Protein AF-0000000069649814 (afdb_homodimer)

Sequence (1446 aa):
MCTGASTADTKTLSSNLLKRVSAEIENGRNFHTSRNNTKMENQVSELMRVVLKYTLPFVIDIVDQSSVSIECTESLARYASDLVDIRSWAMEMFDATSKLPSGILEGTLSELGSYDQCLDIEVPFQNESMEFQGQYCGVEVNRILPKTAETFYFGNEQKTHPLSSIGKFFQDMGSVFYYSKFRFGLCVPSKCSLPDMQRVAVEIAKRIKMEVLILECYTKKPVELETIHIAVFVAAGVLFAVCVAGSCLEYYSMKKHSTEKKNGKTQRALLCFSLIANFRHLIAASERSDKLKVLQGMKALTIAWIMFGHNYAWTNFPLARRPKLLTDAYQKLEFGFILNSWLSVEPFFLMNGLVASYTVLQVLIALKGRINIPLYILRKYFKILMLLLLTIGLAFFMPVVSSGPFWYDVVDQELRNCRENWWFGLLFISNWISMKKICISPMSWFISTDLQLHSFSVIPLYILYKSRKVGVLFVLFTVIASNIAIGWTTFMYDLLPFIQMSCGDKQKIQDTIDNVHLRPYTHAGPYYVGVLLGVVILDYRNIKLSASQNVMGWICSILLALTALYGGHNWNVGNPEGPLVTALFAAMHRTTFALSVAWVAFVCITNNGGPVNMLLSSPMLAPAGKLTYMIFMLHSLIFWVRAASVRERLYVSHYNLHAVSDFDNMKPQAQNCFEAPPPTLMSYCPTATRKTLHRVASSRRIEERRETGIKSTATFGKSSVLRMCTGASTADTKTLSSNLLKRVSAEIENGRNFHTSRNNTKMENQVSELMRVVLKYTLPFVIDIVDQSSVSIECTESLARYASDLVDIRSWAMEMFDATSKLPSGILEGTLSELGSYDQCLDIEVPFQNESMEFQGQYCGVEVNRILPKTAETFYFGNEQKTHPLSSIGKFFQDMGSVFYYSKFRFGLCVPSKCSLPDMQRVAVEIAKRIKMEVLILECYTKKPVELETIHIAVFVAAGVLFAVCVAGSCLEYYSMKKHSTEKKNGKTQRALLCFSLIANFRHLIAASERSDKLKVLQGMKALTIAWIMFGHNYAWTNFPLARRPKLLTDAYQKLEFGFILNSWLSVEPFFLMNGLVASYTVLQVLIALKGRINIPLYILRKYFKILMLLLLTIGLAFFMPVVSSGPFWYDVVDQELRNCRENWWFGLLFISNWISMKKICISPMSWFISTDLQLHSFSVIPLYILYKSRKVGVLFVLFTVIASNIAIGWTTFMYDLLPFIQMSCGDKQKIQDTIDNVHLRPYTHAGPYYVGVLLGVVILDYRNIKLSASQNVMGWICSILLALTALYGGHNWNVGNPEGPLVTALFAAMHRTTFALSVAWVAFVCITNNGGPVNMLLSSPMLAPAGKLTYMIFMLHSLIFWVRAASVRERLYVSHYNLHAVSDFDNMKPQAQNCFEAPPPTLMSYCPTATRKTLHRVASSRRIEERRETGIKSTATFGKSSVLR

Secondary structure (DSSP, 8-state):
------HHHHHHHHHHHHHHHHHHHHHT------TT--HHHHHHHHHHHHHHHHHHHHHHHHHHHHT--HHHHHHHHHHHHHHHTTBHHHHHHHHHS--PPS-GGGT--EE---HHHHHH-EEE-TTSSEEEEEEEEEEEEEE------TT-BTT------TTSBHHHHHHHHGGGGGT--EEEEEEEETTS-HHHHHHHHHHHHHHHTEEEEEEEEEE----PPPHHHHHHHHHHHHHHHHHHHHHHHHHHHHHT--------HHHHHHHTT-HHHHHHHHHHTTT---GGGHHHHHHHHHHHHHHHHHHHHT--GGGEESTHHHHHHTTSGGGHHHHTGGGGGHHHHHHHHHHHHHHHHHHHHHTTT---HHHHHHHHHHHHHHHHHHHHHHHTTHHHH---TTHIIIIIHHHHHHHHHHHHHHTT-GGGS-GGGSTTHHHHHHHHHHHHHHHHTHHHHHHHHH-HHHHHHHHHHHHHHHHHHHHHHHHHTT--SS--TTBS-HHHHHHHIIIIITSHHHHHHHHHHHHHHHHHHHHSTT----HHHHHHHHHHHHHHHHHHHHTTHHHHTT-PPPHHHHHHHHHHHHHHHHHHHHHHHHHHHTT--THHHHHHT-TTTHHHHHTHHHHHHHHHHHHHHHHHT--S-EE--HHHHHHHHHHHHHTHHHHTTT---THHHHHTS--THHHHHHHHHHHHHHHHHHHHHHHHHGGGGGGS---/--S---HHHHHHHHHHHHHHHHHHHHHT------TT--HHHHHHHHHHHHHHHHHHHHHHHHHHHHT--HHHHHHHHHHHHHHHTTBHHHHHHHHHS--PPS-GGGT--EE---HHHHHH-EEE-TTSSEEEEEEEEEEEEEE------TT-BTT------TTSBHHHHHHHHGGGGGT--EEEEEEEETTS-HHHHHHHHHHHHHHHTEEEEEEEEEE----PPPHHHHHHHHHHHHHHHHHHHHHHHHHHHHHT--------HHHHHHHTT-HHHHHHHHHHTTT---GGGHHHHHHHHHHHHHHHHHHHHT--GGGEESTHHHHHHTTSGGGHHHHTGGGGGHHHHHHHHHHHHHHHHHHHHHTTT---HHHHHHHHHHHHHHHHHHHHHHHTTHHHH---TTHIIIIIHHHHHHHHHHHHHHTT-GGGS-GGGSTTHHHHHHHHHHHHHHHHTHHHHHHHHH-HHHHHHHHHHHHHHHHHHHHHHHHHTT--SS--TTBS-HHHHHHHIIIIITSHHHHHHHHHHHHHHHHHHHHSTT----HHHHHHHHHHHHHHHHHHHHTTHHHHTT-PPPHHHHHHHHHHHHHHHHHHHHHHHHHHHTT--THHHHHHT-TTTHHHHHTHHHHHHHHHHHHHHHHHT--S-EE--HHHHHHHHHHHHHTHHHHTTT---THHHHH-S--THHHHHHHHHHHHHHHHHHHHHHHHHTTSGGGS---

Foldseek 3Di:
DVPPPDLVVQLVVLLVLLVVLLVCLVVVPDLCLPPPDDPVQQVQLVVLSVVCNPCSVVVSVLSSVLSFGSLQSVQVSVLSSVSSSVPPLSVLQVQQWFDDDPPVLLPQQETAGHPVSQQPRFDADPVRHTPWGKKKWKKWKAAPDDDPDQQLFLADPPDDDPPDDCVVSCVVCVSSRLQAIHITIHIGTPSGDPSNVQSSQVSVCVVVVIRMDTDDMDHDDDDDDDPLLVVLVVVVVVLVVLQVVLQVLVVVCVVVVDPDDDQPLVNLLSVLQHLVVLVCVLLCLLVDPDLQLLLLLLLLVLLLLLLLLCLVLPDRSNQADSCSVVSNLLLDLVCLSNQQSLLSLLLVLLQLLQCLLQPVLLVCVLVVNDDDLVVQLVVLLVLLLVLLSSLLSVLVCLVVPFFFDCCCVFSVQLNVLCVVPVVCLNVLNQLQDFLSNHRLRQQSLSSSLSSVLSSVVVVLSSVCSVPVVVSVVVLVVLLVVLLVVQLVVCLVVVAFLDQGSSRSDPVSSRCCCNPAVSDNSNSSLLNSNSNVLNVVCVVCVQDDDDPVRLVVLLVQLVVLQCCLSSVCSCVSRSNDDDSNVSSNSSSPSSNSNSSSVSSCSNCLSNVNNPVSVVSSSHSVSNSSSLCSSVLSSNSSSLSSSVSRRDNHRDHDDPVSSSVSSPVSSPPVPVVSSPNPDCPVVVVVPPDDPVVSVVVVVVVVVVVVVVVVVVVVPPPPPDPPDPD/DVPPPDLVVQLVVLLVLLVVLLVCLVVVPDLCLPPPDDPVQQVQLVVLSVVCNPCSVVVSVLSSVLSFGSLQSVQVSVLSSVSSSVPPLSVLQVQQWFDDDPPVLLPQQETAGHPVSQQPRFDADPVRHTPWGKKKWKKWKAAPDDDDDQQLFLADPPDDDPPDDCVVSCVVCVSSRLQAIHITIHIGTPSRDPSNVQSSQVSVCVVVVIRMDTDDMDHDDDDDDDPLLVVLVVVVVVLVVLQVVLQVLVVVCVVVVDPDDDQPLVNLLSVLQHLVVLVCVLLCLLVDPDLQLLLLLLLLVLLLLLLLLCLVLPDRSNQADSCSVVSNLLLDLVCLSNQQSLLSLLLVLLQLLQVLLLPVLVVCVLVVNDDDLVVQLVVLLVLLLQLLSSLLSVLVCLVVPFFFDCCCVFSVQLNVLCVVPVVCLNVLNQLQDFLSNHRLSQVSLSSSLSSVLSSVVVVLSSVCSVPVVVSVVVLVVLLLVLLVVQLVQCLVVVAFLDQGSSGSDPVSSRCCCNPAVSDNSNSSLLNSNSNVLNVVCVVCVQDDDDPVRLVVLLVQLVVLQCCLSRVCSCVSSSNDDDSNVSSNSSSPSSNSNSSSVSSCSNCLSNVNNPVSVVSSSHSVSNSSSLCSSVLSSNSSSLSSSVSRRDNHRDHDDPVSSSVSSPVSSPPVPVVSSPNPPCPVVVVVPPDDPVVSVVVVVVVVVVVVVVVVVVVPPPPPPDPPDPD

Structure (mmCIF, N/CA/C/O backbone):
data_AF-0000000069649814-model_v1
#
loop_
_entity.id
_entity.type
_entity.pdbx_description
1 polymer 'Nose resistant to fluoxetine protein 6'
#
loop_
_atom_site.group_PDB
_atom_site.id
_atom_site.type_symbol
_atom_site.label_atom_id
_atom_site.label_alt_id
_atom_site.label_comp_id
_atom_site.label_asym_id
_atom_site.label_entity_id
_atom_site.label_seq_id
_atom_site.pdbx_PDB_ins_code
_atom_site.Cartn_x
_atom_site.Cartn_y
_atom_site.Cartn_z
_atom_site.occupancy
_atom_site.B_iso_or_equiv
_atom_site.auth_seq_id
_atom_site.auth_comp_id
_atom_site.auth_asym_id
_atom_site.auth_atom_id
_atom_site.pdbx_PDB_model_num
ATOM 1 N N . MET A 1 1 ? 33.812 -52.125 17.641 1 22.69 1 MET A N 1
ATOM 2 C CA . MET A 1 1 ? 33.75 -52.75 16.312 1 22.69 1 MET A CA 1
ATOM 3 C C . MET A 1 1 ? 32.375 -52.469 15.672 1 22.69 1 MET A C 1
ATOM 5 O O . MET A 1 1 ? 32.062 -53.031 14.617 1 22.69 1 MET A O 1
ATOM 9 N N . CYS A 1 2 ? 31.406 -52.156 16.5 1 27.69 2 CYS A N 1
ATOM 10 C CA . CYS A 1 2 ? 30.047 -51.875 16.062 1 27.69 2 CYS A CA 1
ATOM 11 C C . CYS A 1 2 ? 30.016 -50.719 15.078 1 27.69 2 CYS A C 1
ATOM 13 O O . CYS A 1 2 ? 28.953 -50.156 14.805 1 27.69 2 CYS A O 1
ATOM 15 N N . THR A 1 3 ? 31.234 -50.125 14.844 1 31.45 3 THR A N 1
ATOM 16 C CA . THR A 1 3 ? 31.359 -48.75 14.391 1 31.45 3 THR A CA 1
ATOM 17 C C . THR A 1 3 ? 30.906 -48.594 12.945 1 31.45 3 THR A C 1
ATOM 19 O O . THR A 1 3 ? 30.25 -47.625 12.586 1 31.45 3 THR A O 1
ATOM 22 N N . GLY A 1 4 ? 31.672 -49.156 12.008 1 30.47 4 GLY A N 1
ATOM 23 C CA . GLY A 1 4 ? 31.812 -48.719 10.641 1 30.47 4 GLY A CA 1
ATOM 24 C C . GLY A 1 4 ? 30.703 -49.219 9.727 1 30.47 4 GLY A C 1
ATOM 25 O O . GLY A 1 4 ? 30.906 -50.156 8.945 1 30.47 4 GLY A O 1
ATOM 26 N N . ALA A 1 5 ? 29.5 -49.438 10.086 1 37.44 5 ALA A N 1
ATOM 27 C CA . ALA A 1 5 ? 28.562 -49.812 9.031 1 37.44 5 ALA A CA 1
ATOM 28 C C . ALA A 1 5 ? 28.766 -48.969 7.785 1 37.44 5 ALA A C 1
ATOM 30 O O . ALA A 1 5 ? 28.688 -47.75 7.848 1 37.44 5 ALA A O 1
ATOM 31 N N . SER A 1 6 ? 29.391 -49.406 6.758 1 39.41 6 SER A N 1
ATOM 32 C CA . SER A 1 6 ? 29.969 -48.812 5.555 1 39.41 6 SER A CA 1
ATOM 33 C C . SER A 1 6 ? 28.922 -48.062 4.762 1 39.41 6 SER A C 1
ATOM 35 O O . SER A 1 6 ? 27.734 -48.406 4.777 1 39.41 6 SER A O 1
ATOM 37 N N . THR A 1 7 ? 29.219 -46.75 4.312 1 48.56 7 THR A N 1
ATOM 38 C CA . THR A 1 7 ? 28.516 -45.844 3.426 1 48.56 7 THR A CA 1
ATOM 39 C C . THR A 1 7 ? 27.828 -46.594 2.295 1 48.56 7 THR A C 1
ATOM 41 O O . THR A 1 7 ? 26.766 -46.188 1.825 1 48.56 7 THR A O 1
ATOM 44 N N . ALA A 1 8 ? 28.453 -47.844 1.876 1 51.03 8 ALA A N 1
ATOM 45 C CA . ALA A 1 8 ? 27.938 -48.625 0.752 1 51.03 8 ALA A CA 1
ATOM 46 C C . ALA A 1 8 ? 26.672 -49.375 1.146 1 51.03 8 ALA A C 1
ATOM 48 O O . ALA A 1 8 ? 25.734 -49.5 0.353 1 51.03 8 ALA A O 1
ATOM 49 N N . ASP A 1 9 ? 26.656 -49.875 2.271 1 51.34 9 ASP A N 1
ATOM 50 C CA . ASP A 1 9 ? 25.531 -50.688 2.709 1 51.34 9 ASP A CA 1
ATOM 51 C C . ASP A 1 9 ? 24.281 -49.812 2.912 1 51.34 9 ASP A C 1
ATOM 53 O O . ASP A 1 9 ? 23.172 -50.25 2.596 1 51.34 9 ASP A O 1
ATOM 57 N N . THR A 1 10 ? 24.469 -48.625 3.338 1 53.78 10 THR A N 1
ATOM 58 C CA . THR A 1 10 ? 23.344 -47.719 3.561 1 53.78 10 THR A CA 1
ATOM 59 C C . THR A 1 10 ? 22.75 -47.25 2.232 1 53.78 10 THR A C 1
ATOM 61 O O . THR A 1 10 ? 21.531 -47.062 2.127 1 53.78 10 THR A O 1
ATOM 64 N N . LYS A 1 11 ? 23.609 -47.25 1.231 1 59.41 11 LYS A N 1
ATOM 65 C CA . LYS A 1 11 ? 23.172 -46.875 -0.109 1 59.41 11 LYS A CA 1
ATOM 66 C C . LYS A 1 11 ? 22.25 -47.938 -0.696 1 59.41 11 LYS A C 1
ATOM 68 O O . LYS A 1 11 ? 21.219 -47.625 -1.285 1 59.41 11 LYS A O 1
ATOM 73 N N . THR A 1 12 ? 22.672 -49.188 -0.488 1 59.09 12 THR A N 1
ATOM 74 C CA . THR A 1 12 ? 21.938 -50.312 -1.056 1 59.09 12 THR A CA 1
ATOM 75 C C . THR A 1 12 ? 20.578 -50.469 -0.362 1 59.09 12 THR A C 1
ATOM 77 O O . THR A 1 12 ? 19.578 -50.781 -1.01 1 59.09 12 THR A O 1
ATOM 80 N N . LEU A 1 13 ? 20.531 -50.125 0.886 1 59.16 13 LEU A N 1
ATOM 81 C CA . LEU A 1 13 ? 19.297 -50.281 1.63 1 59.16 13 LEU A CA 1
ATOM 82 C C . LEU A 1 13 ? 18.281 -49.219 1.239 1 59.16 13 LEU A C 1
ATOM 84 O O . LEU A 1 13 ? 17.094 -49.5 1.103 1 59.16 13 LEU A O 1
ATOM 88 N N . SER A 1 14 ? 18.797 -48.031 1.04 1 64.81 14 SER A N 1
ATOM 89 C CA . SER A 1 14 ? 17.953 -46.906 0.68 1 64.81 14 SER A CA 1
ATOM 90 C C . SER A 1 14 ? 17.297 -47.094 -0.685 1 64.81 14 SER A C 1
ATOM 92 O O . SER A 1 14 ? 16.094 -46.938 -0.834 1 64.81 14 SER A O 1
ATOM 94 N N . SER A 1 15 ? 18.094 -47.531 -1.569 1 69.88 15 SER A N 1
ATOM 95 C CA . SER A 1 15 ? 17.609 -47.75 -2.924 1 69.88 15 SER A CA 1
ATOM 96 C C . SER A 1 15 ? 16.609 -48.906 -2.969 1 69.88 15 SER A C 1
ATOM 98 O O . SER A 1 15 ? 15.625 -48.875 -3.703 1 69.88 15 SER A O 1
ATOM 100 N N . ASN A 1 16 ? 16.828 -49.844 -2.031 1 75.69 16 ASN A N 1
ATOM 101 C CA . ASN A 1 16 ? 15.961 -51.031 -2.027 1 75.69 16 ASN A CA 1
ATOM 102 C C . ASN A 1 16 ? 14.57 -50.719 -1.488 1 75.69 16 ASN A C 1
ATOM 104 O O . ASN A 1 16 ? 13.57 -51.25 -1.971 1 75.69 16 ASN A O 1
ATOM 108 N N . LEU A 1 17 ? 14.523 -49.781 -0.63 1 77 17 LEU A N 1
ATOM 109 C CA . LEU A 1 17 ? 13.234 -49.438 -0.046 1 77 17 LEU A CA 1
ATOM 110 C C . LEU A 1 17 ? 12.344 -48.719 -1.069 1 77 17 LEU A C 1
ATOM 112 O O . LEU A 1 17 ? 11.164 -49.062 -1.197 1 77 17 LEU A O 1
ATOM 116 N N . LEU A 1 18 ? 12.898 -47.844 -1.762 1 82.62 18 LEU A N 1
ATOM 117 C CA . LEU A 1 18 ? 12.125 -47.125 -2.762 1 82.62 18 LEU A CA 1
ATOM 118 C C . LEU A 1 18 ? 11.75 -48.031 -3.924 1 82.62 18 LEU A C 1
ATOM 120 O O . LEU A 1 18 ? 10.656 -47.906 -4.492 1 82.62 18 LEU A O 1
ATOM 124 N N . LYS A 1 19 ? 12.656 -48.938 -4.184 1 81.56 19 LYS A N 1
ATOM 125 C CA . LYS A 1 19 ? 12.367 -49.906 -5.238 1 81.56 19 LYS A CA 1
ATOM 126 C C . LYS A 1 19 ? 11.219 -50.844 -4.832 1 81.56 19 LYS A C 1
ATOM 128 O O . LYS A 1 19 ? 10.375 -51.188 -5.656 1 81.56 19 LYS A O 1
ATOM 133 N N . ARG A 1 20 ? 11.203 -51.125 -3.572 1 79.88 20 ARG A N 1
ATOM 134 C CA . ARG A 1 20 ? 10.117 -51.969 -3.062 1 79.88 20 ARG A CA 1
ATOM 135 C C . ARG A 1 20 ? 8.773 -51.219 -3.172 1 79.88 20 ARG A C 1
ATOM 137 O O . ARG A 1 20 ? 7.781 -51.812 -3.6 1 79.88 20 ARG A O 1
ATOM 144 N N . VAL A 1 21 ? 8.828 -50.031 -2.814 1 82.25 21 VAL A N 1
ATOM 145 C CA . VAL A 1 21 ? 7.605 -49.25 -2.879 1 82.25 21 VAL A CA 1
ATOM 146 C C . VAL A 1 21 ? 7.168 -49.094 -4.332 1 82.25 21 VAL A C 1
ATOM 148 O O . VAL A 1 21 ? 5.977 -49.156 -4.641 1 82.25 21 VAL A O 1
ATOM 151 N N . SER A 1 22 ? 8.125 -48.844 -5.148 1 81.75 22 SER A N 1
ATOM 152 C CA . SER A 1 22 ? 7.832 -48.75 -6.574 1 81.75 22 SER A CA 1
ATOM 153 C C . SER A 1 22 ? 7.203 -50.031 -7.113 1 81.75 22 SER A C 1
ATOM 155 O O . SER A 1 22 ? 6.246 -49.969 -7.891 1 81.75 22 SER A O 1
ATOM 157 N N . ALA A 1 23 ? 7.715 -51.156 -6.652 1 77.81 23 ALA A N 1
ATOM 158 C CA . ALA A 1 23 ? 7.188 -52.438 -7.066 1 77.81 23 ALA A CA 1
ATOM 159 C C . ALA A 1 23 ? 5.773 -52.656 -6.535 1 77.81 23 ALA A C 1
ATOM 161 O O . ALA A 1 23 ? 4.914 -53.188 -7.238 1 77.81 23 ALA A O 1
ATOM 162 N N . GLU A 1 24 ? 5.59 -52.156 -5.395 1 78.56 24 GLU A N 1
ATOM 163 C CA . GLU A 1 24 ? 4.262 -52.281 -4.797 1 78.56 24 GLU A CA 1
ATOM 164 C C . GLU A 1 24 ? 3.24 -51.438 -5.543 1 78.56 24 GLU A C 1
ATOM 166 O O . GLU A 1 24 ? 2.096 -51.844 -5.73 1 78.56 24 GLU A O 1
ATOM 171 N N . ILE A 1 25 ? 3.615 -50.312 -5.945 1 78.5 25 ILE A N 1
ATOM 172 C CA . ILE A 1 25 ? 2.74 -49.406 -6.672 1 78.5 25 ILE A CA 1
ATOM 173 C C . ILE A 1 25 ? 2.432 -49.969 -8.055 1 78.5 25 ILE A C 1
ATOM 175 O O . ILE A 1 25 ? 1.294 -49.906 -8.523 1 78.5 25 ILE A O 1
ATOM 179 N N . GLU A 1 26 ? 3.438 -50.594 -8.664 1 76.06 26 GLU A N 1
ATOM 180 C CA . GLU A 1 26 ? 3.254 -51.156 -9.992 1 76.06 26 GLU A CA 1
ATOM 181 C C . GLU A 1 26 ? 2.361 -52.406 -9.938 1 76.06 26 GLU A C 1
ATOM 183 O O . GLU A 1 26 ? 1.563 -52.625 -10.844 1 76.06 26 GLU A O 1
ATOM 188 N N . ASN A 1 27 ? 2.545 -53.281 -8.891 1 68.12 27 ASN A N 1
ATOM 189 C CA . ASN A 1 27 ? 1.804 -54.531 -8.797 1 68.12 27 ASN A CA 1
ATOM 190 C C . ASN A 1 27 ? 0.402 -54.312 -8.234 1 68.12 27 ASN A C 1
ATOM 192 O O . ASN A 1 27 ? -0.423 -55.219 -8.242 1 68.12 27 ASN A O 1
ATOM 196 N N . GLY A 1 28 ? -0.14 -53 -8.031 1 60.88 28 GLY A N 1
ATOM 197 C CA . GLY A 1 28 ? -1.479 -52.688 -7.559 1 60.88 28 GLY A CA 1
ATOM 198 C C . GLY A 1 28 ? -1.783 -53.281 -6.195 1 60.88 28 GLY A C 1
ATOM 199 O O . GLY A 1 28 ? -2.941 -53.312 -5.773 1 60.88 28 GLY A O 1
ATOM 200 N N . ARG A 1 29 ? -1.145 -54.125 -5.645 1 54.31 29 ARG A N 1
ATOM 201 C CA . ARG A 1 29 ? -1.546 -55.031 -4.566 1 54.31 29 ARG A CA 1
ATOM 202 C C . ARG A 1 29 ? -2.057 -54.25 -3.361 1 54.31 29 ARG A C 1
ATOM 204 O O . ARG A 1 29 ? -3.18 -54.469 -2.904 1 54.31 29 ARG A O 1
ATOM 211 N N . ASN A 1 30 ? -1.271 -54.062 -2.102 1 46.34 30 ASN A N 1
ATOM 212 C CA . ASN A 1 30 ? -1.674 -53.969 -0.702 1 46.34 30 ASN A CA 1
ATOM 213 C C . ASN A 1 30 ? -2.062 -52.531 -0.317 1 46.34 30 ASN A C 1
ATOM 215 O O . ASN A 1 30 ? -1.92 -52.156 0.841 1 46.34 30 ASN A O 1
ATOM 219 N N . PHE A 1 31 ? -2.107 -51.719 -1.076 1 49.31 31 PHE A N 1
ATOM 220 C CA . PHE A 1 31 ? -2.357 -50.438 -0.47 1 49.31 31 PHE A CA 1
ATOM 221 C C . PHE A 1 31 ? -3.748 -50.375 0.151 1 49.31 31 PHE A C 1
ATOM 223 O O . PHE A 1 31 ? -4.695 -50.969 -0.384 1 49.31 31 PHE A O 1
ATOM 230 N N . HIS A 1 32 ? -3.846 -50.406 1.453 1 44.84 32 HIS A N 1
ATOM 231 C CA . HIS A 1 32 ? -5.027 -50.406 2.307 1 44.84 32 HIS A CA 1
ATOM 232 C C . HIS A 1 32 ? -6.113 -49.5 1.749 1 44.84 32 HIS A C 1
ATOM 234 O O . HIS A 1 32 ? -6.137 -48.312 2.049 1 44.84 32 HIS A O 1
ATOM 240 N N . THR A 1 33 ? -6.402 -49.531 0.482 1 45.03 33 THR A N 1
ATOM 241 C CA . THR A 1 33 ? -7.637 -48.875 0.093 1 45.03 33 THR A CA 1
ATOM 242 C C . THR A 1 33 ? -8.75 -49.188 1.091 1 45.03 33 THR A C 1
ATOM 244 O O . THR A 1 33 ? -9.172 -50.312 1.228 1 45.03 33 THR A O 1
ATOM 247 N N . SER A 1 34 ? -8.781 -48.656 2.094 1 45.66 34 SER A N 1
ATOM 248 C CA . SER A 1 34 ? -9.938 -48.875 2.947 1 45.66 34 SER A CA 1
ATOM 249 C C . SER A 1 34 ? -11.211 -49.031 2.119 1 45.66 34 SER A C 1
ATOM 251 O O . SER A 1 34 ? -11.406 -48.344 1.125 1 45.66 34 SER A O 1
ATOM 253 N N . ARG A 1 35 ? -11.883 -50.125 2.086 1 47.38 35 ARG A N 1
ATOM 254 C CA . ARG A 1 35 ? -13.164 -50.594 1.559 1 47.38 35 ARG A CA 1
ATOM 255 C C . ARG A 1 35 ? -14.125 -49.438 1.354 1 47.38 35 ARG A C 1
ATOM 257 O O . ARG A 1 35 ? -15.039 -49.5 0.533 1 47.38 35 ARG A O 1
ATOM 264 N N . ASN A 1 36 ? -14 -48.312 2.154 1 50 36 ASN A N 1
ATOM 265 C CA . ASN A 1 36 ? -15.07 -47.344 2.166 1 50 36 ASN A CA 1
ATOM 266 C C . ASN A 1 36 ? -14.672 -46.062 1.42 1 50 36 ASN A C 1
ATOM 268 O O . ASN A 1 36 ? -15.203 -45 1.692 1 50 36 ASN A O 1
ATOM 272 N N . ASN A 1 37 ? -13.797 -46.188 0.372 1 61.59 37 ASN A N 1
ATOM 273 C CA . ASN A 1 37 ? -13.422 -44.938 -0.312 1 61.59 37 ASN A CA 1
ATOM 274 C C . ASN A 1 37 ? -14.453 -44.562 -1.357 1 61.59 37 ASN A C 1
ATOM 276 O O . ASN A 1 37 ? -15.031 -45.406 -2.029 1 61.59 37 ASN A O 1
ATOM 280 N N . THR A 1 38 ? -14.773 -43.312 -1.399 1 71.06 38 THR A N 1
ATOM 281 C CA . THR A 1 38 ? -15.68 -42.75 -2.387 1 71.06 38 THR A CA 1
ATOM 282 C C . THR A 1 38 ? -15.094 -42.844 -3.791 1 71.06 38 THR A C 1
ATOM 284 O O . THR A 1 38 ? -13.898 -43.125 -3.949 1 71.06 38 THR A O 1
ATOM 287 N N . LYS A 1 39 ? -15.875 -42.938 -4.777 1 71.94 39 LYS A N 1
ATOM 288 C CA . LYS A 1 39 ? -15.477 -42.969 -6.184 1 71.94 39 LYS A CA 1
ATOM 289 C C . LYS A 1 39 ? -14.414 -41.906 -6.484 1 71.94 39 LYS A C 1
ATOM 291 O O . LYS A 1 39 ? -13.461 -42.188 -7.219 1 71.94 39 LYS A O 1
ATOM 296 N N . MET A 1 40 ? -14.477 -40.844 -5.91 1 74.94 40 MET A N 1
ATOM 297 C CA . MET A 1 40 ? -13.516 -39.75 -6.125 1 74.94 40 MET A CA 1
ATOM 298 C C . MET A 1 40 ? -12.148 -40.125 -5.551 1 74.94 40 MET A C 1
ATOM 300 O O . MET A 1 40 ? -11.117 -39.906 -6.184 1 74.94 40 MET A O 1
ATOM 304 N N . GLU A 1 41 ? -12.156 -40.75 -4.43 1 81.5 41 GLU A N 1
ATOM 305 C CA . GLU A 1 41 ? -10.906 -41.156 -3.797 1 81.5 41 GLU A CA 1
ATOM 306 C C . GLU A 1 41 ? -10.172 -42.188 -4.637 1 81.5 41 GLU A C 1
ATOM 308 O O . GLU A 1 41 ? -8.945 -42.125 -4.766 1 81.5 41 GLU A O 1
ATOM 313 N N . ASN A 1 42 ? -10.953 -43.031 -5.191 1 80.31 42 ASN A N 1
ATOM 314 C CA . ASN A 1 42 ? -10.344 -44.031 -6.035 1 80.31 42 ASN A CA 1
ATOM 315 C C . ASN A 1 42 ? -9.758 -43.438 -7.309 1 80.31 42 ASN A C 1
ATOM 317 O O . ASN A 1 42 ? -8.695 -43.875 -7.762 1 80.31 42 ASN A O 1
ATOM 321 N N . GLN A 1 43 ? -10.438 -42.5 -7.828 1 78.69 43 GLN A N 1
ATOM 322 C CA . GLN A 1 43 ? -9.93 -41.844 -9.031 1 78.69 43 GLN A CA 1
ATOM 323 C C . GLN A 1 43 ? -8.648 -41.062 -8.742 1 78.69 43 GLN A C 1
ATOM 325 O O . GLN A 1 43 ? -7.707 -41.094 -9.539 1 78.69 43 GLN A O 1
ATOM 330 N N . VAL A 1 44 ? -8.648 -40.5 -7.66 1 82.56 44 VAL A N 1
ATOM 331 C CA . VAL A 1 44 ? -7.461 -39.75 -7.285 1 82.56 44 VAL A CA 1
ATOM 332 C C . VAL A 1 44 ? -6.301 -40.688 -7.012 1 82.56 44 VAL A C 1
ATOM 334 O O . VAL A 1 44 ? -5.16 -40.406 -7.395 1 82.56 44 VAL A O 1
ATOM 337 N N . SER A 1 45 ? -6.609 -41.719 -6.301 1 85.5 45 SER A N 1
ATOM 338 C CA . SER A 1 45 ? -5.578 -42.719 -6.027 1 85.5 45 SER A CA 1
ATOM 339 C C . SER A 1 45 ? -4.98 -43.281 -7.32 1 85.5 45 SER A C 1
ATOM 341 O O . SER A 1 45 ? -3.766 -43.438 -7.422 1 85.5 45 SER A O 1
ATOM 343 N N . GLU A 1 46 ? -5.844 -43.5 -8.289 1 83.62 46 GLU A N 1
ATOM 344 C CA . GLU A 1 46 ? -5.371 -44 -9.578 1 83.62 46 GLU A CA 1
ATOM 345 C C . GLU A 1 46 ? -4.504 -42.938 -10.281 1 83.62 46 GLU A C 1
ATOM 347 O O . GLU A 1 46 ? -3.5 -43.281 -10.914 1 83.62 46 GLU A O 1
ATOM 352 N N . LEU A 1 47 ? -4.949 -41.781 -10.188 1 82.06 47 LEU A N 1
ATOM 353 C CA . LEU A 1 47 ? -4.16 -40.719 -10.781 1 82.06 47 LEU A CA 1
ATOM 354 C C . LEU A 1 47 ? -2.783 -40.625 -10.133 1 82.06 47 LEU A C 1
ATOM 356 O O . LEU A 1 47 ? -1.776 -40.469 -10.82 1 82.06 47 LEU A O 1
ATOM 360 N N . MET A 1 48 ? -2.768 -40.75 -8.828 1 85.94 48 MET A N 1
ATOM 361 C CA . MET A 1 48 ? -1.493 -40.656 -8.117 1 85.94 48 MET A CA 1
ATOM 362 C C . MET A 1 48 ? -0.604 -41.844 -8.469 1 85.94 48 MET A C 1
ATOM 364 O O . MET A 1 48 ? 0.616 -41.719 -8.578 1 85.94 48 MET A O 1
ATOM 368 N N . ARG A 1 49 ? -1.177 -42.969 -8.656 1 85.88 49 ARG A N 1
ATOM 369 C CA . ARG A 1 49 ? -0.423 -44.156 -9.062 1 85.88 49 ARG A CA 1
ATOM 370 C C . ARG A 1 49 ? 0.241 -43.938 -10.414 1 85.88 49 ARG A C 1
ATOM 372 O O . ARG A 1 49 ? 1.4 -44.312 -10.609 1 85.88 49 ARG A O 1
ATOM 379 N N . VAL A 1 50 ? -0.486 -43.312 -11.297 1 78.69 50 VAL A N 1
ATOM 380 C CA . VAL A 1 50 ? 0.042 -43.062 -12.633 1 78.69 50 VAL A CA 1
ATOM 381 C C . VAL A 1 50 ? 1.185 -42.062 -12.547 1 78.69 50 VAL A C 1
ATOM 383 O O . VAL A 1 50 ? 2.229 -42.25 -13.18 1 78.69 50 VAL A O 1
ATOM 386 N N . VAL A 1 51 ? 0.961 -41.062 -11.828 1 81.88 51 VAL A N 1
ATOM 387 C CA . VAL A 1 51 ? 1.979 -40.031 -11.68 1 81.88 51 VAL A CA 1
ATOM 388 C C . VAL A 1 51 ? 3.248 -40.625 -11.086 1 81.88 51 VAL A C 1
ATOM 390 O O . VAL A 1 51 ? 4.352 -40.375 -11.578 1 81.88 51 VAL A O 1
ATOM 393 N N . LEU A 1 52 ? 3.107 -41.469 -10.086 1 86.38 52 LEU A N 1
ATOM 394 C CA . LEU A 1 52 ? 4.258 -42.031 -9.398 1 86.38 52 LEU A CA 1
ATOM 395 C C . LEU A 1 52 ? 4.945 -43.062 -10.266 1 86.38 52 LEU A C 1
ATOM 397 O O . LEU A 1 52 ? 6.164 -43.25 -10.188 1 86.38 52 LEU A O 1
ATOM 401 N N . LYS A 1 53 ? 4.164 -43.75 -11.055 1 80.88 53 LYS A N 1
ATOM 402 C CA . LYS A 1 53 ? 4.742 -44.75 -11.953 1 80.88 53 LYS A CA 1
ATOM 403 C C . LYS A 1 53 ? 5.746 -44.094 -12.906 1 80.88 53 LYS A C 1
ATOM 405 O O . LYS A 1 53 ? 6.777 -44.688 -13.227 1 80.88 53 LYS A O 1
ATOM 410 N N . TYR A 1 54 ? 5.508 -42.875 -13.203 1 75.69 54 TYR A N 1
ATOM 411 C CA . TYR A 1 54 ? 6.371 -42.188 -14.164 1 75.69 54 TYR A CA 1
ATOM 412 C C . TYR A 1 54 ? 7.445 -41.375 -13.461 1 75.69 54 TYR A C 1
ATOM 414 O O . TYR A 1 54 ? 8.508 -41.125 -14.031 1 75.69 54 TYR A O 1
ATOM 422 N N . THR A 1 55 ? 7.25 -41 -12.281 1 81.62 55 THR A N 1
ATOM 423 C CA . THR A 1 55 ? 8.18 -40.094 -11.617 1 81.62 55 THR A CA 1
ATOM 424 C C . THR A 1 55 ? 9.102 -40.844 -10.672 1 81.62 55 THR A C 1
ATOM 426 O O . THR A 1 55 ? 10.25 -40.469 -10.461 1 81.62 55 THR A O 1
ATOM 429 N N . LEU A 1 56 ? 8.703 -41.906 -10.062 1 84.56 56 LEU A N 1
ATOM 430 C CA . LEU A 1 56 ? 9.422 -42.594 -9 1 84.56 56 LEU A CA 1
ATOM 431 C C . LEU A 1 56 ? 10.734 -43.188 -9.516 1 84.56 56 LEU A C 1
ATOM 433 O O . LEU A 1 56 ? 11.758 -43.125 -8.836 1 84.56 56 LEU A O 1
ATOM 437 N N . PRO A 1 57 ? 10.727 -43.812 -10.734 1 82.44 57 PRO A N 1
ATOM 438 C CA . PRO A 1 57 ? 12.008 -44.312 -11.219 1 82.44 57 PRO A CA 1
ATOM 439 C C . PRO A 1 57 ? 13.078 -43.219 -11.312 1 82.44 57 PRO A C 1
ATOM 441 O O . PRO A 1 57 ? 14.25 -43.5 -11.016 1 82.44 57 PRO A O 1
ATOM 444 N N . PHE A 1 58 ? 12.656 -42.156 -11.711 1 82.06 58 PHE A N 1
ATOM 445 C CA . PHE A 1 58 ? 13.578 -41.031 -11.773 1 82.06 58 PHE A CA 1
ATOM 446 C C . PHE A 1 58 ? 14.062 -40.656 -10.383 1 82.06 58 PHE A C 1
ATOM 448 O O . PHE A 1 58 ? 15.25 -40.375 -10.188 1 82.06 58 PHE A O 1
ATOM 455 N N . VAL A 1 59 ? 13.203 -40.594 -9.469 1 83.75 59 VAL A N 1
ATOM 456 C CA . VAL A 1 59 ? 13.531 -40.25 -8.094 1 83.75 59 VAL A CA 1
ATOM 457 C C . VAL A 1 59 ? 14.469 -41.312 -7.504 1 83.75 59 VAL A C 1
ATOM 459 O O . VAL A 1 59 ? 15.438 -40.969 -6.816 1 83.75 59 VAL A O 1
ATOM 462 N N . ILE A 1 60 ? 14.188 -42.562 -7.77 1 84.56 60 ILE A N 1
ATOM 463 C CA . ILE A 1 60 ? 15.008 -43.656 -7.266 1 84.56 60 ILE A CA 1
ATOM 464 C C . ILE A 1 60 ? 16.422 -43.531 -7.824 1 84.56 60 ILE A C 1
ATOM 466 O O . ILE A 1 60 ? 17.406 -43.688 -7.09 1 84.56 60 ILE A O 1
ATOM 470 N N . ASP A 1 61 ? 16.516 -43.219 -9.07 1 84.38 61 ASP A N 1
ATOM 471 C CA . ASP A 1 61 ? 17.812 -43.062 -9.703 1 84.38 61 ASP A CA 1
ATOM 472 C C . ASP A 1 61 ? 18.609 -41.906 -9.07 1 84.38 61 ASP A C 1
ATOM 474 O O . ASP A 1 61 ? 19.812 -42.062 -8.82 1 84.38 61 ASP A O 1
ATOM 478 N N . ILE A 1 62 ? 17.969 -40.875 -8.82 1 86.12 62 ILE A N 1
ATOM 479 C CA . ILE A 1 62 ? 18.609 -39.719 -8.242 1 86.12 62 ILE A CA 1
ATOM 480 C C . ILE A 1 62 ? 19.047 -40.031 -6.809 1 86.12 62 ILE A C 1
ATOM 482 O O . ILE A 1 62 ? 20.141 -39.656 -6.391 1 86.12 62 ILE A O 1
ATOM 486 N N . VAL A 1 63 ? 18.203 -40.625 -6.066 1 83.19 63 VAL A N 1
ATOM 487 C CA . VAL A 1 63 ? 18.484 -40.938 -4.668 1 83.19 63 VAL A CA 1
ATOM 488 C C . VAL A 1 63 ? 19.641 -41.938 -4.586 1 83.19 63 VAL A C 1
ATOM 490 O O . VAL A 1 63 ? 20.484 -41.844 -3.697 1 83.19 63 VAL A O 1
ATOM 493 N N 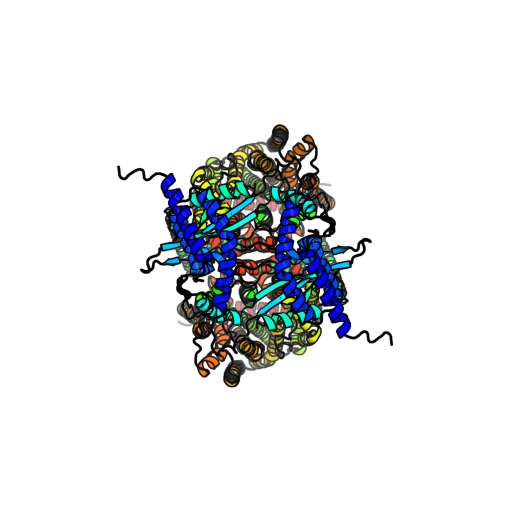. ASP A 1 64 ? 19.656 -42.844 -5.539 1 81.5 64 ASP A N 1
ATOM 494 C CA . ASP A 1 64 ? 20.719 -43.844 -5.578 1 81.5 64 ASP A CA 1
ATOM 495 C C . ASP A 1 64 ? 22.078 -43.188 -5.852 1 81.5 64 ASP A C 1
ATOM 497 O O . ASP A 1 64 ? 23.094 -43.594 -5.281 1 81.5 64 ASP A O 1
ATOM 501 N N . GLN A 1 65 ? 22.016 -42.219 -6.633 1 85.12 65 GLN A N 1
ATOM 502 C CA . GLN A 1 65 ? 23.266 -41.562 -7.027 1 85.12 65 GLN A CA 1
ATOM 503 C C . GLN A 1 65 ? 23.703 -40.531 -5.992 1 85.12 65 GLN A C 1
ATOM 505 O O . GLN A 1 65 ? 24.891 -40.219 -5.887 1 85.12 65 GLN A O 1
ATOM 510 N N . SER A 1 66 ? 22.859 -39.812 -5.203 1 85.81 66 SER A N 1
ATOM 511 C CA . SER A 1 66 ? 23.156 -38.688 -4.316 1 85.81 66 SER A CA 1
ATOM 512 C C . SER A 1 66 ? 23.516 -39.156 -2.916 1 85.81 66 SER A C 1
ATOM 514 O O . SER A 1 66 ? 24.016 -38.406 -2.098 1 85.81 66 SER A O 1
ATOM 516 N N . SER A 1 67 ? 23.828 -40.281 -2.549 1 83.75 67 SER A N 1
ATOM 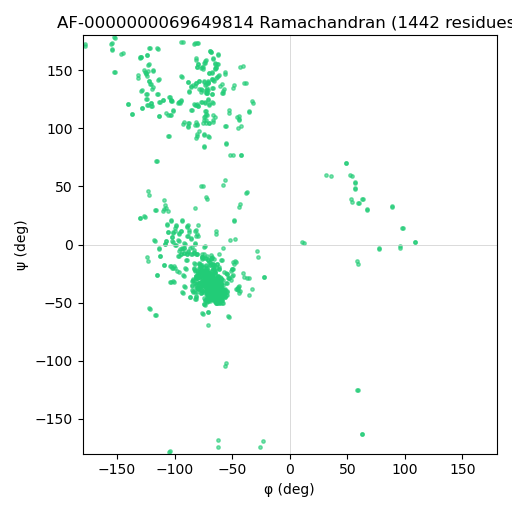517 C CA . SER A 1 67 ? 24.109 -40.812 -1.218 1 83.75 67 SER A CA 1
ATOM 518 C C . SER A 1 67 ? 23.281 -40.094 -0.155 1 83.75 67 SER A C 1
ATOM 520 O O . SER A 1 67 ? 23.828 -39.469 0.753 1 83.75 67 SER A O 1
ATOM 522 N N . VAL A 1 68 ? 22.016 -40.125 -0.224 1 89.94 68 VAL A N 1
ATOM 523 C CA . VAL A 1 68 ? 21.094 -39.531 0.728 1 89.94 68 VAL A CA 1
ATOM 524 C C . VAL A 1 68 ? 21.016 -40.375 1.986 1 89.94 68 VAL A C 1
ATOM 526 O O . VAL A 1 68 ? 21.281 -41.594 1.94 1 89.94 68 VAL A O 1
ATOM 529 N N . SER A 1 69 ? 20.703 -39.812 3.178 1 91 69 SER A N 1
ATOM 530 C CA . SER A 1 69 ? 20.594 -40.5 4.453 1 91 69 SER A CA 1
ATOM 531 C C . SER A 1 69 ? 19.469 -41.531 4.441 1 91 69 SER A C 1
ATOM 533 O O . SER A 1 69 ? 18.516 -41.406 3.658 1 91 69 SER A O 1
ATOM 535 N N . ILE A 1 70 ? 19.531 -42.531 5.25 1 89.12 70 ILE A N 1
ATOM 536 C CA . ILE A 1 70 ? 18.531 -43.562 5.336 1 89.12 70 ILE A CA 1
ATOM 537 C C . ILE A 1 70 ? 17.219 -43 5.855 1 89.12 70 ILE A C 1
ATOM 539 O O . ILE A 1 70 ? 16.141 -43.406 5.438 1 89.12 70 ILE A O 1
ATOM 543 N N . GLU A 1 71 ? 17.344 -42.062 6.785 1 91.19 71 GLU A N 1
ATOM 544 C CA . GLU A 1 71 ? 16.141 -41.438 7.336 1 91.19 71 GLU A CA 1
ATOM 545 C C . GLU A 1 71 ? 15.367 -40.688 6.258 1 91.19 71 GLU A C 1
ATOM 547 O O . GLU A 1 71 ? 14.133 -40.719 6.227 1 91.19 71 GLU A O 1
ATOM 552 N N . CYS A 1 72 ? 16.062 -40.031 5.426 1 92.5 72 CYS A N 1
ATOM 553 C CA . CYS A 1 72 ? 15.445 -39.281 4.34 1 92.5 72 CYS A CA 1
ATOM 554 C C . CYS A 1 72 ? 14.773 -40.25 3.348 1 92.5 72 CYS A C 1
ATOM 556 O O . CYS A 1 72 ? 13.625 -40.031 2.949 1 92.5 72 CYS A O 1
ATOM 558 N N . THR A 1 73 ? 15.43 -41.312 3.045 1 90.75 73 THR A N 1
ATOM 559 C CA . THR A 1 73 ? 14.906 -42.281 2.08 1 90.75 73 THR A CA 1
ATOM 560 C C . THR A 1 73 ? 13.656 -42.969 2.623 1 90.75 73 THR A C 1
ATOM 562 O O . THR A 1 73 ? 12.695 -43.188 1.886 1 90.75 73 THR A O 1
ATOM 565 N N . GLU A 1 74 ? 13.68 -43.281 3.887 1 89.75 74 GLU A N 1
ATOM 566 C CA . GLU A 1 74 ? 12.523 -43.906 4.516 1 89.75 74 GLU A CA 1
ATOM 567 C C . GLU A 1 74 ? 11.312 -42.969 4.508 1 89.75 74 GLU A C 1
ATOM 569 O O . GLU A 1 74 ? 10.188 -43.406 4.273 1 89.75 74 GLU A O 1
ATOM 574 N N . SER A 1 75 ? 11.57 -41.781 4.836 1 92 75 SER A N 1
ATOM 575 C CA . SER A 1 75 ? 10.484 -40.812 4.871 1 92 75 SER A CA 1
ATOM 576 C C . SER A 1 75 ? 9.93 -40.562 3.475 1 92 75 SER A C 1
ATOM 578 O O . SER A 1 75 ? 8.727 -40.344 3.307 1 92 75 SER A O 1
ATOM 580 N N . LEU A 1 76 ? 10.828 -40.562 2.492 1 91.12 76 LEU A N 1
ATOM 581 C CA . LEU A 1 76 ? 10.375 -40.375 1.114 1 91.12 76 LEU A CA 1
ATOM 582 C C . LEU A 1 76 ? 9.57 -41.594 0.646 1 91.12 76 LEU A C 1
ATOM 584 O O . LEU A 1 76 ? 8.602 -41.438 -0.102 1 91.12 76 LEU A O 1
ATOM 588 N N . ALA A 1 77 ? 10 -42.719 1.058 1 89.25 77 ALA A N 1
ATOM 589 C CA . ALA A 1 77 ? 9.258 -43.938 0.725 1 89.25 77 ALA A CA 1
ATOM 590 C C . ALA A 1 77 ? 7.867 -43.938 1.347 1 89.25 77 ALA A C 1
ATOM 592 O O . ALA A 1 77 ? 6.891 -44.312 0.702 1 89.25 77 ALA A O 1
ATOM 593 N N . ARG A 1 78 ? 7.863 -43.469 2.521 1 89.31 78 ARG A N 1
ATOM 594 C CA . ARG A 1 78 ? 6.566 -43.344 3.178 1 89.31 78 ARG A CA 1
ATOM 595 C C . ARG A 1 78 ? 5.695 -42.312 2.471 1 89.31 78 ARG A C 1
ATOM 597 O O . ARG A 1 78 ? 4.484 -42.5 2.34 1 89.31 78 ARG A O 1
ATOM 604 N N . TYR A 1 79 ? 6.301 -41.25 2.139 1 91.25 79 TYR A N 1
ATOM 605 C CA . TYR A 1 79 ? 5.602 -40.219 1.401 1 91.25 79 TYR A CA 1
ATOM 606 C C . TYR A 1 79 ? 4.984 -40.75 0.124 1 91.25 79 TYR A C 1
ATOM 608 O O . TYR A 1 79 ? 3.803 -40.531 -0.152 1 91.25 79 TYR A O 1
ATOM 616 N N . ALA A 1 80 ? 5.715 -41.562 -0.615 1 89.62 80 ALA A N 1
ATOM 617 C CA . ALA A 1 80 ? 5.242 -42.125 -1.873 1 89.62 80 ALA A CA 1
ATOM 618 C C . ALA A 1 80 ? 4.105 -43.125 -1.631 1 89.62 80 ALA A C 1
ATOM 620 O O . ALA A 1 80 ? 3.098 -43.094 -2.344 1 89.62 80 ALA A O 1
ATOM 621 N N . SER A 1 81 ? 4.246 -43.906 -0.625 1 88.12 81 SER A N 1
ATOM 622 C CA . SER A 1 81 ? 3.223 -44.906 -0.312 1 88.12 81 SER A CA 1
ATOM 623 C C . SER A 1 81 ? 1.93 -44.25 0.142 1 88.12 81 SER A C 1
ATOM 625 O O . SER A 1 81 ? 0.842 -44.625 -0.297 1 88.12 81 SER A O 1
ATOM 627 N N . ASP A 1 82 ? 2.084 -43.25 0.961 1 89.19 82 ASP A N 1
ATOM 628 C CA . ASP A 1 82 ? 0.907 -42.594 1.518 1 89.19 82 ASP A CA 1
ATOM 629 C C . ASP A 1 82 ? 0.232 -41.719 0.477 1 89.19 82 ASP A C 1
ATOM 631 O O . ASP A 1 82 ? -0.941 -41.375 0.62 1 89.19 82 ASP A O 1
ATOM 635 N N . LEU A 1 83 ? 0.954 -41.281 -0.51 1 90 83 LEU A N 1
ATOM 636 C CA . LEU A 1 83 ? 0.352 -40.531 -1.608 1 90 83 LEU A CA 1
ATOM 637 C C . LEU A 1 83 ? -0.623 -41.406 -2.391 1 90 83 LEU A C 1
ATOM 639 O O . LEU A 1 83 ? -1.705 -40.938 -2.77 1 90 83 LEU A O 1
ATOM 643 N N . VAL A 1 84 ? -0.208 -42.625 -2.586 1 86.75 84 VAL A N 1
ATOM 644 C CA . VAL A 1 84 ? -1.06 -43.562 -3.301 1 86.75 84 VAL A CA 1
ATOM 645 C C . VAL A 1 84 ? -2.273 -43.906 -2.445 1 86.75 84 VAL A C 1
ATOM 647 O O . VAL A 1 84 ? -3.375 -44.094 -2.967 1 86.75 84 VAL A O 1
ATOM 650 N N . ASP A 1 85 ? -2.004 -43.875 -1.141 1 85.56 85 ASP A N 1
ATOM 651 C CA . ASP A 1 85 ? -3.094 -44.188 -0.215 1 85.56 85 ASP A CA 1
ATOM 652 C C . ASP A 1 85 ? -3.959 -42.938 0.027 1 85.56 85 ASP A C 1
ATOM 654 O O . ASP A 1 85 ? -4.926 -43 0.791 1 85.56 85 ASP A O 1
ATOM 658 N N . ILE A 1 86 ? -3.574 -41.875 -0.492 1 88.69 86 ILE A N 1
ATOM 659 C CA . ILE A 1 86 ? -4.324 -40.625 -0.461 1 88.69 86 ILE A CA 1
ATOM 660 C C . ILE A 1 86 ? -4.484 -40.156 0.983 1 88.69 86 ILE A C 1
ATOM 662 O O . ILE A 1 86 ? -5.574 -39.75 1.391 1 88.69 86 ILE A O 1
ATOM 666 N N . ARG A 1 87 ? -3.445 -40.344 1.687 1 87.38 87 ARG A N 1
ATOM 667 C CA . ARG A 1 87 ? -3.457 -39.812 3.043 1 87.38 87 ARG A CA 1
ATOM 668 C C . ARG A 1 87 ? -3.402 -38.281 3.025 1 87.38 87 ARG A C 1
ATOM 670 O O . ARG A 1 87 ? -2.703 -37.719 2.201 1 87.38 87 ARG A O 1
ATOM 677 N N . SER A 1 88 ? -4.016 -37.688 3.963 1 87.38 88 SER A N 1
ATOM 678 C CA . SER A 1 88 ? -4.184 -36.219 3.975 1 87.38 88 SER A CA 1
ATOM 679 C C . SER A 1 88 ? -2.832 -35.5 4.023 1 87.38 88 SER A C 1
ATOM 681 O O . SER A 1 88 ? -2.6 -34.562 3.281 1 87.38 88 SER A O 1
ATOM 683 N N . TRP A 1 89 ? -1.911 -35.969 4.902 1 90.12 89 TRP A N 1
ATOM 684 C CA . TRP A 1 89 ? -0.631 -35.281 5.039 1 90.12 89 TRP A CA 1
ATOM 685 C C . TRP A 1 89 ? 0.175 -35.344 3.748 1 90.12 89 TRP A C 1
ATOM 687 O O . TRP A 1 89 ? 0.832 -34.375 3.352 1 90.12 89 TRP A O 1
ATOM 697 N N . ALA A 1 90 ? 0.143 -36.531 3.109 1 92.5 90 ALA A N 1
ATOM 698 C CA . ALA A 1 90 ? 0.901 -36.75 1.878 1 92.5 90 ALA A CA 1
ATOM 699 C C . ALA A 1 90 ? 0.335 -35.906 0.737 1 92.5 90 ALA A C 1
ATOM 701 O O . ALA A 1 90 ? 1.088 -35.344 -0.05 1 92.5 90 ALA A O 1
ATOM 702 N N . MET A 1 91 ? -0.957 -35.844 0.703 1 91.69 91 MET A N 1
ATOM 703 C CA . MET A 1 91 ? -1.6 -35.031 -0.33 1 91.69 91 MET A CA 1
ATOM 704 C C . MET A 1 91 ? -1.326 -33.562 -0.108 1 91.69 91 MET A C 1
ATOM 706 O O . MET A 1 91 ? -1.166 -32.812 -1.067 1 91.69 91 MET A O 1
ATOM 710 N N . GLU A 1 92 ? -1.325 -33.125 1.123 1 92.38 92 GLU A N 1
ATOM 711 C CA . GLU A 1 92 ? -1.008 -31.75 1.448 1 92.38 92 GLU A CA 1
ATOM 712 C C . GLU A 1 92 ? 0.427 -31.406 1.059 1 92.38 92 GLU A C 1
ATOM 714 O O . GLU A 1 92 ? 0.698 -30.297 0.575 1 92.38 92 GLU A O 1
ATOM 719 N N . MET A 1 93 ? 1.295 -32.312 1.353 1 94.5 93 MET A N 1
ATOM 720 C CA . MET A 1 93 ? 2.695 -32.094 0.997 1 94.5 93 MET A CA 1
ATOM 721 C C . MET A 1 93 ? 2.857 -31.953 -0.513 1 94.5 93 MET A C 1
ATOM 723 O O . MET A 1 93 ? 3.598 -31.094 -0.986 1 94.5 93 MET A O 1
ATOM 727 N N . PHE A 1 94 ? 2.117 -32.844 -1.234 1 93.19 94 PHE A N 1
ATOM 728 C CA . PHE A 1 94 ? 2.117 -32.75 -2.689 1 93.19 94 PHE A CA 1
ATOM 729 C C . PHE A 1 94 ? 1.491 -31.453 -3.164 1 93.19 94 PHE A C 1
ATOM 731 O O . PHE A 1 94 ? 2.002 -30.812 -4.086 1 93.19 94 PHE A O 1
ATOM 738 N N . ASP A 1 95 ? 0.442 -31.094 -2.568 1 93 95 ASP A N 1
ATOM 739 C CA . ASP A 1 95 ? -0.28 -29.875 -2.918 1 93 95 ASP A CA 1
ATOM 740 C C . ASP A 1 95 ? 0.559 -28.625 -2.617 1 93 95 ASP A C 1
ATOM 742 O O . ASP A 1 95 ? 0.475 -27.625 -3.332 1 93 95 ASP A O 1
ATOM 746 N N . ALA A 1 96 ? 1.345 -28.656 -1.62 1 95.81 96 ALA A N 1
ATOM 747 C CA . ALA A 1 96 ? 2.148 -27.516 -1.196 1 95.81 96 ALA A CA 1
ATOM 748 C C . ALA A 1 96 ? 3.332 -27.312 -2.135 1 95.81 96 ALA A C 1
ATOM 750 O O . ALA A 1 96 ? 3.891 -26.203 -2.199 1 95.81 96 ALA A O 1
ATOM 751 N N . THR A 1 97 ? 3.732 -28.344 -2.789 1 95.62 97 THR A N 1
ATOM 752 C CA . THR A 1 97 ? 4.863 -28.25 -3.707 1 95.62 97 THR A CA 1
ATOM 753 C C . THR A 1 97 ? 4.496 -27.453 -4.949 1 95.62 97 THR A C 1
ATOM 755 O O . THR A 1 97 ? 3.369 -27.531 -5.441 1 95.62 97 THR A O 1
ATOM 758 N N . SER A 1 98 ? 5.469 -26.625 -5.379 1 93.88 98 SER A N 1
ATOM 759 C CA . SER A 1 98 ? 5.238 -25.719 -6.504 1 93.88 98 SER A CA 1
ATOM 760 C C . SER A 1 98 ? 4.949 -26.5 -7.785 1 93.88 98 SER A C 1
ATOM 762 O O . SER A 1 98 ? 5.461 -27.594 -7.977 1 93.88 98 SER A O 1
ATOM 764 N N . LYS A 1 99 ? 4.086 -25.953 -8.57 1 91.44 99 LYS A N 1
ATOM 765 C CA . LYS A 1 99 ? 3.811 -26.406 -9.922 1 91.44 99 LYS A CA 1
ATOM 766 C C . LYS A 1 99 ? 4.43 -25.469 -10.961 1 91.44 99 LYS A C 1
ATOM 768 O O . LYS A 1 99 ? 5.148 -24.531 -10.602 1 91.44 99 LYS A O 1
ATOM 773 N N . LEU A 1 100 ? 4.203 -25.781 -12.227 1 88.5 100 LEU A N 1
ATOM 774 C CA . LEU A 1 100 ? 4.738 -24.891 -13.258 1 88.5 100 LEU A CA 1
ATOM 775 C C . LEU A 1 100 ? 3.955 -23.594 -13.312 1 88.5 100 LEU A C 1
ATOM 777 O O . LEU A 1 100 ? 2.723 -23.594 -13.281 1 88.5 100 LEU A O 1
ATOM 781 N N . PRO A 1 101 ? 4.691 -22.562 -13.289 1 89.25 101 PRO A N 1
ATOM 782 C CA . PRO A 1 101 ? 3.99 -21.281 -13.359 1 89.25 101 PRO A CA 1
ATOM 783 C C . PRO A 1 101 ? 3.445 -20.969 -14.75 1 89.25 101 PRO A C 1
ATOM 785 O O . PRO A 1 101 ? 3.895 -21.562 -15.734 1 89.25 101 PRO A O 1
ATOM 788 N N . SER A 1 102 ? 2.459 -20.156 -14.789 1 91.19 102 SER A N 1
ATOM 789 C CA . SER A 1 102 ? 1.964 -19.641 -16.062 1 91.19 102 SER A CA 1
ATOM 790 C C . SER A 1 102 ? 2.709 -18.359 -16.469 1 91.19 102 SER A C 1
ATOM 792 O O . SER A 1 102 ? 3.07 -17.547 -15.609 1 91.19 102 SER A O 1
ATOM 794 N N . GLY A 1 103 ? 2.996 -18.25 -17.719 1 89.06 103 GLY A N 1
ATOM 795 C CA . GLY A 1 103 ? 3.664 -17.062 -18.219 1 89.06 103 GLY A CA 1
ATOM 796 C C . GLY A 1 103 ? 5.176 -17.156 -18.172 1 89.06 103 GLY A C 1
ATOM 797 O O . GLY A 1 103 ? 5.863 -16.188 -17.875 1 89.06 103 GLY A O 1
ATOM 798 N N . ILE A 1 104 ? 5.676 -18.328 -18.344 1 86.31 104 ILE A N 1
ATOM 799 C CA . ILE A 1 104 ? 7.113 -18.562 -18.344 1 86.31 104 ILE A CA 1
ATOM 800 C C . ILE A 1 104 ? 7.758 -17.797 -19.5 1 86.31 104 ILE A C 1
ATOM 802 O O . ILE A 1 104 ? 8.82 -17.188 -19.344 1 86.31 104 ILE A O 1
ATOM 806 N N . LEU A 1 105 ? 7.055 -17.766 -20.625 1 84.25 105 LEU A N 1
ATOM 807 C CA . LEU A 1 105 ? 7.605 -17.156 -21.828 1 84.25 105 LEU A CA 1
ATOM 808 C C . LEU A 1 105 ? 7.578 -15.633 -21.734 1 84.25 105 LEU A C 1
ATOM 810 O O . LEU A 1 105 ? 8.188 -14.945 -22.562 1 84.25 105 LEU A O 1
ATOM 814 N N . GLU A 1 106 ? 6.91 -15.172 -20.781 1 81.69 106 GLU A N 1
ATOM 815 C CA . GLU A 1 106 ? 6.945 -13.734 -20.547 1 81.69 106 GLU A CA 1
ATOM 816 C C . GLU A 1 106 ? 7.926 -13.375 -19.422 1 81.69 106 GLU A C 1
ATOM 818 O O . GLU A 1 106 ? 8.016 -12.219 -19.016 1 81.69 106 GLU A O 1
ATOM 823 N N . GLY A 1 107 ? 8.523 -14.336 -18.875 1 80.25 107 GLY A N 1
ATOM 824 C CA . GLY A 1 107 ? 9.57 -14.094 -17.906 1 80.25 107 GLY A CA 1
ATOM 825 C C . GLY A 1 107 ? 9.164 -14.445 -16.484 1 80.25 107 GLY A C 1
ATOM 826 O O . GLY A 1 107 ? 9.883 -14.148 -15.531 1 80.25 107 GLY A O 1
ATOM 827 N N . THR A 1 108 ? 7.988 -14.953 -16.297 1 86.12 108 THR A N 1
ATOM 828 C CA . THR A 1 108 ? 7.582 -15.43 -14.977 1 86.12 108 THR A CA 1
ATOM 829 C C . THR A 1 108 ? 8.258 -16.75 -14.648 1 86.12 108 THR A C 1
ATOM 831 O O . THR A 1 108 ? 7.895 -17.797 -15.195 1 86.12 108 THR A O 1
ATOM 834 N N . LEU A 1 109 ? 9.188 -16.656 -13.766 1 86.44 109 LEU A N 1
ATOM 835 C CA . LEU A 1 109 ? 10.023 -17.844 -13.594 1 86.44 109 LEU A CA 1
ATOM 836 C C . LEU A 1 109 ? 9.883 -18.406 -12.18 1 86.44 109 LEU A C 1
ATOM 838 O O . LEU A 1 109 ? 10.5 -19.406 -11.844 1 86.44 109 LEU A O 1
ATOM 842 N N . SER A 1 110 ? 9.039 -17.828 -11.398 1 89.25 110 SER A N 1
ATOM 843 C CA . SER A 1 110 ? 8.984 -18.281 -10.016 1 89.25 110 SER A CA 1
ATOM 844 C C . SER A 1 110 ? 7.59 -18.797 -9.656 1 89.25 110 SER A C 1
ATOM 846 O O . SER A 1 110 ? 6.586 -18.297 -10.164 1 89.25 110 SER A O 1
ATOM 848 N N . GLU A 1 111 ? 7.531 -19.844 -8.969 1 92.19 111 GLU A N 1
ATOM 849 C CA . GLU A 1 111 ? 6.367 -20.406 -8.289 1 92.19 111 GLU A CA 1
ATOM 850 C C . GLU A 1 111 ? 6.727 -20.891 -6.891 1 92.19 111 GLU A C 1
ATOM 852 O O . GLU A 1 111 ? 7.426 -21.891 -6.734 1 92.19 111 GLU A O 1
ATOM 857 N N . LEU A 1 112 ? 6.227 -20.266 -5.918 1 92.69 112 LEU A N 1
ATOM 858 C CA . LEU A 1 112 ? 6.703 -20.453 -4.555 1 92.69 112 LEU A CA 1
ATOM 859 C C . LEU A 1 112 ? 5.961 -21.594 -3.873 1 92.69 112 LEU A C 1
ATOM 861 O O . LEU A 1 112 ? 6.34 -22.031 -2.783 1 92.69 112 LEU A O 1
ATOM 865 N N . GLY A 1 113 ? 4.965 -22.172 -4.48 1 93.56 113 GLY A N 1
ATOM 866 C CA . GLY A 1 113 ? 4.176 -23.172 -3.77 1 93.56 113 GLY A CA 1
ATOM 867 C C . GLY A 1 113 ? 3.465 -22.609 -2.553 1 93.56 113 GLY A C 1
ATOM 868 O O . GLY A 1 113 ? 3.195 -21.406 -2.484 1 93.56 113 GLY A O 1
ATOM 869 N N . SER A 1 114 ? 3.025 -23.516 -1.683 1 93.69 114 SER A N 1
ATOM 870 C CA . SER A 1 114 ? 2.35 -23.078 -0.465 1 93.69 114 SER A CA 1
ATOM 871 C C . SER A 1 114 ? 3.252 -23.234 0.754 1 93.69 114 SER A C 1
ATOM 873 O O . SER A 1 114 ? 3.256 -24.281 1.403 1 93.69 114 SER A O 1
ATOM 875 N N . TYR A 1 115 ? 3.959 -22.203 1.098 1 94.75 115 TYR A N 1
ATOM 876 C CA . TYR A 1 115 ? 4.934 -22.172 2.182 1 94.75 115 TYR A CA 1
ATOM 877 C C . TYR A 1 115 ? 4.285 -22.547 3.51 1 94.75 115 TYR A C 1
ATOM 879 O O . TYR A 1 115 ? 4.789 -23.406 4.238 1 94.75 115 TYR A O 1
ATOM 887 N N . ASP A 1 116 ? 3.197 -21.938 3.846 1 91.56 116 ASP A N 1
ATOM 888 C CA . ASP A 1 116 ? 2.547 -22.125 5.141 1 91.56 116 ASP A CA 1
ATOM 889 C C . ASP A 1 116 ? 1.913 -23.516 5.25 1 91.56 116 ASP A C 1
ATOM 891 O O . ASP A 1 116 ? 1.953 -24.141 6.312 1 91.56 116 ASP A O 1
ATOM 895 N N . GLN A 1 117 ? 1.304 -23.984 4.164 1 92.12 117 GLN A N 1
ATOM 896 C CA . GLN A 1 117 ? 0.739 -25.328 4.156 1 92.12 117 GLN A CA 1
ATOM 897 C C . GLN A 1 117 ? 1.809 -26.375 4.449 1 92.12 117 GLN A C 1
ATOM 899 O O . GLN A 1 117 ? 1.569 -27.328 5.203 1 92.12 117 GLN A O 1
ATOM 904 N N . CYS A 1 118 ? 2.926 -26.172 3.84 1 96 118 CYS A N 1
ATOM 905 C CA . CYS A 1 118 ? 4.027 -27.109 4.027 1 96 118 CYS A CA 1
ATOM 906 C C . CYS A 1 118 ? 4.496 -27.109 5.477 1 96 118 CYS A C 1
ATOM 908 O O . CYS A 1 118 ? 4.684 -28.188 6.066 1 96 118 CYS A O 1
ATOM 910 N N . LEU A 1 119 ? 4.641 -26 6.07 1 95.06 119 LEU A N 1
ATOM 911 C CA . LEU A 1 119 ? 5.176 -25.906 7.426 1 95.06 119 LEU A CA 1
ATOM 912 C C . LEU A 1 119 ? 4.168 -26.422 8.445 1 95.06 119 LEU A C 1
ATOM 914 O O . LEU A 1 119 ? 4.551 -26.875 9.531 1 95.06 119 LEU A O 1
ATOM 918 N N . ASP A 1 120 ? 2.932 -26.422 8.148 1 90.88 120 ASP A N 1
ATOM 919 C CA . ASP A 1 120 ? 1.893 -26.812 9.102 1 90.88 120 ASP A CA 1
ATOM 920 C C . ASP A 1 120 ? 1.69 -28.328 9.117 1 90.88 120 ASP A C 1
ATOM 922 O O . ASP A 1 120 ? 0.985 -28.844 9.977 1 90.88 120 ASP A O 1
ATOM 926 N N . ILE A 1 121 ? 2.293 -29.062 8.227 1 92.88 121 ILE A N 1
ATOM 927 C CA . ILE A 1 121 ? 2.125 -30.5 8.133 1 92.88 121 ILE A CA 1
ATOM 928 C C . ILE A 1 121 ? 2.867 -31.188 9.273 1 92.88 121 ILE A C 1
ATOM 930 O O . ILE A 1 121 ? 4.051 -30.922 9.508 1 92.88 121 ILE A O 1
ATOM 934 N N . GLU A 1 122 ? 2.16 -31.922 10.047 1 91.44 122 GLU A N 1
ATOM 935 C CA . GLU A 1 122 ? 2.707 -32.781 11.102 1 91.44 122 GLU A CA 1
ATOM 936 C C . GLU A 1 122 ? 2.291 -34.219 10.922 1 91.44 122 GLU A C 1
ATOM 938 O O . GLU A 1 122 ? 1.101 -34.531 10.82 1 91.44 122 GLU A O 1
ATOM 943 N N . VAL A 1 123 ? 3.25 -35.062 10.781 1 89.19 123 VAL A N 1
ATOM 944 C CA . VAL A 1 123 ? 2.975 -36.469 10.57 1 89.19 123 VAL A CA 1
ATOM 945 C C . VAL A 1 123 ? 3.227 -37.25 11.867 1 89.19 123 VAL A C 1
ATOM 947 O O . VAL A 1 123 ? 4.355 -37.281 12.367 1 89.19 123 VAL A O 1
ATOM 950 N N . PRO A 1 124 ? 2.139 -37.719 12.414 1 83.12 124 PRO A N 1
ATOM 951 C CA . PRO A 1 124 ? 2.293 -38.469 13.656 1 83.12 124 PRO A CA 1
ATOM 952 C C . PRO A 1 124 ? 2.717 -39.906 13.414 1 83.12 124 PRO A C 1
ATOM 954 O O . PRO A 1 124 ? 2.553 -40.438 12.305 1 83.12 124 PRO A O 1
ATOM 957 N N . PHE A 1 125 ? 3.449 -40.469 14.5 1 75.31 125 PHE A N 1
ATOM 958 C CA . PHE A 1 125 ? 3.578 -41.906 14.539 1 75.31 125 PHE A CA 1
ATOM 959 C C . PHE A 1 125 ? 2.23 -42.562 14.82 1 75.31 125 PHE A C 1
ATOM 961 O O . PHE A 1 125 ? 1.256 -41.906 15.133 1 75.31 125 PHE A O 1
ATOM 968 N N . GLN A 1 126 ? 2.291 -43.844 14.555 1 61.69 126 GLN A N 1
ATOM 969 C CA . GLN A 1 126 ? 1.085 -44.594 14.922 1 61.69 126 GLN A CA 1
ATOM 970 C C . GLN A 1 126 ? 0.711 -44.344 16.375 1 61.69 126 GLN A C 1
ATOM 972 O O . GLN A 1 126 ? -0.472 -44.281 16.719 1 61.69 126 GLN A O 1
ATOM 977 N N . ASN A 1 127 ? 1.75 -44.031 17.266 1 59.28 127 ASN A N 1
ATOM 978 C CA . ASN A 1 127 ? 1.515 -43.812 18.688 1 59.28 127 ASN A CA 1
ATOM 979 C C . ASN A 1 127 ? 1.319 -42.312 18.969 1 59.28 127 ASN A C 1
ATOM 981 O O . ASN A 1 127 ? 1.514 -41.875 20.109 1 59.28 127 ASN A O 1
ATOM 985 N N . GLU A 1 128 ? 0.998 -41.5 18.078 1 66.25 128 GLU A N 1
ATOM 986 C CA . GLU A 1 128 ? 0.591 -40.094 18.188 1 66.25 128 GLU A CA 1
ATOM 987 C C . GLU A 1 128 ? 1.795 -39.188 18.406 1 66.25 128 GLU A C 1
ATOM 989 O O . GLU A 1 128 ? 1.645 -37.969 18.531 1 66.25 128 GLU A O 1
ATOM 994 N N . SER A 1 129 ? 3 -39.812 18.531 1 74.81 129 SER A N 1
ATOM 995 C CA . SER A 1 129 ? 4.176 -38.969 18.594 1 74.81 129 SER A CA 1
ATOM 996 C C . SER A 1 129 ? 4.547 -38.438 17.203 1 74.81 129 SER A C 1
ATOM 998 O O . SER A 1 129 ? 4.137 -39 16.203 1 74.81 129 SER A O 1
ATOM 1000 N N . MET A 1 130 ? 5.156 -37.312 17.141 1 80.94 130 MET A N 1
ATOM 1001 C CA . MET A 1 130 ? 5.492 -36.688 15.859 1 80.94 130 MET A CA 1
ATOM 1002 C C . MET A 1 130 ? 6.645 -37.438 15.188 1 80.94 130 MET A C 1
ATOM 1004 O O . MET A 1 130 ? 7.719 -37.594 15.773 1 80.94 130 MET A O 1
ATOM 1008 N N . GLU A 1 131 ? 6.402 -38.062 14.062 1 86.06 131 GLU A N 1
ATOM 1009 C CA . GLU A 1 131 ? 7.438 -38.719 13.281 1 86.06 131 GLU A CA 1
ATOM 1010 C C . GLU A 1 131 ? 8.289 -37.719 12.516 1 86.06 131 GLU A C 1
ATOM 1012 O O . GLU A 1 131 ? 9.508 -37.656 12.672 1 86.06 131 GLU A O 1
ATOM 1017 N N . PHE A 1 132 ? 7.664 -36.969 11.688 1 91.44 132 PHE A N 1
ATOM 1018 C CA . PHE A 1 132 ? 8.352 -35.875 11.023 1 91.44 132 PHE A CA 1
ATOM 1019 C C . PHE A 1 132 ? 7.355 -34.781 10.617 1 91.44 132 PHE A C 1
ATOM 1021 O O . PHE A 1 132 ? 6.148 -34.938 10.82 1 91.44 132 PHE A O 1
ATOM 1028 N N . GLN A 1 133 ? 7.871 -33.625 10.234 1 94.25 133 GLN A N 1
ATOM 1029 C CA . GLN A 1 133 ? 7.051 -32.469 9.805 1 94.25 133 GLN A CA 1
ATOM 1030 C C . GLN A 1 133 ? 7.41 -32.062 8.383 1 94.25 133 GLN A C 1
ATOM 1032 O O . GLN A 1 133 ? 8.328 -32.594 7.773 1 94.25 133 GLN A O 1
ATOM 1037 N N . GLY A 1 134 ? 6.562 -31.188 7.852 1 95.81 134 GLY A N 1
ATOM 1038 C CA . GLY A 1 134 ? 6.852 -30.625 6.539 1 95.81 134 GLY A CA 1
ATOM 1039 C C . GLY A 1 134 ? 8.008 -29.656 6.543 1 95.81 134 GLY A C 1
ATOM 1040 O O . GLY A 1 134 ? 8.164 -28.875 7.488 1 95.81 134 GLY A O 1
ATOM 1041 N N . GLN A 1 135 ? 8.836 -29.75 5.5 1 97.19 135 GLN A N 1
ATOM 1042 C CA . GLN A 1 135 ? 9.969 -28.859 5.297 1 97.19 135 GLN A CA 1
ATOM 1043 C C . GLN A 1 135 ? 9.906 -28.172 3.932 1 97.19 135 GLN A C 1
ATOM 1045 O O . GLN A 1 135 ? 9.758 -28.844 2.908 1 97.19 135 GLN A O 1
ATOM 1050 N N . TYR A 1 136 ? 9.961 -26.859 4.027 1 97.25 136 TYR A N 1
ATOM 1051 C CA . TYR A 1 136 ? 9.898 -26.094 2.795 1 97.25 136 TYR A CA 1
ATOM 1052 C C . TYR A 1 136 ? 11.297 -25.734 2.309 1 97.25 136 TYR A C 1
ATOM 1054 O O . TYR A 1 136 ? 12.062 -25.062 3.023 1 97.25 136 TYR A O 1
ATOM 1062 N N . CYS A 1 137 ? 11.688 -26.094 1.107 1 97 137 CYS A N 1
ATOM 1063 C CA . CYS A 1 137 ? 12.984 -25.781 0.517 1 97 137 CYS A CA 1
ATOM 1064 C C . CYS A 1 137 ? 12.82 -24.969 -0.763 1 97 137 CYS A C 1
ATOM 1066 O O . CYS A 1 137 ? 12.094 -25.375 -1.669 1 97 137 CYS A O 1
ATOM 1068 N N . GLY A 1 138 ? 13.406 -23.812 -0.798 1 94.19 138 GLY A N 1
ATOM 1069 C CA . GLY A 1 138 ? 13.445 -23.047 -2.031 1 94.19 138 GLY A CA 1
ATOM 1070 C C . GLY A 1 138 ? 14.516 -23.516 -2.996 1 94.19 138 GLY A C 1
ATOM 1071 O O . GLY A 1 138 ? 15.703 -23.531 -2.654 1 94.19 138 GLY A O 1
ATOM 1072 N N . VAL A 1 139 ? 14.117 -23.953 -4.211 1 94.06 139 VAL A N 1
ATOM 1073 C CA . VAL A 1 139 ? 15.039 -24.469 -5.219 1 94.06 139 VAL A CA 1
ATOM 1074 C C . VAL A 1 139 ? 15.258 -23.406 -6.297 1 94.06 139 VAL A C 1
ATOM 1076 O O . VAL A 1 139 ? 14.305 -22.906 -6.887 1 94.06 139 VAL A O 1
ATOM 1079 N N . GLU A 1 140 ? 16.453 -23.094 -6.488 1 91.69 140 GLU A N 1
ATOM 1080 C CA . GLU A 1 140 ? 16.828 -22.156 -7.551 1 91.69 140 GLU A CA 1
ATOM 1081 C C . GLU A 1 140 ? 17.453 -22.891 -8.734 1 91.69 140 GLU A C 1
ATOM 1083 O O . GLU A 1 140 ? 18.328 -23.75 -8.555 1 91.69 140 GLU A O 1
ATOM 1088 N N . VAL A 1 141 ? 16.922 -22.656 -9.867 1 88.5 141 VAL A N 1
ATOM 1089 C CA . VAL A 1 141 ? 17.438 -23.281 -11.078 1 88.5 141 VAL A CA 1
ATOM 1090 C C . VAL A 1 141 ? 17.891 -22.188 -12.055 1 88.5 141 VAL A C 1
ATOM 1092 O O . VAL A 1 141 ? 17.125 -21.297 -12.406 1 88.5 141 VAL A O 1
ATOM 1095 N N . ASN A 1 142 ? 19.109 -22.203 -12.375 1 84.06 142 ASN A N 1
ATOM 1096 C CA . ASN A 1 142 ? 19.656 -21.219 -13.297 1 84.06 142 ASN A CA 1
ATOM 1097 C C . ASN A 1 142 ? 20.344 -21.875 -14.492 1 84.06 142 ASN A C 1
ATOM 1099 O O . ASN A 1 142 ? 20.906 -22.969 -14.367 1 84.06 142 ASN A O 1
ATOM 1103 N N . ARG A 1 143 ? 20.203 -21.188 -15.633 1 74.88 143 ARG A N 1
ATOM 1104 C CA . ARG A 1 143 ? 20.906 -21.672 -16.812 1 74.88 143 ARG A CA 1
ATOM 1105 C C . ARG A 1 143 ? 22.406 -21.375 -16.719 1 74.88 143 ARG A C 1
ATOM 1107 O O . ARG A 1 143 ? 22.797 -20.344 -16.172 1 74.88 143 ARG A O 1
ATOM 1114 N N . ILE A 1 144 ? 23.172 -22.359 -17.172 1 65.62 144 ILE A N 1
ATOM 1115 C CA . ILE A 1 144 ? 24.609 -22.125 -17.234 1 65.62 144 ILE A CA 1
ATOM 1116 C C . ILE A 1 144 ? 24.938 -21.188 -18.406 1 65.62 144 ILE A C 1
ATOM 1118 O O . ILE A 1 144 ? 24.781 -21.578 -19.562 1 65.62 144 ILE A O 1
ATOM 1122 N N . LEU A 1 145 ? 24.797 -19.875 -18.125 1 63.47 145 LEU A N 1
ATOM 1123 C CA . LEU A 1 145 ? 25 -18.875 -19.172 1 63.47 145 LEU A CA 1
ATOM 1124 C C . LEU A 1 145 ? 26.484 -18.5 -19.281 1 63.47 145 LEU A C 1
ATOM 1126 O O . LEU A 1 145 ? 27.203 -18.531 -18.281 1 63.47 145 LEU A O 1
ATOM 1130 N N . PRO A 1 146 ? 26.938 -18.422 -20.641 1 59.75 146 PRO A N 1
ATOM 1131 C CA . PRO A 1 146 ? 28.297 -17.875 -20.781 1 59.75 146 PRO A CA 1
ATOM 1132 C C . PRO A 1 146 ? 28.453 -16.5 -20.141 1 59.75 146 PRO A C 1
ATOM 1134 O O . PRO A 1 146 ? 27.453 -15.82 -19.891 1 59.75 146 PRO A O 1
ATOM 1137 N N . LYS A 1 147 ? 29.625 -16.203 -19.609 1 55.28 147 LYS A N 1
ATOM 1138 C CA . LYS A 1 147 ? 29.906 -14.914 -18.984 1 55.28 147 LYS A CA 1
ATOM 1139 C C . LYS A 1 147 ? 29.375 -13.766 -19.828 1 55.28 147 LYS A C 1
ATOM 1141 O O . LYS A 1 147 ? 29.531 -13.766 -21.062 1 55.28 147 LYS A O 1
ATOM 1146 N N . THR A 1 148 ? 28.281 -13.125 -19.375 1 53.34 148 THR A N 1
ATOM 1147 C CA . THR A 1 148 ? 27.594 -12 -20 1 53.34 148 THR A CA 1
ATOM 1148 C C . THR A 1 148 ? 28.594 -11.117 -20.766 1 53.34 148 THR A C 1
ATOM 1150 O O . THR A 1 148 ? 29.688 -10.852 -20.281 1 53.34 148 THR A O 1
ATOM 1153 N N . ALA A 1 149 ? 28.344 -10.977 -22.016 1 49.69 149 ALA A N 1
ATOM 1154 C CA . ALA A 1 149 ? 29.141 -9.922 -22.641 1 49.69 149 ALA A CA 1
ATOM 1155 C C . ALA A 1 149 ? 29.078 -8.641 -21.828 1 49.69 149 ALA A C 1
ATOM 1157 O O . ALA A 1 149 ? 28.125 -8.406 -21.078 1 49.69 149 ALA A O 1
ATOM 1158 N N . GLU A 1 150 ? 30.156 -8 -21.594 1 49.44 150 GLU A N 1
ATOM 1159 C CA . GLU A 1 150 ? 30.422 -6.777 -20.844 1 49.44 150 GLU A CA 1
ATOM 1160 C C . GLU A 1 150 ? 29.25 -5.805 -20.938 1 49.44 150 GLU A C 1
ATOM 1162 O O . GLU A 1 150 ? 28.969 -5.066 -20 1 49.44 150 GLU A O 1
ATOM 1167 N N . THR A 1 151 ? 28.578 -5.719 -22.219 1 48.88 151 THR A N 1
ATOM 1168 C CA . THR A 1 151 ? 27.625 -4.633 -22.422 1 48.88 151 THR A CA 1
ATOM 1169 C C . THR A 1 151 ? 26.188 -5.16 -22.438 1 48.88 151 THR A C 1
ATOM 1171 O O . THR A 1 151 ? 25.531 -5.172 -23.469 1 48.88 151 THR A O 1
ATOM 1174 N N . PHE A 1 152 ? 25.844 -6.168 -21.688 1 51.22 152 PHE A N 1
ATOM 1175 C CA . PHE A 1 152 ? 24.469 -6.645 -21.781 1 51.22 152 PHE A CA 1
ATOM 1176 C C . PHE A 1 152 ? 23.516 -5.668 -21.109 1 51.22 152 PHE A C 1
ATOM 1178 O O . PHE A 1 152 ? 23.719 -5.285 -19.953 1 51.22 152 PHE A O 1
ATOM 1185 N N . TYR A 1 153 ? 22.75 -4.871 -22.062 1 55.53 153 TYR A N 1
ATOM 1186 C CA . TYR A 1 153 ? 21.75 -3.957 -21.531 1 55.53 153 TYR A CA 1
ATOM 1187 C C . TYR A 1 153 ? 20.344 -4.531 -21.703 1 55.53 153 TYR A C 1
ATOM 1189 O O . TYR A 1 153 ? 20.062 -5.219 -22.688 1 55.53 153 TYR A O 1
ATOM 1197 N N . PHE A 1 154 ? 19.516 -4.719 -20.719 1 57.81 154 PHE A N 1
ATOM 1198 C CA . PHE A 1 154 ? 18.156 -5.238 -20.625 1 57.81 154 PHE A CA 1
ATOM 1199 C C . PHE A 1 154 ? 17.297 -4.734 -21.766 1 57.81 154 PHE A C 1
ATOM 1201 O O . PHE A 1 154 ? 16.375 -5.418 -22.219 1 57.81 154 PHE A O 1
ATOM 1208 N N . GLY A 1 155 ? 17.469 -3.645 -22.469 1 51.56 155 GLY A N 1
ATOM 1209 C CA . GLY A 1 155 ? 16.469 -2.949 -23.266 1 51.56 155 GLY A CA 1
ATOM 1210 C C . GLY A 1 155 ? 16.359 -3.482 -24.688 1 51.56 155 GLY A C 1
ATOM 1211 O O . GLY A 1 155 ? 15.742 -2.854 -25.547 1 51.56 155 GLY A O 1
ATOM 1212 N N . ASN A 1 156 ? 16.938 -4.637 -25.047 1 49.81 156 ASN A N 1
ATOM 1213 C CA . ASN A 1 156 ? 16.797 -4.859 -26.469 1 49.81 156 ASN A CA 1
ATOM 1214 C C . ASN A 1 156 ? 15.438 -5.457 -26.812 1 49.81 156 ASN A C 1
ATOM 1216 O O . ASN A 1 156 ? 15.055 -6.488 -26.266 1 49.81 156 ASN A O 1
ATOM 1220 N N . GLU A 1 157 ? 14.531 -4.664 -27.312 1 52.41 157 GLU A N 1
ATOM 1221 C CA . GLU A 1 157 ? 13.188 -4.98 -27.766 1 52.41 157 GLU A CA 1
ATOM 1222 C C . GLU A 1 157 ? 13.203 -6.07 -28.844 1 52.41 157 GLU A C 1
ATOM 1224 O O . GLU A 1 157 ? 13.344 -5.781 -30.031 1 52.41 157 GLU A O 1
ATOM 1229 N N . GLN A 1 158 ? 13.734 -7.223 -28.703 1 52.81 158 GLN A N 1
ATOM 1230 C CA . GLN A 1 158 ? 13.602 -8.125 -29.844 1 52.81 158 GLN A CA 1
ATOM 1231 C C . GLN A 1 158 ? 12.227 -8.789 -29.875 1 52.81 158 GLN A C 1
ATOM 1233 O O . GLN A 1 158 ? 11.859 -9.5 -28.938 1 52.81 158 GLN A O 1
ATOM 1238 N N . LYS A 1 159 ? 11.25 -8.188 -30.672 1 56.72 159 LYS A N 1
ATOM 1239 C CA . LYS A 1 159 ? 9.961 -8.82 -30.938 1 56.72 159 LYS A CA 1
ATOM 1240 C C . LYS A 1 159 ? 10.141 -10.102 -31.75 1 56.72 159 LYS A C 1
ATOM 1242 O O . LYS A 1 159 ? 10.734 -10.078 -32.844 1 56.72 159 LYS A O 1
ATOM 1247 N N . THR A 1 160 ? 9.914 -11.352 -31.172 1 61.72 160 THR A N 1
ATOM 1248 C CA . THR A 1 160 ? 9.938 -12.617 -31.906 1 61.72 160 THR A CA 1
ATOM 1249 C C . THR A 1 160 ? 8.711 -12.75 -32.812 1 61.72 160 THR A C 1
ATOM 1251 O O . THR A 1 160 ? 7.609 -12.352 -32.438 1 61.72 160 THR A O 1
ATOM 1254 N N . HIS A 1 161 ? 8.914 -13.086 -34.094 1 69.81 161 HIS A N 1
ATOM 1255 C CA . HIS A 1 161 ? 7.824 -13.344 -35.031 1 69.81 161 HIS A CA 1
ATOM 1256 C C . HIS A 1 161 ? 6.93 -14.469 -34.531 1 69.81 161 HIS A C 1
ATOM 1258 O O . HIS A 1 161 ? 7.422 -15.516 -34.094 1 69.81 161 HIS A O 1
ATOM 1264 N N . PRO A 1 162 ? 5.688 -14.375 -34.469 1 75.5 162 PRO A N 1
ATOM 1265 C CA . PRO A 1 162 ? 4.746 -15.352 -33.906 1 75.5 162 PRO A CA 1
ATOM 1266 C C . PRO A 1 162 ? 4.875 -16.719 -34.562 1 75.5 162 PRO A C 1
ATOM 1268 O O . PRO A 1 162 ? 4.562 -17.75 -33.938 1 75.5 162 PRO A O 1
ATOM 1271 N N . LEU A 1 163 ? 5.398 -16.797 -35.812 1 75.12 163 LEU A N 1
ATOM 1272 C CA . LEU A 1 163 ? 5.477 -18.062 -36.531 1 75.12 163 LEU A CA 1
ATOM 1273 C C . LEU A 1 163 ? 6.855 -18.703 -36.375 1 75.12 163 LEU A C 1
ATOM 1275 O O . LEU A 1 163 ? 7.094 -19.812 -36.812 1 75.12 163 LEU A O 1
ATOM 1279 N N . SER A 1 164 ? 7.641 -18 -35.562 1 76.38 164 SER A N 1
ATOM 1280 C CA . SER A 1 164 ? 8.977 -18.531 -35.312 1 76.38 164 SER A CA 1
ATOM 1281 C C . SER A 1 164 ? 8.945 -19.625 -34.25 1 76.38 164 SER A C 1
ATOM 1283 O O . SER A 1 164 ? 7.969 -19.734 -33.5 1 76.38 164 SER A O 1
ATOM 1285 N N . SER A 1 165 ? 10 -20.438 -34.281 1 76.25 165 SER A N 1
ATOM 1286 C CA . SER A 1 165 ? 10.109 -21.5 -33.281 1 76.25 165 SER A CA 1
ATOM 1287 C C . SER A 1 165 ? 10.453 -20.953 -31.906 1 76.25 165 SER A C 1
ATOM 1289 O O . SER A 1 165 ? 11 -19.859 -31.797 1 76.25 165 SER A O 1
ATOM 1291 N N . ILE A 1 166 ? 10.148 -21.734 -30.906 1 76.44 166 ILE A N 1
ATOM 1292 C CA . ILE A 1 166 ? 10.359 -21.344 -29.516 1 76.44 166 ILE A CA 1
ATOM 1293 C C . ILE A 1 166 ? 11.859 -21.234 -29.234 1 76.44 166 ILE A C 1
ATOM 1295 O O . ILE A 1 166 ? 12.273 -20.5 -28.344 1 76.44 166 ILE A O 1
ATOM 1299 N N . GLY A 1 167 ? 12.641 -22.062 -30 1 69.69 167 GLY A N 1
ATOM 1300 C CA . GLY A 1 167 ? 14.086 -21.953 -29.828 1 69.69 167 GLY A CA 1
ATOM 1301 C C . GLY A 1 167 ? 14.609 -20.547 -30.016 1 69.69 167 GLY A C 1
ATOM 1302 O O . GLY A 1 167 ? 15.461 -20.094 -29.25 1 69.69 167 GLY A O 1
ATOM 1303 N N . LYS A 1 168 ? 14.102 -19.906 -30.953 1 67.38 168 LYS A N 1
ATOM 1304 C CA . LYS A 1 168 ? 14.5 -18.516 -31.203 1 67.38 168 LYS A CA 1
ATOM 1305 C C . LYS A 1 168 ? 14.039 -17.609 -30.062 1 67.38 168 LYS A C 1
ATOM 1307 O O . LYS A 1 168 ? 14.75 -16.672 -29.688 1 67.38 168 LYS A O 1
ATOM 1312 N N . PHE A 1 169 ? 12.992 -18.047 -29.578 1 65.81 169 PHE A N 1
ATOM 1313 C CA . PHE A 1 169 ? 12.469 -17.297 -28.453 1 65.81 169 PHE A CA 1
ATOM 1314 C C . PHE A 1 169 ? 13.414 -17.375 -27.25 1 65.81 169 PHE A C 1
ATOM 1316 O O . PHE A 1 169 ? 13.742 -16.359 -26.641 1 65.81 169 PHE A O 1
ATOM 1323 N N . PHE A 1 170 ? 13.828 -18.578 -26.969 1 66.25 170 PHE A N 1
ATOM 1324 C CA . PHE A 1 170 ? 14.727 -18.781 -25.844 1 66.25 170 PHE A CA 1
ATOM 1325 C C . PHE A 1 170 ? 16.062 -18.078 -26.062 1 66.25 170 PHE A C 1
ATOM 1327 O O . PHE A 1 170 ? 16.672 -17.562 -25.125 1 66.25 170 PHE A O 1
ATOM 1334 N N . GLN A 1 171 ? 16.453 -18.016 -27.25 1 63 171 GLN A N 1
ATOM 1335 C CA . GLN A 1 171 ? 17.688 -17.312 -27.578 1 63 171 GLN A CA 1
ATOM 1336 C C . GLN A 1 171 ? 17.531 -15.812 -27.312 1 63 171 GLN A C 1
ATOM 1338 O O . GLN A 1 171 ? 18.438 -15.172 -26.797 1 63 171 GLN A O 1
ATOM 1343 N N . ASP A 1 172 ? 16.359 -15.383 -27.594 1 62.25 172 ASP A N 1
ATOM 1344 C CA . ASP A 1 172 ? 16.094 -13.961 -27.453 1 62.25 172 ASP A CA 1
ATOM 1345 C C . ASP A 1 172 ? 15.844 -13.602 -25.984 1 62.25 172 ASP A C 1
ATOM 1347 O O . ASP A 1 172 ? 16.25 -12.531 -25.531 1 62.25 172 ASP A O 1
ATOM 1351 N N . MET A 1 173 ? 15.234 -14.547 -25.281 1 61.12 173 MET A N 1
ATOM 1352 C CA . MET A 1 173 ? 14.945 -14.336 -23.875 1 61.12 173 MET A CA 1
ATOM 1353 C C . MET A 1 173 ? 16.172 -14.594 -23.016 1 61.12 173 MET A C 1
ATOM 1355 O O . MET A 1 173 ? 16.172 -14.344 -21.812 1 61.12 173 MET A O 1
ATOM 1359 N N . GLY A 1 174 ? 17.219 -15.109 -23.625 1 60.47 174 GLY A N 1
ATOM 1360 C CA . GLY A 1 174 ? 18.422 -15.484 -22.906 1 60.47 174 GLY A CA 1
ATOM 1361 C C . GLY A 1 174 ? 18.938 -14.383 -22 1 60.47 174 GLY A C 1
ATOM 1362 O O . GLY A 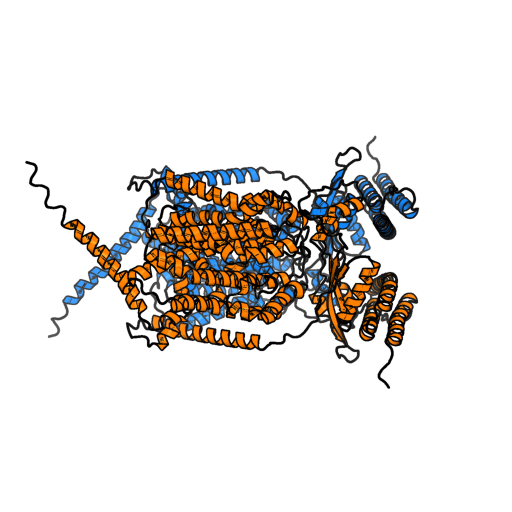1 174 ? 19.516 -14.664 -20.938 1 60.47 174 GLY A O 1
ATOM 1363 N N . SER A 1 175 ? 18.562 -13.195 -22.266 1 62.69 175 SER A N 1
ATOM 1364 C CA . SER A 1 175 ? 19.078 -12.086 -21.469 1 62.69 175 SER A CA 1
ATOM 1365 C C . SER A 1 175 ? 18.391 -12.016 -20.109 1 62.69 175 SER A C 1
ATOM 1367 O O . SER A 1 175 ? 18.969 -11.531 -19.141 1 62.69 175 SER A O 1
ATOM 1369 N N . VAL A 1 176 ? 17.203 -12.609 -20.062 1 64.81 176 VAL A N 1
ATOM 1370 C CA . VAL A 1 176 ? 16.453 -12.555 -18.797 1 64.81 176 VAL A CA 1
ATOM 1371 C C . VAL A 1 176 ? 17.156 -13.414 -17.75 1 64.81 176 VAL A C 1
ATOM 1373 O O . VAL A 1 176 ? 17.156 -13.086 -16.562 1 64.81 176 VAL A O 1
ATOM 1376 N N . PHE A 1 177 ? 17.922 -14.398 -18.172 1 66.94 177 PHE A N 1
ATOM 1377 C CA . PHE A 1 177 ? 18.484 -15.375 -17.25 1 66.94 177 PHE A CA 1
ATOM 1378 C C . PHE A 1 177 ? 19.766 -14.836 -16.609 1 66.94 177 PHE A C 1
ATOM 1380 O O . PHE A 1 177 ? 20.281 -15.43 -15.672 1 66.94 177 PHE A O 1
ATOM 1387 N N . TYR A 1 178 ? 20.141 -13.711 -17.125 1 64.69 178 TYR A N 1
ATOM 1388 C CA . TYR A 1 178 ? 21.25 -13.055 -16.453 1 64.69 178 TYR A CA 1
ATOM 1389 C C . TYR A 1 178 ? 20.781 -12.367 -15.172 1 64.69 178 TYR A C 1
ATOM 1391 O O . TYR A 1 178 ? 21.578 -12.148 -14.258 1 64.69 178 TYR A O 1
ATOM 1399 N N . TYR A 1 179 ? 19.484 -12.141 -15.172 1 65.81 179 TYR A N 1
ATOM 1400 C CA . TYR A 1 179 ? 19.031 -11.359 -14.031 1 65.81 179 TYR A CA 1
ATOM 1401 C C . TYR A 1 179 ? 17.938 -12.094 -13.266 1 65.81 179 TYR A C 1
ATOM 1403 O O . TYR A 1 179 ? 17.516 -11.656 -12.195 1 65.81 179 TYR A O 1
ATOM 1411 N N . SER A 1 180 ? 17.5 -13.086 -13.844 1 74 180 SER A N 1
ATOM 1412 C CA . SER A 1 180 ? 16.438 -13.828 -13.18 1 74 180 SER A CA 1
ATOM 1413 C C . SER A 1 180 ? 16.719 -15.32 -13.156 1 74 180 SER A C 1
ATOM 1415 O O . SER A 1 180 ? 17.562 -15.805 -13.914 1 74 180 SER A O 1
ATOM 1417 N N . LYS A 1 181 ? 16.328 -15.961 -12.164 1 80.56 181 LYS A N 1
ATOM 1418 C CA . LYS A 1 181 ? 16.438 -17.406 -11.977 1 80.56 181 LYS A CA 1
ATOM 1419 C C . LYS A 1 181 ? 15.094 -18.031 -11.641 1 80.56 181 LYS A C 1
ATOM 1421 O O . LYS A 1 181 ? 14.195 -17.344 -11.141 1 80.56 181 LYS A O 1
ATOM 1426 N N . PHE A 1 182 ? 15.016 -19.234 -12.062 1 86.69 182 PHE A N 1
ATOM 1427 C CA . PHE A 1 182 ? 13.82 -19.969 -11.648 1 86.69 182 PHE A CA 1
ATOM 1428 C C . PHE A 1 182 ? 13.828 -20.203 -10.141 1 86.69 182 PHE A C 1
ATOM 1430 O O . PHE A 1 182 ? 14.875 -20.5 -9.562 1 86.69 182 PHE A O 1
ATOM 1437 N N . ARG A 1 183 ? 12.797 -19.984 -9.516 1 90.94 183 ARG A N 1
ATOM 1438 C CA . ARG A 1 183 ? 12.633 -20.266 -8.094 1 90.94 183 ARG A CA 1
ATOM 1439 C C . ARG A 1 183 ? 11.383 -21.094 -7.832 1 90.94 183 ARG A C 1
ATOM 1441 O O . ARG A 1 183 ? 10.273 -20.672 -8.141 1 90.94 183 ARG A O 1
ATOM 1448 N N . PHE A 1 184 ? 11.586 -22.297 -7.297 1 93.25 184 PHE A N 1
ATOM 1449 C CA . PHE A 1 184 ? 10.484 -23.203 -7.008 1 93.25 184 PHE A CA 1
ATOM 1450 C C . PHE A 1 184 ? 10.461 -23.578 -5.527 1 93.25 184 PHE A C 1
ATOM 1452 O O . PHE A 1 184 ? 11.516 -23.672 -4.891 1 93.25 184 PHE A O 1
ATOM 1459 N N . GLY A 1 185 ? 9.266 -23.656 -4.996 1 94.88 185 GLY A N 1
ATOM 1460 C CA . GLY A 1 185 ? 9.117 -24.141 -3.633 1 94.88 185 GLY A CA 1
ATOM 1461 C C . GLY A 1 185 ? 8.828 -25.625 -3.557 1 94.88 185 GLY A C 1
ATOM 1462 O O . GLY A 1 185 ? 7.918 -26.125 -4.219 1 94.88 185 GLY A O 1
ATOM 1463 N N . LEU A 1 186 ? 9.664 -26.391 -2.805 1 95.81 186 LEU A N 1
ATOM 1464 C CA . LEU A 1 186 ? 9.508 -27.844 -2.631 1 95.81 186 LEU A CA 1
ATOM 1465 C C . LEU A 1 186 ? 9.203 -28.172 -1.176 1 95.81 186 LEU A C 1
ATOM 1467 O O . LEU A 1 186 ? 9.844 -27.656 -0.263 1 95.81 186 LEU A O 1
ATOM 1471 N N . CYS A 1 187 ? 8.148 -28.953 -1.002 1 97.25 187 CYS A N 1
ATOM 1472 C CA . CYS A 1 187 ? 7.809 -29.438 0.333 1 97.25 187 CYS A CA 1
ATOM 1473 C C . CYS A 1 187 ? 8.258 -30.875 0.521 1 97.25 187 CYS A C 1
ATOM 1475 O O . CYS A 1 187 ? 7.781 -31.781 -0.178 1 97.25 187 CYS A O 1
ATOM 1477 N N . VAL A 1 188 ? 9.195 -31.156 1.427 1 95.94 188 VAL A N 1
ATOM 1478 C CA . VAL A 1 188 ? 9.75 -32.5 1.691 1 95.94 188 VAL A CA 1
ATOM 1479 C C . VAL A 1 188 ? 9.703 -32.781 3.189 1 95.94 188 VAL A C 1
ATOM 1481 O O . VAL A 1 188 ? 9.523 -31.859 4 1 95.94 188 VAL A O 1
ATOM 1484 N N . PRO A 1 189 ? 9.797 -34.062 3.541 1 95.75 189 PRO A N 1
ATOM 1485 C CA . PRO A 1 189 ? 9.82 -34.375 4.969 1 95.75 189 PRO A CA 1
ATOM 1486 C C . PRO A 1 189 ? 11.023 -33.781 5.691 1 95.75 189 PRO A C 1
ATOM 1488 O O . PRO A 1 189 ? 12.117 -33.688 5.125 1 95.75 189 PRO A O 1
ATOM 1491 N N . SER A 1 190 ? 10.797 -33.406 6.883 1 95.88 190 SER A N 1
ATOM 1492 C CA . SER A 1 190 ? 11.812 -32.719 7.668 1 95.88 190 SER A CA 1
ATOM 1493 C C . SER A 1 190 ? 12.992 -33.625 7.977 1 95.88 190 SER A C 1
ATOM 1495 O O . SER A 1 190 ? 14.07 -33.156 8.344 1 95.88 190 SER A O 1
ATOM 1497 N N . LYS A 1 191 ? 12.836 -34.906 7.832 1 94.75 191 LYS A N 1
ATOM 1498 C CA . LYS A 1 191 ? 13.914 -35.875 8.078 1 94.75 191 LYS A CA 1
ATOM 1499 C C . LYS A 1 191 ? 14.961 -35.812 6.965 1 94.75 191 LYS A C 1
ATOM 1501 O O . LYS A 1 191 ? 16.062 -36.344 7.113 1 94.75 191 LYS A O 1
ATOM 1506 N N . CYS A 1 192 ? 14.578 -35.25 5.867 1 94.81 192 CYS A N 1
ATOM 1507 C CA . CYS A 1 192 ? 15.562 -34.938 4.832 1 94.81 192 CYS A CA 1
ATOM 1508 C C . CYS A 1 192 ? 16.312 -33.656 5.141 1 94.81 192 CYS A C 1
ATOM 1510 O O . CYS A 1 192 ? 15.836 -32.562 4.816 1 94.81 192 CYS A O 1
ATOM 1512 N N . SER A 1 193 ? 17.453 -33.812 5.578 1 94.44 193 SER A N 1
ATOM 1513 C CA . SER A 1 193 ? 18.25 -32.656 6.012 1 94.44 193 SER A CA 1
ATOM 1514 C C . SER A 1 193 ? 18.656 -31.797 4.828 1 94.44 193 SER A C 1
ATOM 1516 O O . SER A 1 193 ? 18.531 -32.219 3.674 1 94.44 193 SER A O 1
ATOM 1518 N N . LEU A 1 194 ? 19.141 -30.578 5.129 1 94.94 194 LEU A N 1
ATOM 1519 C CA . LEU A 1 194 ? 19.578 -29.641 4.098 1 94.94 194 LEU A CA 1
ATOM 1520 C C . LEU A 1 194 ? 20.703 -30.234 3.268 1 94.94 194 LEU A C 1
ATOM 1522 O O . LEU A 1 194 ? 20.688 -30.172 2.035 1 94.94 194 LEU A O 1
ATOM 1526 N N . PRO A 1 195 ? 21.703 -30.891 3.9 1 94.88 195 PRO A N 1
ATOM 1527 C CA . PRO A 1 195 ? 22.75 -31.5 3.078 1 94.88 195 PRO A CA 1
ATOM 1528 C C . PRO A 1 195 ? 22.203 -32.594 2.166 1 94.88 195 PRO A C 1
ATOM 1530 O O . PRO A 1 195 ? 22.656 -32.75 1.034 1 94.88 195 PRO A O 1
ATOM 1533 N N . ASP A 1 196 ? 21.234 -33.312 2.623 1 94.25 196 ASP A N 1
ATOM 1534 C CA . ASP A 1 196 ? 20.594 -34.312 1.78 1 94.25 196 ASP A CA 1
ATOM 1535 C C . ASP A 1 196 ? 19.984 -33.688 0.537 1 94.25 196 ASP A C 1
ATOM 1537 O O . ASP A 1 196 ? 20.203 -34.156 -0.582 1 94.25 196 ASP A O 1
ATOM 1541 N N . MET A 1 197 ? 19.297 -32.656 0.803 1 94.25 197 MET A N 1
ATOM 1542 C CA . MET A 1 197 ? 18.594 -31.984 -0.291 1 94.25 197 MET A CA 1
ATOM 1543 C C . MET A 1 197 ? 19.578 -31.328 -1.253 1 94.25 197 MET A C 1
ATOM 1545 O O . MET A 1 197 ? 19.328 -31.266 -2.459 1 94.25 197 MET A O 1
ATOM 1549 N N . GLN A 1 198 ? 20.703 -30.828 -0.729 1 95.19 198 GLN A N 1
ATOM 1550 C CA . GLN A 1 198 ? 21.719 -30.234 -1.58 1 95.19 198 GLN A CA 1
ATOM 1551 C C . GLN A 1 198 ? 22.391 -31.281 -2.457 1 95.19 198 GLN A C 1
ATOM 1553 O O . GLN A 1 198 ? 22.719 -31.016 -3.615 1 95.19 198 GLN A O 1
ATOM 1558 N N . ARG A 1 199 ? 22.562 -32.5 -1.972 1 93.31 199 ARG A N 1
ATOM 1559 C CA . ARG A 1 199 ? 23.109 -33.594 -2.764 1 93.31 199 ARG A CA 1
ATOM 1560 C C . ARG A 1 199 ? 22.172 -34 -3.891 1 93.31 199 ARG A C 1
ATOM 1562 O O . ARG A 1 199 ? 22.609 -34.281 -5.008 1 93.31 199 ARG A O 1
ATOM 1569 N N . VAL A 1 200 ? 20.953 -34 -3.512 1 91.56 200 VAL A N 1
ATOM 1570 C CA . VAL A 1 200 ? 19.938 -34.312 -4.52 1 91.56 200 VAL A CA 1
ATOM 1571 C C . VAL A 1 200 ? 19.953 -33.25 -5.609 1 91.56 200 VAL A C 1
ATOM 1573 O O . VAL A 1 200 ? 19.859 -33.562 -6.801 1 91.56 200 VAL A O 1
ATOM 1576 N N . ALA A 1 201 ? 20.094 -32.031 -5.215 1 92.25 201 ALA A N 1
ATOM 1577 C CA . ALA A 1 201 ? 20.109 -30.906 -6.156 1 92.25 201 ALA A CA 1
ATOM 1578 C C . ALA A 1 201 ? 21.297 -31 -7.102 1 92.25 201 ALA A C 1
ATOM 1580 O O . ALA A 1 201 ? 21.172 -30.719 -8.297 1 92.25 201 ALA A O 1
ATOM 1581 N N . VAL A 1 202 ? 22.422 -31.406 -6.613 1 91.12 202 VAL A N 1
ATOM 1582 C CA . VAL A 1 202 ? 23.625 -31.531 -7.422 1 91.12 202 VAL A CA 1
ATOM 1583 C C . VAL A 1 202 ? 23.422 -32.594 -8.484 1 91.12 202 VAL A C 1
ATOM 1585 O O . VAL A 1 202 ? 23.812 -32.438 -9.641 1 91.12 202 VAL A O 1
ATOM 1588 N N . GLU A 1 203 ? 22.797 -33.688 -8.117 1 90.31 203 GLU A N 1
ATOM 1589 C CA . GLU A 1 203 ? 22.547 -34.75 -9.062 1 90.31 203 GLU A CA 1
ATOM 1590 C C . GLU A 1 203 ? 21.547 -34.344 -10.141 1 90.31 203 GLU A C 1
ATOM 1592 O O . GLU A 1 203 ? 21.703 -34.719 -11.305 1 90.31 203 GLU A O 1
ATOM 1597 N N . ILE A 1 204 ? 20.578 -33.625 -9.688 1 88.38 204 ILE A N 1
ATOM 1598 C CA . ILE A 1 204 ? 19.594 -33.125 -10.648 1 88.38 204 ILE A CA 1
ATOM 1599 C C . ILE A 1 204 ? 20.266 -32.156 -11.602 1 88.38 204 ILE A C 1
ATOM 1601 O O . ILE A 1 204 ? 20 -32.156 -12.805 1 88.38 204 ILE A O 1
ATOM 1605 N N . ALA A 1 205 ? 21.094 -31.344 -11.047 1 89.12 205 ALA A N 1
ATOM 1606 C CA . ALA A 1 205 ? 21.812 -30.344 -11.844 1 89.12 205 ALA A CA 1
ATOM 1607 C C . ALA A 1 205 ? 22.625 -31.016 -12.945 1 89.12 205 ALA A C 1
ATOM 1609 O O . ALA A 1 205 ? 22.656 -30.547 -14.086 1 89.12 205 ALA A O 1
ATOM 1610 N N . LYS A 1 206 ? 23.25 -32.094 -12.664 1 85.69 206 LYS A N 1
ATOM 1611 C CA . LYS A 1 206 ? 24.062 -32.844 -13.625 1 85.69 206 LYS A CA 1
ATOM 1612 C C . LYS A 1 206 ? 23.203 -33.406 -14.75 1 85.69 206 LYS A C 1
ATOM 1614 O O . LYS A 1 206 ? 23.609 -33.406 -15.914 1 85.69 206 LYS A O 1
ATOM 1619 N N . ARG A 1 207 ? 22.062 -33.781 -14.414 1 81.38 207 ARG A N 1
ATOM 1620 C CA . ARG A 1 207 ? 21.188 -34.438 -15.375 1 81.38 207 ARG A CA 1
ATOM 1621 C C . ARG A 1 207 ? 20.531 -33.438 -16.312 1 81.38 207 ARG A C 1
ATOM 1623 O O . ARG A 1 207 ? 20.406 -33.688 -17.516 1 81.38 207 ARG A O 1
ATOM 1630 N N . ILE A 1 208 ? 20.156 -32.281 -15.773 1 80.5 208 ILE A N 1
ATOM 1631 C CA . ILE A 1 208 ? 19.453 -31.312 -16.594 1 80.5 208 ILE A CA 1
ATOM 1632 C C . ILE A 1 208 ? 20.438 -30.297 -17.141 1 80.5 208 ILE A C 1
ATOM 1634 O O . ILE A 1 208 ? 20.078 -29.438 -17.953 1 80.5 208 ILE A O 1
ATOM 1638 N N . LYS A 1 209 ? 21.703 -30.281 -16.781 1 79.62 209 LYS A N 1
ATOM 1639 C CA . LYS A 1 209 ? 22.766 -29.391 -17.234 1 79.62 209 LYS A CA 1
ATOM 1640 C C . LYS A 1 209 ? 22.438 -27.938 -16.906 1 79.62 209 LYS A C 1
ATOM 1642 O O . LYS A 1 209 ? 22.562 -27.062 -17.766 1 79.62 209 LYS A O 1
ATOM 1647 N N . MET A 1 210 ? 21.828 -27.797 -15.812 1 86.12 210 MET A N 1
ATOM 1648 C CA . MET A 1 210 ? 21.562 -26.484 -15.25 1 86.12 210 MET A CA 1
ATOM 1649 C C . MET A 1 210 ? 22.125 -26.375 -13.836 1 86.12 210 MET A C 1
ATOM 1651 O O . MET A 1 210 ? 22.531 -27.375 -13.25 1 86.12 210 MET A O 1
ATOM 1655 N N . GLU A 1 211 ? 22.25 -25.188 -13.391 1 87.44 211 GLU A N 1
ATOM 1656 C CA . GLU A 1 211 ? 22.656 -24.984 -12 1 87.44 211 GLU A CA 1
ATOM 1657 C C . GLU A 1 211 ? 21.453 -25.016 -11.062 1 87.44 211 GLU A C 1
ATOM 1659 O O . GLU A 1 211 ? 20.5 -24.266 -11.242 1 87.44 211 GLU A O 1
ATOM 1664 N N . VAL A 1 212 ? 21.484 -26 -10.219 1 91.62 212 VAL A N 1
ATOM 1665 C CA . VAL A 1 212 ? 20.422 -26.125 -9.234 1 91.62 212 VAL A CA 1
ATOM 1666 C C . VAL A 1 212 ? 20.984 -25.891 -7.832 1 91.62 212 VAL A C 1
ATOM 1668 O O . VAL A 1 212 ? 21.938 -26.547 -7.426 1 91.62 212 VAL A O 1
ATOM 1671 N N . LEU A 1 213 ? 20.406 -24.906 -7.125 1 92 213 LEU A N 1
ATOM 1672 C CA . LEU A 1 213 ? 20.922 -24.547 -5.805 1 92 213 LEU A CA 1
ATOM 1673 C C . LEU A 1 213 ? 19.781 -24.516 -4.785 1 92 213 LEU A C 1
ATOM 1675 O O . LEU A 1 213 ? 18.688 -24.031 -5.082 1 92 213 LEU A O 1
ATOM 1679 N N . ILE A 1 214 ? 19.969 -25.125 -3.674 1 94.62 214 ILE A N 1
ATOM 1680 C CA . ILE A 1 214 ? 19.109 -25 -2.506 1 94.62 214 ILE A CA 1
ATOM 1681 C C . ILE A 1 214 ? 19.859 -24.312 -1.371 1 94.62 214 ILE A C 1
ATOM 1683 O O . ILE A 1 214 ? 20.781 -24.891 -0.792 1 94.62 214 ILE A O 1
ATOM 1687 N N . LEU A 1 215 ? 19.5 -23.141 -1.035 1 89.56 215 LEU A N 1
ATOM 1688 C CA . LEU A 1 215 ? 20.234 -22.344 -0.066 1 89.56 215 LEU A CA 1
ATOM 1689 C C . LEU A 1 215 ? 19.781 -22.656 1.356 1 89.56 215 LEU A C 1
ATOM 1691 O O . LEU A 1 215 ? 20.609 -22.75 2.27 1 89.56 215 LEU A O 1
ATOM 1695 N N . GLU A 1 216 ? 18.469 -22.719 1.497 1 92 216 GLU A N 1
ATOM 1696 C CA . GLU A 1 216 ? 17.938 -22.938 2.836 1 92 216 GLU A CA 1
ATOM 1697 C C . GLU A 1 216 ? 16.578 -23.641 2.779 1 92 216 GLU A C 1
ATOM 1699 O O . GLU A 1 216 ? 15.875 -23.562 1.773 1 92 216 GLU A O 1
ATOM 1704 N N . CYS A 1 217 ? 16.312 -24.422 3.771 1 95.88 217 CYS A N 1
ATOM 1705 C CA . CYS A 1 217 ? 15.008 -25.031 3.982 1 95.88 217 CYS A CA 1
ATOM 1706 C C . CYS A 1 217 ? 14.406 -24.578 5.309 1 95.88 217 CYS A C 1
ATOM 1708 O O . CYS A 1 217 ? 15.133 -24.281 6.254 1 95.88 217 CYS A O 1
ATOM 1710 N N . TYR A 1 218 ? 13.148 -24.516 5.402 1 95.06 218 TYR A N 1
ATOM 1711 C CA . TYR A 1 218 ? 12.453 -23.969 6.57 1 95.06 218 TYR A CA 1
ATOM 1712 C C . TYR A 1 218 ? 11.562 -25.031 7.207 1 95.06 218 TYR A C 1
ATOM 1714 O O . TYR A 1 218 ? 10.922 -25.828 6.508 1 95.06 218 TYR A O 1
ATOM 1722 N N . THR A 1 219 ? 11.578 -25.188 8.453 1 94.44 219 THR A N 1
ATOM 1723 C CA . THR A 1 219 ? 10.656 -25.984 9.258 1 94.44 219 THR A CA 1
ATOM 1724 C C . THR A 1 219 ? 9.969 -25.125 10.312 1 94.44 219 THR A C 1
ATOM 1726 O O . THR A 1 219 ? 10.445 -24.031 10.633 1 94.44 219 THR A O 1
ATOM 1729 N N . LYS A 1 220 ? 8.828 -25.547 10.727 1 91.88 220 LYS A N 1
ATOM 1730 C CA . LYS A 1 220 ? 8.109 -24.812 11.766 1 91.88 220 LYS A CA 1
ATOM 1731 C C . LYS A 1 220 ? 8.812 -24.938 13.109 1 91.88 220 LYS A C 1
ATOM 1733 O O . LYS A 1 220 ? 8.938 -26.047 13.656 1 91.88 220 LYS A O 1
ATOM 1738 N N . LYS A 1 221 ? 9.484 -23.938 13.531 1 86.38 221 LYS A N 1
ATOM 1739 C CA . LYS A 1 221 ? 10.148 -23.906 14.828 1 86.38 221 LYS A CA 1
ATOM 1740 C C . LYS A 1 221 ? 9.516 -22.859 15.742 1 86.38 221 LYS A C 1
ATOM 1742 O O . LYS A 1 221 ? 9 -21.844 15.273 1 86.38 221 LYS A O 1
ATOM 1747 N N . PRO A 1 222 ? 9.445 -23.234 16.938 1 86 222 PRO A N 1
ATOM 1748 C CA . PRO A 1 222 ? 8.93 -22.219 17.859 1 86 222 PRO A CA 1
ATOM 1749 C C . PRO A 1 222 ? 9.844 -21 17.953 1 86 222 PRO A C 1
ATOM 1751 O O . PRO A 1 222 ? 11.055 -21.109 17.734 1 86 222 PRO A O 1
ATOM 1754 N N . VAL A 1 223 ? 9.289 -19.922 18.234 1 83.38 223 VAL A N 1
ATOM 1755 C CA . VAL A 1 223 ? 10.031 -18.656 18.344 1 83.38 223 VAL A CA 1
ATOM 1756 C C . VAL A 1 223 ? 10.875 -18.656 19.609 1 83.38 223 VAL A C 1
ATOM 1758 O O . VAL A 1 223 ? 10.336 -18.812 20.719 1 83.38 223 VAL A O 1
ATOM 1761 N N . GLU A 1 224 ? 12.172 -18.703 19.453 1 85.75 224 GLU A N 1
ATOM 1762 C CA . GLU A 1 224 ? 13.078 -18.594 20.594 1 85.75 224 GLU A CA 1
ATOM 1763 C C . GLU A 1 224 ? 13.562 -17.156 20.781 1 85.75 224 GLU A C 1
ATOM 1765 O O . GLU A 1 224 ? 14.086 -16.547 19.844 1 85.75 224 GLU A O 1
ATOM 1770 N N . LEU A 1 225 ? 13.305 -16.641 21.906 1 89.75 225 LEU A N 1
ATOM 1771 C CA . LEU A 1 225 ? 13.758 -15.281 22.203 1 89.75 225 LEU A CA 1
ATOM 1772 C C . LEU A 1 225 ? 15.211 -15.273 22.656 1 89.75 225 LEU A C 1
ATOM 1774 O O . LEU A 1 225 ? 15.578 -16 23.578 1 89.75 225 LEU A O 1
ATOM 1778 N N . GLU A 1 226 ? 16.047 -14.609 21.984 1 90.69 226 GLU A N 1
ATOM 1779 C CA . GLU A 1 226 ? 17.469 -14.438 22.312 1 90.69 226 GLU A CA 1
ATOM 1780 C C . GLU A 1 226 ? 17.656 -13.328 23.344 1 90.69 226 GLU A C 1
ATOM 1782 O O . GLU A 1 226 ? 16.719 -12.617 23.688 1 90.69 226 GLU A O 1
ATOM 1787 N N . THR A 1 227 ? 18.859 -13.156 23.828 1 91.69 227 THR A N 1
ATOM 1788 C CA . THR A 1 227 ? 19.219 -12.156 24.828 1 91.69 227 THR A CA 1
ATOM 1789 C C . THR A 1 227 ? 18.969 -10.742 24.297 1 91.69 227 THR A C 1
ATOM 1791 O O . THR A 1 227 ? 18.547 -9.859 25.031 1 91.69 227 THR A O 1
ATOM 1794 N N . ILE A 1 228 ? 19.203 -10.578 23.062 1 90.62 228 ILE A N 1
ATOM 1795 C CA . ILE A 1 228 ? 19.031 -9.258 22.469 1 90.62 228 ILE A CA 1
ATOM 1796 C C . ILE A 1 228 ? 17.562 -8.875 22.484 1 90.62 228 ILE A C 1
ATOM 1798 O O . ILE A 1 228 ? 17.219 -7.707 22.672 1 90.62 228 ILE A O 1
ATOM 1802 N N . HIS A 1 229 ? 16.703 -9.82 22.328 1 93.06 229 HIS A N 1
ATOM 1803 C CA . HIS A 1 229 ? 15.273 -9.555 22.359 1 93.06 229 HIS A CA 1
ATOM 1804 C C . HIS A 1 229 ? 14.836 -9.062 23.734 1 93.06 229 HIS A C 1
ATOM 1806 O O . HIS A 1 229 ? 14.086 -8.094 23.859 1 93.06 229 HIS A O 1
ATOM 1812 N N . ILE A 1 230 ? 15.352 -9.664 24.734 1 93.06 230 ILE A N 1
ATOM 1813 C CA . ILE A 1 230 ? 15.016 -9.305 26.094 1 93.06 230 ILE A CA 1
ATOM 1814 C C . ILE A 1 230 ? 15.562 -7.918 26.422 1 93.06 230 ILE A C 1
ATOM 1816 O O . ILE A 1 230 ? 14.875 -7.094 27.031 1 93.06 230 ILE A O 1
ATOM 1820 N N . ALA A 1 231 ? 16.781 -7.723 25.969 1 92 231 ALA A N 1
ATOM 1821 C CA . ALA A 1 231 ? 17.406 -6.422 26.203 1 92 231 ALA A CA 1
ATOM 1822 C C . ALA A 1 231 ? 16.594 -5.301 25.578 1 92 231 ALA A C 1
ATOM 1824 O O . ALA A 1 231 ? 16.375 -4.258 26.203 1 92 231 ALA A O 1
ATOM 1825 N N . VAL A 1 232 ? 16.203 -5.504 24.391 1 91 232 VAL A N 1
ATOM 1826 C CA . VAL A 1 232 ? 15.438 -4.484 23.688 1 91 232 VAL A CA 1
ATOM 1827 C C . VAL A 1 232 ? 14.07 -4.312 24.344 1 91 232 VAL A C 1
ATOM 1829 O O . VAL A 1 232 ? 13.586 -3.189 24.5 1 91 232 VAL A O 1
ATOM 1832 N N . PHE A 1 233 ? 13.43 -5.379 24.781 1 91.25 233 PHE A N 1
ATOM 1833 C CA . PHE A 1 233 ? 12.141 -5.309 25.469 1 91.25 233 PHE A CA 1
ATOM 1834 C C . PHE A 1 233 ? 12.25 -4.527 26.766 1 91.25 233 PHE A C 1
ATOM 1836 O O . PHE A 1 233 ? 11.375 -3.719 27.094 1 91.25 233 PHE A O 1
ATOM 1843 N N . VAL A 1 234 ? 13.297 -4.734 27.469 1 92.19 234 VAL A N 1
ATOM 1844 C CA . VAL A 1 234 ? 13.508 -4.047 28.734 1 92.19 234 VAL A CA 1
ATOM 1845 C C . VAL A 1 234 ? 13.781 -2.566 28.484 1 92.19 234 VAL A C 1
ATOM 1847 O O . VAL A 1 234 ? 13.195 -1.7 29.141 1 92.19 234 VAL A O 1
ATOM 1850 N N . ALA A 1 235 ? 14.641 -2.336 27.5 1 90.31 235 ALA A N 1
ATOM 1851 C CA . ALA A 1 235 ? 14.953 -0.945 27.172 1 90.31 235 ALA A CA 1
ATOM 1852 C C . ALA A 1 235 ? 13.703 -0.198 26.703 1 90.31 235 ALA A C 1
ATOM 1854 O O . ALA A 1 235 ? 13.453 0.929 27.141 1 90.31 235 ALA A O 1
ATOM 1855 N N . ALA A 1 236 ? 12.953 -0.815 25.844 1 88.12 236 ALA A N 1
ATOM 1856 C CA . ALA A 1 236 ? 11.719 -0.211 25.359 1 88.12 236 ALA A CA 1
ATOM 1857 C C . ALA A 1 236 ? 10.688 -0.075 26.469 1 88.12 236 ALA A C 1
ATOM 1859 O O . ALA A 1 236 ? 9.961 0.917 26.531 1 88.12 236 ALA A O 1
ATOM 1860 N N . GLY A 1 237 ? 10.656 -1.032 27.359 1 90.56 237 GLY A N 1
ATOM 1861 C CA . GLY A 1 237 ? 9.758 -0.979 28.5 1 90.56 237 GLY A CA 1
ATOM 1862 C C . GLY A 1 237 ? 10.086 0.143 29.469 1 90.56 237 GLY A C 1
ATOM 1863 O O . GLY A 1 237 ? 9.188 0.858 29.922 1 90.56 237 GLY A O 1
ATOM 1864 N N . VAL A 1 238 ? 11.336 0.333 29.703 1 91.31 238 VAL A N 1
ATOM 1865 C CA . VAL A 1 238 ? 11.773 1.406 30.594 1 91.31 238 VAL A CA 1
ATOM 1866 C C . VAL A 1 238 ? 11.469 2.76 29.953 1 91.31 238 VAL A C 1
ATOM 1868 O O . VAL A 1 238 ? 10.953 3.664 30.625 1 91.31 238 VAL A O 1
ATOM 1871 N N . LEU A 1 239 ? 11.805 2.873 28.688 1 88.25 239 LEU A N 1
ATOM 1872 C CA . LEU A 1 239 ? 11.523 4.121 27.984 1 88.25 239 LEU A CA 1
ATOM 1873 C C . LEU A 1 239 ? 10.023 4.422 28 1 88.25 239 LEU A C 1
ATOM 1875 O O . LEU A 1 239 ? 9.617 5.566 28.203 1 88.25 239 LEU A O 1
ATOM 1879 N N . PHE A 1 240 ? 9.258 3.375 27.859 1 90.25 240 PHE A N 1
ATOM 1880 C CA . PHE A 1 240 ? 7.809 3.547 27.859 1 90.25 240 PHE A CA 1
ATOM 1881 C C . PHE A 1 240 ? 7.324 3.969 29.25 1 90.25 240 PHE A C 1
ATOM 1883 O O . PHE A 1 240 ? 6.473 4.852 29.359 1 90.25 240 PHE A O 1
ATOM 1890 N N . ALA A 1 241 ? 7.852 3.414 30.25 1 92.75 241 ALA A N 1
ATOM 1891 C CA . ALA A 1 241 ? 7.48 3.748 31.625 1 92.75 241 ALA A CA 1
ATOM 1892 C C . ALA A 1 241 ? 7.84 5.195 31.953 1 92.75 241 ALA A C 1
ATOM 1894 O O . ALA A 1 241 ? 7.051 5.914 32.562 1 92.75 241 ALA A O 1
ATOM 1895 N N . VAL A 1 242 ? 8.984 5.633 31.484 1 91.5 242 VAL A N 1
ATOM 1896 C CA . VAL A 1 242 ? 9.422 7 31.734 1 91.5 242 VAL A CA 1
ATOM 1897 C C . VAL A 1 242 ? 8.555 7.977 30.953 1 91.5 242 VAL A C 1
ATOM 1899 O O . VAL A 1 242 ? 8.227 9.062 31.438 1 91.5 242 VAL A O 1
ATOM 1902 N N . CYS A 1 243 ? 8.18 7.598 29.734 1 90.25 243 CYS A N 1
ATOM 1903 C CA . CYS A 1 243 ? 7.312 8.445 28.922 1 90.25 243 CYS A CA 1
ATOM 1904 C C . CYS A 1 243 ? 5.941 8.594 29.562 1 90.25 243 CYS A C 1
ATOM 1906 O O . CYS A 1 243 ? 5.371 9.688 29.578 1 90.25 243 CYS A O 1
ATOM 1908 N N . VAL A 1 244 ? 5.449 7.523 30.188 1 91.62 244 VAL A N 1
ATOM 1909 C CA . VAL A 1 244 ? 4.145 7.555 30.844 1 91.62 244 VAL A CA 1
ATOM 1910 C C . VAL A 1 244 ? 4.219 8.406 32.125 1 91.62 244 VAL A C 1
ATOM 1912 O O . VAL A 1 244 ? 3.338 9.227 32.375 1 91.62 244 VAL A O 1
ATOM 1915 N N . ALA A 1 245 ? 5.281 8.266 32.875 1 92.06 245 ALA A N 1
ATOM 1916 C CA . ALA A 1 245 ? 5.477 9.055 34.094 1 92.06 245 ALA A CA 1
ATOM 1917 C C . ALA A 1 245 ? 5.59 10.539 33.75 1 92.06 245 ALA A C 1
ATOM 1919 O O . ALA A 1 245 ? 4.969 11.375 34.406 1 92.06 245 ALA A O 1
ATOM 1920 N N . GLY A 1 246 ? 6.383 10.797 32.688 1 90.62 246 GLY A N 1
ATOM 1921 C CA . GLY A 1 246 ? 6.504 12.18 32.25 1 90.62 246 GLY A CA 1
ATOM 1922 C C . GLY A 1 246 ? 5.195 12.773 31.766 1 90.62 246 GLY A C 1
ATOM 1923 O O . GLY A 1 246 ? 4.895 13.938 32.031 1 90.62 246 GLY A O 1
ATOM 1924 N N . SER A 1 247 ? 4.402 12.008 31.125 1 89.12 247 SER A N 1
ATOM 1925 C CA . SER A 1 247 ? 3.117 12.469 30.594 1 89.12 247 SER A CA 1
ATOM 1926 C C . SER A 1 247 ? 2.123 12.719 31.734 1 89.12 247 SER A C 1
ATOM 1928 O O . SER A 1 247 ? 1.363 13.688 31.688 1 89.12 247 SER A O 1
ATOM 1930 N N . CYS A 1 248 ? 2.141 11.891 32.75 1 88.56 248 CYS A N 1
ATOM 1931 C CA . CYS A 1 248 ? 1.268 12.07 33.906 1 88.56 248 CYS A CA 1
ATOM 1932 C C . CYS A 1 248 ? 1.634 13.336 34.656 1 88.56 248 CYS A C 1
ATOM 1934 O O . CYS A 1 248 ? 0.754 14.094 35.094 1 88.56 248 CYS A O 1
ATOM 1936 N N . LEU A 1 249 ? 2.908 13.562 34.844 1 87.38 249 LEU A N 1
ATOM 1937 C CA . LEU A 1 249 ? 3.373 14.766 35.5 1 87.38 249 LEU A CA 1
ATOM 1938 C C . LEU A 1 249 ? 2.945 16.016 34.75 1 87.38 249 LEU A C 1
ATOM 1940 O O . LEU A 1 249 ? 2.52 17 35.375 1 87.38 249 LEU A O 1
ATOM 1944 N N . GLU A 1 250 ? 3.148 15.945 33.375 1 86.56 250 GLU A N 1
ATOM 1945 C CA . GLU A 1 250 ? 2.744 17.078 32.562 1 86.56 250 GLU A CA 1
ATOM 1946 C C . GLU A 1 250 ? 1.24 17.328 32.656 1 86.56 250 GLU A C 1
ATOM 1948 O O . GLU A 1 250 ? 0.797 18.469 32.75 1 86.56 250 GLU A O 1
ATOM 1953 N N . TYR A 1 251 ? 0.438 16.312 32.625 1 83 251 TYR A N 1
ATOM 1954 C CA . TYR A 1 251 ? -1.016 16.422 32.688 1 83 251 TYR A CA 1
ATOM 1955 C C . TYR A 1 251 ? -1.451 17.016 34.031 1 83 251 TYR A C 1
ATOM 1957 O O . TYR A 1 251 ? -2.332 17.875 34.062 1 83 251 TYR A O 1
ATOM 1965 N N . TYR A 1 252 ? -0.84 16.594 35.094 1 81 252 TYR A N 1
ATOM 1966 C CA . TYR A 1 252 ? -1.152 17.094 36.406 1 81 252 TYR A CA 1
ATOM 1967 C C . TYR A 1 252 ? -0.729 18.562 36.562 1 81 252 TYR A C 1
ATOM 1969 O O . TYR A 1 252 ? -1.43 19.359 37.188 1 81 252 TYR A O 1
ATOM 1977 N N . SER A 1 253 ? 0.379 18.859 35.969 1 79.56 253 SER A N 1
ATOM 1978 C CA . SER A 1 253 ? 0.865 20.234 36.031 1 79.56 253 SER A CA 1
ATOM 1979 C C . SER A 1 253 ? -0.037 21.188 35.219 1 79.56 253 SER A C 1
ATOM 1981 O O . SER A 1 253 ? -0.204 22.344 35.594 1 79.56 253 SER A O 1
ATOM 1983 N N . MET A 1 254 ? -0.545 20.719 34.125 1 76.38 254 MET A N 1
ATOM 1984 C CA . MET A 1 254 ? -1.443 21.531 33.312 1 76.38 254 MET A CA 1
ATOM 1985 C C . MET A 1 254 ? -2.746 21.812 34.031 1 76.38 254 MET A C 1
ATOM 1987 O O . MET A 1 254 ? -3.324 22.891 33.906 1 76.38 254 MET A O 1
ATOM 1991 N N . LYS A 1 255 ? -3.334 20.922 34.781 1 71.88 255 LYS A N 1
ATOM 1992 C CA . LYS A 1 255 ? -4.598 21.062 35.5 1 71.88 255 LYS A CA 1
ATOM 1993 C C . LYS A 1 255 ? -4.441 21.984 36.719 1 71.88 255 LYS A C 1
ATOM 1995 O O . LYS A 1 255 ? -5.348 22.766 37.031 1 71.88 255 LYS A O 1
ATOM 2000 N N . LYS A 1 256 ? -3.361 21.688 37.469 1 67.56 256 LYS A N 1
ATOM 2001 C CA . LYS A 1 256 ? -3.189 22.484 38.688 1 67.56 256 LYS A CA 1
ATOM 2002 C C . LYS A 1 256 ? -2.738 23.906 38.312 1 67.56 256 LYS A C 1
ATOM 2004 O O . LYS A 1 256 ? -2.713 24.781 39.188 1 67.56 256 LYS A O 1
ATOM 2009 N N . HIS A 1 257 ? -3.371 24.469 37.188 1 57.88 257 HIS A N 1
ATOM 2010 C CA . HIS A 1 257 ? -3.02 25.844 36.844 1 57.88 257 HIS A CA 1
ATOM 2011 C C . HIS A 1 257 ? -1.813 26.328 37.656 1 57.88 257 HIS A C 1
ATOM 2013 O O . HIS A 1 257 ? -1.666 27.516 37.906 1 57.88 257 HIS A O 1
ATOM 2019 N N . SER A 1 258 ? -1.264 25.453 38.469 1 51 258 SER A N 1
ATOM 2020 C CA . SER A 1 258 ? -0.269 25.906 39.438 1 51 258 SER A CA 1
ATOM 2021 C C . SER A 1 258 ? 0.847 26.688 38.75 1 51 258 SER A C 1
ATOM 2023 O O . SER A 1 258 ? 1.315 26.312 37.688 1 51 258 SER A O 1
ATOM 2025 N N . THR A 1 259 ? 0.964 28 39.094 1 47.16 259 THR A N 1
ATOM 2026 C CA . THR A 1 259 ? 2.012 28.984 38.875 1 47.16 259 THR A CA 1
ATOM 2027 C C . THR A 1 259 ? 3.369 28.312 38.719 1 47.16 259 THR A C 1
ATOM 2029 O O . THR A 1 259 ? 3.547 27.156 39.094 1 47.16 259 THR A O 1
ATOM 2032 N N . GLU A 1 260 ? 4.434 29.188 38.625 1 50.22 260 GLU A N 1
ATOM 2033 C CA . GLU A 1 260 ? 5.879 29.266 38.438 1 50.22 260 GLU A CA 1
ATOM 2034 C C . GLU A 1 260 ? 6.609 28.297 39.344 1 50.22 260 GLU A C 1
ATOM 2036 O O . GLU A 1 260 ? 7.648 28.625 39.938 1 50.22 260 GLU A O 1
ATOM 2041 N N . LYS A 1 261 ? 5.961 27.469 40.094 1 52.25 261 LYS A N 1
ATOM 2042 C CA . LYS A 1 261 ? 6.941 26.875 41 1 52.25 261 LYS A CA 1
ATOM 2043 C C . LYS A 1 261 ? 8.047 26.172 40.219 1 52.25 261 LYS A C 1
ATOM 2045 O O . LYS A 1 261 ? 7.785 25.547 39.188 1 52.25 261 LYS A O 1
ATOM 2050 N N . LYS A 1 262 ? 9.188 26.297 40.594 1 57.34 262 LYS A N 1
ATOM 2051 C CA . LYS A 1 262 ? 10.516 25.812 40.219 1 57.34 262 LYS A CA 1
ATOM 2052 C C . LYS A 1 262 ? 10.523 24.281 40.094 1 57.34 262 LYS A C 1
ATOM 2054 O O . LYS A 1 262 ? 10.547 23.562 41.094 1 57.34 262 LYS A O 1
ATOM 2059 N N . ASN A 1 263 ? 9.961 23.609 38.938 1 65.56 263 ASN A N 1
ATOM 2060 C CA . ASN A 1 263 ? 10.094 22.156 38.75 1 65.56 263 ASN A CA 1
ATOM 2061 C C . ASN A 1 263 ? 11.508 21.688 39.062 1 65.56 263 ASN A C 1
ATOM 2063 O O . ASN A 1 263 ? 12.484 22.281 38.594 1 65.56 263 ASN A O 1
ATOM 2067 N N . GLY A 1 264 ? 11.734 20.938 40.156 1 73.19 264 GLY A N 1
ATOM 2068 C CA . GLY A 1 264 ? 13.031 20.344 40.469 1 73.19 264 GLY A CA 1
ATOM 2069 C C . GLY A 1 264 ? 13.703 19.734 39.25 1 73.19 264 GLY A C 1
ATOM 2070 O O . GLY A 1 264 ? 13.078 19.578 38.219 1 73.19 264 GLY A O 1
ATOM 2071 N N . LYS A 1 265 ? 14.945 19.719 39.344 1 82.38 265 LYS A N 1
ATOM 2072 C CA . LYS A 1 265 ? 15.766 19.156 38.281 1 82.38 265 LYS A CA 1
ATOM 2073 C C . LYS A 1 265 ? 15.203 17.812 37.781 1 82.38 265 LYS A C 1
ATOM 2075 O O . LYS A 1 265 ? 15.172 17.531 36.594 1 82.38 265 LYS A O 1
ATOM 2080 N N . THR A 1 266 ? 14.719 17.031 38.688 1 82.25 266 THR A N 1
ATOM 2081 C CA . THR A 1 266 ? 14.195 15.711 38.344 1 82.25 266 THR A CA 1
ATOM 2082 C C . THR A 1 266 ? 12.867 15.82 37.594 1 82.25 266 THR A C 1
ATOM 2084 O O . THR A 1 266 ? 12.609 15.07 36.656 1 82.25 266 THR A O 1
ATOM 2087 N N . GLN A 1 267 ? 12.164 16.719 37.969 1 84.31 267 GLN A N 1
ATOM 2088 C CA . GLN A 1 267 ? 10.875 16.906 37.312 1 84.31 267 GLN A CA 1
ATOM 2089 C C . GLN A 1 267 ? 11.047 17.406 35.875 1 84.31 267 GLN A C 1
ATOM 2091 O O . GLN A 1 267 ? 10.344 16.969 34.969 1 84.31 267 GLN A O 1
ATOM 2096 N N . ARG A 1 268 ? 12.07 18.156 35.75 1 83.62 268 ARG A N 1
ATOM 2097 C CA . ARG A 1 268 ? 12.344 18.688 34.406 1 83.62 268 ARG A CA 1
ATOM 2098 C C . ARG A 1 268 ? 12.836 17.594 33.469 1 83.62 268 ARG A C 1
ATOM 2100 O O . ARG A 1 268 ? 12.477 17.562 32.312 1 83.62 268 ARG A O 1
ATOM 2107 N N . ALA A 1 269 ? 13.594 16.766 34.094 1 86.44 269 ALA A N 1
ATOM 2108 C CA . ALA A 1 269 ? 14.117 15.664 33.312 1 86.44 269 ALA A CA 1
ATOM 2109 C C . ALA A 1 269 ? 12.992 14.727 32.875 1 86.44 269 ALA A C 1
ATOM 2111 O O . ALA A 1 269 ? 12.984 14.25 31.734 1 86.44 269 ALA A O 1
ATOM 2112 N N . LEU A 1 270 ? 12.078 14.547 33.688 1 85.5 270 LEU A N 1
ATOM 2113 C CA . LEU A 1 270 ? 10.977 13.648 33.375 1 85.5 270 LEU A CA 1
ATOM 2114 C C . LEU A 1 270 ? 10.039 14.289 32.344 1 85.5 270 LEU A C 1
ATOM 2116 O O . LEU A 1 270 ? 9.461 13.586 31.5 1 85.5 270 LEU A O 1
ATOM 2120 N N . LEU A 1 271 ? 9.992 15.555 32.344 1 85.62 271 LEU A N 1
ATOM 2121 C CA . LEU A 1 271 ? 9.094 16.266 31.453 1 85.62 271 LEU A CA 1
ATOM 2122 C C . LEU A 1 271 ? 9.609 16.203 30.016 1 85.62 271 LEU A C 1
ATOM 2124 O O . LEU A 1 271 ? 8.828 16.312 29.062 1 85.62 271 LEU A O 1
ATOM 2128 N N . CYS A 1 272 ? 10.883 15.969 29.953 1 84.62 272 CYS A N 1
ATOM 2129 C CA . CYS A 1 272 ? 11.469 15.852 28.625 1 84.62 272 CYS A CA 1
ATOM 2130 C C . CYS A 1 272 ? 10.938 14.617 27.906 1 84.62 272 CYS A C 1
ATOM 2132 O O . CYS A 1 272 ? 10.898 14.57 26.672 1 84.62 272 CYS A O 1
ATOM 2134 N N . PHE A 1 273 ? 10.43 13.68 28.703 1 88.38 273 PHE A N 1
ATOM 2135 C CA . PHE A 1 273 ? 9.977 12.422 28.125 1 88.38 273 PHE A CA 1
ATOM 2136 C C . PHE A 1 273 ? 8.461 12.391 28.016 1 88.38 273 PHE A C 1
ATOM 2138 O O . PHE A 1 273 ? 7.883 11.359 27.656 1 88.38 273 PHE A O 1
ATOM 2145 N N . SER A 1 274 ? 7.898 13.5 28.328 1 89.19 274 SER A N 1
ATOM 2146 C CA . SER A 1 274 ? 6.441 13.547 28.25 1 89.19 274 SER A CA 1
ATOM 2147 C C . SER A 1 274 ? 5.949 13.43 26.812 1 89.19 274 SER A C 1
ATOM 2149 O O . SER A 1 274 ? 6.414 14.148 25.938 1 89.19 274 SER A O 1
ATOM 2151 N N . LEU A 1 275 ? 5.008 12.523 26.562 1 86 275 LEU A N 1
ATOM 2152 C CA . LEU A 1 275 ? 4.441 12.32 25.234 1 86 275 LEU A CA 1
ATOM 2153 C C . LEU A 1 275 ? 3.598 13.523 24.828 1 86 275 LEU A C 1
ATOM 2155 O O . LEU A 1 275 ? 3.555 13.875 23.641 1 86 275 LEU A O 1
ATOM 2159 N N . ILE A 1 276 ? 3.074 14.203 25.719 1 84.31 276 ILE A N 1
ATOM 2160 C CA . ILE A 1 276 ? 2.223 15.352 25.453 1 84.31 276 ILE A CA 1
ATOM 2161 C C . ILE A 1 276 ? 3.078 16.531 24.984 1 84.31 276 ILE A C 1
ATOM 2163 O O . ILE A 1 276 ? 2.793 17.156 23.969 1 84.31 276 ILE A O 1
ATOM 2167 N N . ALA A 1 277 ? 4.117 16.734 25.719 1 82.5 277 ALA A N 1
ATOM 2168 C CA . ALA A 1 277 ? 5 17.844 25.391 1 82.5 277 ALA A CA 1
ATOM 2169 C C . ALA A 1 277 ? 5.68 17.625 24.031 1 82.5 277 ALA A C 1
ATOM 2171 O O . ALA A 1 277 ? 5.781 18.547 23.219 1 82.5 277 ALA A O 1
ATOM 2172 N N . ASN A 1 278 ? 6.035 16.391 23.844 1 82.62 278 ASN A N 1
ATOM 2173 C CA . ASN A 1 278 ? 6.719 16.078 22.594 1 82.62 278 ASN A CA 1
ATOM 2174 C C . ASN A 1 278 ? 5.766 16.141 21.406 1 82.62 278 ASN A C 1
ATOM 2176 O O . ASN A 1 278 ? 6.164 16.531 20.312 1 82.62 278 ASN A O 1
ATOM 2180 N N . PHE A 1 279 ? 4.602 15.812 21.641 1 80.81 279 PHE A N 1
ATOM 2181 C CA . PHE A 1 279 ? 3.623 15.891 20.562 1 80.81 279 PHE A CA 1
ATOM 2182 C C . PHE A 1 279 ? 3.314 17.344 20.219 1 80.81 279 PHE A C 1
ATOM 2184 O O . PHE A 1 279 ? 3.203 17.688 19.047 1 80.81 279 PHE A O 1
ATOM 2191 N N . ARG A 1 280 ? 3.281 18.172 21.203 1 77.75 280 ARG A N 1
ATOM 2192 C CA . ARG A 1 280 ? 3.047 19.594 20.984 1 77.75 280 ARG A CA 1
ATOM 2193 C C . ARG A 1 280 ? 4.215 20.234 20.234 1 77.75 280 ARG A C 1
ATOM 2195 O O . ARG A 1 280 ? 4.008 21.078 19.359 1 77.75 280 ARG A O 1
ATOM 2202 N N . HIS A 1 281 ? 5.289 19.703 20.641 1 78.12 281 HIS A N 1
ATOM 2203 C CA . HIS A 1 281 ? 6.48 20.219 19.969 1 78.12 281 HIS A CA 1
ATOM 2204 C C . HIS A 1 281 ? 6.512 19.797 18.516 1 78.12 281 HIS A C 1
ATOM 2206 O O . HIS A 1 281 ? 6.953 20.562 17.656 1 78.12 281 HIS A O 1
ATOM 2212 N N . LEU A 1 282 ? 6.062 18.656 18.281 1 78.12 282 LEU A N 1
ATOM 2213 C CA . LEU A 1 282 ? 6.023 18.141 16.906 1 78.12 282 LEU A CA 1
ATOM 2214 C C . LEU A 1 282 ? 5.039 18.938 16.062 1 78.12 282 LEU A C 1
ATOM 2216 O O . LEU A 1 282 ? 5.34 19.266 14.914 1 78.12 282 LEU A O 1
ATOM 2220 N N . ILE A 1 283 ? 3.967 19.281 16.703 1 74.69 283 ILE A N 1
ATOM 2221 C CA . ILE A 1 283 ? 2.924 20 15.969 1 74.69 283 ILE A CA 1
ATOM 2222 C C . ILE A 1 283 ? 3.279 21.469 15.867 1 74.69 283 ILE A C 1
ATOM 2224 O O . ILE A 1 283 ? 2.99 22.109 14.852 1 74.69 283 ILE A O 1
ATOM 2228 N N . ALA A 1 284 ? 3.961 22 16.875 1 67.19 284 ALA A N 1
ATOM 2229 C CA . ALA A 1 284 ? 4.336 23.422 16.891 1 67.19 284 ALA A CA 1
ATOM 2230 C C . ALA A 1 284 ? 5.418 23.703 15.859 1 67.19 284 ALA A C 1
ATOM 2232 O O . ALA A 1 284 ? 5.625 24.859 15.477 1 67.19 284 ALA A O 1
ATOM 2233 N N . ALA A 1 285 ? 6.16 22.719 15.539 1 59.56 285 ALA A N 1
ATOM 2234 C CA . ALA A 1 285 ? 7.18 22.922 14.508 1 59.56 285 ALA A CA 1
ATOM 2235 C C . ALA A 1 285 ? 6.582 23.578 13.266 1 59.56 285 ALA A C 1
ATOM 2237 O O . ALA A 1 285 ? 7.285 24.281 12.531 1 59.56 285 ALA A O 1
ATOM 2238 N N . SER A 1 286 ? 5.297 23.469 13.125 1 57.53 286 SER A N 1
ATOM 2239 C CA . SER A 1 286 ? 4.57 24.062 12.008 1 57.53 286 SER A CA 1
ATOM 2240 C C . SER A 1 286 ? 4.375 25.562 12.211 1 57.53 286 SER A C 1
ATOM 2242 O O . SER A 1 286 ? 4.23 26.312 11.242 1 57.53 286 SER A O 1
ATOM 2244 N N . GLU A 1 287 ? 4.422 26.047 13.531 1 55.81 287 GLU A N 1
ATOM 2245 C CA . GLU A 1 287 ? 4.051 27.422 13.828 1 55.81 287 GLU A CA 1
ATOM 2246 C C . GLU A 1 287 ? 5.285 28.297 13.984 1 55.81 287 GLU A C 1
ATOM 2248 O O . GLU A 1 287 ? 5.195 29.531 13.898 1 55.81 287 GLU A O 1
ATOM 2253 N N . ARG A 1 288 ? 6.473 27.719 14.25 1 51.41 288 ARG A N 1
ATOM 2254 C CA . ARG A 1 288 ? 7.609 28.562 14.602 1 51.41 288 ARG A CA 1
ATOM 2255 C C . ARG A 1 288 ? 8.086 29.359 13.398 1 51.41 288 ARG A C 1
ATOM 2257 O O . ARG A 1 288 ? 8.008 28.891 12.258 1 51.41 288 ARG A O 1
ATOM 2264 N N . SER A 1 289 ? 8.055 30.562 13.531 1 55 289 SER A N 1
ATOM 2265 C CA . SER A 1 289 ? 8.523 31.625 12.656 1 55 289 SER A CA 1
ATOM 2266 C C . SER A 1 289 ? 9.945 31.359 12.18 1 55 289 SER A C 1
ATOM 2268 O O . SER A 1 289 ? 10.625 32.281 11.688 1 55 289 SER A O 1
ATOM 2270 N N . ASP A 1 290 ? 10.438 30.062 12.211 1 61.31 290 ASP A N 1
ATOM 2271 C CA . ASP A 1 290 ? 11.844 29.875 11.883 1 61.31 290 ASP A CA 1
ATOM 2272 C C . ASP A 1 290 ? 12.055 29.859 10.367 1 61.31 290 ASP A C 1
ATOM 2274 O O . ASP A 1 290 ? 11.227 29.344 9.625 1 61.31 290 ASP A O 1
ATOM 2278 N N . LYS A 1 291 ? 12.875 30.812 9.883 1 67.38 291 LYS A N 1
ATOM 2279 C CA . LYS A 1 291 ? 13.25 31 8.484 1 67.38 291 LYS A CA 1
ATOM 2280 C C . LYS A 1 291 ? 13.648 29.672 7.84 1 67.38 291 LYS A C 1
ATOM 2282 O O . LYS A 1 291 ? 13.625 29.547 6.613 1 67.38 291 LYS A O 1
ATOM 2287 N N . LEU A 1 292 ? 13.883 28.703 8.664 1 84.06 292 LEU A N 1
ATOM 2288 C CA . LEU A 1 292 ? 14.344 27.469 8.062 1 84.06 292 LEU A CA 1
ATOM 2289 C C . LEU A 1 292 ? 13.219 26.438 8 1 84.06 292 LEU A C 1
ATOM 2291 O O . LEU A 1 292 ? 13.477 25.234 7.887 1 84.06 292 LEU A O 1
ATOM 2295 N N . LYS A 1 293 ? 12.031 26.906 8.07 1 86.5 293 LYS A N 1
ATOM 2296 C CA . LYS A 1 293 ? 10.875 26.016 8.016 1 86.5 293 LYS A CA 1
ATOM 2297 C C . LYS A 1 293 ? 10.805 25.281 6.68 1 86.5 293 LYS A C 1
ATOM 2299 O O . LYS A 1 293 ? 10.312 24.156 6.613 1 86.5 293 LYS A O 1
ATOM 2304 N N . VAL A 1 294 ? 11.328 25.922 5.68 1 91.44 294 VAL A N 1
ATOM 2305 C CA . VAL A 1 294 ? 11.289 25.375 4.328 1 91.44 294 VAL A CA 1
ATOM 2306 C C . VAL A 1 294 ? 12.062 24.062 4.277 1 91.44 294 VAL A C 1
ATOM 2308 O O . VAL A 1 294 ? 11.742 23.172 3.484 1 91.44 294 VAL A O 1
ATOM 2311 N N . LEU A 1 295 ? 13.039 23.891 5.141 1 93.06 295 LEU A N 1
ATOM 2312 C CA . LEU A 1 295 ? 13.875 22.688 5.133 1 93.06 295 LEU A CA 1
ATOM 2313 C C . LEU A 1 295 ? 13.07 21.469 5.531 1 93.06 295 LEU A C 1
ATOM 2315 O O . LEU A 1 295 ? 13.375 20.344 5.094 1 93.06 295 LEU A O 1
ATOM 2319 N N . GLN A 1 296 ? 12.031 21.703 6.324 1 90.56 296 GLN A N 1
ATOM 2320 C CA . GLN A 1 296 ? 11.195 20.562 6.727 1 90.56 296 GLN A CA 1
ATOM 2321 C C . GLN A 1 296 ? 10.43 20 5.535 1 90.56 296 GLN A C 1
ATOM 2323 O O . GLN A 1 296 ? 10.328 18.781 5.383 1 90.56 296 GLN A O 1
ATOM 2328 N N . GLY A 1 297 ? 9.906 20.875 4.766 1 91.38 297 GLY A N 1
ATOM 2329 C CA . GLY A 1 297 ? 9.227 20.422 3.561 1 91.38 297 GLY A CA 1
ATOM 2330 C C . GLY A 1 297 ? 10.156 19.719 2.58 1 91.38 297 GLY A C 1
ATOM 2331 O O . GLY A 1 297 ? 9.781 18.719 1.966 1 91.38 297 GLY A O 1
ATOM 2332 N N . MET A 1 298 ? 11.352 20.203 2.465 1 95.38 298 MET A N 1
ATOM 2333 C CA . MET A 1 298 ? 12.336 19.609 1.576 1 95.38 298 MET A CA 1
ATOM 2334 C C . MET A 1 298 ? 12.727 18.203 2.057 1 95.38 298 MET A C 1
ATOM 2336 O O . MET A 1 298 ? 12.844 17.281 1.253 1 95.38 298 MET A O 1
ATOM 2340 N N . LYS A 1 299 ? 12.891 18.109 3.336 1 94.94 299 LYS A N 1
ATOM 2341 C CA . LYS A 1 299 ? 13.227 16.812 3.912 1 94.94 299 LYS A CA 1
ATOM 2342 C C . LYS A 1 299 ? 12.117 15.789 3.672 1 94.94 299 LYS A C 1
ATOM 2344 O O . LYS A 1 299 ? 12.383 14.641 3.32 1 94.94 299 LYS A O 1
ATOM 2349 N N . ALA A 1 300 ? 10.906 16.266 3.877 1 91.88 300 ALA A N 1
ATOM 2350 C CA . ALA A 1 300 ? 9.758 15.383 3.709 1 91.88 300 ALA A CA 1
ATOM 2351 C C . ALA A 1 300 ? 9.68 14.852 2.281 1 91.88 300 ALA A C 1
ATOM 2353 O O . ALA A 1 300 ? 9.484 13.656 2.066 1 91.88 300 ALA A O 1
ATOM 2354 N N . LEU A 1 301 ? 9.891 15.703 1.333 1 93.25 301 LEU A N 1
ATOM 2355 C CA . LEU A 1 301 ? 9.797 15.289 -0.063 1 93.25 301 LEU A CA 1
ATOM 2356 C C . LEU A 1 301 ? 10.984 14.422 -0.45 1 93.25 301 LEU A C 1
ATOM 2358 O O . LEU A 1 301 ? 10.844 13.477 -1.232 1 93.25 301 LEU A O 1
ATOM 2362 N N . THR A 1 302 ? 12.094 14.711 0.136 1 94.62 302 THR A N 1
ATOM 2363 C CA . THR A 1 302 ? 13.297 13.953 -0.171 1 94.62 302 THR A CA 1
ATOM 2364 C C . THR A 1 302 ? 13.195 12.531 0.373 1 94.62 302 THR A C 1
ATOM 2366 O O . THR A 1 302 ? 13.539 11.57 -0.316 1 94.62 302 THR A O 1
ATOM 2369 N N . ILE A 1 303 ? 12.703 12.391 1.571 1 93.94 303 ILE A N 1
ATOM 2370 C CA . ILE A 1 303 ? 12.609 11.062 2.154 1 93.94 303 ILE A CA 1
ATOM 2371 C C . ILE A 1 303 ? 11.57 10.234 1.391 1 93.94 303 ILE A C 1
ATOM 2373 O O . ILE A 1 303 ? 11.734 9.023 1.227 1 93.94 303 ILE A O 1
ATOM 2377 N N . ALA A 1 304 ? 10.531 10.898 0.936 1 89.88 304 ALA A N 1
ATOM 2378 C CA . ALA A 1 304 ? 9.547 10.211 0.108 1 89.88 304 ALA A CA 1
ATOM 2379 C C . ALA A 1 304 ? 10.18 9.68 -1.171 1 89.88 304 ALA A C 1
ATOM 2381 O O . ALA A 1 304 ? 9.906 8.547 -1.584 1 89.88 304 ALA A O 1
ATOM 2382 N N . TRP A 1 305 ? 11.016 10.461 -1.73 1 91.38 305 TRP A N 1
ATOM 2383 C CA . TRP A 1 305 ? 11.711 10.062 -2.949 1 91.38 305 TRP A CA 1
ATOM 2384 C C . TRP A 1 305 ? 12.672 8.906 -2.674 1 91.38 305 TRP A C 1
ATOM 2386 O O . TRP A 1 305 ? 12.781 7.977 -3.477 1 91.38 305 TRP A O 1
ATOM 2396 N N . ILE A 1 306 ? 13.297 8.906 -1.546 1 93.06 306 ILE A N 1
ATOM 2397 C CA . ILE A 1 306 ? 14.211 7.836 -1.16 1 93.06 306 ILE A CA 1
ATOM 2398 C C . ILE A 1 306 ? 13.438 6.527 -1.008 1 93.06 306 ILE A C 1
ATOM 2400 O O . ILE A 1 306 ? 13.852 5.492 -1.533 1 93.06 306 ILE A O 1
ATOM 2404 N N . MET A 1 307 ? 12.391 6.609 -0.361 1 89 307 MET A N 1
ATOM 2405 C CA . MET A 1 307 ? 11.586 5.41 -0.141 1 89 307 MET A CA 1
ATOM 2406 C C . MET A 1 307 ? 11.055 4.859 -1.461 1 89 307 MET A C 1
ATOM 2408 O O . MET A 1 307 ? 11.023 3.646 -1.665 1 89 307 MET A O 1
ATOM 2412 N N . PHE A 1 308 ? 10.703 5.707 -2.326 1 84.12 308 PHE A N 1
ATOM 2413 C CA . PHE A 1 308 ? 10.227 5.305 -3.643 1 84.12 308 PHE A CA 1
ATOM 2414 C C . PHE A 1 308 ? 11.328 4.609 -4.434 1 84.12 308 PHE A C 1
ATOM 2416 O O . PHE A 1 308 ? 11.086 3.584 -5.074 1 84.12 308 PHE A O 1
ATOM 2423 N N . GLY A 1 309 ? 12.438 5.199 -4.387 1 86.44 309 GLY A N 1
ATOM 2424 C CA . GLY A 1 309 ? 13.578 4.605 -5.062 1 86.44 309 GLY A CA 1
ATOM 2425 C C . GLY A 1 309 ? 13.953 3.24 -4.52 1 86.44 309 GLY A C 1
ATOM 2426 O O . GLY A 1 309 ? 14.219 2.312 -5.285 1 86.44 309 GLY A O 1
ATOM 2427 N N . HIS A 1 310 ? 13.883 3.084 -3.215 1 88.88 310 HIS A N 1
ATOM 2428 C CA . HIS A 1 310 ? 14.242 1.813 -2.594 1 88.88 310 HIS A CA 1
ATOM 2429 C C . HIS A 1 310 ? 13.211 0.736 -2.904 1 88.88 310 HIS A C 1
ATOM 2431 O O . HIS A 1 310 ? 13.555 -0.438 -3.051 1 88.88 310 HIS A O 1
ATOM 2437 N N . ASN A 1 311 ? 12.07 1.107 -3.035 1 80.94 311 ASN A N 1
ATOM 2438 C CA . ASN A 1 311 ? 11.031 0.14 -3.385 1 80.94 311 ASN A CA 1
ATOM 2439 C C . ASN A 1 311 ? 11.273 -0.466 -4.762 1 80.94 311 ASN A C 1
ATOM 2441 O O . ASN A 1 311 ? 11.039 -1.657 -4.973 1 80.94 311 ASN A O 1
ATOM 2445 N N . TYR A 1 312 ? 11.766 0.334 -5.652 1 78.31 312 TYR A N 1
ATOM 2446 C CA . TYR A 1 312 ? 12.047 -0.149 -7 1 78.31 312 TYR A CA 1
ATOM 2447 C C . TYR A 1 312 ? 13.367 -0.896 -7.051 1 78.31 312 TYR A C 1
ATOM 2449 O O . TYR A 1 312 ? 13.484 -1.928 -7.715 1 78.31 312 TYR A O 1
ATOM 2457 N N . ALA A 1 313 ? 14.289 -0.403 -6.309 1 79.81 313 ALA A N 1
ATOM 2458 C CA . ALA A 1 313 ? 15.617 -0.997 -6.348 1 79.81 313 ALA A CA 1
ATOM 2459 C C . ALA A 1 313 ? 15.625 -2.373 -5.688 1 79.81 313 ALA A C 1
ATOM 2461 O O . ALA A 1 313 ? 16.375 -3.262 -6.098 1 79.81 313 ALA A O 1
ATOM 2462 N N . TRP A 1 314 ? 14.781 -2.531 -4.734 1 78.31 314 TRP A N 1
ATOM 2463 C CA . TRP A 1 314 ? 14.805 -3.781 -3.982 1 78.31 314 TRP A CA 1
ATOM 2464 C C . TRP A 1 314 ? 13.727 -4.738 -4.473 1 78.31 314 TRP A C 1
ATOM 2466 O O . TRP A 1 314 ? 13.375 -5.695 -3.781 1 78.31 314 TRP A O 1
ATOM 2476 N N . THR A 1 315 ? 13.242 -4.453 -5.598 1 72.88 315 THR A N 1
ATOM 2477 C CA . THR A 1 315 ? 12.289 -5.383 -6.203 1 72.88 315 THR A CA 1
ATOM 2478 C C . THR A 1 315 ? 12.984 -6.691 -6.586 1 72.88 315 THR A C 1
ATOM 2480 O O . THR A 1 315 ? 14.047 -6.676 -7.207 1 72.88 315 THR A O 1
ATOM 2483 N N . ASN A 1 316 ? 12.492 -7.781 -6.047 1 74.56 316 ASN A N 1
ATOM 2484 C CA . ASN A 1 316 ? 13 -9.109 -6.387 1 74.56 316 ASN A CA 1
ATOM 2485 C C . ASN A 1 316 ? 12.531 -9.547 -7.773 1 74.56 316 ASN A C 1
ATOM 2487 O O . ASN A 1 316 ? 11.359 -9.906 -7.949 1 74.56 316 ASN A O 1
ATOM 2491 N N . PHE A 1 317 ? 13.422 -9.609 -8.703 1 71.62 317 PHE A N 1
ATOM 2492 C CA . PHE A 1 317 ? 13.086 -9.922 -10.094 1 71.62 317 PHE A CA 1
ATOM 2493 C C . PHE A 1 317 ? 12.523 -11.336 -10.203 1 71.62 317 PHE A C 1
ATOM 2495 O O . PHE A 1 317 ? 11.547 -11.562 -10.922 1 71.62 317 PHE A O 1
ATOM 2502 N N . PRO A 1 318 ? 13.125 -12.219 -9.477 1 72.12 318 PRO A N 1
ATOM 2503 C CA . PRO A 1 318 ? 12.555 -13.57 -9.602 1 72.12 318 PRO A CA 1
ATOM 2504 C C . PRO A 1 318 ? 11.094 -13.641 -9.164 1 72.12 318 PRO A C 1
ATOM 2506 O O . PRO A 1 318 ? 10.352 -14.516 -9.609 1 72.12 318 PRO A O 1
ATOM 2509 N N . LEU A 1 319 ? 10.703 -12.68 -8.375 1 79.25 319 LEU A N 1
ATOM 2510 C CA . LEU A 1 319 ? 9.344 -12.695 -7.844 1 79.25 319 LEU A CA 1
ATOM 2511 C C . LEU A 1 319 ? 8.406 -11.883 -8.727 1 79.25 319 LEU A C 1
ATOM 2513 O O . LEU A 1 319 ? 7.184 -11.938 -8.555 1 79.25 319 LEU A O 1
ATOM 2517 N N . ALA A 1 320 ? 8.953 -11.289 -9.68 1 77.44 320 ALA A N 1
ATOM 2518 C CA . ALA A 1 320 ? 8.133 -10.391 -10.492 1 77.44 320 ALA A CA 1
ATOM 2519 C C . ALA A 1 320 ? 7.441 -11.148 -11.625 1 77.44 320 ALA A C 1
ATOM 2521 O O . ALA A 1 320 ? 8.039 -12.031 -12.25 1 77.44 320 ALA A O 1
ATOM 2522 N N . ARG A 1 321 ? 6.148 -10.852 -11.703 1 82.62 321 ARG A N 1
ATOM 2523 C CA . ARG A 1 321 ? 5.434 -11.289 -12.898 1 82.62 321 ARG A CA 1
ATOM 2524 C C . ARG A 1 321 ? 5.75 -10.391 -14.086 1 82.62 321 ARG A C 1
ATOM 2526 O O . ARG A 1 321 ? 5.789 -9.164 -13.953 1 82.62 321 ARG A O 1
ATOM 2533 N N . ARG A 1 322 ? 6.074 -10.945 -15.211 1 77.81 322 ARG A N 1
ATOM 2534 C CA . ARG A 1 322 ? 6.375 -10.219 -16.453 1 77.81 322 ARG A CA 1
ATOM 2535 C C . ARG A 1 322 ? 7.461 -9.18 -16.219 1 77.81 322 ARG A C 1
ATOM 2537 O O . ARG A 1 322 ? 7.234 -7.984 -16.422 1 77.81 322 ARG A O 1
ATOM 2544 N N . PRO A 1 323 ? 8.602 -9.578 -15.789 1 75.69 323 PRO A N 1
ATOM 2545 C CA . PRO A 1 323 ? 9.68 -8.633 -15.492 1 75.69 323 PRO A CA 1
ATOM 2546 C C . PRO A 1 323 ? 10.078 -7.797 -16.703 1 75.69 323 PRO A C 1
ATOM 2548 O O . PRO A 1 323 ? 10.742 -6.766 -16.562 1 75.69 323 PRO A O 1
ATOM 2551 N N . LYS A 1 324 ? 9.633 -8.18 -17.875 1 72.62 324 LYS A N 1
ATOM 2552 C CA . LYS A 1 324 ? 9.938 -7.43 -19.094 1 72.62 324 LYS A CA 1
ATOM 2553 C C . LYS A 1 324 ? 9.398 -6.008 -19.016 1 72.62 324 LYS A C 1
ATOM 2555 O O . LYS A 1 324 ? 9.977 -5.082 -19.594 1 72.62 324 LYS A O 1
ATOM 2560 N N . LEU A 1 325 ? 8.352 -5.879 -18.297 1 73.44 325 LEU A N 1
ATOM 2561 C CA . LEU A 1 325 ? 7.773 -4.547 -18.141 1 73.44 325 LEU A CA 1
ATOM 2562 C C . LEU A 1 325 ? 8.758 -3.607 -17.453 1 73.44 325 LEU A C 1
ATOM 2564 O O . LEU A 1 325 ? 8.844 -2.428 -17.797 1 73.44 325 LEU A O 1
ATOM 2568 N N . LEU A 1 326 ? 9.461 -4.137 -16.516 1 74.44 326 LEU A N 1
ATOM 2569 C CA . LEU A 1 326 ? 10.438 -3.322 -15.805 1 74.44 326 LEU A CA 1
ATOM 2570 C C . LEU A 1 326 ? 11.641 -3.018 -16.688 1 74.44 326 LEU A C 1
ATOM 2572 O O . LEU A 1 326 ? 12.133 -1.887 -16.703 1 74.44 326 LEU A O 1
ATOM 2576 N N . THR A 1 327 ? 12.086 -3.955 -17.453 1 74.44 327 THR A N 1
ATOM 2577 C CA . THR A 1 327 ? 13.242 -3.736 -18.312 1 74.44 327 THR A CA 1
ATOM 2578 C C . THR A 1 327 ? 12.898 -2.803 -19.469 1 74.44 327 THR A C 1
ATOM 2580 O O . THR A 1 327 ? 13.734 -2.021 -19.906 1 74.44 327 THR A O 1
ATOM 2583 N N . ASP A 1 328 ? 11.664 -2.855 -19.859 1 76.31 328 ASP A N 1
ATOM 2584 C CA . ASP A 1 328 ? 11.203 -1.913 -20.875 1 76.31 328 ASP A CA 1
ATOM 2585 C C . ASP A 1 328 ? 11.102 -0.499 -20.312 1 76.31 328 ASP A C 1
ATOM 2587 O O . ASP A 1 328 ? 11.391 0.477 -21 1 76.31 328 ASP A O 1
ATOM 2591 N N . ALA A 1 329 ? 10.758 -0.505 -19.125 1 77.44 329 ALA A N 1
ATOM 2592 C CA . ALA A 1 329 ? 10.648 0.798 -18.469 1 77.44 329 ALA A CA 1
ATOM 2593 C C . ALA A 1 329 ? 12.016 1.461 -18.344 1 77.44 329 ALA A C 1
ATOM 2595 O O . ALA A 1 329 ? 12.125 2.688 -18.406 1 77.44 329 ALA A O 1
ATOM 2596 N N . TYR A 1 330 ? 13.039 0.682 -18.203 1 78.56 330 TYR A N 1
ATOM 2597 C CA . TYR A 1 330 ? 14.398 1.198 -18.062 1 78.56 330 TYR A CA 1
ATOM 2598 C C . TYR A 1 330 ? 14.828 1.951 -19.312 1 78.56 330 TYR A C 1
ATOM 2600 O O . TYR A 1 330 ? 15.742 2.773 -19.281 1 78.56 330 TYR A O 1
ATOM 2608 N N . GLN A 1 331 ? 14.102 1.729 -20.406 1 81.94 331 GLN A N 1
ATOM 2609 C CA . GLN A 1 331 ? 14.492 2.342 -21.688 1 81.94 331 GLN A CA 1
ATOM 2610 C C . GLN A 1 331 ? 13.789 3.684 -21.875 1 81.94 331 GLN A C 1
ATOM 2612 O O . GLN A 1 331 ? 14.125 4.438 -22.797 1 81.94 331 GLN A O 1
ATOM 2617 N N . LYS A 1 332 ? 12.945 3.936 -21.031 1 84.69 332 LYS A N 1
ATOM 2618 C CA . LYS A 1 332 ? 12.18 5.172 -21.156 1 84.69 332 LYS A CA 1
ATOM 2619 C C . LYS A 1 332 ? 12.82 6.301 -20.359 1 84.69 332 LYS A C 1
ATOM 2621 O O . LYS A 1 332 ? 13.32 6.078 -19.25 1 84.69 332 LYS A O 1
ATOM 2626 N N . LEU A 1 333 ? 12.75 7.473 -20.859 1 87.62 333 LEU A N 1
ATOM 2627 C CA . LEU A 1 333 ? 13.359 8.648 -20.25 1 87.62 333 LEU A CA 1
ATOM 2628 C C . LEU A 1 333 ? 12.656 8.992 -18.938 1 87.62 333 LEU A C 1
ATOM 2630 O O . LEU A 1 333 ? 13.305 9.414 -17.969 1 87.62 333 LEU A O 1
ATOM 2634 N N . GLU A 1 334 ? 11.398 8.742 -18.922 1 84.56 334 GLU A N 1
ATOM 2635 C CA . GLU A 1 334 ? 10.609 9.125 -17.75 1 84.56 334 GLU A CA 1
ATOM 2636 C C . GLU A 1 334 ? 11 8.305 -16.531 1 84.56 334 GLU A C 1
ATOM 2638 O O . GLU A 1 334 ? 10.828 8.75 -15.398 1 84.56 334 GLU A O 1
ATOM 2643 N N . PHE A 1 335 ? 11.57 7.137 -16.797 1 84.44 335 PHE A N 1
ATOM 2644 C CA . PHE A 1 335 ? 11.93 6.25 -15.695 1 84.44 335 PHE A CA 1
ATOM 2645 C C . PHE A 1 335 ? 13.266 6.648 -15.094 1 84.44 335 PHE A C 1
ATOM 2647 O O . PHE A 1 335 ? 13.703 6.074 -14.086 1 84.44 335 PHE A O 1
ATOM 2654 N N . GLY A 1 336 ? 13.797 7.699 -15.688 1 85.5 336 GLY A N 1
ATOM 2655 C CA . GLY A 1 336 ? 15.055 8.211 -15.164 1 85.5 336 GLY A CA 1
ATOM 2656 C C . GLY A 1 336 ? 14.945 8.719 -13.742 1 85.5 336 GLY A C 1
ATOM 2657 O O . GLY A 1 336 ? 15.898 8.609 -12.961 1 85.5 336 GLY A O 1
ATOM 2658 N N . PHE A 1 337 ? 13.812 9.234 -13.383 1 87.31 337 PHE A N 1
ATOM 2659 C CA . PHE A 1 337 ? 13.562 9.742 -12.039 1 87.31 337 PHE A CA 1
ATOM 2660 C C . PHE A 1 337 ? 13.688 8.625 -11.008 1 87.31 337 PHE A C 1
ATOM 2662 O O . PHE A 1 337 ? 14.125 8.859 -9.875 1 87.31 337 PHE A O 1
ATOM 2669 N N . ILE A 1 338 ? 13.422 7.406 -11.453 1 85.56 338 ILE A N 1
ATOM 2670 C CA . ILE A 1 338 ? 13.484 6.25 -10.562 1 85.56 338 ILE A CA 1
ATOM 2671 C C . ILE A 1 338 ? 14.867 5.609 -10.648 1 85.56 338 ILE A C 1
ATOM 2673 O O . ILE A 1 338 ? 15.461 5.25 -9.625 1 85.56 338 ILE A O 1
ATOM 2677 N N . LEU A 1 339 ? 15.359 5.535 -11.812 1 86.75 339 LEU A N 1
ATOM 2678 C CA . LEU A 1 339 ? 16.641 4.883 -12.023 1 86.75 339 LEU A CA 1
ATOM 2679 C C . LEU A 1 339 ? 17.766 5.656 -11.336 1 86.75 339 LEU A C 1
ATOM 2681 O O . LEU A 1 339 ? 18.75 5.062 -10.875 1 86.75 339 LEU A O 1
ATOM 2685 N N . ASN A 1 340 ? 17.578 6.938 -11.227 1 90.38 340 ASN A N 1
ATOM 2686 C CA . ASN A 1 340 ? 18.594 7.773 -10.617 1 90.38 340 ASN A CA 1
ATOM 2687 C C . ASN A 1 340 ? 18.156 8.289 -9.25 1 90.38 340 ASN A C 1
ATOM 2689 O O . ASN A 1 340 ? 18.547 9.391 -8.844 1 90.38 340 ASN A O 1
ATOM 2693 N N . SER A 1 341 ? 17.344 7.496 -8.594 1 89.31 341 SER A N 1
ATOM 2694 C CA . SER A 1 341 ? 16.828 7.883 -7.285 1 89.31 341 SER A CA 1
ATOM 2695 C C . SER A 1 341 ? 17.953 7.887 -6.238 1 89.31 341 SER A C 1
ATOM 2697 O O . SER A 1 341 ? 17.766 8.422 -5.145 1 89.31 341 SER A O 1
ATOM 2699 N N . TRP A 1 342 ? 19.156 7.34 -6.551 1 89.56 342 TRP A N 1
ATOM 2700 C CA . TRP A 1 342 ? 20.297 7.375 -5.633 1 89.56 342 TRP A CA 1
ATOM 2701 C C . TRP A 1 342 ? 20.703 8.812 -5.336 1 89.56 342 TRP A C 1
ATOM 2703 O O . TRP A 1 342 ? 21.312 9.086 -4.289 1 89.56 342 TRP A O 1
ATOM 2713 N N . LEU A 1 343 ? 20.328 9.711 -6.18 1 94.69 343 LEU A N 1
ATOM 2714 C CA . LEU A 1 343 ? 20.641 11.125 -6.004 1 94.69 343 LEU A CA 1
ATOM 2715 C C . LEU A 1 343 ? 19.812 11.734 -4.879 1 94.69 343 LEU A C 1
ATOM 2717 O O . LEU A 1 343 ? 20.125 12.82 -4.391 1 94.69 343 LEU A O 1
ATOM 2721 N N . SER A 1 344 ? 18.828 10.992 -4.43 1 94.44 344 SER A N 1
ATOM 2722 C CA . SER A 1 344 ? 17.891 11.531 -3.451 1 94.44 344 SER A CA 1
ATOM 2723 C C . SER A 1 344 ? 18.547 11.727 -2.094 1 94.44 344 SER A C 1
ATOM 2725 O O . SER A 1 344 ? 18.047 12.461 -1.245 1 94.44 344 SER A O 1
ATOM 2727 N N . VAL A 1 345 ? 19.688 11.156 -1.85 1 95.31 345 VAL A N 1
ATOM 2728 C CA . VAL A 1 345 ? 20.359 11.281 -0.559 1 95.31 345 VAL A CA 1
ATOM 2729 C C . VAL A 1 345 ? 21.141 12.594 -0.511 1 95.31 345 VAL A C 1
ATOM 2731 O O . VAL A 1 345 ? 21.438 13.109 0.569 1 95.31 345 VAL A O 1
ATOM 2734 N N . GLU A 1 346 ? 21.5 13.203 -1.622 1 97.75 346 GLU A N 1
ATOM 2735 C CA . GLU A 1 346 ? 22.391 14.359 -1.712 1 97.75 346 GLU A CA 1
ATOM 2736 C C . GLU A 1 346 ? 21.75 15.594 -1.092 1 97.75 346 GLU A C 1
ATOM 2738 O O . GLU A 1 346 ? 22.422 16.375 -0.423 1 97.75 346 GLU A O 1
ATOM 2743 N N . PRO A 1 347 ? 20.438 15.773 -1.287 1 97.5 347 PRO A N 1
ATOM 2744 C CA . PRO A 1 347 ? 19.812 16.922 -0.625 1 97.5 347 PRO A CA 1
ATOM 2745 C C . PRO A 1 347 ? 19.953 16.875 0.895 1 97.5 347 PRO A C 1
ATOM 2747 O O . PRO A 1 347 ? 20.016 17.922 1.544 1 97.5 347 PRO A O 1
ATOM 2750 N N . PHE A 1 348 ? 20.016 15.742 1.458 1 96.81 348 PHE A N 1
ATOM 2751 C CA . PHE A 1 348 ? 20.188 15.641 2.902 1 96.81 348 PHE A CA 1
ATOM 2752 C C . PHE A 1 348 ? 21.562 16.125 3.318 1 96.81 348 PHE A C 1
ATOM 2754 O O . PHE A 1 348 ? 21.703 16.828 4.324 1 96.81 348 PHE A O 1
ATOM 2761 N N . PHE A 1 349 ? 22.578 15.75 2.561 1 98 349 PHE A N 1
ATOM 2762 C CA . PHE A 1 349 ? 23.906 16.234 2.855 1 98 349 PHE A CA 1
ATOM 2763 C C . PHE A 1 349 ? 23.969 17.75 2.709 1 98 349 PHE A C 1
ATOM 2765 O O . PHE A 1 349 ? 24.578 18.438 3.535 1 98 349 PHE A O 1
ATOM 2772 N N . LEU A 1 350 ? 23.344 18.203 1.675 1 98.38 350 LEU A N 1
ATOM 2773 C CA . LEU A 1 350 ? 23.297 19.641 1.449 1 98.38 350 LEU A CA 1
ATOM 2774 C C . LEU A 1 350 ? 22.641 20.359 2.631 1 98.38 350 LEU A C 1
ATOM 2776 O O . LEU A 1 350 ? 23.188 21.344 3.141 1 98.38 350 LEU A O 1
ATOM 2780 N N . MET A 1 351 ? 21.531 19.875 3.082 1 97.12 351 MET A N 1
ATOM 2781 C CA . MET A 1 351 ? 20.797 20.516 4.172 1 97.12 351 MET A CA 1
ATOM 2782 C C . MET A 1 351 ? 21.578 20.422 5.477 1 97.12 351 MET A C 1
ATOM 2784 O O . MET A 1 351 ? 21.578 21.359 6.273 1 97.12 351 MET A O 1
ATOM 2788 N N . ASN A 1 352 ? 22.234 19.344 5.703 1 96.25 352 ASN A N 1
ATOM 2789 C CA . ASN A 1 352 ? 23.062 19.203 6.898 1 96.25 352 ASN A CA 1
ATOM 2790 C C . ASN A 1 352 ? 24.234 20.188 6.887 1 96.25 352 ASN A C 1
ATOM 2792 O O . ASN A 1 352 ? 24.562 20.766 7.922 1 96.25 352 ASN A O 1
ATOM 2796 N N . GLY A 1 353 ? 24.812 20.344 5.707 1 97.75 353 GLY A N 1
ATOM 2797 C CA . GLY A 1 353 ? 25.859 21.344 5.582 1 97.75 353 GLY A CA 1
ATOM 2798 C C . GLY A 1 353 ? 25.375 22.766 5.797 1 97.75 353 GLY A C 1
ATOM 2799 O O . GLY A 1 353 ? 26.047 23.562 6.457 1 97.75 353 GLY A O 1
ATOM 2800 N N . LEU A 1 354 ? 24.234 23.031 5.25 1 97.38 354 LEU A N 1
ATOM 2801 C CA . LEU A 1 354 ? 23.625 24.344 5.398 1 97.38 354 LEU A CA 1
ATOM 2802 C C . LEU A 1 354 ? 23.344 24.656 6.863 1 97.38 354 LEU A C 1
ATOM 2804 O O . LEU A 1 354 ? 23.719 25.719 7.355 1 97.38 354 LEU A O 1
ATOM 2808 N N . VAL A 1 355 ? 22.719 23.719 7.57 1 94.06 355 VAL A N 1
ATOM 2809 C CA . VAL A 1 355 ? 22.359 23.922 8.969 1 94.06 355 VAL A CA 1
ATOM 2810 C C . VAL A 1 355 ? 23.625 24.062 9.812 1 94.06 355 VAL A C 1
ATOM 2812 O O . VAL A 1 355 ? 23.688 24.906 10.719 1 94.06 355 VAL A O 1
ATOM 2815 N N . ALA A 1 356 ? 24.609 23.281 9.508 1 94.56 356 ALA A N 1
ATOM 2816 C CA . ALA A 1 356 ? 25.859 23.359 10.242 1 94.56 356 ALA A CA 1
ATOM 2817 C C . ALA A 1 356 ? 26.5 24.734 10.102 1 94.56 356 ALA A C 1
ATOM 2819 O O . ALA A 1 356 ? 26.875 25.359 11.102 1 94.56 356 ALA A O 1
ATOM 2820 N N . SER A 1 357 ? 26.625 25.188 8.906 1 95.75 357 SER A N 1
ATOM 2821 C CA . SER A 1 357 ? 27.25 26.484 8.664 1 95.75 357 SER A CA 1
ATOM 2822 C C . SER A 1 357 ? 26.406 27.625 9.219 1 95.75 357 SER A C 1
ATOM 2824 O O . SER A 1 357 ? 26.922 28.547 9.867 1 95.75 357 SER A O 1
ATOM 2826 N N . TYR A 1 358 ? 25.141 27.562 9.016 1 92.62 358 TYR A N 1
ATOM 2827 C CA . TYR A 1 358 ? 24.219 28.594 9.461 1 92.62 358 TYR A CA 1
ATOM 2828 C C . TYR A 1 358 ? 24.234 28.734 10.977 1 92.62 358 TYR A C 1
ATOM 2830 O O . TYR A 1 358 ? 24.297 29.844 11.508 1 92.62 358 TYR A O 1
ATOM 2838 N N . THR A 1 359 ? 24.25 27.672 11.672 1 90 359 THR A N 1
ATOM 2839 C CA . THR A 1 359 ? 24.172 27.672 13.133 1 90 359 THR A CA 1
ATOM 2840 C C . THR A 1 359 ? 25.547 27.938 13.742 1 90 359 THR A C 1
ATOM 2842 O O . THR A 1 359 ? 25.672 28.797 14.633 1 90 359 THR A O 1
ATOM 2845 N N . VAL A 1 360 ? 26.594 27.297 13.32 1 92.69 360 VAL A N 1
ATOM 2846 C CA . VAL A 1 360 ? 27.906 27.375 13.938 1 92.69 360 VAL A CA 1
ATOM 2847 C C . VAL A 1 360 ? 28.5 28.781 13.727 1 92.69 360 VAL A C 1
ATOM 2849 O O . VAL A 1 360 ? 29.109 29.344 14.633 1 92.69 360 VAL A O 1
ATOM 2852 N N . LEU A 1 361 ? 28.328 29.375 12.586 1 92.94 361 LEU A N 1
ATOM 2853 C CA . LEU A 1 361 ? 28.875 30.703 12.328 1 92.94 361 LEU A CA 1
ATOM 2854 C C . LEU A 1 361 ? 28.203 31.75 13.219 1 92.94 361 LEU A C 1
ATOM 2856 O O . LEU A 1 361 ? 28.875 32.656 13.703 1 92.94 361 LEU A O 1
ATOM 2860 N N . GLN A 1 362 ? 26.953 31.547 13.375 1 89.56 362 GLN A N 1
ATOM 2861 C CA . GLN A 1 362 ? 26.25 32.438 14.281 1 89.56 362 GLN A CA 1
ATOM 2862 C C . GLN A 1 362 ? 26.75 32.281 15.711 1 89.56 362 GLN A C 1
ATOM 2864 O O . GLN A 1 362 ? 26.938 33.281 16.422 1 89.56 362 GLN A O 1
ATOM 2869 N N . VAL A 1 363 ? 27.016 31.109 16.062 1 89.44 363 VAL A N 1
ATOM 2870 C CA . VAL A 1 363 ? 27.5 30.812 17.422 1 89.44 363 VAL A CA 1
ATOM 2871 C C . VAL A 1 363 ? 28.922 31.312 17.578 1 89.44 363 VAL A C 1
ATOM 2873 O O . VAL A 1 363 ? 29.281 31.875 18.625 1 89.44 363 VAL A O 1
ATOM 2876 N N . LEU A 1 364 ? 29.75 31.141 16.609 1 91.25 364 LEU A N 1
ATOM 2877 C CA . LEU A 1 364 ? 31.141 31.594 16.656 1 91.25 364 LEU A CA 1
ATOM 2878 C C . LEU A 1 364 ? 31.219 33.125 16.781 1 91.25 364 LEU A C 1
ATOM 2880 O O . LEU A 1 364 ? 32.062 33.656 17.5 1 91.25 364 LEU A O 1
ATOM 2884 N N . ILE A 1 365 ? 30.328 33.75 16.141 1 88.75 365 ILE A N 1
ATOM 2885 C CA . ILE A 1 365 ? 30.281 35.219 16.203 1 88.75 365 ILE A CA 1
ATOM 2886 C C . ILE A 1 365 ? 29.828 35.656 17.594 1 88.75 365 ILE A C 1
ATOM 2888 O O . ILE A 1 365 ? 30.438 36.531 18.203 1 88.75 365 ILE A O 1
ATOM 2892 N N . ALA A 1 366 ? 28.859 34.938 18.016 1 88.44 366 ALA A N 1
ATOM 2893 C CA . ALA A 1 366 ? 28.297 35.281 19.312 1 88.44 366 ALA A CA 1
ATOM 2894 C C . ALA A 1 366 ? 29.297 34.969 20.438 1 88.44 366 ALA A C 1
ATOM 2896 O O . ALA A 1 366 ? 29.375 35.719 21.406 1 88.44 366 ALA A O 1
ATOM 2897 N N . LEU A 1 367 ? 30.094 33.938 20.328 1 90.31 367 LEU A N 1
ATOM 2898 C CA . LEU A 1 367 ? 31.016 33.5 21.375 1 90.31 367 LEU A CA 1
ATOM 2899 C C . LEU A 1 367 ? 32.438 34 21.078 1 90.31 367 LEU A C 1
ATOM 2901 O O . LEU A 1 367 ? 33.375 33.531 21.719 1 90.31 367 LEU A O 1
ATOM 2905 N N . LYS A 1 368 ? 32.594 34.812 20.234 1 89.56 368 LYS A N 1
ATOM 2906 C CA . LYS A 1 368 ? 33.844 35.438 19.859 1 89.56 368 LYS A CA 1
ATOM 2907 C C . LYS A 1 368 ? 34.906 34.375 19.547 1 89.56 368 LYS A C 1
ATOM 2909 O O . LYS A 1 368 ? 36.031 34.438 20.031 1 89.56 368 LYS A O 1
ATOM 2914 N N . GLY A 1 369 ? 34.438 33.312 18.891 1 84.88 369 GLY A N 1
ATOM 2915 C CA . GLY A 1 369 ? 35.344 32.344 18.359 1 84.88 369 GLY A CA 1
ATOM 2916 C C . GLY A 1 369 ? 35.562 31.141 19.266 1 84.88 369 GLY A C 1
ATOM 2917 O O . GLY A 1 369 ? 36.281 30.219 18.922 1 84.88 369 GLY A O 1
ATOM 2918 N N . ARG A 1 370 ? 34.969 31.109 20.469 1 85.38 370 ARG A N 1
ATOM 2919 C CA . ARG A 1 370 ? 35.156 30.016 21.391 1 85.38 370 ARG A CA 1
ATOM 2920 C C . ARG A 1 370 ? 34.062 28.953 21.219 1 85.38 370 ARG A C 1
ATOM 2922 O O . ARG A 1 370 ? 32.875 29.25 21.312 1 85.38 370 ARG A O 1
ATOM 2929 N N . ILE A 1 371 ? 34.406 27.797 20.547 1 84.81 371 ILE A N 1
ATOM 2930 C CA . ILE A 1 371 ? 33.469 26.703 20.391 1 84.81 371 ILE A CA 1
ATOM 2931 C C . ILE A 1 371 ? 34.062 25.406 20.953 1 84.81 371 ILE A C 1
ATOM 2933 O O . ILE A 1 371 ? 35.25 25.156 20.797 1 84.81 371 ILE A O 1
ATOM 2937 N N . ASN A 1 372 ? 33.344 24.688 21.797 1 89.31 372 ASN A N 1
ATOM 2938 C CA . ASN A 1 372 ? 33.75 23.359 22.266 1 89.31 372 ASN A CA 1
ATOM 2939 C C . ASN A 1 372 ? 33.562 22.297 21.172 1 89.31 372 ASN A C 1
ATOM 2941 O O . ASN A 1 372 ? 32.469 21.719 21.062 1 89.31 372 ASN A O 1
ATOM 2945 N N . ILE A 1 373 ? 34.594 22.031 20.438 1 89.88 373 ILE A N 1
ATOM 2946 C CA . ILE A 1 373 ? 34.562 21.172 19.266 1 89.88 373 ILE A CA 1
ATOM 2947 C C . ILE A 1 373 ? 34.156 19.766 19.672 1 89.88 373 ILE A C 1
ATOM 2949 O O . ILE A 1 373 ? 33.25 19.172 19.062 1 89.88 373 ILE A O 1
ATOM 2953 N N . PRO A 1 374 ? 34.75 19.172 20.734 1 92.12 374 PRO A N 1
ATOM 2954 C CA . PRO A 1 374 ? 34.344 17.812 21.094 1 92.12 374 PRO A CA 1
ATOM 2955 C C . PRO A 1 374 ? 32.875 17.703 21.484 1 92.12 374 PRO A C 1
ATOM 2957 O O . PRO A 1 374 ? 32.219 16.734 21.125 1 92.12 374 PRO A O 1
ATOM 2960 N N . LEU A 1 375 ? 32.438 18.703 22.078 1 90.31 375 LEU A N 1
ATOM 2961 C CA . LEU A 1 375 ? 31.031 18.672 22.453 1 90.31 375 LEU A CA 1
ATOM 2962 C C . LEU A 1 375 ? 30.125 18.781 21.234 1 90.31 375 LEU A C 1
ATOM 2964 O O . LEU A 1 375 ? 29.062 18.141 21.172 1 90.31 375 LEU A O 1
ATOM 2968 N N . TYR A 1 376 ? 30.578 19.641 20.328 1 90.5 376 TYR A N 1
ATOM 2969 C CA . TYR A 1 376 ? 29.844 19.797 19.078 1 90.5 376 TYR A CA 1
ATOM 2970 C C . TYR A 1 376 ? 29.703 18.469 18.344 1 90.5 376 TYR A C 1
ATOM 2972 O O . TYR A 1 376 ? 28.625 18.125 17.891 1 90.5 376 TYR A O 1
ATOM 2980 N N . ILE A 1 377 ? 30.703 17.688 18.328 1 93.5 377 ILE A N 1
ATOM 2981 C CA . ILE A 1 377 ? 30.734 16.422 17.625 1 93.5 377 ILE A CA 1
ATOM 2982 C C . ILE A 1 377 ? 30.016 15.352 18.438 1 93.5 377 ILE A C 1
ATOM 2984 O O . ILE A 1 377 ? 29.25 14.547 17.906 1 93.5 377 ILE A O 1
ATOM 2988 N N . LEU A 1 378 ? 30.156 15.375 19.734 1 92.75 378 LEU A N 1
ATOM 2989 C CA . LEU A 1 378 ? 29.578 14.367 20.609 1 92.75 378 LEU A CA 1
ATOM 2990 C C . LEU A 1 378 ? 28.047 14.484 20.656 1 92.75 378 LEU A C 1
ATOM 2992 O O . LEU A 1 378 ? 27.344 13.484 20.797 1 92.75 378 LEU A O 1
ATOM 2996 N N . ARG A 1 379 ? 27.594 15.656 20.531 1 89.75 379 ARG A N 1
ATOM 2997 C CA . ARG A 1 379 ? 26.156 15.859 20.547 1 89.75 379 ARG A CA 1
ATOM 2998 C C . ARG A 1 379 ? 25.5 15.164 19.359 1 89.75 379 ARG A C 1
ATOM 3000 O O . ARG A 1 379 ? 24.5 14.453 19.516 1 89.75 379 ARG A O 1
ATOM 3007 N N . LYS A 1 380 ? 26.062 15.359 18.234 1 91.75 380 LYS A N 1
ATOM 3008 C CA . LYS A 1 380 ? 25.516 14.695 17.047 1 91.75 380 LYS A CA 1
ATOM 3009 C C . LYS A 1 380 ? 25.719 13.188 17.125 1 91.75 380 LYS A C 1
ATOM 3011 O O . LYS A 1 380 ? 24.844 12.414 16.75 1 91.75 380 LYS A O 1
ATOM 3016 N N . TYR A 1 381 ? 26.891 12.797 17.625 1 93.62 381 TYR A N 1
ATOM 3017 C CA . TYR A 1 381 ? 27.203 11.375 17.766 1 93.62 381 TYR A CA 1
ATOM 3018 C C . TYR A 1 381 ? 26.156 10.672 18.609 1 93.62 381 TYR A C 1
ATOM 3020 O O . TYR A 1 381 ? 25.609 9.641 18.203 1 93.62 381 TYR A O 1
ATOM 3028 N N . PHE A 1 382 ? 25.781 11.266 19.703 1 90.5 382 PHE A N 1
ATOM 3029 C CA . PHE A 1 382 ? 24.859 10.617 20.625 1 90.5 382 PHE A CA 1
ATOM 3030 C C . PHE A 1 382 ? 23.438 10.664 20.062 1 90.5 382 PHE A C 1
ATOM 3032 O O . PHE A 1 382 ? 22.656 9.734 20.281 1 90.5 382 PHE A O 1
ATOM 3039 N N . LYS A 1 383 ? 23.141 11.672 19.359 1 88.44 383 LYS A N 1
ATOM 3040 C CA . LYS A 1 383 ? 21.828 11.773 18.734 1 88.44 383 LYS A CA 1
ATOM 3041 C C . LYS A 1 383 ? 21.609 10.648 17.719 1 88.44 383 LYS A C 1
ATOM 3043 O O . LYS A 1 383 ? 20.562 10.008 17.703 1 88.44 383 LYS A O 1
ATOM 3048 N N . ILE A 1 384 ? 22.594 10.359 17.016 1 91.06 384 ILE A N 1
ATOM 3049 C CA . ILE A 1 384 ? 22.5 9.352 15.969 1 91.06 384 ILE A CA 1
ATOM 3050 C C . ILE A 1 384 ? 22.641 7.957 16.578 1 91.06 384 ILE A C 1
ATOM 3052 O O . ILE A 1 384 ? 21.953 7.023 16.156 1 91.06 384 ILE A O 1
ATOM 3056 N N . LEU A 1 385 ? 23.469 7.859 17.625 1 90.94 385 LEU A N 1
ATOM 3057 C CA . LEU A 1 385 ? 23.766 6.57 18.234 1 90.94 385 LEU A CA 1
ATOM 3058 C C . LEU A 1 385 ? 22.516 5.945 18.828 1 90.94 385 LEU A C 1
ATOM 3060 O O . LEU A 1 385 ? 22.266 4.746 18.656 1 90.94 385 LEU A O 1
ATOM 3064 N N . MET A 1 386 ? 21.734 6.715 19.516 1 87.19 386 MET A N 1
ATOM 3065 C CA . MET A 1 386 ? 20.531 6.195 20.156 1 87.19 386 MET A CA 1
ATOM 3066 C C . MET A 1 386 ? 19.562 5.637 19.141 1 87.19 386 MET A C 1
ATOM 3068 O O . MET A 1 386 ? 19 4.559 19.328 1 87.19 386 MET A O 1
ATOM 3072 N N . LEU A 1 387 ? 19.406 6.297 18.078 1 87.94 387 LEU A N 1
ATOM 3073 C CA . LEU A 1 387 ? 18.5 5.84 17.047 1 87.94 387 LEU A CA 1
ATOM 3074 C C . LEU A 1 387 ? 19.047 4.613 16.328 1 87.94 387 LEU A C 1
ATOM 3076 O O . LEU A 1 387 ? 18.297 3.711 15.953 1 87.94 387 LEU A O 1
ATOM 3080 N N . LEU A 1 388 ? 20.375 4.602 16.188 1 92.19 388 LEU A N 1
ATOM 3081 C CA . LEU A 1 388 ? 21.016 3.457 15.555 1 92.19 388 LEU A CA 1
ATOM 3082 C C . LEU A 1 388 ? 20.844 2.197 16.391 1 92.19 388 LEU A C 1
ATOM 3084 O O . LEU A 1 388 ? 20.484 1.14 15.875 1 92.19 388 LEU A O 1
ATOM 3088 N N . LEU A 1 389 ? 21.016 2.34 17.672 1 90.31 389 LEU A N 1
ATOM 3089 C CA . LEU A 1 389 ? 20.891 1.197 18.562 1 90.31 389 LEU A CA 1
ATOM 3090 C C . LEU A 1 389 ? 19.453 0.685 18.594 1 90.31 389 LEU A C 1
ATOM 3092 O O . LEU A 1 389 ? 19.219 -0.526 18.594 1 90.31 389 LEU A O 1
ATOM 3096 N N . LEU A 1 390 ? 18.562 1.562 18.578 1 87.12 390 LEU A N 1
ATOM 3097 C CA . LEU A 1 390 ? 17.156 1.16 18.531 1 87.12 390 LEU A CA 1
ATOM 3098 C C . LEU A 1 390 ? 16.844 0.428 17.234 1 87.12 390 LEU A C 1
ATOM 3100 O O . LEU A 1 390 ? 16.156 -0.589 17.25 1 87.12 390 LEU A O 1
ATOM 3104 N N . THR A 1 391 ? 17.359 0.94 16.156 1 91.38 391 THR A N 1
ATOM 3105 C CA . THR A 1 391 ? 17.094 0.335 14.859 1 91.38 391 THR A CA 1
ATOM 3106 C C . THR A 1 391 ? 17.719 -1.06 14.781 1 91.38 391 THR A C 1
ATOM 3108 O O . THR A 1 391 ? 17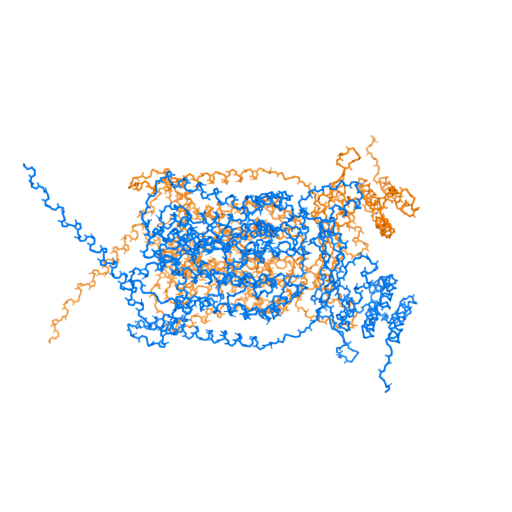.078 -1.996 14.289 1 91.38 391 THR A O 1
ATOM 3111 N N . ILE A 1 392 ? 18.922 -1.189 15.281 1 92.94 392 ILE A N 1
ATOM 3112 C CA . ILE A 1 392 ? 19.578 -2.494 15.297 1 92.94 392 ILE A CA 1
ATOM 3113 C C . ILE A 1 392 ? 18.797 -3.453 16.188 1 92.94 392 ILE A C 1
ATOM 3115 O O . ILE A 1 392 ? 18.562 -4.609 15.82 1 92.94 392 ILE A O 1
ATOM 3119 N N . GLY A 1 393 ? 18.391 -2.99 17.344 1 92 393 GLY A N 1
ATOM 3120 C CA . GLY A 1 393 ? 17.578 -3.812 18.234 1 92 393 GLY A CA 1
ATOM 3121 C C . GLY A 1 393 ? 16.281 -4.289 17.578 1 92 393 GLY A C 1
ATOM 3122 O O . GLY A 1 393 ? 15.93 -5.461 17.688 1 92 393 GLY A O 1
ATOM 3123 N N . LEU A 1 394 ? 15.594 -3.447 16.875 1 90.69 394 LEU A N 1
ATOM 3124 C CA . LEU A 1 394 ? 14.344 -3.787 16.219 1 90.69 394 LEU A CA 1
ATOM 3125 C C . LEU A 1 394 ? 14.586 -4.734 15.039 1 90.69 394 LEU A C 1
ATOM 3127 O O . LEU A 1 394 ? 13.719 -5.547 14.711 1 90.69 394 LEU A O 1
ATOM 3131 N N . ALA A 1 395 ? 15.75 -4.59 14.445 1 94.12 395 ALA A N 1
ATOM 3132 C CA . ALA A 1 395 ? 16.078 -5.473 13.336 1 94.12 395 ALA A CA 1
ATOM 3133 C C . ALA A 1 395 ? 16.078 -6.934 13.773 1 94.12 395 ALA A C 1
ATOM 3135 O O . ALA A 1 395 ? 15.633 -7.809 13.023 1 94.12 395 ALA A O 1
ATOM 3136 N N . PHE A 1 396 ? 16.453 -7.219 14.93 1 94 396 PHE A N 1
ATOM 3137 C CA . PHE A 1 396 ? 16.547 -8.594 15.414 1 94 396 PHE A CA 1
ATOM 3138 C C . PHE A 1 396 ? 15.164 -9.148 15.727 1 94 396 PHE A C 1
ATOM 3140 O O . PHE A 1 396 ? 15.008 -10.352 15.953 1 94 396 PHE A O 1
ATOM 3147 N N . PHE A 1 397 ? 14.141 -8.32 15.695 1 92.06 397 PHE A N 1
ATOM 3148 C CA . PHE A 1 397 ? 12.781 -8.781 15.922 1 92.06 397 PHE A CA 1
ATOM 3149 C C . PHE A 1 397 ? 12.125 -9.203 14.609 1 92.06 397 PHE A C 1
ATOM 3151 O O . PHE A 1 397 ? 11.023 -9.758 14.609 1 92.06 397 PHE A O 1
ATOM 3158 N N . MET A 1 398 ? 12.742 -8.969 13.492 1 92.06 398 MET A N 1
ATOM 3159 C CA . MET A 1 398 ? 12.133 -9.273 12.203 1 92.06 398 MET A CA 1
ATOM 3160 C C . MET A 1 398 ? 11.742 -10.742 12.109 1 92.06 398 MET A C 1
ATOM 3162 O O . MET A 1 398 ? 10.617 -11.062 11.711 1 92.06 398 MET A O 1
ATOM 3166 N N . PRO A 1 399 ? 12.609 -11.734 12.547 1 90.44 399 PRO A N 1
ATOM 3167 C CA . PRO A 1 399 ? 12.227 -13.148 12.445 1 90.44 399 PRO A CA 1
ATOM 3168 C C . PRO A 1 399 ? 11.094 -13.523 13.398 1 90.44 399 PRO A C 1
ATOM 3170 O O . PRO A 1 399 ? 10.477 -14.578 13.242 1 90.44 399 PRO A O 1
ATOM 3173 N N . VAL A 1 400 ? 10.867 -12.695 14.391 1 88.88 400 VAL A N 1
ATOM 3174 C CA . VAL A 1 400 ? 9.797 -12.953 15.344 1 88.88 400 VAL A CA 1
ATOM 3175 C C . VAL A 1 400 ? 8.461 -12.5 14.766 1 88.88 400 VAL A C 1
ATOM 3177 O O . VAL A 1 400 ? 7.418 -13.07 15.07 1 88.88 400 VAL A O 1
ATOM 3180 N N . VAL A 1 401 ? 8.477 -11.562 13.945 1 85.38 401 VAL A N 1
ATOM 3181 C CA . VAL A 1 401 ? 7.266 -10.922 13.445 1 85.38 401 VAL A CA 1
ATOM 3182 C C . VAL A 1 401 ? 6.691 -11.727 12.281 1 85.38 401 VAL A C 1
ATOM 3184 O O . VAL A 1 401 ? 5.473 -11.867 12.156 1 85.38 401 VAL A O 1
ATOM 3187 N N . SER A 1 402 ? 7.547 -12.234 11.383 1 88.06 402 SER A N 1
ATOM 3188 C CA . SER A 1 402 ? 7.023 -12.914 10.203 1 88.06 402 SER A CA 1
ATOM 3189 C C . SER A 1 402 ? 8.023 -13.93 9.664 1 88.06 402 SER A C 1
ATOM 3191 O O . SER A 1 402 ? 9.07 -14.164 10.266 1 88.06 402 SER A O 1
ATOM 3193 N N . SER A 1 403 ? 7.621 -14.68 8.703 1 90.44 403 SER A N 1
ATOM 3194 C CA . SER A 1 403 ? 8.422 -15.648 7.965 1 90.44 403 SER A CA 1
ATOM 3195 C C . SER A 1 403 ? 7.977 -15.734 6.508 1 90.44 403 SER A C 1
ATOM 3197 O O . SER A 1 403 ? 6.949 -15.164 6.133 1 90.44 403 SER A O 1
ATOM 3199 N N . GLY A 1 404 ? 8.82 -16.312 5.707 1 90.88 404 GLY A N 1
ATOM 3200 C CA . GLY A 1 404 ? 8.469 -16.453 4.301 1 90.88 404 GLY A CA 1
ATOM 3201 C C . GLY A 1 404 ? 9.523 -17.188 3.49 1 90.88 404 GLY A C 1
ATOM 3202 O O . GLY A 1 404 ? 10.602 -17.484 3.998 1 90.88 404 GLY A O 1
ATOM 3203 N N . PRO A 1 405 ? 9.195 -17.469 2.275 1 91.56 405 PRO A N 1
ATOM 3204 C CA . PRO A 1 405 ? 10.086 -18.266 1.416 1 91.56 405 PRO A CA 1
ATOM 3205 C C . PRO A 1 405 ? 11.391 -17.547 1.111 1 91.56 405 PRO A C 1
ATOM 3207 O O . PRO A 1 405 ? 12.406 -18.188 0.833 1 91.56 405 PRO A O 1
ATOM 3210 N N . PHE A 1 406 ? 11.461 -16.266 1.17 1 90.44 406 PHE A N 1
ATOM 3211 C CA . PHE A 1 406 ? 12.664 -15.508 0.834 1 90.44 406 PHE A CA 1
ATOM 3212 C C . PHE A 1 406 ? 13.328 -14.953 2.092 1 90.44 406 PHE A C 1
ATOM 3214 O O . PHE A 1 406 ? 14.125 -14.023 2.021 1 90.44 406 PHE A O 1
ATOM 3221 N N . TRP A 1 407 ? 13 -15.461 3.184 1 91.56 407 TRP A N 1
ATOM 3222 C CA . TRP A 1 407 ? 13.484 -14.938 4.453 1 91.56 407 TRP A CA 1
ATOM 3223 C C . TRP A 1 407 ? 15 -15.016 4.531 1 91.56 407 TRP A C 1
ATOM 3225 O O . TRP A 1 407 ? 15.656 -14.07 4.977 1 91.56 407 TRP A O 1
ATOM 3235 N N . TYR A 1 408 ? 15.578 -16.125 4.039 1 89.62 408 TYR A N 1
ATOM 3236 C CA . TYR A 1 408 ? 17.016 -16.312 4.07 1 89.62 408 TYR A CA 1
ATOM 3237 C C . TYR A 1 408 ? 17.719 -15.305 3.154 1 89.62 408 TYR A C 1
ATOM 3239 O O . TYR A 1 408 ? 18.766 -14.742 3.514 1 89.62 408 TYR A O 1
ATOM 3247 N N . ASP A 1 409 ? 17.156 -15.008 2.027 1 86.25 409 ASP A N 1
ATOM 3248 C CA . ASP A 1 409 ? 17.75 -14.156 1.006 1 86.25 409 ASP A CA 1
ATOM 3249 C C . ASP A 1 409 ? 17.812 -12.695 1.466 1 86.25 409 ASP A C 1
ATOM 3251 O O . ASP A 1 409 ? 18.719 -11.961 1.092 1 86.25 409 ASP A O 1
ATOM 3255 N N . VAL A 1 410 ? 16.906 -12.359 2.305 1 87.62 410 VAL A N 1
ATOM 3256 C CA . VAL A 1 410 ? 16.766 -10.938 2.578 1 87.62 410 VAL A CA 1
ATOM 3257 C C . VAL A 1 410 ? 17.094 -10.648 4.043 1 87.62 410 VAL A C 1
ATOM 3259 O O . VAL A 1 410 ? 18.125 -10.062 4.348 1 87.62 410 VAL A O 1
ATOM 3262 N N . VAL A 1 411 ? 16.344 -11.234 4.969 1 91.06 411 VAL A N 1
ATOM 3263 C CA . VAL A 1 411 ? 16.391 -10.859 6.379 1 91.06 411 VAL A CA 1
ATOM 3264 C C . VAL A 1 411 ? 17.578 -11.547 7.051 1 91.06 411 VAL A C 1
ATOM 3266 O O . VAL A 1 411 ? 18.359 -10.906 7.762 1 91.06 411 VAL A O 1
ATOM 3269 N N . ASP A 1 412 ? 17.797 -12.828 6.781 1 91.44 412 ASP A N 1
ATOM 3270 C CA . ASP A 1 412 ? 18.844 -13.562 7.477 1 91.44 412 ASP A CA 1
ATOM 3271 C C . ASP A 1 412 ? 20.234 -13.023 7.102 1 91.44 412 ASP A C 1
ATOM 3273 O O . ASP A 1 412 ? 21.125 -12.945 7.949 1 91.44 412 ASP A O 1
ATOM 3277 N N . GLN A 1 413 ? 20.406 -12.711 5.914 1 90 413 GLN A N 1
ATOM 3278 C CA . GLN A 1 413 ? 21.672 -12.148 5.484 1 90 413 GLN A CA 1
ATOM 3279 C C . GLN A 1 413 ? 21.953 -10.82 6.191 1 90 413 GLN A C 1
ATOM 3281 O O . GLN A 1 413 ? 23.078 -10.57 6.637 1 90 413 GLN A O 1
ATOM 3286 N N . GLU A 1 414 ? 21.016 -9.93 6.301 1 91.69 414 GLU A N 1
ATOM 3287 C CA . GLU A 1 414 ? 21.172 -8.641 6.969 1 91.69 414 GLU A CA 1
ATOM 3288 C C . GLU A 1 414 ? 21.453 -8.82 8.453 1 91.69 414 GLU A C 1
ATOM 3290 O O . GLU A 1 414 ? 22.281 -8.109 9.023 1 91.69 414 GLU A O 1
ATOM 3295 N N . LEU A 1 415 ? 20.766 -9.781 9.062 1 93.88 415 LEU A N 1
ATOM 3296 C CA . LEU A 1 415 ? 20.984 -10.031 10.484 1 93.88 415 LEU A CA 1
ATOM 3297 C C . LEU A 1 415 ? 22.375 -10.617 10.727 1 93.88 415 LEU A C 1
ATOM 3299 O O . LEU A 1 415 ? 23 -10.312 11.742 1 93.88 415 LEU A O 1
ATOM 3303 N N . ARG A 1 416 ? 22.828 -11.492 9.82 1 94.06 416 ARG A N 1
ATOM 3304 C CA . ARG A 1 416 ? 24.188 -12.008 9.93 1 94.06 416 ARG A CA 1
ATOM 3305 C C . ARG A 1 416 ? 25.203 -10.883 9.859 1 94.06 416 ARG A C 1
ATOM 3307 O O . ARG A 1 416 ? 26.172 -10.859 10.633 1 94.06 416 ARG A O 1
ATOM 3314 N N . ASN A 1 417 ? 24.984 -9.93 8.984 1 94.62 417 ASN A N 1
ATOM 3315 C CA . ASN A 1 417 ? 25.859 -8.758 8.891 1 94.62 417 ASN A CA 1
ATOM 3316 C C . ASN A 1 417 ? 25.859 -7.957 10.188 1 94.62 417 ASN A C 1
ATOM 3318 O O . ASN A 1 417 ? 26.891 -7.457 10.609 1 94.62 417 ASN A O 1
ATOM 3322 N N . CYS A 1 418 ? 24.75 -7.848 10.797 1 94.38 418 CYS A N 1
ATOM 3323 C CA . CYS A 1 418 ? 24.641 -7.09 12.039 1 94.38 418 CYS A CA 1
ATOM 3324 C C . CYS A 1 418 ? 25.328 -7.82 13.18 1 94.38 418 CYS A C 1
ATOM 3326 O O . CYS A 1 418 ? 25.938 -7.191 14.047 1 94.38 418 CYS A O 1
ATOM 3328 N N . ARG A 1 419 ? 25.266 -9.156 13.195 1 94.19 419 ARG A N 1
ATOM 3329 C CA . ARG A 1 419 ? 25.922 -9.938 14.242 1 94.19 419 ARG A CA 1
ATOM 3330 C C . ARG A 1 419 ? 27.438 -9.852 14.109 1 94.19 419 ARG A C 1
ATOM 3332 O O . ARG A 1 419 ? 28.141 -9.727 15.109 1 94.19 419 ARG A O 1
ATOM 3339 N N . GLU A 1 420 ? 27.891 -9.766 12.906 1 94.81 420 GLU A N 1
ATOM 3340 C CA . GLU A 1 420 ? 29.344 -9.812 12.656 1 94.81 420 GLU A CA 1
ATOM 3341 C C . GLU A 1 420 ? 29.938 -8.414 12.656 1 94.81 420 GLU A C 1
ATOM 3343 O O . GLU A 1 420 ? 31.078 -8.227 13.102 1 94.81 420 GLU A O 1
ATOM 3348 N N . ASN A 1 421 ? 29.188 -7.41 12.133 1 94.94 421 ASN A N 1
ATOM 3349 C CA . ASN A 1 421 ? 29.828 -6.133 11.836 1 94.94 421 ASN A CA 1
ATOM 3350 C C . ASN A 1 421 ? 29.094 -4.969 12.5 1 94.94 421 ASN A C 1
ATOM 3352 O O . ASN A 1 421 ? 29.172 -3.832 12.039 1 94.94 421 ASN A O 1
ATOM 3356 N N . TRP A 1 422 ? 28.328 -5.195 13.625 1 91.69 422 TRP A N 1
ATOM 3357 C CA . TRP A 1 422 ? 27.562 -4.145 14.281 1 91.69 422 TRP A CA 1
ATOM 3358 C C . TRP A 1 422 ? 28.469 -3.037 14.797 1 91.69 422 TRP A C 1
ATOM 3360 O O . TRP A 1 422 ? 28.062 -1.871 14.852 1 91.69 422 TRP A O 1
ATOM 3370 N N . TRP A 1 423 ? 29.719 -3.299 15.195 1 93 423 TRP A N 1
ATOM 3371 C CA . TRP A 1 423 ? 30.609 -2.332 15.828 1 93 423 TRP A CA 1
ATOM 3372 C C . TRP A 1 423 ? 31.125 -1.312 14.812 1 93 423 TRP A C 1
ATOM 3374 O O . TRP A 1 423 ? 31.5 -0.197 15.18 1 93 423 TRP A O 1
ATOM 3384 N N . PHE A 1 424 ? 31.156 -1.607 13.461 1 94.31 424 PHE A N 1
ATOM 3385 C CA . PHE A 1 424 ? 31.469 -0.613 12.445 1 94.31 424 PHE A CA 1
ATOM 3386 C C . PHE A 1 424 ? 30.469 0.537 12.469 1 94.31 424 PHE A C 1
ATOM 3388 O O . PHE A 1 424 ? 30.844 1.692 12.25 1 94.31 424 PHE A O 1
ATOM 3395 N N . GLY A 1 425 ? 29.234 0.141 12.711 1 92.62 425 GLY A N 1
ATOM 3396 C CA . GLY A 1 425 ? 28.188 1.151 12.797 1 92.62 425 GLY A CA 1
ATOM 3397 C C . GLY A 1 425 ? 28.328 2.061 14.008 1 92.62 425 GLY A C 1
ATOM 3398 O O . GLY A 1 425 ? 28.109 3.268 13.906 1 92.62 425 GLY A O 1
ATOM 3399 N N . LEU A 1 426 ? 28.781 1.542 15.117 1 93.06 426 LEU A N 1
ATOM 3400 C CA . LEU A 1 426 ? 28.938 2.314 16.344 1 93.06 426 LEU A CA 1
ATOM 3401 C C . LEU A 1 426 ? 30.109 3.275 16.234 1 93.06 426 LEU A C 1
ATOM 3403 O O . LEU A 1 426 ? 30.078 4.363 16.812 1 93.06 426 LEU A O 1
ATOM 3407 N N . LEU A 1 427 ? 31.047 2.869 15.445 1 94.56 427 LEU A N 1
ATOM 3408 C CA . LEU A 1 427 ? 32.219 3.711 15.258 1 94.56 427 LEU A CA 1
ATOM 3409 C C . LEU A 1 427 ? 32.031 4.645 14.062 1 94.56 427 LEU A C 1
ATOM 3411 O O . LEU A 1 427 ? 32.875 5.5 13.805 1 94.56 427 LEU A O 1
ATOM 3415 N N . PHE A 1 428 ? 30.984 4.559 13.383 1 95.19 428 PHE A N 1
ATOM 3416 C CA . PHE A 1 428 ? 30.641 5.391 12.234 1 95.19 428 PHE A CA 1
ATOM 3417 C C . PHE A 1 428 ? 31.719 5.309 11.164 1 95.19 428 PHE A C 1
ATOM 3419 O O . PHE A 1 428 ? 32.156 6.336 10.641 1 95.19 428 PHE A O 1
ATOM 3426 N N . ILE A 1 429 ? 32.125 4.008 10.836 1 96.12 429 ILE A N 1
ATOM 3427 C CA . ILE A 1 429 ? 33.094 3.758 9.773 1 96.12 429 ILE A CA 1
ATOM 3428 C C . ILE A 1 429 ? 32.562 2.689 8.828 1 96.12 429 ILE A C 1
ATOM 3430 O O . ILE A 1 429 ? 33.312 1.987 8.164 1 96.12 429 ILE A O 1
ATOM 3434 N N . SER A 1 430 ? 31.25 2.551 8.82 1 95.62 430 SER A N 1
ATOM 3435 C CA . SER A 1 430 ? 30.609 1.529 7.988 1 95.62 430 SER A CA 1
ATOM 3436 C C . SER A 1 430 ? 30.828 1.807 6.504 1 95.62 430 SER A C 1
ATOM 3438 O O . SER A 1 430 ? 30.828 0.885 5.684 1 95.62 430 SER A O 1
ATOM 3440 N N . ASN A 1 431 ? 31.078 3.064 6.121 1 96.06 431 ASN A N 1
ATOM 3441 C CA . ASN A 1 431 ? 31.234 3.439 4.719 1 96.06 431 ASN A CA 1
ATOM 3442 C C . ASN A 1 431 ? 32.562 2.988 4.156 1 96.06 431 ASN A C 1
ATOM 3444 O O . ASN A 1 431 ? 32.844 3.176 2.971 1 96.06 431 ASN A O 1
ATOM 3448 N N . TRP A 1 432 ? 33.438 2.344 4.996 1 95.5 432 TRP A N 1
ATOM 3449 C CA . TRP A 1 432 ? 34.75 1.915 4.539 1 95.5 432 TRP A CA 1
ATOM 3450 C C . TRP A 1 432 ? 34.812 0.4 4.371 1 95.5 432 TRP A C 1
ATOM 3452 O O . TRP A 1 432 ? 35.844 -0.161 4.078 1 95.5 432 TRP A O 1
ATOM 3462 N N . ILE A 1 433 ? 33.719 -0.216 4.598 1 94.38 433 ILE A N 1
ATOM 3463 C CA . ILE A 1 433 ? 33.594 -1.64 4.305 1 94.38 433 ILE A CA 1
ATOM 3464 C C . ILE A 1 433 ? 32.562 -1.849 3.193 1 94.38 433 ILE A C 1
ATOM 3466 O O . ILE A 1 433 ? 31.844 -0.922 2.832 1 94.38 433 ILE A O 1
ATOM 3470 N N . SER A 1 434 ? 32.562 -3.057 2.727 1 93.81 434 SER A N 1
ATOM 3471 C CA . SER A 1 434 ? 31.672 -3.346 1.605 1 93.81 434 SER A CA 1
ATOM 3472 C C . SER A 1 434 ? 30.203 -3.275 2.029 1 93.81 434 SER A C 1
ATOM 3474 O O . SER A 1 434 ? 29.859 -3.65 3.152 1 93.81 434 SER A O 1
ATOM 3476 N N . MET A 1 435 ? 29.438 -2.777 1.134 1 93.38 435 MET A N 1
ATOM 3477 C CA . MET A 1 435 ? 28.016 -2.635 1.377 1 93.38 435 MET A CA 1
ATOM 3478 C C . MET A 1 435 ? 27.391 -3.971 1.773 1 93.38 435 MET A C 1
ATOM 3480 O O . MET A 1 435 ? 26.453 -4.012 2.578 1 93.38 435 MET A O 1
ATOM 3484 N N . LYS A 1 436 ? 27.844 -5.062 1.294 1 92 436 LYS A N 1
ATOM 3485 C CA . LYS A 1 436 ? 27.312 -6.398 1.538 1 92 436 LYS A CA 1
ATOM 3486 C C . LYS A 1 436 ? 27.594 -6.848 2.971 1 92 436 LYS A C 1
ATOM 3488 O O . LYS A 1 436 ? 26.984 -7.809 3.453 1 92 436 LYS A O 1
ATOM 3493 N N . LYS A 1 437 ? 28.453 -6.117 3.611 1 94.62 437 LYS A N 1
ATOM 3494 C CA . LYS A 1 437 ? 28.875 -6.559 4.938 1 94.62 437 LYS A CA 1
ATOM 3495 C C . LYS A 1 437 ? 28.375 -5.605 6.02 1 94.62 437 LYS A C 1
ATOM 3497 O O . LYS A 1 437 ? 28.484 -5.895 7.211 1 94.62 437 LYS A O 1
ATOM 3502 N N . ILE A 1 438 ? 27.875 -4.516 5.605 1 95.38 438 ILE A N 1
ATOM 3503 C CA . ILE A 1 438 ? 27.453 -3.48 6.543 1 95.38 438 ILE A CA 1
ATOM 3504 C C . ILE A 1 438 ? 26.172 -3.918 7.25 1 95.38 438 ILE A C 1
ATOM 3506 O O . ILE A 1 438 ? 25.281 -4.512 6.633 1 95.38 438 ILE A O 1
ATOM 3510 N N . CYS A 1 439 ? 26.125 -3.658 8.578 1 94.31 439 CYS A N 1
ATOM 3511 C CA . CYS A 1 439 ? 24.875 -3.836 9.328 1 94.31 439 CYS A CA 1
ATOM 3512 C C . CYS A 1 439 ? 23.859 -2.768 8.953 1 94.31 439 CYS A C 1
ATOM 3514 O O . CYS A 1 439 ? 24.125 -1.573 9.086 1 94.31 439 CYS A O 1
ATOM 3516 N N . ILE A 1 440 ? 22.672 -3.178 8.531 1 93 440 ILE A N 1
ATOM 3517 C CA . ILE A 1 440 ? 21.656 -2.254 8.047 1 93 440 ILE A CA 1
ATOM 3518 C C . ILE A 1 440 ? 22.266 -1.289 7.035 1 93 440 ILE A C 1
ATOM 3520 O O . ILE A 1 440 ? 22.328 -0.083 7.281 1 93 440 ILE A O 1
ATOM 3524 N N . SER A 1 441 ? 22.594 -1.755 5.953 1 88.94 441 SER A N 1
ATOM 3525 C CA . SER A 1 441 ? 23.484 -1.151 4.977 1 88.94 441 SER A CA 1
ATOM 3526 C C . SER A 1 441 ? 22.938 0.172 4.461 1 88.94 441 SER A C 1
ATOM 3528 O O . SER A 1 441 ? 23.656 1.164 4.375 1 88.94 441 SER A O 1
ATOM 3530 N N . PRO A 1 442 ? 21.594 0.361 4.184 1 87.69 442 PRO A N 1
ATOM 3531 C CA . PRO A 1 442 ? 21.156 1.612 3.564 1 87.69 442 PRO A CA 1
ATOM 3532 C C . PRO A 1 442 ? 21.312 2.818 4.488 1 87.69 442 PRO A C 1
ATOM 3534 O O . PRO A 1 442 ? 21.641 3.914 4.023 1 87.69 442 PRO A O 1
ATOM 3537 N N . MET A 1 443 ? 21.281 2.633 5.723 1 91.31 443 MET A N 1
ATOM 3538 C CA . MET A 1 443 ? 21.297 3.771 6.637 1 91.31 443 MET A CA 1
ATOM 3539 C C . MET A 1 443 ? 22.672 3.945 7.273 1 91.31 443 MET A C 1
ATOM 3541 O O . MET A 1 443 ? 23.109 5.07 7.5 1 91.31 443 MET A O 1
ATOM 3545 N N . SER A 1 444 ? 23.391 2.838 7.496 1 94 444 SER A N 1
ATOM 3546 C CA . SER A 1 444 ? 24.625 2.885 8.258 1 94 444 SER A CA 1
ATOM 3547 C C . SER A 1 444 ? 25.719 3.611 7.488 1 94 444 SER A C 1
ATOM 3549 O O . SER A 1 444 ? 26.516 4.348 8.078 1 94 444 SER A O 1
ATOM 3551 N N . TRP A 1 445 ? 25.766 3.406 6.242 1 95 445 TRP A N 1
ATOM 3552 C CA . TRP A 1 445 ? 26.781 4.125 5.48 1 95 445 TRP A CA 1
ATOM 3553 C C . TRP A 1 445 ? 26.516 5.625 5.496 1 95 445 TRP A C 1
ATOM 3555 O O . TRP A 1 445 ? 27.453 6.426 5.621 1 95 445 TRP A O 1
ATOM 3565 N N . PHE A 1 446 ? 25.266 6.051 5.352 1 95.38 446 PHE A N 1
ATOM 3566 C CA . PHE A 1 446 ? 24.891 7.457 5.293 1 95.38 446 PHE A CA 1
ATOM 3567 C C . PHE A 1 446 ? 25.234 8.164 6.598 1 95.38 446 PHE A C 1
ATOM 3569 O O . PHE A 1 446 ? 25.828 9.242 6.586 1 95.38 446 PHE A O 1
ATOM 3576 N N . ILE A 1 447 ? 24.797 7.562 7.703 1 95.38 447 ILE A N 1
ATOM 3577 C CA . ILE A 1 447 ? 25 8.211 8.992 1 95.38 447 ILE A CA 1
ATOM 3578 C C . ILE A 1 447 ? 26.5 8.32 9.289 1 95.38 447 ILE A C 1
ATOM 3580 O O . ILE A 1 447 ? 26.938 9.297 9.898 1 95.38 447 ILE A O 1
ATOM 3584 N N . SER A 1 448 ? 27.25 7.312 8.875 1 96.5 448 SER A N 1
ATOM 3585 C CA . SER A 1 448 ? 28.703 7.375 9.039 1 96.5 448 SER A CA 1
ATOM 3586 C C . SER A 1 448 ? 29.297 8.523 8.234 1 96.5 448 SER A C 1
ATOM 3588 O O . SER A 1 448 ? 30.094 9.305 8.758 1 96.5 448 SER A O 1
ATOM 3590 N N . THR A 1 449 ? 28.844 8.648 7.043 1 97 449 THR A N 1
ATOM 3591 C CA . THR A 1 449 ? 29.328 9.727 6.188 1 97 449 THR A CA 1
ATOM 3592 C C . THR A 1 449 ? 28.906 11.086 6.734 1 97 449 THR A C 1
ATOM 3594 O O . THR A 1 449 ? 29.703 12.023 6.762 1 97 449 THR A O 1
ATOM 3597 N N . ASP A 1 450 ? 27.719 11.164 7.152 1 95.69 450 ASP A N 1
ATOM 3598 C CA . ASP A 1 450 ? 27.172 12.414 7.68 1 95.69 450 ASP A CA 1
ATOM 3599 C C . ASP A 1 450 ? 27.969 12.875 8.898 1 95.69 450 ASP A C 1
ATOM 3601 O O . ASP A 1 450 ? 28.359 14.047 8.984 1 95.69 450 ASP A O 1
ATOM 3605 N N . LEU A 1 451 ? 28.219 11.969 9.82 1 96.5 451 LEU A N 1
ATOM 3606 C CA . LEU A 1 451 ? 28.969 12.32 11.016 1 96.5 451 LEU A CA 1
ATOM 3607 C C . LEU A 1 451 ? 30.406 12.711 10.664 1 96.5 451 LEU A C 1
ATOM 3609 O O . LEU A 1 451 ? 30.953 13.641 11.25 1 96.5 451 LEU A O 1
ATOM 3613 N N . GLN A 1 452 ? 31.031 12.031 9.766 1 97.19 452 GLN A N 1
ATOM 3614 C CA . GLN A 1 452 ? 32.375 12.344 9.344 1 97.19 452 GLN A CA 1
ATOM 3615 C C . GLN A 1 452 ? 32.469 13.727 8.703 1 97.19 452 GLN A C 1
ATOM 3617 O O . GLN A 1 452 ? 33.344 14.523 9.039 1 97.19 452 GLN A O 1
ATOM 3622 N N . LEU A 1 453 ? 31.531 14.008 7.828 1 97.56 453 LEU A N 1
ATOM 3623 C CA . LEU A 1 453 ? 31.516 15.32 7.188 1 97.56 453 LEU A CA 1
ATOM 3624 C C . LEU A 1 453 ? 31.219 16.406 8.203 1 97.56 453 LEU A C 1
ATOM 3626 O O . LEU A 1 453 ? 31.797 17.5 8.148 1 97.56 453 LEU A O 1
ATOM 3630 N N . HIS A 1 454 ? 30.312 16.141 9.078 1 96.38 454 HIS A N 1
ATOM 3631 C CA . HIS A 1 454 ? 29.984 17.078 10.156 1 96.38 454 HIS A CA 1
ATOM 3632 C C . HIS A 1 454 ? 31.219 17.359 11.008 1 96.38 454 HIS A C 1
ATOM 3634 O O . HIS A 1 454 ? 31.5 18.531 11.328 1 96.38 454 HIS A O 1
ATOM 3640 N N . SER A 1 455 ? 32 16.344 11.305 1 95.75 455 SER A N 1
ATOM 3641 C CA . SER A 1 455 ? 33.188 16.484 12.133 1 95.75 455 SER A CA 1
ATOM 3642 C C . SER A 1 455 ? 34.281 17.25 11.391 1 95.75 455 SER A C 1
ATOM 3644 O O . SER A 1 455 ? 34.906 18.141 11.961 1 95.75 455 SER A O 1
ATOM 3646 N N . PHE A 1 456 ? 34.406 16.984 10.156 1 95.31 456 PHE A N 1
ATOM 3647 C CA . PHE A 1 456 ? 35.469 17.625 9.375 1 95.31 456 PHE A CA 1
ATOM 3648 C C . PHE A 1 456 ? 35.062 19.062 9.016 1 95.31 456 PHE A C 1
ATOM 3650 O O . PHE A 1 456 ? 35.938 19.891 8.711 1 95.31 456 PHE A O 1
ATOM 3657 N N . SER A 1 457 ? 33.844 19.344 8.992 1 95.44 457 SER A N 1
ATOM 3658 C CA . SER A 1 457 ? 33.375 20.672 8.586 1 95.44 457 SER A CA 1
ATOM 3659 C C . SER A 1 457 ? 33.781 21.734 9.602 1 95.44 457 SER A C 1
ATOM 3661 O O . SER A 1 457 ? 33.719 22.922 9.305 1 95.44 457 SER A O 1
ATOM 3663 N N . VAL A 1 458 ? 34.281 21.359 10.797 1 94 458 VAL A N 1
ATOM 3664 C CA . VAL A 1 458 ? 34.719 22.297 11.828 1 94 458 VAL A CA 1
ATOM 3665 C C . VAL A 1 458 ? 35.875 23.141 11.297 1 94 458 VAL A C 1
ATOM 3667 O O . VAL A 1 458 ? 35.938 24.344 11.586 1 94 458 VAL A O 1
ATOM 3670 N N . ILE A 1 459 ? 36.656 22.578 10.461 1 95.25 459 ILE A N 1
ATOM 3671 C CA . ILE A 1 459 ? 37.844 23.25 9.953 1 95.25 459 ILE A CA 1
ATOM 3672 C C . ILE A 1 459 ? 37.438 24.375 9.008 1 95.25 459 ILE A C 1
ATOM 3674 O O . ILE A 1 459 ? 37.75 25.531 9.25 1 95.25 459 ILE A O 1
ATOM 3678 N N . PRO A 1 460 ? 36.719 24.047 7.973 1 96.31 460 PRO A N 1
ATOM 3679 C CA . PRO A 1 460 ? 36.344 25.141 7.09 1 96.31 460 PRO A CA 1
ATOM 3680 C C . PRO A 1 460 ? 35.438 26.172 7.789 1 96.31 460 PRO A C 1
ATOM 3682 O O . PRO A 1 460 ? 35.5 27.359 7.465 1 96.31 460 PRO A O 1
ATOM 3685 N N . LEU A 1 461 ? 34.625 25.891 8.719 1 96.12 461 LEU A N 1
ATOM 3686 C CA . LEU A 1 461 ? 33.781 26.828 9.43 1 96.12 461 LEU A CA 1
ATOM 3687 C C . LEU A 1 461 ? 34.594 27.812 10.258 1 96.12 461 LEU A C 1
ATOM 3689 O O . LEU A 1 461 ? 34.281 29 10.312 1 96.12 461 LEU A O 1
ATOM 3693 N N . TYR A 1 462 ? 35.625 27.25 10.859 1 94.81 462 TYR A N 1
ATOM 3694 C CA . TYR A 1 462 ? 36.5 28.125 11.625 1 94.81 462 TYR A CA 1
ATOM 3695 C C . TYR A 1 462 ? 37.25 29.094 10.703 1 94.81 462 TYR A C 1
ATOM 3697 O O . TYR A 1 462 ? 37.438 30.266 11.039 1 94.81 462 TYR A O 1
ATOM 3705 N N . ILE A 1 463 ? 37.656 28.594 9.57 1 96.31 463 ILE A N 1
ATOM 3706 C CA . ILE A 1 463 ? 38.344 29.453 8.602 1 96.31 463 ILE A CA 1
ATOM 3707 C C . ILE A 1 463 ? 37.375 30.516 8.086 1 96.31 463 ILE A C 1
ATOM 3709 O O . ILE A 1 463 ? 37.75 31.688 7.938 1 96.31 463 ILE A O 1
ATOM 3713 N N . LEU A 1 464 ? 36.188 30.156 7.812 1 96.25 464 LEU A N 1
ATOM 3714 C CA . LEU A 1 464 ? 35.156 31.078 7.34 1 96.25 464 LEU A CA 1
ATOM 3715 C C . LEU A 1 464 ? 34.906 32.156 8.383 1 96.25 464 LEU A C 1
ATOM 3717 O O . LEU A 1 464 ? 34.594 33.312 8.031 1 96.25 464 LEU A O 1
ATOM 3721 N N . TYR A 1 465 ? 34.938 31.766 9.648 1 94.44 465 TYR A N 1
ATOM 3722 C CA . TYR A 1 465 ? 34.75 32.719 10.742 1 94.44 465 TYR A CA 1
ATOM 3723 C C . TYR A 1 465 ? 35.875 33.75 10.773 1 94.44 465 TYR A C 1
ATOM 3725 O O . TYR A 1 465 ? 35.625 34.938 10.953 1 94.44 465 TYR A O 1
ATOM 3733 N N . LYS A 1 466 ? 37.125 33.312 10.555 1 94.5 466 LYS A N 1
ATOM 3734 C CA . LYS A 1 466 ? 38.281 34.188 10.617 1 94.5 466 LYS A CA 1
ATOM 3735 C C . LYS A 1 466 ? 38.344 35.094 9.383 1 94.5 466 LYS A C 1
ATOM 3737 O O . LYS A 1 466 ? 38.625 36.281 9.5 1 94.5 466 LYS A O 1
ATOM 3742 N N . SER A 1 467 ? 38.25 34.438 8.242 1 95.5 467 SER A N 1
ATOM 3743 C CA . SER A 1 467 ? 38.25 35.188 6.984 1 95.5 467 SER A CA 1
ATOM 3744 C C . SER A 1 467 ? 37.25 34.594 5.992 1 95.5 467 SER A C 1
ATOM 3746 O O . SER A 1 467 ? 37.406 33.469 5.531 1 95.5 467 SER A O 1
ATOM 3748 N N . ARG A 1 468 ? 36.312 35.344 5.566 1 94.12 468 ARG A N 1
ATOM 3749 C CA . ARG A 1 468 ? 35.25 34.875 4.668 1 94.12 468 ARG A CA 1
ATOM 3750 C C . ARG A 1 468 ? 35.812 34.5 3.309 1 94.12 468 ARG A C 1
ATOM 3752 O O . ARG A 1 468 ? 35.5 33.438 2.77 1 94.12 468 ARG A O 1
ATOM 3759 N N . LYS A 1 469 ? 36.719 35.25 2.76 1 95.88 469 LYS A N 1
ATOM 3760 C CA . LYS A 1 469 ? 37.25 35.031 1.428 1 95.88 469 LYS A CA 1
ATOM 3761 C C . LYS A 1 469 ? 38.094 33.75 1.402 1 95.88 469 LYS A C 1
ATOM 3763 O O . LYS A 1 469 ? 37.938 32.906 0.514 1 95.88 469 LYS A O 1
ATOM 3768 N N . VAL A 1 470 ? 38.969 33.531 2.375 1 96.75 470 VAL A N 1
ATOM 3769 C CA . VAL A 1 470 ? 39.844 32.375 2.441 1 96.75 470 VAL A CA 1
ATOM 3770 C C . VAL A 1 470 ? 39.031 31.125 2.695 1 96.75 470 VAL A C 1
ATOM 3772 O O . VAL A 1 470 ? 39.312 30.047 2.156 1 96.75 470 VAL A O 1
ATOM 3775 N N . GLY A 1 471 ? 38 31.359 3.535 1 96.81 471 GLY A N 1
ATOM 3776 C CA . GLY A 1 471 ? 37.125 30.25 3.834 1 96.81 471 GLY A CA 1
ATOM 3777 C C . GLY A 1 471 ? 36.375 29.734 2.621 1 96.81 471 GLY A C 1
ATOM 3778 O O . GLY A 1 471 ? 36.312 28.531 2.383 1 96.81 471 GLY A O 1
ATOM 3779 N N . VAL A 1 472 ? 35.812 30.625 1.852 1 97.06 472 VAL A N 1
ATOM 3780 C CA . VAL A 1 472 ? 35.062 30.266 0.653 1 97.06 472 VAL A CA 1
ATOM 3781 C C . VAL A 1 472 ? 35.969 29.578 -0.346 1 97.06 472 VAL A C 1
ATOM 3783 O O . VAL A 1 472 ? 35.625 28.562 -0.949 1 97.06 472 VAL A O 1
ATOM 3786 N N . LEU A 1 473 ? 37.188 30.062 -0.499 1 97.38 473 LEU A N 1
ATOM 3787 C CA . LEU A 1 473 ? 38.156 29.469 -1.408 1 97.38 473 LEU A CA 1
ATOM 3788 C C . LEU A 1 473 ? 38.531 28.062 -0.948 1 97.38 473 LEU A C 1
ATOM 3790 O O . LEU A 1 473 ? 38.688 27.156 -1.77 1 97.38 473 LEU A O 1
ATOM 3794 N N . PHE A 1 474 ? 38.719 27.938 0.315 1 97.75 474 PHE A N 1
ATOM 3795 C CA . PHE A 1 474 ? 39.031 26.625 0.875 1 97.75 474 PHE A CA 1
ATOM 3796 C C . PHE A 1 474 ? 37.938 25.609 0.588 1 97.75 474 PHE A C 1
ATOM 3798 O O . PHE A 1 474 ? 38.219 24.484 0.194 1 97.75 474 PHE A O 1
ATOM 3805 N N . VAL A 1 475 ? 36.688 26 0.831 1 98.12 475 VAL A N 1
ATOM 3806 C CA . VAL A 1 475 ? 35.562 25.125 0.606 1 98.12 475 VAL A CA 1
ATOM 3807 C C . VAL A 1 475 ? 35.469 24.781 -0.876 1 98.12 475 VAL A C 1
ATOM 3809 O O . VAL A 1 475 ? 35.219 23.625 -1.232 1 98.12 475 VAL A O 1
ATOM 3812 N N . LEU A 1 476 ? 35.656 25.734 -1.764 1 97.75 476 LEU A N 1
ATOM 3813 C CA . LEU A 1 476 ? 35.594 25.484 -3.201 1 97.75 476 LEU A CA 1
ATOM 3814 C C . LEU A 1 476 ? 36.719 24.516 -3.619 1 97.75 476 LEU A C 1
ATOM 3816 O O . LEU A 1 476 ? 36.469 23.641 -4.449 1 97.75 476 LEU A O 1
ATOM 3820 N N . PHE A 1 477 ? 37.844 24.688 -3.043 1 97.56 477 PHE A N 1
ATOM 3821 C CA . PHE A 1 477 ? 38.969 23.781 -3.32 1 97.56 477 PHE A CA 1
ATOM 3822 C C . PHE A 1 477 ? 38.625 22.359 -2.879 1 97.56 477 PHE A C 1
ATOM 3824 O O . PHE A 1 477 ? 38.938 21.391 -3.58 1 97.56 477 PHE A O 1
ATOM 3831 N N . THR A 1 478 ? 38.031 22.25 -1.719 1 97.5 478 THR A N 1
ATOM 3832 C CA . THR A 1 478 ? 37.656 20.938 -1.209 1 97.5 478 THR A CA 1
ATOM 3833 C C . THR A 1 478 ? 36.625 20.281 -2.129 1 97.5 478 THR A C 1
ATOM 3835 O O . THR A 1 478 ? 36.719 19.078 -2.391 1 97.5 478 THR A O 1
ATOM 3838 N N . VAL A 1 479 ? 35.625 21.016 -2.648 1 97.94 479 VAL A N 1
ATOM 3839 C CA . VAL A 1 479 ? 34.594 20.5 -3.553 1 97.94 479 VAL A CA 1
ATOM 3840 C C . VAL A 1 479 ? 35.25 20.016 -4.848 1 97.94 479 VAL A C 1
ATOM 3842 O O . VAL A 1 479 ? 34.969 18.906 -5.309 1 97.94 479 VAL A O 1
ATOM 3845 N N . ILE A 1 480 ? 36.156 20.812 -5.387 1 97.81 480 ILE A N 1
ATOM 3846 C CA . ILE A 1 480 ? 36.812 20.484 -6.645 1 97.81 480 ILE A CA 1
ATOM 3847 C C . ILE A 1 480 ? 37.719 19.266 -6.441 1 97.81 480 ILE A C 1
ATOM 3849 O O . ILE A 1 480 ? 37.719 18.344 -7.27 1 97.81 480 ILE A O 1
ATOM 3853 N N . ALA A 1 481 ? 38.438 19.219 -5.348 1 97.81 481 ALA A N 1
ATOM 3854 C CA . ALA A 1 481 ? 39.312 18.078 -5.043 1 97.81 481 ALA A CA 1
ATOM 3855 C C . ALA A 1 481 ? 38.5 16.797 -4.906 1 97.81 481 ALA A C 1
ATOM 3857 O O . ALA A 1 481 ? 38.938 15.734 -5.383 1 97.81 481 ALA A O 1
ATOM 3858 N N . SER A 1 482 ? 37.438 16.859 -4.223 1 97.75 482 SER A N 1
ATOM 3859 C CA . SER A 1 482 ? 36.562 15.688 -4.066 1 97.75 482 SER A CA 1
ATOM 3860 C C . SER A 1 482 ? 36.031 15.219 -5.41 1 97.75 482 SER A C 1
ATOM 3862 O O . SER A 1 482 ? 35.969 14.023 -5.688 1 97.75 482 SER A O 1
ATOM 3864 N N . ASN A 1 483 ? 35.594 16.156 -6.246 1 98 483 ASN A N 1
ATOM 3865 C CA . ASN A 1 483 ? 35.094 15.812 -7.57 1 98 483 ASN A CA 1
ATOM 3866 C C . ASN A 1 483 ? 36.156 15.148 -8.422 1 98 483 ASN A C 1
ATOM 3868 O O . ASN A 1 483 ? 35.906 14.18 -9.125 1 98 483 ASN A O 1
ATOM 3872 N N . ILE A 1 484 ? 37.375 15.703 -8.336 1 97.75 484 ILE A N 1
ATOM 3873 C CA . ILE A 1 484 ? 38.469 15.133 -9.086 1 97.75 484 ILE A CA 1
ATOM 3874 C C . ILE A 1 484 ? 38.781 13.727 -8.578 1 97.75 484 ILE A C 1
ATOM 3876 O O . ILE A 1 484 ? 39.062 12.82 -9.367 1 97.75 484 ILE A O 1
ATOM 3880 N N . ALA A 1 485 ? 38.719 13.516 -7.309 1 97.75 485 ALA A N 1
ATOM 3881 C CA . ALA A 1 485 ? 38.969 12.195 -6.73 1 97.75 485 ALA A CA 1
ATOM 3882 C C . ALA A 1 485 ? 37.938 11.18 -7.25 1 97.75 485 ALA A C 1
ATOM 3884 O O . ALA A 1 485 ? 38.281 10.039 -7.551 1 97.75 485 ALA A O 1
ATOM 3885 N N . ILE A 1 486 ? 36.75 11.562 -7.359 1 98.12 486 ILE A N 1
ATOM 3886 C CA . ILE A 1 486 ? 35.688 10.695 -7.867 1 98.12 486 ILE A CA 1
ATOM 3887 C C . ILE A 1 486 ? 35.969 10.336 -9.32 1 98.12 486 ILE A C 1
ATOM 3889 O O . ILE A 1 486 ? 35.906 9.164 -9.703 1 98.12 486 ILE A O 1
ATOM 3893 N N . GLY A 1 487 ? 36.25 11.422 -10.125 1 97.94 487 GLY A N 1
ATOM 3894 C CA . GLY A 1 487 ? 36.562 11.18 -11.523 1 97.94 487 GLY A CA 1
ATOM 3895 C C . GLY A 1 487 ? 37.75 10.273 -11.719 1 97.94 487 GLY A C 1
ATOM 3896 O O . GLY A 1 487 ? 37.719 9.367 -12.555 1 97.94 487 GLY A O 1
ATOM 3897 N N . TRP A 1 488 ? 38.688 10.492 -10.922 1 97.62 488 TRP A N 1
ATOM 3898 C CA . TRP A 1 488 ? 39.906 9.703 -11.008 1 97.62 488 TRP A CA 1
ATOM 3899 C C . TRP A 1 488 ? 39.656 8.242 -10.656 1 97.62 488 TRP A C 1
ATOM 3901 O O . TRP A 1 488 ? 40.094 7.34 -11.359 1 97.62 488 TRP A O 1
ATOM 3911 N N . THR A 1 489 ? 38.969 7.965 -9.594 1 97.5 489 THR A N 1
ATOM 3912 C CA . THR A 1 489 ? 38.656 6.609 -9.172 1 97.5 489 THR A CA 1
ATOM 3913 C C . THR A 1 489 ? 37.781 5.902 -10.219 1 97.5 489 THR A C 1
ATOM 3915 O O . THR A 1 489 ? 38 4.73 -10.523 1 97.5 489 THR A O 1
ATOM 3918 N N . THR A 1 490 ? 36.812 6.582 -10.766 1 97.69 490 THR A N 1
ATOM 3919 C CA . THR A 1 490 ? 35.938 6.008 -11.773 1 97.69 490 THR A CA 1
ATOM 3920 C C . THR A 1 490 ? 36.719 5.645 -13.031 1 97.69 490 THR A C 1
ATOM 3922 O O . THR A 1 490 ? 36.5 4.574 -13.609 1 97.69 490 THR A O 1
ATOM 3925 N N . PHE A 1 491 ? 37.656 6.555 -13.391 1 97.06 491 PHE A N 1
ATOM 3926 C CA . PHE A 1 491 ? 38.438 6.344 -14.594 1 97.06 491 PHE A CA 1
ATOM 3927 C C . PHE A 1 491 ? 39.469 5.219 -14.383 1 97.06 491 PHE A C 1
ATOM 3929 O O . PHE A 1 491 ? 39.594 4.336 -15.234 1 97.06 491 PHE A O 1
ATOM 3936 N N . MET A 1 492 ? 40.094 5.125 -13.305 1 97 492 MET A N 1
ATOM 3937 C CA . MET A 1 492 ? 41.188 4.172 -13.031 1 97 492 MET A CA 1
ATOM 3938 C C . MET A 1 492 ? 40.625 2.762 -12.852 1 97 492 MET A C 1
ATOM 3940 O O . MET A 1 492 ? 41.219 1.788 -13.305 1 97 492 MET A O 1
ATOM 3944 N N . TYR A 1 493 ? 39.5 2.625 -12.266 1 95.81 493 TYR A N 1
ATOM 3945 C CA . TYR A 1 493 ? 38.938 1.308 -11.984 1 95.81 493 TYR A CA 1
ATOM 3946 C C . TYR A 1 493 ? 37.875 0.945 -12.992 1 95.81 493 TYR A C 1
ATOM 3948 O O . TYR A 1 493 ? 37.156 -0.066 -12.844 1 95.81 493 TYR A O 1
ATOM 3956 N N . ASP A 1 494 ? 37.594 1.735 -13.961 1 93.5 494 ASP A N 1
ATOM 3957 C CA . ASP A 1 494 ? 36.594 1.485 -15.008 1 93.5 494 ASP A CA 1
ATOM 3958 C C . ASP A 1 494 ? 35.219 1.218 -14.398 1 93.5 494 ASP A C 1
ATOM 3960 O O . ASP A 1 494 ? 34.594 0.19 -14.688 1 93.5 494 ASP A O 1
ATOM 3964 N N . LEU A 1 495 ? 34.875 2.143 -13.602 1 96.31 495 LEU A N 1
ATOM 3965 C CA . LEU A 1 495 ? 33.594 1.999 -12.906 1 96.31 495 LEU A CA 1
ATOM 3966 C C . LEU A 1 495 ? 32.469 2.686 -13.68 1 96.31 495 LEU A C 1
ATOM 3968 O O . LEU A 1 495 ? 32.719 3.27 -14.734 1 96.31 495 LEU A O 1
ATOM 3972 N N . LEU A 1 496 ? 31.266 2.541 -13.242 1 94.81 496 LEU A N 1
ATOM 3973 C CA . LEU A 1 496 ? 30.078 3.158 -13.836 1 94.81 496 LEU A CA 1
ATOM 3974 C C . LEU A 1 496 ? 29.953 4.613 -13.398 1 94.81 496 LEU A C 1
ATOM 3976 O O . LEU A 1 496 ? 30.516 5.016 -12.383 1 94.81 496 LEU A O 1
ATOM 3980 N N . PRO A 1 497 ? 29.297 5.402 -14.156 1 95.06 497 PRO A N 1
ATOM 3981 C CA . PRO A 1 497 ? 29.172 6.816 -13.805 1 95.06 497 PRO A CA 1
ATOM 3982 C C . PRO A 1 497 ? 28.297 7.035 -12.57 1 95.06 497 PRO A C 1
ATOM 3984 O O . PRO A 1 497 ? 28.422 8.062 -11.891 1 95.06 497 PRO A O 1
ATOM 3987 N N . PHE A 1 498 ? 27.391 6.23 -12.312 1 94.25 498 PHE A N 1
ATOM 3988 C CA . PHE A 1 498 ? 26.484 6.207 -11.172 1 94.25 498 PHE A CA 1
ATOM 3989 C C . PHE A 1 498 ? 26.016 4.785 -10.875 1 94.25 498 PHE A C 1
ATOM 3991 O O . PHE A 1 498 ? 26.516 3.828 -11.484 1 94.25 498 PHE A O 1
ATOM 3998 N N . ILE A 1 499 ? 25.219 4.617 -9.844 1 92 499 ILE A N 1
ATOM 3999 C CA . ILE A 1 499 ? 24.688 3.291 -9.562 1 92 499 ILE A CA 1
ATOM 4000 C C . ILE A 1 499 ? 23.641 2.922 -10.625 1 92 499 ILE A C 1
ATOM 4002 O O . ILE A 1 499 ? 22.469 3.271 -10.5 1 92 499 ILE A O 1
ATOM 4006 N N . GLN A 1 500 ? 24.109 2.281 -11.586 1 89.5 500 GLN A N 1
ATOM 4007 C CA . GLN A 1 500 ? 23.281 1.954 -12.742 1 89.5 500 GLN A CA 1
ATOM 4008 C C . GLN A 1 500 ? 22.547 0.641 -12.531 1 89.5 500 GLN A C 1
ATOM 4010 O O . GLN A 1 500 ? 23.078 -0.435 -12.805 1 89.5 500 GLN A O 1
ATOM 4015 N N . MET A 1 501 ? 21.312 0.735 -12.266 1 80.94 501 MET A N 1
ATOM 4016 C CA . MET A 1 501 ? 20.484 -0.44 -11.992 1 80.94 501 MET A CA 1
ATOM 4017 C C . MET A 1 501 ? 20.25 -1.245 -13.273 1 80.94 501 MET A C 1
ATOM 4019 O O . MET A 1 501 ? 20.016 -2.451 -13.211 1 80.94 501 MET A O 1
ATOM 4023 N N . SER A 1 502 ? 20.422 -0.606 -14.406 1 79.69 502 SER A N 1
ATOM 4024 C CA . SER A 1 502 ? 20.141 -1.244 -15.688 1 79.69 502 SER A CA 1
ATOM 4025 C C . SER A 1 502 ? 21.359 -2.021 -16.188 1 79.69 502 SER A C 1
ATOM 4027 O O . SER A 1 502 ? 21.281 -2.732 -17.188 1 79.69 502 SER A O 1
ATOM 4029 N N . CYS A 1 503 ? 22.438 -1.917 -15.414 1 81.38 503 CYS A N 1
ATOM 4030 C CA . CYS A 1 503 ? 23.656 -2.619 -15.82 1 81.38 503 CYS A CA 1
ATOM 4031 C C . CYS A 1 503 ? 23.547 -4.105 -15.508 1 81.38 503 CYS A C 1
ATOM 4033 O O . CYS A 1 503 ? 23.125 -4.484 -14.414 1 81.38 503 CYS A O 1
ATOM 4035 N N . GLY A 1 504 ? 23.922 -4.953 -16.453 1 75.19 504 GLY A N 1
ATOM 4036 C CA . GLY A 1 504 ? 23.859 -6.398 -16.266 1 75.19 504 GLY A CA 1
ATOM 4037 C C . GLY A 1 504 ? 25.016 -6.949 -15.445 1 75.19 504 GLY A C 1
ATOM 4038 O O . GLY A 1 504 ? 24.938 -8.062 -14.93 1 75.19 504 GLY A O 1
ATOM 4039 N N . ASP A 1 505 ? 26.062 -6.141 -15.289 1 79.81 505 ASP A N 1
ATOM 4040 C CA . ASP A 1 505 ? 27.219 -6.57 -14.516 1 79.81 505 ASP A CA 1
ATOM 4041 C C . ASP A 1 505 ? 27.047 -6.227 -13.039 1 79.81 505 ASP A C 1
ATOM 4043 O O . ASP A 1 505 ? 27.344 -5.105 -12.609 1 79.81 505 ASP A O 1
ATOM 4047 N N . LYS A 1 506 ? 26.703 -7.207 -12.289 1 80.5 506 LYS A N 1
ATOM 4048 C CA . LYS A 1 506 ? 26.438 -6.996 -10.875 1 80.5 506 LYS A CA 1
ATOM 4049 C C . LYS A 1 506 ? 27.703 -6.637 -10.109 1 80.5 506 LYS A C 1
ATOM 4051 O O . LYS A 1 506 ? 27.656 -5.883 -9.133 1 80.5 506 LYS A O 1
ATOM 4056 N N . GLN A 1 507 ? 28.828 -7.203 -10.539 1 86.88 507 GLN A N 1
ATOM 4057 C CA . GLN A 1 507 ? 30.094 -6.902 -9.859 1 86.88 507 GLN A CA 1
ATOM 4058 C C . GLN A 1 507 ? 30.5 -5.453 -10.094 1 86.88 507 GLN A C 1
ATOM 4060 O O . GLN A 1 507 ? 31 -4.793 -9.172 1 86.88 507 GLN A O 1
ATOM 4065 N N . LYS A 1 508 ? 30.312 -5.027 -11.273 1 89.81 508 LYS A N 1
ATOM 4066 C CA . LYS A 1 508 ? 30.641 -3.637 -11.578 1 89.81 508 LYS A CA 1
ATOM 4067 C C . LYS A 1 508 ? 29.75 -2.682 -10.781 1 89.81 508 LYS A C 1
ATOM 4069 O O . LYS A 1 508 ? 30.219 -1.627 -10.336 1 89.81 508 LYS A O 1
ATOM 4074 N N . ILE A 1 509 ? 28.547 -2.992 -10.633 1 90.25 509 ILE A N 1
ATOM 4075 C CA . ILE A 1 509 ? 27.641 -2.193 -9.82 1 90.25 509 ILE A CA 1
ATOM 4076 C C . ILE A 1 509 ? 28.141 -2.166 -8.375 1 90.25 509 ILE A C 1
ATOM 4078 O O . ILE A 1 509 ? 28.234 -1.099 -7.766 1 90.25 509 ILE A O 1
ATOM 4082 N N . GLN A 1 510 ? 28.5 -3.334 -7.875 1 92.94 510 GLN A N 1
ATOM 4083 C CA . GLN A 1 510 ? 28.969 -3.443 -6.496 1 92.94 510 GLN A CA 1
ATOM 4084 C C . GLN A 1 510 ? 30.266 -2.658 -6.293 1 92.94 510 GLN A C 1
ATOM 4086 O O . GLN A 1 510 ? 30.422 -1.981 -5.277 1 92.94 510 GLN A O 1
ATOM 4091 N N . ASP A 1 511 ? 31.125 -2.725 -7.254 1 95.44 511 ASP A N 1
ATOM 4092 C CA . ASP A 1 511 ? 32.375 -1.986 -7.164 1 95.44 511 ASP A CA 1
ATOM 4093 C C . ASP A 1 511 ? 32.125 -0.48 -7.152 1 95.44 511 ASP A C 1
ATOM 4095 O O . ASP A 1 511 ? 32.812 0.26 -6.434 1 95.44 511 ASP A O 1
ATOM 4099 N N . THR A 1 512 ? 31.25 -0.082 -7.934 1 96.19 512 THR A N 1
ATOM 4100 C CA . THR A 1 512 ? 30.906 1.337 -7.977 1 96.19 512 THR A CA 1
ATOM 4101 C C . THR A 1 512 ? 30.328 1.795 -6.645 1 96.19 512 THR A C 1
ATOM 4103 O O . THR A 1 512 ? 30.641 2.881 -6.16 1 96.19 512 THR A O 1
ATOM 4106 N N . ILE A 1 513 ? 29.562 0.964 -6.043 1 96.12 513 ILE A N 1
ATOM 4107 C CA . ILE A 1 513 ? 28.953 1.29 -4.754 1 96.12 513 ILE A CA 1
ATOM 4108 C C . ILE A 1 513 ? 30.047 1.333 -3.678 1 96.12 513 ILE A C 1
ATOM 4110 O O . ILE A 1 513 ? 30.156 2.316 -2.943 1 96.12 513 ILE A O 1
ATOM 4114 N N . ASP A 1 514 ? 30.891 0.384 -3.639 1 96.25 514 ASP A N 1
ATOM 4115 C CA . ASP A 1 514 ? 31.859 0.214 -2.562 1 96.25 514 ASP A CA 1
ATOM 4116 C C . ASP A 1 514 ? 33 1.239 -2.674 1 96.25 514 ASP A C 1
ATOM 4118 O O . ASP A 1 514 ? 33.469 1.759 -1.662 1 96.25 514 ASP A O 1
ATOM 4122 N N . ASN A 1 515 ? 33.312 1.621 -3.904 1 95.81 515 ASN A N 1
ATOM 4123 C CA . ASN A 1 515 ? 34.5 2.441 -4.066 1 95.81 515 ASN A CA 1
ATOM 4124 C C . ASN A 1 515 ? 34.156 3.912 -4.27 1 95.81 515 ASN A C 1
ATOM 4126 O O . ASN A 1 515 ? 35 4.789 -4.07 1 95.81 515 ASN A O 1
ATOM 4130 N N . VAL A 1 516 ? 33 4.141 -4.652 1 96.5 516 VAL A N 1
ATOM 4131 C CA . VAL A 1 516 ? 32.656 5.531 -4.949 1 96.5 516 VAL A CA 1
ATOM 4132 C C . VAL A 1 516 ? 31.484 5.977 -4.078 1 96.5 516 VAL A C 1
ATOM 4134 O O . VAL A 1 516 ? 31.641 6.852 -3.223 1 96.5 516 VAL A O 1
ATOM 4137 N N . HIS A 1 517 ? 30.391 5.262 -4.129 1 95.56 517 HIS A N 1
ATOM 4138 C CA . HIS A 1 517 ? 29.141 5.719 -3.514 1 95.56 517 HIS A CA 1
ATOM 4139 C C . HIS A 1 517 ? 29.266 5.793 -1.996 1 95.56 517 HIS A C 1
ATOM 4141 O O . HIS A 1 517 ? 28.766 6.723 -1.368 1 95.56 517 HIS A O 1
ATOM 4147 N N . LEU A 1 518 ? 29.969 4.895 -1.354 1 96.5 518 LEU A N 1
ATOM 4148 C CA . LEU A 1 518 ? 30.016 4.793 0.1 1 96.5 518 LEU A CA 1
ATOM 4149 C C . LEU A 1 518 ? 31.016 5.773 0.687 1 96.5 518 LEU A C 1
ATOM 4151 O O . LEU A 1 518 ? 30.953 6.098 1.875 1 96.5 518 LEU A O 1
ATOM 4155 N N . ARG A 1 519 ? 31.891 6.297 -0.095 1 96.38 519 ARG A N 1
ATOM 4156 C CA . ARG A 1 519 ? 33 7.086 0.414 1 96.38 519 ARG A CA 1
ATOM 4157 C C . ARG A 1 519 ? 32.562 8.5 0.763 1 96.38 519 ARG A C 1
ATOM 4159 O O . ARG A 1 519 ? 31.766 9.102 0.042 1 96.38 519 ARG A O 1
ATOM 4166 N N . PRO A 1 520 ? 33.062 9.008 1.804 1 96.25 520 PRO A N 1
ATOM 4167 C CA . PRO A 1 520 ? 32.625 10.336 2.256 1 96.25 520 PRO A CA 1
ATOM 4168 C C . PRO A 1 520 ? 32.969 11.438 1.26 1 96.25 520 PRO A C 1
ATOM 4170 O O . PRO A 1 520 ? 32.219 12.422 1.144 1 96.25 520 PRO A O 1
ATOM 4173 N N . TYR A 1 521 ? 34.125 11.312 0.564 1 95.94 521 TYR A N 1
ATOM 4174 C CA . TYR A 1 521 ? 34.531 12.367 -0.356 1 95.94 521 TYR A CA 1
ATOM 4175 C C . TYR A 1 521 ? 33.562 12.461 -1.527 1 95.94 521 TYR A C 1
ATOM 4177 O O . TYR A 1 521 ? 33.5 13.484 -2.215 1 95.94 521 TYR A O 1
ATOM 4185 N N . THR A 1 522 ? 32.75 11.422 -1.79 1 97.06 522 THR A N 1
ATOM 4186 C CA . THR A 1 522 ? 31.766 11.438 -2.855 1 97.06 522 THR A CA 1
ATOM 4187 C C . THR A 1 522 ? 30.609 12.359 -2.5 1 97.06 522 THR A C 1
ATOM 4189 O O . THR A 1 522 ? 29.984 12.953 -3.385 1 97.06 522 THR A O 1
ATOM 4192 N N . HIS A 1 523 ? 30.312 12.547 -1.239 1 97.94 523 HIS A N 1
ATOM 4193 C CA . HIS A 1 523 ? 29.172 13.328 -0.784 1 97.94 523 HIS A CA 1
ATOM 4194 C C . HIS A 1 523 ? 29.609 14.648 -0.167 1 97.94 523 HIS A C 1
ATOM 4196 O O . HIS A 1 523 ? 28.797 15.422 0.333 1 97.94 523 HIS A O 1
ATOM 4202 N N . ALA A 1 524 ? 30.953 14.859 -0.158 1 97.81 524 ALA A N 1
ATOM 4203 C CA . ALA A 1 524 ? 31.5 16.125 0.333 1 97.81 524 ALA A CA 1
ATOM 4204 C C . ALA A 1 524 ? 31.078 17.281 -0.556 1 97.81 524 ALA A C 1
ATOM 4206 O O . ALA A 1 524 ? 30.844 18.391 -0.069 1 97.81 524 ALA A O 1
ATOM 4207 N N . GLY A 1 525 ? 30.984 17.016 -1.854 1 97.38 525 GLY A N 1
ATOM 4208 C CA . GLY A 1 525 ? 30.531 18.062 -2.764 1 97.38 525 GLY A CA 1
ATOM 4209 C C . GLY A 1 525 ? 29.203 18.672 -2.355 1 97.38 525 GLY A C 1
ATOM 4210 O O . GLY A 1 525 ? 29.141 19.844 -2.002 1 97.38 525 GLY A O 1
ATOM 4211 N N . PRO A 1 526 ? 28.172 17.844 -2.316 1 98.25 526 PRO A N 1
ATOM 4212 C CA . PRO A 1 526 ? 26.859 18.344 -1.899 1 98.25 526 PRO A CA 1
ATOM 4213 C C . PRO A 1 526 ? 26.875 18.938 -0.494 1 98.25 526 PRO A C 1
ATOM 4215 O O . PRO A 1 526 ? 26.281 20 -0.259 1 98.25 526 PRO A O 1
ATOM 4218 N N . TYR A 1 527 ? 27.562 18.359 0.454 1 98.56 527 TYR A N 1
ATOM 4219 C CA . TYR A 1 527 ? 27.641 18.859 1.825 1 98.56 527 TYR A CA 1
ATOM 4220 C C . TYR A 1 527 ? 28.234 20.25 1.871 1 98.56 527 TYR A C 1
ATOM 4222 O O . TYR A 1 527 ? 27.688 21.141 2.527 1 98.56 527 TYR A O 1
ATOM 4230 N N . TYR A 1 528 ? 29.297 20.469 1.175 1 98.44 528 TYR A N 1
ATOM 4231 C CA . TYR A 1 528 ? 30 21.75 1.246 1 98.44 528 TYR A CA 1
ATOM 4232 C C . TYR A 1 528 ? 29.312 22.797 0.387 1 98.44 528 TYR A C 1
ATOM 4234 O O . TYR A 1 528 ? 29.453 24 0.625 1 98.44 528 TYR A O 1
ATOM 4242 N N . VAL A 1 529 ? 28.578 22.359 -0.634 1 98.19 529 VAL A N 1
ATOM 4243 C CA . VAL A 1 529 ? 27.656 23.297 -1.272 1 98.19 529 VAL A CA 1
ATOM 4244 C C . VAL A 1 529 ? 26.656 23.828 -0.244 1 98.19 529 VAL A C 1
ATOM 4246 O O . VAL A 1 529 ? 26.328 25.016 -0.244 1 98.19 529 VAL A O 1
ATOM 4249 N N . GLY A 1 530 ? 26.203 22.969 0.634 1 98.44 530 GLY A N 1
ATOM 4250 C CA . GLY A 1 530 ? 25.344 23.375 1.731 1 98.44 530 GLY A CA 1
ATOM 4251 C C . GLY A 1 530 ? 26 24.359 2.68 1 98.44 530 GLY A C 1
ATOM 4252 O O . GLY A 1 530 ? 25.391 25.344 3.088 1 98.44 530 GLY A O 1
ATOM 4253 N N . VAL A 1 531 ? 27.25 24.125 2.938 1 98 531 VAL A N 1
ATOM 4254 C CA . VAL A 1 531 ? 28.016 25.016 3.818 1 98 531 VAL A CA 1
ATOM 4255 C C . VAL A 1 531 ? 28.094 26.406 3.197 1 98 531 VAL A C 1
ATOM 4257 O O . VAL A 1 531 ? 27.859 27.406 3.873 1 98 531 VAL A O 1
ATOM 4260 N N . LEU A 1 532 ? 28.406 26.438 1.96 1 97.75 532 LEU A N 1
ATOM 4261 C CA . LEU A 1 532 ? 28.484 27.719 1.266 1 97.75 532 LEU A CA 1
ATOM 4262 C C . LEU A 1 532 ? 27.141 28.406 1.236 1 97.75 532 LEU A C 1
ATOM 4264 O O . LEU A 1 532 ? 27.062 29.625 1.361 1 97.75 532 LEU A O 1
ATOM 4268 N N . LEU A 1 533 ? 26.125 27.641 1.053 1 97.25 533 LEU A N 1
ATOM 4269 C CA . LEU A 1 533 ? 24.781 28.203 1.048 1 97.25 533 LEU A CA 1
ATOM 4270 C C . LEU A 1 533 ? 24.469 28.844 2.393 1 97.25 533 LEU A C 1
ATOM 4272 O O . LEU A 1 533 ? 23.828 29.906 2.445 1 97.25 533 LEU A O 1
ATOM 4276 N N . GLY A 1 534 ? 24.875 28.188 3.459 1 96.06 534 GLY A N 1
ATOM 4277 C CA . GLY A 1 534 ? 24.688 28.766 4.773 1 96.06 534 GLY A CA 1
ATOM 4278 C C . GLY A 1 534 ? 25.328 30.141 4.918 1 96.06 534 GLY A C 1
ATOM 4279 O O . GLY A 1 534 ? 24.719 31.062 5.461 1 96.06 534 GLY A O 1
ATOM 4280 N N . VAL A 1 535 ? 26.469 30.328 4.355 1 95.19 535 VAL A N 1
ATOM 4281 C CA . VAL A 1 535 ? 27.203 31.594 4.383 1 95.19 535 VAL A CA 1
ATOM 4282 C C . VAL A 1 535 ? 26.453 32.625 3.555 1 95.19 535 VAL A C 1
ATOM 4284 O O . VAL A 1 535 ? 26.281 33.781 3.994 1 95.19 535 VAL A O 1
ATOM 4287 N N . VAL A 1 536 ? 26.031 32.188 2.432 1 95.12 536 VAL A N 1
ATOM 4288 C CA . VAL A 1 536 ? 25.344 33.094 1.512 1 95.12 536 VAL A CA 1
ATOM 4289 C C . VAL A 1 536 ? 24.047 33.594 2.141 1 95.12 536 VAL A C 1
ATOM 4291 O O . VAL A 1 536 ? 23.703 34.781 2.029 1 95.12 536 VAL A O 1
ATOM 4294 N N . ILE A 1 537 ? 23.344 32.75 2.791 1 94.25 537 ILE A N 1
ATOM 4295 C CA . ILE A 1 537 ? 22.078 33.125 3.41 1 94.25 537 ILE A CA 1
ATOM 4296 C C . ILE A 1 537 ? 22.312 34.094 4.551 1 94.25 537 ILE A C 1
ATOM 4298 O O . ILE A 1 537 ? 21.547 35.031 4.742 1 94.25 537 ILE A O 1
ATOM 4302 N N . LEU A 1 538 ? 23.359 33.906 5.301 1 91.62 538 LEU A N 1
ATOM 4303 C CA . LEU A 1 538 ? 23.688 34.781 6.406 1 91.62 538 LEU A CA 1
ATOM 4304 C C . LEU A 1 538 ? 24.062 36.188 5.895 1 91.62 538 LEU A C 1
ATOM 4306 O O . LEU A 1 538 ? 23.688 37.188 6.492 1 91.62 538 LEU A O 1
ATOM 4310 N N . ASP A 1 539 ? 24.672 36.188 4.773 1 91.19 539 ASP A N 1
ATOM 4311 C CA . ASP A 1 539 ? 25.141 37.469 4.223 1 91.19 539 ASP A CA 1
ATOM 4312 C C . ASP A 1 539 ? 24.031 38.156 3.453 1 91.19 539 ASP A C 1
ATOM 4314 O O . ASP A 1 539 ? 24 39.406 3.404 1 91.19 539 ASP A O 1
ATOM 4318 N N . TYR A 1 540 ? 23.141 37.375 2.834 1 91.06 540 TYR A N 1
ATOM 4319 C CA . TYR A 1 540 ? 22.109 37.969 1.97 1 91.06 540 TYR A CA 1
ATOM 4320 C C . TYR A 1 540 ? 20.719 37.562 2.453 1 91.06 540 TYR A C 1
ATOM 4322 O O . TYR A 1 540 ? 19.859 37.188 1.652 1 91.06 540 TYR A O 1
ATOM 4330 N N . ARG A 1 541 ? 20.453 37.625 3.641 1 83.38 541 ARG A N 1
ATOM 4331 C CA . ARG A 1 541 ? 19.234 37.156 4.262 1 83.38 541 ARG A CA 1
ATOM 4332 C C . ARG A 1 541 ? 18.016 37.938 3.73 1 83.38 541 ARG A C 1
ATOM 4334 O O . ARG A 1 541 ? 16.953 37.344 3.547 1 83.38 541 ARG A O 1
ATOM 4341 N N . ASN A 1 542 ? 18.156 39.25 3.361 1 87.38 542 ASN A N 1
ATOM 4342 C CA . ASN A 1 542 ? 17 40.062 2.979 1 87.38 542 ASN A CA 1
ATOM 4343 C C . ASN A 1 542 ? 17.094 40.5 1.523 1 87.38 542 ASN A C 1
ATOM 4345 O O . ASN A 1 542 ? 16.516 41.531 1.148 1 87.38 542 ASN A O 1
ATOM 4349 N N . ILE A 1 543 ? 17.719 39.688 0.813 1 91.62 543 ILE A N 1
ATOM 4350 C CA . ILE A 1 543 ? 17.891 40.062 -0.586 1 91.62 543 ILE A CA 1
ATOM 4351 C C . ILE A 1 543 ? 16.562 39.938 -1.328 1 91.62 543 ILE A C 1
ATOM 4353 O O . ILE A 1 543 ? 15.805 38.969 -1.096 1 91.62 543 ILE A O 1
ATOM 4357 N N . LYS A 1 544 ? 16.219 40.938 -2.131 1 91.94 544 LYS A N 1
ATOM 4358 C CA . LYS A 1 544 ? 15.086 40.875 -3.041 1 91.94 544 LYS A CA 1
ATOM 4359 C C . LYS A 1 544 ? 15.547 40.75 -4.488 1 91.94 544 LYS A C 1
ATOM 4361 O O . LYS A 1 544 ? 16.094 41.688 -5.07 1 91.94 544 LYS A O 1
ATOM 4366 N N . LEU A 1 545 ? 15.266 39.656 -5.023 1 93.81 545 LEU A N 1
ATOM 4367 C CA . LEU A 1 545 ? 15.68 39.344 -6.395 1 93.81 545 LEU A CA 1
ATOM 4368 C C . LEU A 1 545 ? 14.711 39.969 -7.395 1 93.81 545 LEU A C 1
ATOM 4370 O O . LEU A 1 545 ? 13.5 39.969 -7.168 1 93.81 545 LEU A O 1
ATOM 4374 N N . SER A 1 546 ? 15.281 40.5 -8.43 1 92.81 546 SER A N 1
ATOM 4375 C CA . SER A 1 546 ? 14.438 40.969 -9.531 1 92.81 546 SER A CA 1
ATOM 4376 C C . SER A 1 546 ? 13.75 39.781 -10.219 1 92.81 546 SER A C 1
ATOM 4378 O O . SER A 1 546 ? 14.164 38.656 -10.062 1 92.81 546 SER A O 1
ATOM 4380 N N . ALA A 1 547 ? 12.711 40.062 -10.898 1 88.25 547 ALA A N 1
ATOM 4381 C CA . ALA A 1 547 ? 11.969 39 -11.586 1 88.25 547 ALA A CA 1
ATOM 4382 C C . ALA A 1 547 ? 12.852 38.281 -12.594 1 88.25 547 ALA A C 1
ATOM 4384 O O . ALA A 1 547 ? 12.773 37.062 -12.727 1 88.25 547 ALA A O 1
ATOM 4385 N N . SER A 1 548 ? 13.648 39.031 -13.281 1 94 548 SER A N 1
ATOM 4386 C CA . SER A 1 548 ? 14.531 38.406 -14.273 1 94 548 SER A CA 1
ATOM 4387 C C . SER A 1 548 ? 15.578 37.531 -13.609 1 94 548 SER A C 1
ATOM 4389 O O . SER A 1 548 ? 15.891 36.438 -14.109 1 94 548 SER A O 1
ATOM 4391 N N . GLN A 1 549 ? 16.125 38 -12.516 1 95.12 549 GLN A N 1
ATOM 4392 C CA . GLN A 1 549 ? 17.094 37.219 -11.781 1 95.12 549 GLN A CA 1
ATOM 4393 C C . GLN A 1 549 ? 16.484 35.938 -11.25 1 95.12 549 GLN A C 1
ATOM 4395 O O . GLN A 1 549 ? 17.094 34.875 -11.305 1 95.12 549 GLN A O 1
ATOM 4400 N N . ASN A 1 550 ? 15.336 36.062 -10.742 1 94.75 550 ASN A N 1
ATOM 4401 C CA . ASN A 1 550 ? 14.625 34.906 -10.188 1 94.75 550 ASN A CA 1
ATOM 4402 C C . ASN A 1 550 ? 14.312 33.875 -11.266 1 94.75 550 ASN A C 1
ATOM 4404 O O . ASN A 1 550 ? 14.547 32.688 -11.078 1 94.75 550 ASN A O 1
ATOM 4408 N N . VAL A 1 551 ? 13.836 34.312 -12.391 1 94.31 551 VAL A N 1
ATOM 4409 C CA . VAL A 1 551 ? 13.484 33.406 -13.484 1 94.31 551 VAL A CA 1
ATOM 4410 C C . VAL A 1 551 ? 14.75 32.75 -14.023 1 94.31 551 VAL A C 1
ATOM 4412 O O . VAL A 1 551 ? 14.75 31.547 -14.281 1 94.31 551 VAL A O 1
ATOM 4415 N N . MET A 1 552 ? 15.75 33.531 -14.195 1 96.69 552 MET A N 1
ATOM 4416 C CA . MET A 1 552 ? 17.016 32.969 -14.664 1 96.69 552 MET A CA 1
ATOM 4417 C C . MET A 1 552 ? 17.547 31.938 -13.688 1 96.69 552 MET A C 1
ATOM 4419 O O . MET A 1 552 ? 18.078 30.891 -14.094 1 96.69 552 MET A O 1
ATOM 4423 N N . GLY A 1 553 ? 17.469 32.25 -12.422 1 97.06 553 GLY A N 1
ATOM 4424 C CA . GLY A 1 553 ? 17.875 31.281 -11.406 1 97.06 553 GLY A CA 1
ATOM 4425 C C . GLY A 1 553 ? 17.094 29.984 -11.461 1 97.06 553 GLY A C 1
ATOM 4426 O O . GLY A 1 553 ? 17.688 28.891 -11.359 1 97.06 553 GLY A O 1
ATOM 4427 N N . TRP A 1 554 ? 15.852 30.078 -11.656 1 96.75 554 TRP A N 1
ATOM 4428 C CA . TRP A 1 554 ? 15.016 28.891 -11.75 1 96.75 554 TRP A CA 1
ATOM 4429 C C . TRP A 1 554 ? 15.359 28.078 -12.992 1 96.75 554 TRP A C 1
ATOM 4431 O O . TRP A 1 554 ? 15.438 26.859 -12.938 1 96.75 554 TRP A O 1
ATOM 4441 N N . ILE A 1 555 ? 15.555 28.75 -14.086 1 97.5 555 ILE A N 1
ATOM 4442 C CA . ILE A 1 555 ? 15.891 28.062 -15.328 1 97.5 555 ILE A CA 1
ATOM 4443 C C . ILE A 1 555 ? 17.219 27.312 -15.156 1 97.5 555 ILE A C 1
ATOM 4445 O O . ILE A 1 555 ? 17.312 26.141 -15.516 1 97.5 555 ILE A O 1
ATOM 4449 N N . CYS A 1 556 ? 18.172 27.969 -14.586 1 97.44 556 CYS A N 1
ATOM 4450 C CA . CYS A 1 556 ? 19.453 27.328 -14.344 1 97.44 556 CYS A CA 1
ATOM 4451 C C . CYS A 1 556 ? 19.312 26.156 -13.391 1 97.44 556 CYS A C 1
ATOM 4453 O O . CYS A 1 556 ? 19.891 25.094 -13.617 1 97.44 556 CYS A O 1
ATOM 4455 N N . SER A 1 557 ? 18.562 26.359 -12.383 1 97.81 557 SER A N 1
ATOM 4456 C CA . SER A 1 557 ? 18.328 25.297 -11.406 1 97.81 557 SER A CA 1
ATOM 4457 C C . SER A 1 557 ? 17.672 24.078 -12.055 1 97.81 557 SER A C 1
ATOM 4459 O O . SER A 1 557 ? 18.125 22.953 -11.859 1 97.81 557 SER A O 1
ATOM 4461 N N . ILE A 1 558 ? 16.703 24.312 -12.867 1 97.38 558 ILE A N 1
ATOM 4462 C CA . ILE A 1 558 ? 15.977 23.219 -13.531 1 97.38 558 ILE A CA 1
ATOM 4463 C C . ILE A 1 558 ? 16.891 22.516 -14.523 1 97.38 558 ILE A C 1
ATOM 4465 O O . ILE A 1 558 ? 16.891 21.281 -14.602 1 97.38 558 ILE A O 1
ATOM 4469 N N . LEU A 1 559 ? 17.656 23.25 -15.203 1 97.06 559 LEU A N 1
ATOM 4470 C CA . LEU A 1 559 ? 18.578 22.656 -16.172 1 97.06 559 LEU A CA 1
ATOM 4471 C C . LEU A 1 559 ? 19.609 21.797 -15.461 1 97.06 559 LEU A C 1
ATOM 4473 O O . LEU A 1 559 ? 19.938 20.703 -15.938 1 97.06 559 LEU A O 1
ATOM 4477 N N . LEU A 1 560 ? 20.109 22.234 -14.367 1 97.5 560 LEU A N 1
ATOM 4478 C CA . LEU A 1 560 ? 21.078 21.469 -13.609 1 97.5 560 LEU A CA 1
ATOM 4479 C C . LEU A 1 560 ? 20.438 20.172 -13.078 1 97.5 560 LEU A C 1
ATOM 4481 O O . LEU A 1 560 ? 21.062 19.109 -13.125 1 97.5 560 LEU A O 1
ATOM 4485 N N . ALA A 1 561 ? 19.25 20.281 -12.625 1 96.62 561 ALA A N 1
ATOM 4486 C CA . ALA A 1 561 ? 18.547 19.109 -12.117 1 96.62 561 ALA A CA 1
ATOM 4487 C C . ALA A 1 561 ? 18.281 18.109 -13.234 1 96.62 561 ALA A C 1
ATOM 4489 O O . ALA A 1 561 ? 18.516 16.906 -13.07 1 96.62 561 ALA A O 1
ATOM 4490 N N . LEU A 1 562 ? 17.844 18.578 -14.383 1 96.06 562 LEU A N 1
ATOM 4491 C CA . LEU A 1 562 ? 17.516 17.719 -15.5 1 96.06 562 LEU A CA 1
ATOM 4492 C C . LEU A 1 562 ? 18.75 17.031 -16.047 1 96.06 562 LEU A C 1
ATOM 4494 O O . LEU A 1 562 ? 18.719 15.836 -16.375 1 96.06 562 LEU A O 1
ATOM 4498 N N . THR A 1 563 ? 19.766 17.734 -16.109 1 95.06 563 THR A N 1
ATOM 4499 C CA . THR A 1 563 ? 21 17.156 -16.625 1 95.06 563 THR A CA 1
ATOM 4500 C C . THR A 1 563 ? 21.547 16.109 -15.656 1 95.06 563 THR A C 1
ATOM 4502 O O . THR A 1 563 ? 22.062 15.07 -16.078 1 95.06 563 THR A O 1
ATOM 4505 N N . ALA A 1 564 ? 21.438 16.344 -14.414 1 95.69 564 ALA A N 1
ATOM 4506 C CA . ALA A 1 564 ? 21.922 15.398 -13.414 1 95.69 564 ALA A CA 1
ATOM 4507 C C . ALA A 1 564 ? 21.031 14.148 -13.383 1 95.69 564 ALA A C 1
ATOM 4509 O O . ALA A 1 564 ? 21.547 13.031 -13.297 1 95.69 564 ALA A O 1
ATOM 4510 N N . LEU A 1 565 ? 19.781 14.352 -13.508 1 93.75 565 LEU A N 1
ATOM 4511 C CA . LEU A 1 565 ? 18.828 13.258 -13.367 1 93.75 565 LEU A CA 1
ATOM 4512 C C . LEU A 1 565 ? 18.703 12.469 -14.664 1 93.75 565 LEU A C 1
ATOM 4514 O O . LEU A 1 565 ? 18.656 11.234 -14.648 1 93.75 565 LEU A O 1
ATOM 4518 N N . TYR A 1 566 ? 18.688 13.172 -15.805 1 93.69 566 TYR A N 1
ATOM 4519 C CA . TYR A 1 566 ? 18.359 12.5 -17.062 1 93.69 566 TYR A CA 1
ATOM 4520 C C . TYR A 1 566 ? 19.562 12.477 -17.984 1 93.69 566 TYR A C 1
ATOM 4522 O O . TYR A 1 566 ? 19.531 11.859 -19.062 1 93.69 566 TYR A O 1
ATOM 4530 N N . GLY A 1 567 ? 20.594 13.062 -17.578 1 92.44 567 GLY A N 1
ATOM 4531 C CA . GLY A 1 567 ? 21.797 13.07 -18.406 1 92.44 567 GLY A CA 1
ATOM 4532 C C . GLY A 1 567 ? 22.422 11.695 -18.562 1 92.44 567 GLY A C 1
ATOM 4533 O O . GLY A 1 567 ? 23.172 11.453 -19.516 1 92.44 567 GLY A O 1
ATOM 4534 N N . GLY A 1 568 ? 22.141 10.766 -17.672 1 90.56 568 GLY A N 1
ATOM 4535 C CA . GLY A 1 568 ? 22.688 9.414 -17.734 1 90.56 568 GLY A CA 1
ATOM 4536 C C . GLY A 1 568 ? 21.828 8.469 -18.547 1 90.56 568 GLY A C 1
ATOM 4537 O O . GLY A 1 568 ? 21.984 7.25 -18.469 1 90.56 568 GLY A O 1
ATOM 4538 N N . HIS A 1 569 ? 20.922 8.977 -19.344 1 89.94 569 HIS A N 1
ATOM 4539 C CA . HIS A 1 569 ? 19.953 8.156 -20.078 1 89.94 569 HIS A CA 1
ATOM 4540 C C . HIS A 1 569 ? 20.672 7.227 -21.062 1 89.94 569 HIS A C 1
ATOM 4542 O O . HIS A 1 569 ? 20.297 6.055 -21.188 1 89.94 569 HIS A O 1
ATOM 4548 N N . ASN A 1 570 ? 21.703 7.699 -21.656 1 88.75 570 ASN A N 1
ATOM 4549 C CA . ASN A 1 570 ? 22.406 6.883 -22.625 1 88.75 570 ASN A CA 1
ATOM 4550 C C . ASN A 1 570 ? 23.047 5.656 -21.969 1 88.75 570 ASN A C 1
ATOM 4552 O O . ASN A 1 570 ? 23.047 4.57 -22.547 1 88.75 570 ASN A O 1
ATOM 4556 N N . TRP A 1 571 ? 23.625 5.852 -20.828 1 89.44 571 TRP A N 1
ATOM 4557 C CA . TRP A 1 571 ? 24.203 4.711 -20.109 1 89.44 571 TRP A CA 1
ATOM 4558 C C . TRP A 1 571 ? 23.109 3.707 -19.75 1 89.44 571 TRP A C 1
ATOM 4560 O O . TRP A 1 571 ? 23.328 2.494 -19.812 1 89.44 571 TRP A O 1
ATOM 4570 N N . ASN A 1 572 ? 21.938 4.113 -19.469 1 85.69 572 ASN A N 1
ATOM 4571 C CA . ASN A 1 572 ? 20.844 3.248 -19.031 1 85.69 572 ASN A CA 1
ATOM 4572 C C . ASN A 1 572 ? 20.281 2.418 -20.188 1 85.69 572 ASN A C 1
ATOM 4574 O O . ASN A 1 572 ? 19.812 1.299 -19.969 1 85.69 572 ASN A O 1
ATOM 4578 N N . VAL A 1 573 ? 20.344 2.982 -21.375 1 83.81 573 VAL A N 1
ATOM 4579 C CA . VAL A 1 573 ? 19.75 2.285 -22.516 1 83.81 573 VAL A CA 1
ATOM 4580 C C . VAL A 1 573 ? 20.797 1.403 -23.188 1 83.81 573 VAL A C 1
ATOM 4582 O O . VAL A 1 573 ? 20.531 0.8 -24.234 1 83.81 573 VAL A O 1
ATOM 4585 N N . GLY A 1 574 ? 22.016 1.371 -22.688 1 80.12 574 GLY A N 1
ATOM 4586 C CA . GLY A 1 574 ? 23.016 0.443 -23.172 1 80.12 574 GLY A CA 1
ATOM 4587 C C . GLY A 1 574 ? 23.969 1.07 -24.172 1 80.12 574 GLY A C 1
ATOM 4588 O O . GLY A 1 574 ? 24.609 0.365 -24.969 1 80.12 574 GLY A O 1
ATOM 4589 N N . ASN A 1 575 ? 23.922 2.377 -24.203 1 85.56 575 ASN A N 1
ATOM 4590 C CA . ASN A 1 575 ? 24.844 3.105 -25.062 1 85.56 575 ASN A CA 1
ATOM 4591 C C . ASN A 1 575 ? 25.797 3.988 -24.234 1 85.56 575 ASN A C 1
ATOM 4593 O O . ASN A 1 575 ? 25.703 5.215 -24.312 1 85.56 575 ASN A O 1
ATOM 4597 N N . PRO A 1 576 ? 26.688 3.273 -23.594 1 87.75 576 PRO A N 1
ATOM 4598 C CA . PRO A 1 576 ? 27.562 4.043 -22.703 1 87.75 576 PRO A CA 1
ATOM 4599 C C . PRO A 1 576 ? 28.5 4.973 -23.469 1 87.75 576 PRO A C 1
ATOM 4601 O O . PRO A 1 576 ? 28.938 4.648 -24.578 1 87.75 576 PRO A O 1
ATOM 4604 N N . GLU A 1 577 ? 28.812 6.094 -22.859 1 91.06 577 GLU A N 1
ATOM 4605 C CA . GLU A 1 577 ? 29.781 7.055 -23.391 1 91.06 577 GLU A CA 1
ATOM 4606 C C . GLU A 1 577 ? 31.203 6.621 -23.109 1 91.06 577 GLU A C 1
ATOM 4608 O O . GLU A 1 577 ? 31.438 5.629 -22.406 1 91.06 577 GLU A O 1
ATOM 4613 N N . GLY A 1 578 ? 32.125 7.293 -23.625 1 92.69 578 GLY A N 1
ATOM 4614 C CA . GLY A 1 578 ? 33.531 6.992 -23.406 1 92.69 578 GLY A CA 1
ATOM 4615 C C . GLY A 1 578 ? 33.938 7.117 -21.953 1 92.69 578 GLY A C 1
ATOM 4616 O O . GLY A 1 578 ? 33.219 7.691 -21.141 1 92.69 578 GLY A O 1
ATOM 4617 N N . PRO A 1 579 ? 35.062 6.57 -21.578 1 94.44 579 PRO A N 1
ATOM 4618 C CA . PRO A 1 579 ? 35.531 6.551 -20.188 1 94.44 579 PRO A CA 1
ATOM 4619 C C . PRO A 1 579 ? 35.719 7.953 -19.609 1 94.44 579 PRO A C 1
ATOM 4621 O O . PRO A 1 579 ? 35.438 8.18 -18.438 1 94.44 579 PRO A O 1
ATOM 4624 N N . LEU A 1 580 ? 36.219 8.883 -20.406 1 95.75 580 LEU A N 1
ATOM 4625 C CA . LEU A 1 580 ? 36.438 10.242 -19.922 1 95.75 580 LEU A CA 1
ATOM 4626 C C . LEU A 1 580 ? 35.125 10.93 -19.609 1 95.75 580 LEU A C 1
ATOM 4628 O O . LEU A 1 580 ? 35 11.586 -18.562 1 95.75 580 LEU A O 1
ATOM 4632 N N . VAL A 1 581 ? 34.188 10.766 -20.531 1 96.19 581 VAL A N 1
ATOM 4633 C CA . VAL A 1 581 ? 32.875 11.367 -20.312 1 96.19 581 VAL A CA 1
ATOM 4634 C C . VAL A 1 581 ? 32.219 10.711 -19.109 1 96.19 581 VAL A C 1
ATOM 4636 O O . VAL A 1 581 ? 31.547 11.391 -18.328 1 96.19 581 VAL A O 1
ATOM 4639 N N . THR A 1 582 ? 32.344 9.43 -19.016 1 96.88 582 THR A N 1
ATOM 4640 C CA . THR A 1 582 ? 31.812 8.695 -17.875 1 96.88 582 THR A CA 1
ATOM 4641 C C . THR A 1 582 ? 32.406 9.219 -16.562 1 96.88 582 THR A C 1
ATOM 4643 O O . THR A 1 582 ? 31.672 9.484 -15.609 1 96.88 582 THR A O 1
ATOM 4646 N N . ALA A 1 583 ? 33.688 9.43 -16.562 1 97.69 583 ALA A N 1
ATOM 4647 C CA . ALA A 1 583 ? 34.375 9.93 -15.367 1 97.69 583 ALA A CA 1
ATOM 4648 C C . ALA A 1 583 ? 33.938 11.359 -15.047 1 97.69 583 ALA A C 1
ATOM 4650 O O . ALA A 1 583 ? 33.75 11.711 -13.875 1 97.69 583 ALA A O 1
ATOM 4651 N N . LEU A 1 584 ? 33.781 12.156 -16.031 1 97.06 584 LEU A N 1
ATOM 4652 C CA . LEU A 1 584 ? 33.344 13.539 -15.844 1 97.06 584 LEU A CA 1
ATOM 4653 C C . LEU A 1 584 ? 31.938 13.602 -15.281 1 97.06 584 LEU A C 1
ATOM 4655 O O . LEU A 1 584 ? 31.672 14.383 -14.367 1 97.06 584 LEU A O 1
ATOM 4659 N N . PHE A 1 585 ? 31.109 12.812 -15.891 1 97.12 585 PHE A N 1
ATOM 4660 C CA . PHE A 1 585 ? 29.734 12.773 -15.398 1 97.12 585 PHE A CA 1
ATOM 4661 C C . PHE A 1 585 ? 29.688 12.273 -13.961 1 97.12 585 PHE A C 1
ATOM 4663 O O . PHE A 1 585 ? 28.969 12.836 -13.133 1 97.12 585 PHE A O 1
ATOM 4670 N N . ALA A 1 586 ? 30.422 11.258 -13.641 1 97.56 586 ALA A N 1
ATOM 4671 C CA . ALA A 1 586 ? 30.469 10.711 -12.289 1 97.56 586 ALA A CA 1
ATOM 4672 C C . ALA A 1 586 ? 30.953 11.758 -11.289 1 97.56 586 ALA A C 1
ATOM 4674 O O . ALA A 1 586 ? 30.484 11.812 -10.156 1 97.56 586 ALA A O 1
ATOM 4675 N N . ALA A 1 587 ? 31.812 12.594 -11.695 1 97.75 587 ALA A N 1
ATOM 4676 C CA . ALA A 1 587 ? 32.469 13.578 -10.82 1 97.75 587 ALA A CA 1
ATOM 4677 C C . ALA A 1 587 ? 31.516 14.75 -10.539 1 97.75 587 ALA A C 1
ATOM 4679 O O . ALA A 1 587 ? 31.547 15.328 -9.453 1 97.75 587 ALA A O 1
ATOM 4680 N N . MET A 1 588 ? 30.625 15.023 -11.461 1 96.62 588 MET A N 1
ATOM 4681 C CA . MET A 1 588 ? 30 16.344 -11.375 1 96.62 588 MET A CA 1
ATOM 4682 C C . MET A 1 588 ? 28.5 16.219 -11.078 1 96.62 588 MET A C 1
ATOM 4684 O O . MET A 1 588 ? 27.891 17.141 -10.555 1 96.62 588 MET A O 1
ATOM 4688 N N . HIS A 1 589 ? 27.875 15.172 -11.43 1 96.81 589 HIS A N 1
ATOM 4689 C CA . HIS A 1 589 ? 26.422 15.117 -11.445 1 96.81 589 HIS A CA 1
ATOM 4690 C C . HIS A 1 589 ? 25.844 15.305 -10.039 1 96.81 589 HIS A C 1
ATOM 4692 O O . HIS A 1 589 ? 24.812 15.945 -9.875 1 96.81 589 HIS A O 1
ATOM 4698 N N . ARG A 1 590 ? 26.5 14.859 -8.969 1 97.69 590 ARG A N 1
ATOM 4699 C CA . ARG A 1 590 ? 26 15.008 -7.602 1 97.69 590 ARG A CA 1
ATOM 4700 C C . ARG A 1 590 ? 26.062 16.469 -7.156 1 97.69 590 ARG A C 1
ATOM 4702 O O . ARG A 1 590 ? 25.109 16.984 -6.578 1 97.69 590 ARG A O 1
ATOM 4709 N N . THR A 1 591 ? 27.172 17.062 -7.395 1 97.75 591 THR A N 1
ATOM 4710 C CA . THR A 1 591 ? 27.375 18.453 -7.008 1 97.75 591 THR A CA 1
ATOM 4711 C C . THR A 1 591 ? 26.438 19.375 -7.773 1 97.75 591 THR A C 1
ATOM 4713 O O . THR A 1 591 ? 25.859 20.297 -7.203 1 97.75 591 THR A O 1
ATOM 4716 N N . THR A 1 592 ? 26.297 19.062 -9.047 1 97.06 592 THR A N 1
ATOM 4717 C CA . THR A 1 592 ? 25.406 19.875 -9.859 1 97.06 592 THR A CA 1
ATOM 4718 C C . THR A 1 592 ? 23.953 19.734 -9.375 1 97.06 592 THR A C 1
ATOM 4720 O O . THR A 1 592 ? 2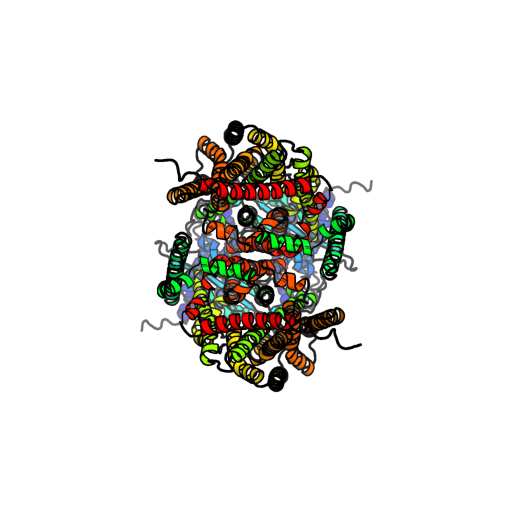3.219 20.719 -9.32 1 97.06 592 THR A O 1
ATOM 4723 N N . PHE A 1 593 ? 23.594 18.578 -9.039 1 97.75 593 PHE A N 1
ATOM 4724 C CA . PHE A 1 593 ? 22.25 18.375 -8.5 1 97.75 593 PHE A CA 1
ATOM 4725 C C . PHE A 1 593 ? 22.078 19.125 -7.184 1 97.75 593 PHE A C 1
ATOM 4727 O O . PHE A 1 593 ? 21.047 19.75 -6.953 1 97.75 593 PHE A O 1
ATOM 4734 N N . ALA A 1 594 ? 23.047 19.031 -6.34 1 98.12 594 ALA A N 1
ATOM 4735 C CA . ALA A 1 594 ? 23 19.734 -5.059 1 98.12 594 ALA A CA 1
ATOM 4736 C C . ALA A 1 594 ? 22.875 21.234 -5.27 1 98.12 594 ALA A C 1
ATOM 4738 O O . ALA A 1 594 ? 22.188 21.922 -4.5 1 98.12 594 ALA A O 1
ATOM 4739 N N . LEU A 1 595 ? 23.516 21.781 -6.293 1 98.12 595 LEU A N 1
ATOM 4740 C CA . LEU A 1 595 ? 23.422 23.188 -6.609 1 98.12 595 LEU A CA 1
ATOM 4741 C C . LEU A 1 595 ? 22 23.562 -6.996 1 98.12 595 LEU A C 1
ATOM 4743 O O . LEU A 1 595 ? 21.516 24.641 -6.641 1 98.12 595 LEU A O 1
ATOM 4747 N N . SER A 1 596 ? 21.391 22.688 -7.711 1 98.19 596 SER A N 1
ATOM 4748 C CA . SER A 1 596 ? 20 22.906 -8.078 1 98.19 596 SER A CA 1
ATOM 4749 C C . SER A 1 596 ? 19.109 22.969 -6.844 1 98.19 596 SER A C 1
ATOM 4751 O O . SER A 1 596 ? 18.297 23.891 -6.703 1 98.19 596 SER A O 1
ATOM 4753 N N . VAL A 1 597 ? 19.281 22.062 -5.93 1 98 597 VAL A N 1
ATOM 4754 C CA . VAL A 1 597 ? 18.484 22.031 -4.707 1 98 597 VAL A CA 1
ATOM 4755 C C . VAL A 1 597 ? 18.828 23.219 -3.824 1 98 597 VAL A C 1
ATOM 4757 O O . VAL A 1 597 ? 17.969 23.781 -3.152 1 98 597 VAL A O 1
ATOM 4760 N N . ALA A 1 598 ? 20.094 23.609 -3.852 1 98.31 598 ALA A N 1
ATOM 4761 C CA . ALA A 1 598 ? 20.547 24.766 -3.082 1 98.31 598 ALA A CA 1
ATOM 4762 C C . ALA A 1 598 ? 19.812 26.047 -3.521 1 98.31 598 ALA A C 1
ATOM 4764 O O . ALA A 1 598 ? 19.469 26.891 -2.691 1 98.31 598 ALA A O 1
ATOM 4765 N N . TRP A 1 599 ? 19.609 26.156 -4.777 1 97.75 599 TRP A N 1
ATOM 4766 C CA . TRP A 1 599 ? 18.875 27.312 -5.277 1 97.75 599 TRP A CA 1
ATOM 4767 C C . TRP A 1 599 ? 17.453 27.344 -4.715 1 97.75 599 TRP A C 1
ATOM 4769 O O . TRP A 1 599 ? 16.969 28.391 -4.281 1 97.75 599 TRP A O 1
ATOM 4779 N N . VAL A 1 600 ? 16.812 26.219 -4.668 1 96.94 600 VAL A N 1
ATOM 4780 C CA . VAL A 1 600 ? 15.453 26.125 -4.133 1 96.94 600 VAL A CA 1
ATOM 4781 C C . VAL A 1 600 ? 15.445 26.547 -2.668 1 96.94 600 VAL A C 1
ATOM 4783 O O . VAL A 1 600 ? 14.602 27.344 -2.254 1 96.94 600 VAL A O 1
ATOM 4786 N N . ALA A 1 601 ? 16.375 26.078 -1.941 1 96.69 601 ALA A N 1
ATOM 4787 C CA . ALA A 1 601 ? 16.469 26.453 -0.533 1 96.69 601 ALA A CA 1
ATOM 4788 C C . ALA A 1 601 ? 16.734 27.953 -0.378 1 96.69 601 ALA A C 1
ATOM 4790 O O . ALA A 1 601 ? 16.109 28.609 0.448 1 96.69 601 ALA A O 1
ATOM 4791 N N . PHE A 1 602 ? 17.594 28.578 -1.187 1 96.12 602 PHE A N 1
ATOM 4792 C CA . PHE A 1 602 ? 17.984 29.969 -1.1 1 96.12 602 PHE A CA 1
ATOM 4793 C C . PHE A 1 602 ? 16.797 30.891 -1.352 1 96.12 602 PHE A C 1
ATOM 4795 O O . PHE A 1 602 ? 16.516 31.781 -0.554 1 96.12 602 PHE A O 1
ATOM 4802 N N . VAL A 1 603 ? 16.109 30.562 -2.471 1 95.62 603 VAL A N 1
ATOM 4803 C CA . VAL A 1 603 ? 15.023 31.453 -2.867 1 95.62 603 VAL A CA 1
ATOM 4804 C C . VAL A 1 603 ? 13.875 31.328 -1.87 1 95.62 603 VAL A C 1
ATOM 4806 O O . VAL A 1 603 ? 13.18 32.312 -1.591 1 95.62 603 VAL A O 1
ATOM 4809 N N . CYS A 1 604 ? 13.656 30.219 -1.298 1 93.56 604 CYS A N 1
ATOM 4810 C CA . CYS A 1 604 ? 12.57 30.031 -0.341 1 93.56 604 CYS A CA 1
ATOM 4811 C C . CYS A 1 604 ? 12.922 30.656 1.006 1 93.56 604 CYS A C 1
ATOM 4813 O O . CYS A 1 604 ? 12.078 31.297 1.633 1 93.56 604 CYS A O 1
ATOM 4815 N N . ILE A 1 605 ? 14.164 30.5 1.441 1 93.19 605 ILE A N 1
ATOM 4816 C CA . ILE A 1 605 ? 14.586 31.031 2.732 1 93.19 605 ILE A CA 1
ATOM 4817 C C . ILE A 1 605 ? 14.586 32.562 2.68 1 93.19 605 ILE A C 1
ATOM 4819 O O . ILE A 1 605 ? 14.25 33.219 3.662 1 93.19 605 ILE A O 1
ATOM 4823 N N . THR A 1 606 ? 14.938 33.125 1.518 1 92.62 606 THR A N 1
ATOM 4824 C CA . THR A 1 606 ? 15 34.562 1.363 1 92.62 606 THR A CA 1
ATOM 4825 C C . THR A 1 606 ? 13.648 35.125 0.932 1 92.62 606 THR A C 1
ATOM 4827 O O . THR A 1 606 ? 13.555 36.281 0.524 1 92.62 606 THR A O 1
ATOM 4830 N N . ASN A 1 607 ? 12.594 34.312 0.906 1 88.88 607 ASN A N 1
ATOM 4831 C CA . ASN A 1 607 ? 11.211 34.688 0.632 1 88.88 607 ASN A CA 1
ATOM 4832 C C . ASN A 1 607 ? 11.023 35.156 -0.814 1 88.88 607 ASN A C 1
ATOM 4834 O O . ASN A 1 607 ? 10.273 36.094 -1.086 1 88.88 607 ASN A O 1
ATOM 4838 N N . ASN A 1 608 ? 11.805 34.625 -1.675 1 90.62 608 ASN A N 1
ATOM 4839 C CA . ASN A 1 608 ? 11.68 34.844 -3.109 1 90.62 608 ASN A CA 1
ATOM 4840 C C . ASN A 1 608 ? 11.109 33.656 -3.832 1 90.62 608 ASN A C 1
ATOM 4842 O O . ASN A 1 608 ? 11.102 33.594 -5.062 1 90.62 608 ASN A O 1
ATOM 4846 N N . GLY A 1 609 ? 10.594 32.656 -3.135 1 90.19 609 GLY A N 1
ATOM 4847 C CA . GLY A 1 609 ? 10.25 31.359 -3.713 1 90.19 609 GLY A CA 1
ATOM 4848 C C . GLY A 1 609 ? 8.797 31.266 -4.129 1 90.19 609 GLY A C 1
ATOM 4849 O O . GLY A 1 609 ? 8.398 30.312 -4.797 1 90.19 609 GLY A O 1
ATOM 4850 N N . GLY A 1 610 ? 7.945 32.188 -3.828 1 84.81 610 GLY A N 1
ATOM 4851 C CA . GLY A 1 610 ? 6.555 32.219 -4.262 1 84.81 610 GLY A CA 1
ATOM 4852 C C . GLY A 1 610 ? 5.77 30.984 -3.814 1 84.81 610 GLY A C 1
ATOM 4853 O O . GLY A 1 610 ? 5.758 30.656 -2.629 1 84.81 610 GLY A O 1
ATOM 4854 N N . PRO A 1 611 ? 5.125 30.281 -4.816 1 83.56 611 PRO A N 1
ATOM 4855 C CA . PRO A 1 611 ? 4.297 29.125 -4.484 1 83.56 611 PRO A CA 1
ATOM 4856 C C . PRO A 1 611 ? 5.117 27.938 -3.965 1 83.56 611 PRO A C 1
ATOM 4858 O O . PRO A 1 611 ? 4.617 27.141 -3.176 1 83.56 611 PRO A O 1
ATOM 4861 N N . VAL A 1 612 ? 6.297 27.844 -4.41 1 89.75 612 VAL A N 1
ATOM 4862 C CA . VAL A 1 612 ? 7.145 26.75 -3.957 1 89.75 612 VAL A CA 1
ATOM 4863 C C . VAL A 1 612 ? 7.43 26.891 -2.465 1 89.75 612 VAL A C 1
ATOM 4865 O O . VAL A 1 612 ? 7.402 25.906 -1.72 1 89.75 612 VAL A O 1
ATOM 4868 N N . ASN A 1 613 ? 7.664 28.094 -2.041 1 90.5 613 ASN A N 1
ATOM 4869 C CA . ASN A 1 613 ? 7.891 28.359 -0.624 1 90.5 613 ASN A CA 1
ATOM 4870 C C . ASN A 1 613 ? 6.648 28.062 0.208 1 90.5 613 ASN A C 1
ATOM 4872 O O . ASN A 1 613 ? 6.75 27.516 1.312 1 90.5 613 ASN A O 1
ATOM 4876 N N . MET A 1 614 ? 5.559 28.438 -0.417 1 84.56 614 MET A N 1
ATOM 4877 C CA . MET A 1 614 ? 4.297 28.188 0.279 1 84.56 614 MET A CA 1
ATOM 4878 C C . MET A 1 614 ? 4.094 26.688 0.517 1 84.56 614 MET A C 1
ATOM 4880 O O . MET A 1 614 ? 3.658 26.281 1.597 1 84.56 614 MET A O 1
ATOM 4884 N N . LEU A 1 615 ? 4.418 25.938 -0.373 1 86.5 615 LEU A N 1
ATOM 4885 C CA . LEU A 1 615 ? 4.25 24.484 -0.27 1 86.5 615 LEU A CA 1
ATOM 4886 C C . LEU A 1 615 ? 5.258 23.891 0.705 1 86.5 615 LEU A C 1
ATOM 4888 O O . LEU A 1 615 ? 4.887 23.141 1.604 1 86.5 615 LEU A O 1
ATOM 4892 N N . LEU A 1 616 ? 6.48 24.25 0.56 1 90.75 616 LEU A N 1
ATOM 4893 C CA . LEU A 1 616 ? 7.551 23.625 1.331 1 90.75 616 LEU A CA 1
ATOM 4894 C C . LEU A 1 616 ? 7.52 24.109 2.781 1 90.75 616 LEU A C 1
ATOM 4896 O O . LEU A 1 616 ? 7.992 23.391 3.678 1 90.75 616 LEU A O 1
ATOM 4900 N N . SER A 1 617 ? 6.961 25.266 3.016 1 87.5 617 SER A N 1
ATOM 4901 C CA . SER A 1 617 ? 6.883 25.797 4.375 1 87.5 617 SER A CA 1
ATOM 4902 C C . SER A 1 617 ? 5.527 25.484 5.008 1 87.5 617 SER A C 1
ATOM 4904 O O . SER A 1 617 ? 5.199 26.016 6.07 1 87.5 617 SER A O 1
ATOM 4906 N N . SER A 1 618 ? 4.785 24.688 4.352 1 81.25 618 SER A N 1
ATOM 4907 C CA . SER A 1 618 ? 3.447 24.344 4.832 1 81.25 618 SER A CA 1
ATOM 4908 C C . SER A 1 618 ? 3.508 23.547 6.133 1 81.25 618 SER A C 1
ATOM 4910 O O . SER A 1 618 ? 4.375 22.688 6.297 1 81.25 618 SER A O 1
ATOM 4912 N N . PRO A 1 619 ? 2.594 23.828 7.051 1 78.56 619 PRO A N 1
ATOM 4913 C CA . PRO A 1 619 ? 2.559 23.078 8.312 1 78.56 619 PRO A CA 1
ATOM 4914 C C . PRO A 1 619 ? 2.195 21.609 8.117 1 78.56 619 PRO A C 1
ATOM 4916 O O . PRO A 1 619 ? 2.48 20.781 8.977 1 78.56 619 PRO A O 1
ATOM 4919 N N . MET A 1 620 ? 1.665 21.281 7.051 1 76.44 620 MET A N 1
ATOM 4920 C CA . MET A 1 620 ? 1.26 19.906 6.785 1 76.44 620 MET A CA 1
ATOM 4921 C C . MET A 1 620 ? 2.479 19 6.617 1 76.44 620 MET A C 1
ATOM 4923 O O . MET A 1 620 ? 2.449 17.828 7.008 1 76.44 620 MET A O 1
ATOM 4927 N N . LEU A 1 621 ? 3.545 19.531 6.133 1 82.75 621 LEU A N 1
ATOM 4928 C CA . LEU A 1 621 ? 4.73 18.734 5.848 1 82.75 621 LEU A CA 1
ATOM 4929 C C . LEU A 1 621 ? 5.73 18.812 6.996 1 82.75 621 LEU A C 1
ATOM 4931 O O . LEU A 1 621 ? 6.652 18 7.082 1 82.75 621 LEU A O 1
ATOM 4935 N N . ALA A 1 622 ? 5.473 19.719 7.922 1 83.62 622 ALA A N 1
ATOM 4936 C CA . ALA A 1 622 ? 6.449 20.031 8.969 1 83.62 622 ALA A CA 1
ATOM 4937 C C . ALA A 1 622 ? 6.656 18.828 9.883 1 83.62 622 ALA A C 1
ATOM 4939 O O . ALA A 1 622 ? 7.793 18.469 10.195 1 83.62 622 ALA A O 1
ATOM 4940 N N . PRO A 1 623 ? 5.594 18.141 10.234 1 80.31 623 PRO A N 1
ATOM 4941 C CA . PRO A 1 623 ? 5.824 17 11.102 1 80.31 623 PRO A CA 1
ATOM 4942 C C . PRO A 1 623 ? 6.609 15.883 10.414 1 80.31 623 PRO A C 1
ATOM 4944 O O . PRO A 1 623 ? 7.48 15.266 11.031 1 80.31 623 PRO A O 1
ATOM 4947 N N . ALA A 1 624 ? 6.371 15.688 9.18 1 83.12 624 ALA A N 1
ATOM 4948 C CA . ALA A 1 624 ? 7.117 14.672 8.438 1 83.12 624 ALA A CA 1
ATOM 4949 C C . ALA A 1 624 ? 8.586 15.062 8.305 1 83.12 624 ALA A C 1
ATOM 4951 O O . ALA A 1 624 ? 9.469 14.203 8.336 1 83.12 624 ALA A O 1
ATOM 4952 N N . GLY A 1 625 ? 8.758 16.281 8.195 1 86.31 625 GLY A N 1
ATOM 4953 C CA . GLY A 1 625 ? 10.125 16.766 8.117 1 86.31 625 GLY A CA 1
ATOM 4954 C C . GLY A 1 625 ? 10.922 16.516 9.391 1 86.31 625 GLY A C 1
ATOM 4955 O O . GLY A 1 625 ? 12.086 16.125 9.336 1 86.31 625 GLY A O 1
ATOM 4956 N N . LYS A 1 626 ? 10.219 16.609 10.43 1 85.5 626 LYS A N 1
ATOM 4957 C CA . LYS A 1 626 ? 10.891 16.422 11.719 1 85.5 626 LYS A CA 1
ATOM 4958 C C . LYS A 1 626 ? 11.117 14.938 12.008 1 85.5 626 LYS A C 1
ATOM 4960 O O . LYS A 1 626 ? 12.039 14.578 12.742 1 85.5 626 LYS A O 1
ATOM 4965 N N . LEU A 1 627 ? 10.352 14.148 11.336 1 86.56 627 LEU A N 1
ATOM 4966 C CA . LEU A 1 627 ? 10.453 12.711 11.586 1 86.56 627 LEU A CA 1
ATOM 4967 C C . LEU A 1 627 ? 11.273 12.023 10.508 1 86.56 627 LEU A C 1
ATOM 4969 O O . LEU A 1 627 ? 11.32 10.797 10.445 1 86.56 627 LEU A O 1
ATOM 4973 N N . THR A 1 628 ? 11.883 12.758 9.711 1 88.31 628 THR A N 1
ATOM 4974 C CA . THR A 1 628 ? 12.578 12.219 8.547 1 88.31 628 THR A CA 1
ATOM 4975 C C . THR A 1 628 ? 13.672 11.25 8.969 1 88.31 628 THR A C 1
ATOM 4977 O O . THR A 1 628 ? 13.844 10.195 8.367 1 88.31 628 THR A O 1
ATOM 4980 N N . TYR A 1 629 ? 14.406 11.602 10 1 86.94 629 TYR A N 1
ATOM 4981 C CA . TYR A 1 629 ? 15.508 10.742 10.438 1 86.94 629 TYR A CA 1
ATOM 4982 C C . TYR A 1 629 ? 14.984 9.398 10.922 1 86.94 629 TYR A C 1
ATOM 4984 O O . TYR A 1 629 ? 15.562 8.352 10.602 1 86.94 629 TYR A O 1
ATOM 4992 N N . MET A 1 630 ? 13.961 9.422 11.594 1 87.75 630 MET A N 1
ATOM 4993 C CA . MET A 1 630 ? 13.359 8.18 12.07 1 87.75 630 MET A CA 1
ATOM 4994 C C . MET A 1 630 ? 12.82 7.359 10.906 1 87.75 630 MET A C 1
ATOM 4996 O O . MET A 1 630 ? 13.016 6.145 10.852 1 87.75 630 MET A O 1
ATOM 5000 N N . ILE A 1 631 ? 12.18 7.988 10.023 1 88.69 631 ILE A N 1
ATOM 5001 C CA . ILE A 1 631 ? 11.648 7.312 8.844 1 88.69 631 ILE A CA 1
ATOM 5002 C C . ILE A 1 631 ? 12.789 6.707 8.031 1 88.69 631 ILE A C 1
ATOM 5004 O O . ILE A 1 631 ? 12.711 5.559 7.594 1 88.69 631 ILE A O 1
ATOM 5008 N N . PHE A 1 632 ? 13.789 7.434 7.996 1 89.38 632 PHE A N 1
ATOM 5009 C CA . PHE A 1 632 ? 14.961 7 7.242 1 89.38 632 PHE A CA 1
ATOM 5010 C C . PHE A 1 632 ? 15.578 5.754 7.867 1 89.38 632 PHE A C 1
ATOM 5012 O O . PHE A 1 632 ? 15.953 4.816 7.16 1 89.38 632 PHE A O 1
ATOM 5019 N N . MET A 1 633 ? 15.57 5.695 9.125 1 90.44 633 MET A N 1
ATOM 5020 C CA . MET A 1 633 ? 16.219 4.602 9.844 1 90.44 633 MET A CA 1
ATOM 5021 C C . MET A 1 633 ? 15.344 3.354 9.836 1 90.44 633 MET A C 1
ATOM 5023 O O . MET A 1 633 ? 15.852 2.234 9.75 1 90.44 633 MET A O 1
ATOM 5027 N N . LEU A 1 634 ? 14.086 3.498 9.758 1 90.19 634 LEU A N 1
ATOM 5028 C CA . LEU A 1 634 ? 13.203 2.359 9.977 1 90.19 634 LEU A CA 1
ATOM 5029 C C . LEU A 1 634 ? 12.664 1.824 8.656 1 90.19 634 LEU A C 1
ATOM 5031 O O . LEU A 1 634 ? 12.188 0.689 8.594 1 90.19 634 LEU A O 1
ATOM 5035 N N . HIS A 1 635 ? 12.711 2.57 7.621 1 89.38 635 HIS A N 1
ATOM 5036 C CA . HIS A 1 635 ? 12.008 2.191 6.402 1 89.38 635 HIS A CA 1
ATOM 5037 C C . HIS A 1 635 ? 12.578 0.909 5.812 1 89.38 635 HIS A C 1
ATOM 5039 O O . HIS A 1 635 ? 11.844 0.092 5.254 1 89.38 635 HIS A O 1
ATOM 5045 N N . SER A 1 636 ? 13.852 0.702 5.961 1 91.44 636 SER A N 1
ATOM 5046 C CA . SER A 1 636 ? 14.469 -0.49 5.383 1 91.44 636 SER A CA 1
ATOM 5047 C C . SER A 1 636 ? 13.961 -1.757 6.066 1 91.44 636 SER A C 1
ATOM 5049 O O . SER A 1 636 ? 13.734 -2.773 5.41 1 91.44 636 SER A O 1
ATOM 5051 N N . LEU A 1 637 ? 13.844 -1.709 7.383 1 92.19 637 LEU A N 1
ATOM 5052 C CA . LEU A 1 637 ? 13.359 -2.869 8.125 1 92.19 637 LEU A CA 1
ATOM 5053 C C . LEU A 1 637 ? 11.969 -3.277 7.641 1 92.19 637 LEU A C 1
ATOM 5055 O O . LEU A 1 637 ? 11.703 -4.461 7.426 1 92.19 637 LEU A O 1
ATOM 5059 N N . ILE A 1 638 ? 11.203 -2.305 7.387 1 87.06 638 ILE A N 1
ATOM 5060 C CA . ILE A 1 638 ? 9.836 -2.559 6.957 1 87.06 638 ILE A CA 1
ATOM 5061 C C . ILE A 1 638 ? 9.836 -3.145 5.547 1 87.06 638 ILE A C 1
ATOM 5063 O O . ILE A 1 638 ? 9.117 -4.109 5.27 1 87.06 638 ILE A O 1
ATOM 5067 N N . PHE A 1 639 ? 10.664 -2.615 4.699 1 86.12 639 PHE A N 1
ATOM 5068 C CA . PHE A 1 639 ? 10.734 -3.084 3.32 1 86.12 639 PHE A CA 1
ATOM 5069 C C . PHE A 1 639 ? 11.266 -4.512 3.258 1 86.12 639 PHE A C 1
ATOM 5071 O O . PHE A 1 639 ? 10.797 -5.32 2.455 1 86.12 639 PHE A O 1
ATOM 5078 N N . TRP A 1 640 ? 12.227 -4.801 4.125 1 90.44 640 TRP A N 1
ATOM 5079 C CA . TRP A 1 640 ? 12.812 -6.141 4.125 1 90.44 640 TRP A CA 1
ATOM 5080 C C . TRP A 1 640 ? 11.805 -7.176 4.613 1 90.44 640 TRP A C 1
ATOM 5082 O O . TRP A 1 640 ? 11.688 -8.258 4.043 1 90.44 640 TRP A O 1
ATOM 5092 N N . VAL A 1 641 ? 11.094 -6.883 5.633 1 88.88 641 VAL A N 1
ATOM 5093 C CA . VAL A 1 641 ? 10.086 -7.809 6.145 1 88.88 641 VAL A CA 1
ATOM 5094 C C . VAL A 1 641 ? 9.016 -8.039 5.082 1 88.88 641 VAL A C 1
ATOM 5096 O O . VAL A 1 641 ? 8.578 -9.18 4.871 1 88.88 641 VAL A O 1
ATOM 5099 N N . ARG A 1 642 ? 8.68 -7.062 4.387 1 82.81 642 ARG A N 1
ATOM 5100 C CA . ARG A 1 642 ? 7.668 -7.191 3.342 1 82.81 642 ARG A CA 1
ATOM 5101 C C . ARG A 1 642 ? 8.18 -8.055 2.195 1 82.81 642 ARG A C 1
ATOM 5103 O O . ARG A 1 642 ? 7.453 -8.922 1.696 1 82.81 642 ARG A O 1
ATOM 5110 N N . ALA A 1 643 ? 9.328 -7.777 1.815 1 84.38 643 ALA A N 1
ATOM 5111 C CA . ALA A 1 643 ? 9.906 -8.523 0.701 1 84.38 643 ALA A CA 1
ATOM 5112 C C . ALA A 1 643 ? 10.109 -9.992 1.068 1 84.38 643 ALA A C 1
ATOM 5114 O O . ALA A 1 643 ? 9.938 -10.875 0.229 1 84.38 643 ALA A O 1
ATOM 5115 N N . ALA A 1 644 ? 10.438 -10.172 2.318 1 89.75 644 ALA A N 1
ATOM 5116 C CA . ALA A 1 644 ? 10.75 -11.531 2.742 1 89.75 644 ALA A CA 1
ATOM 5117 C C . ALA A 1 644 ? 9.484 -12.312 3.074 1 89.75 644 ALA A C 1
ATOM 5119 O O . ALA A 1 644 ? 9.484 -13.547 3.07 1 89.75 644 ALA A O 1
ATOM 5120 N N . SER A 1 645 ? 8.398 -11.617 3.346 1 88.12 645 SER A N 1
ATOM 5121 C CA . SER A 1 645 ? 7.172 -12.281 3.766 1 88.12 645 SER A CA 1
ATOM 5122 C C . SER A 1 645 ? 6.25 -12.531 2.58 1 88.12 645 SER A C 1
ATOM 5124 O O . SER A 1 645 ? 5.102 -12.953 2.758 1 88.12 645 SER A O 1
ATOM 5126 N N . VAL A 1 646 ? 6.691 -12.375 1.44 1 85.62 646 VAL A N 1
ATOM 5127 C CA . VAL A 1 646 ? 5.855 -12.539 0.255 1 85.62 646 VAL A CA 1
ATOM 5128 C C . VAL A 1 646 ? 5.535 -14.016 0.047 1 85.62 646 VAL A C 1
ATOM 5130 O O . VAL A 1 646 ? 6.398 -14.875 0.22 1 85.62 646 VAL A O 1
ATOM 5133 N N . ARG A 1 647 ? 4.273 -14.328 -0.207 1 89.25 647 ARG A N 1
ATOM 5134 C CA . ARG A 1 647 ? 3.838 -15.703 -0.46 1 89.25 647 ARG A CA 1
ATOM 5135 C C . ARG A 1 647 ? 3.455 -15.891 -1.923 1 89.25 647 ARG A C 1
ATOM 5137 O O . ARG A 1 647 ? 3.322 -17.031 -2.393 1 89.25 647 ARG A O 1
ATOM 5144 N N . GLU A 1 648 ? 3.225 -14.789 -2.586 1 87.44 648 GLU A N 1
ATOM 5145 C CA . GLU A 1 648 ? 2.834 -14.82 -3.992 1 87.44 648 GLU A CA 1
ATOM 5146 C C . GLU A 1 648 ? 3.711 -13.898 -4.828 1 87.44 648 GLU A C 1
ATOM 5148 O O . GLU A 1 648 ? 4.359 -12.992 -4.293 1 87.44 648 GLU A O 1
ATOM 5153 N N . ARG A 1 649 ? 3.668 -14.164 -6.109 1 87.5 649 ARG A N 1
ATOM 5154 C CA . ARG A 1 649 ? 4.402 -13.305 -7.031 1 87.5 649 ARG A CA 1
ATOM 5155 C C . ARG A 1 649 ? 3.826 -11.891 -7.043 1 87.5 649 ARG A C 1
ATOM 5157 O O . ARG A 1 649 ? 2.684 -11.68 -6.629 1 87.5 649 ARG A O 1
ATOM 5164 N N . LEU A 1 650 ? 4.645 -11.031 -7.402 1 79.88 650 LEU A N 1
ATOM 5165 C CA . LEU A 1 650 ? 4.223 -9.633 -7.453 1 79.88 650 LEU A CA 1
ATOM 5166 C C . LEU A 1 650 ? 4.125 -9.148 -8.891 1 79.88 650 LEU A C 1
ATOM 5168 O O . LEU A 1 650 ? 5.035 -9.375 -9.695 1 79.88 650 LEU A O 1
ATOM 5172 N N . TYR A 1 651 ? 2.949 -8.648 -9.25 1 76.88 651 TYR A N 1
ATOM 5173 C CA . TYR A 1 651 ? 2.811 -8 -10.555 1 76.88 651 TYR A CA 1
ATOM 5174 C C . TYR A 1 651 ? 3.428 -6.609 -10.531 1 76.88 651 TYR A C 1
ATOM 5176 O O . TYR A 1 651 ? 3.055 -5.77 -9.711 1 76.88 651 TYR A O 1
ATOM 5184 N N . VAL A 1 652 ? 4.328 -6.367 -11.352 1 70.69 652 VAL A N 1
ATOM 5185 C CA . VAL A 1 652 ? 5.098 -5.125 -11.344 1 70.69 652 VAL A CA 1
ATOM 5186 C C . VAL A 1 652 ? 4.297 -4.02 -12.031 1 70.69 652 VAL A C 1
ATOM 5188 O O . VAL A 1 652 ? 4.004 -4.109 -13.227 1 70.69 652 VAL A O 1
ATOM 5191 N N . SER A 1 653 ? 3.586 -3.279 -11.359 1 70.25 653 SER A N 1
ATOM 5192 C CA . SER A 1 653 ? 2.938 -2.064 -11.836 1 70.25 653 SER A CA 1
ATOM 5193 C C . SER A 1 653 ? 3.297 -0.865 -10.961 1 70.25 653 SER A C 1
ATOM 5195 O O . SER A 1 653 ? 3.721 -1.029 -9.82 1 70.25 653 SER A O 1
ATOM 5197 N N . HIS A 1 654 ? 3.342 0.268 -11.609 1 64.44 654 HIS A N 1
ATOM 5198 C CA . HIS A 1 654 ? 3.662 1.469 -10.844 1 64.44 654 HIS A CA 1
ATOM 5199 C C . HIS A 1 654 ? 2.746 1.611 -9.633 1 64.44 654 HIS A C 1
ATOM 5201 O O . HIS A 1 654 ? 3.184 2.055 -8.57 1 64.44 654 HIS A O 1
ATOM 5207 N N . TYR A 1 655 ? 1.603 1.084 -9.805 1 59.44 655 TYR A N 1
ATOM 5208 C CA . TYR A 1 655 ? 0.633 1.164 -8.719 1 59.44 655 TYR A CA 1
ATOM 5209 C C . TYR A 1 655 ? 1.025 0.244 -7.57 1 59.44 655 TYR A C 1
ATOM 5211 O O . TYR A 1 655 ? 0.995 0.647 -6.402 1 59.44 655 TYR A O 1
ATOM 5219 N N . ASN A 1 656 ? 1.406 -0.979 -7.922 1 60.88 656 ASN A N 1
ATOM 5220 C CA . ASN A 1 656 ? 1.728 -1.953 -6.883 1 60.88 656 ASN A CA 1
ATOM 5221 C C . ASN A 1 656 ? 3.025 -1.598 -6.164 1 60.88 656 ASN A C 1
ATOM 5223 O O . ASN A 1 656 ? 3.162 -1.849 -4.965 1 60.88 656 ASN A O 1
ATOM 5227 N N . LEU A 1 657 ? 3.857 -0.939 -6.973 1 59.28 657 LEU A N 1
ATOM 5228 C CA . LEU A 1 657 ? 5.137 -0.589 -6.367 1 59.28 657 LEU A CA 1
ATOM 5229 C C . LEU A 1 657 ? 5.008 0.665 -5.508 1 59.28 657 LEU A C 1
ATOM 5231 O O . LEU A 1 657 ? 5.699 0.807 -4.5 1 59.28 657 LEU A O 1
ATOM 5235 N N . HIS A 1 658 ? 4.059 1.53 -5.895 1 57.22 658 HIS A N 1
ATOM 5236 C CA . HIS A 1 658 ? 3.828 2.738 -5.109 1 57.22 658 HIS A CA 1
ATOM 5237 C C . HIS A 1 658 ? 3.047 2.43 -3.838 1 57.22 658 HIS A C 1
ATOM 5239 O O . HIS A 1 658 ? 3.273 3.051 -2.797 1 57.22 658 HIS A O 1
ATOM 5245 N N . ALA A 1 659 ? 2.078 1.609 -3.918 1 52.16 659 ALA A N 1
ATOM 5246 C CA . ALA A 1 659 ? 1.237 1.271 -2.771 1 52.16 659 ALA A CA 1
ATOM 5247 C C . ALA A 1 659 ? 2.082 0.787 -1.597 1 52.16 659 ALA A C 1
ATOM 5249 O O . ALA A 1 659 ? 1.743 1.034 -0.437 1 52.16 659 ALA A O 1
ATOM 5250 N N . VAL A 1 660 ? 3.264 0.263 -1.967 1 49.56 660 VAL A N 1
ATOM 5251 C CA . VAL A 1 660 ? 4.184 -0.247 -0.958 1 49.56 660 VAL A CA 1
ATOM 5252 C C . VAL A 1 660 ? 4.824 0.918 -0.206 1 49.56 660 VAL A C 1
ATOM 5254 O O . VAL A 1 660 ? 5.031 0.842 1.007 1 49.56 660 VAL A O 1
ATOM 5257 N N . SER A 1 661 ? 5.102 2.002 -0.875 1 45.16 661 SER A N 1
ATOM 5258 C CA . SER A 1 661 ? 5.875 3.107 -0.317 1 45.16 661 SER A CA 1
ATOM 5259 C C . SER A 1 661 ? 5.035 3.945 0.64 1 45.16 661 SER A C 1
ATOM 5261 O O . SER A 1 661 ? 5.547 4.469 1.632 1 45.16 661 SER A O 1
ATOM 5263 N N . ASP A 1 662 ? 3.812 4.105 0.477 1 44.44 662 ASP A N 1
ATOM 5264 C CA . ASP A 1 662 ? 2.996 5.078 1.196 1 44.44 662 ASP A CA 1
ATOM 5265 C C . ASP A 1 662 ? 2.611 4.559 2.578 1 44.44 662 ASP A C 1
ATOM 5267 O O . ASP A 1 662 ? 2.312 5.34 3.482 1 44.44 662 ASP A O 1
ATOM 5271 N N . PHE A 1 663 ? 2.48 3.299 2.85 1 41.5 663 PHE A N 1
ATOM 5272 C CA . PHE A 1 663 ? 2.213 2.75 4.172 1 41.5 663 PHE A CA 1
ATOM 5273 C C . PHE A 1 663 ? 3.104 3.406 5.223 1 41.5 663 PHE A C 1
ATOM 5275 O O . PHE A 1 663 ? 2.68 3.625 6.359 1 41.5 663 PHE A O 1
ATOM 5282 N N . ASP A 1 664 ? 4.27 3.672 4.863 1 41 664 ASP A N 1
ATOM 5283 C CA . ASP A 1 664 ? 5.328 3.971 5.824 1 41 664 ASP A CA 1
ATOM 5284 C C . ASP A 1 664 ? 5.207 5.398 6.348 1 41 664 ASP A C 1
ATOM 5286 O O . ASP A 1 664 ? 5.73 5.723 7.418 1 41 664 ASP A O 1
ATOM 5290 N N . ASN A 1 665 ? 4.52 6.156 5.668 1 40.78 665 ASN A N 1
ATOM 5291 C CA . ASN A 1 665 ? 4.43 7.531 6.145 1 40.78 665 ASN A CA 1
ATOM 5292 C C . ASN A 1 665 ? 3.391 7.676 7.25 1 40.78 665 ASN A C 1
ATOM 5294 O O . ASN A 1 665 ? 3.438 8.625 8.031 1 40.78 665 ASN A O 1
ATOM 5298 N N . MET A 1 666 ? 2.393 6.879 7.309 1 35.31 666 MET A N 1
ATOM 5299 C CA . MET A 1 666 ? 1.316 7.113 8.266 1 35.31 666 MET A CA 1
ATOM 5300 C C . MET A 1 666 ? 1.61 6.422 9.594 1 35.31 666 MET A C 1
ATOM 5302 O O . MET A 1 666 ? 0.848 6.559 10.555 1 35.31 666 MET A O 1
ATOM 5306 N N . LYS A 1 667 ? 2.518 5.527 9.789 1 40.19 667 LYS A N 1
ATOM 5307 C CA . LYS A 1 667 ? 2.785 4.949 11.102 1 40.19 667 LYS A CA 1
ATOM 5308 C C . LYS A 1 667 ? 3.297 6.008 12.078 1 40.19 667 LYS A C 1
ATOM 5310 O O . LYS A 1 667 ? 3.92 5.68 13.086 1 40.19 667 LYS A O 1
ATOM 5315 N N . PRO A 1 668 ? 3.281 7.137 11.797 1 34.12 668 PRO A N 1
ATOM 5316 C CA . PRO A 1 668 ? 3.83 8.031 12.82 1 34.12 668 PRO A CA 1
ATOM 5317 C C . PRO A 1 668 ? 3.26 7.754 14.211 1 34.12 668 PRO A C 1
ATOM 5319 O O . PRO A 1 668 ? 3.748 8.305 15.203 1 34.12 668 PRO A O 1
ATOM 5322 N N . GLN A 1 669 ? 2.205 7.066 14.336 1 32.5 669 GLN A N 1
ATOM 5323 C CA . GLN A 1 669 ? 1.698 7.043 15.703 1 32.5 669 GLN A CA 1
ATOM 5324 C C . GLN A 1 669 ? 2.643 6.281 16.625 1 32.5 669 GLN A C 1
ATOM 5326 O O . GLN A 1 669 ? 2.824 6.66 17.781 1 32.5 669 GLN A O 1
ATOM 5331 N N . ALA A 1 670 ? 3.094 5.066 16.188 1 31.53 670 ALA A N 1
ATOM 5332 C CA . ALA A 1 670 ? 3.953 4.402 17.172 1 31.53 670 ALA A CA 1
ATOM 5333 C C . ALA A 1 670 ? 5.238 5.191 17.391 1 31.53 670 ALA A C 1
ATOM 5335 O O . ALA A 1 670 ? 5.82 5.145 18.484 1 31.53 670 ALA A O 1
ATOM 5336 N N . GLN A 1 671 ? 5.789 5.812 16.344 1 32.09 671 GLN A N 1
ATOM 5337 C CA . GLN A 1 671 ? 7.16 6.316 16.344 1 32.09 671 GLN A CA 1
ATOM 5338 C C . GLN A 1 671 ? 7.266 7.637 17.094 1 32.09 671 GLN A C 1
ATOM 5340 O O . GLN A 1 671 ? 8.367 8.141 17.328 1 32.09 671 GLN A O 1
ATOM 5345 N N . ASN A 1 672 ? 6.246 8.312 17.156 1 31.16 672 ASN A N 1
ATOM 5346 C CA . ASN A 1 672 ? 6.434 9.57 17.875 1 31.16 672 ASN A CA 1
ATOM 5347 C C . ASN A 1 672 ? 7.129 9.344 19.219 1 31.16 672 ASN A C 1
ATOM 5349 O O . ASN A 1 672 ? 7.551 10.305 19.875 1 31.16 672 ASN A O 1
ATOM 5353 N N . CYS A 1 673 ? 6.961 8.211 19.703 1 29.75 673 CYS A N 1
ATOM 5354 C CA . CYS A 1 673 ? 7.578 8.086 21.016 1 29.75 673 CYS A CA 1
ATOM 5355 C C . CYS A 1 673 ? 9.094 8.242 20.938 1 29.75 673 CYS A C 1
ATOM 5357 O O . CYS A 1 673 ? 9.75 8.555 21.922 1 29.75 673 CYS A O 1
ATOM 5359 N N . PHE A 1 674 ? 9.633 7.773 19.781 1 29.98 674 PHE A N 1
ATOM 5360 C CA . PHE A 1 674 ? 11.078 7.633 19.969 1 29.98 674 PHE A CA 1
ATOM 5361 C C . PHE A 1 674 ? 11.805 8.891 19.516 1 29.98 674 PHE A C 1
ATOM 5363 O O . PHE A 1 674 ? 13.023 8.992 19.656 1 29.98 674 PHE A O 1
ATOM 5370 N N . GLU A 1 675 ? 11.227 9.578 18.641 1 30.02 675 GLU A N 1
ATOM 5371 C CA . GLU A 1 675 ? 12.164 10.539 18.062 1 30.02 675 GLU A CA 1
ATOM 5372 C C . GLU A 1 675 ? 12.5 11.641 19.062 1 30.02 675 GLU A C 1
ATOM 5374 O O . GLU A 1 675 ? 13.195 12.609 18.734 1 30.02 675 GLU A O 1
ATOM 5379 N N . ALA A 1 676 ? 11.648 11.961 19.953 1 27.91 676 ALA A N 1
ATOM 5380 C CA . ALA A 1 676 ? 12.234 13.117 20.625 1 27.91 676 ALA A CA 1
ATOM 5381 C C . ALA A 1 676 ? 13.633 12.797 21.156 1 27.91 676 ALA A C 1
ATOM 5383 O O . ALA A 1 676 ? 13.789 11.906 22 1 27.91 676 ALA A O 1
ATOM 5384 N N . PRO A 1 677 ? 14.641 12.914 20.453 1 27.52 677 PRO A N 1
ATOM 5385 C CA . PRO A 1 677 ? 15.875 12.898 21.25 1 27.52 677 PRO A CA 1
ATOM 5386 C C . PRO A 1 677 ? 15.727 13.648 22.578 1 27.52 677 PRO A C 1
ATOM 5388 O O . PRO A 1 677 ? 14.891 14.555 22.688 1 27.52 677 PRO A O 1
ATOM 5391 N N . PRO A 1 678 ? 16.25 13.141 23.625 1 26.2 678 PRO A N 1
ATOM 5392 C CA . PRO A 1 678 ? 16.484 13.961 24.812 1 26.2 678 PRO A CA 1
ATOM 5393 C C . PRO A 1 678 ? 17.062 15.328 24.484 1 26.2 678 PRO A C 1
ATOM 5395 O O . PRO A 1 678 ? 18.281 15.461 24.344 1 26.2 678 PRO A O 1
ATOM 5398 N N . PRO A 1 679 ? 16.75 15.953 23.453 1 27.19 679 PRO A N 1
ATOM 5399 C CA . PRO A 1 679 ? 17.422 17.25 23.609 1 27.19 679 PRO A CA 1
ATOM 5400 C C . PRO A 1 679 ? 17.297 17.812 25.031 1 27.19 679 PRO A C 1
ATOM 5402 O O . PRO A 1 679 ? 18.172 18.547 25.484 1 27.19 679 PRO A O 1
ATOM 5405 N N . THR A 1 680 ? 16.047 17.609 25.562 1 28.09 680 THR A N 1
ATOM 5406 C CA . THR A 1 680 ? 15.961 18.172 26.906 1 28.09 680 THR A CA 1
ATOM 5407 C C . THR A 1 680 ? 16.828 17.359 27.875 1 28.09 680 THR A C 1
ATOM 5409 O O . THR A 1 680 ? 17.094 17.812 29 1 28.09 680 THR A O 1
ATOM 5412 N N . LEU A 1 681 ? 17 16.078 27.609 1 25.41 681 LEU A N 1
ATOM 5413 C CA . LEU A 1 681 ? 17.969 15.539 28.562 1 25.41 681 LEU A CA 1
ATOM 5414 C C . LEU A 1 681 ? 19.328 16.219 28.391 1 25.41 681 LEU A C 1
ATOM 5416 O O . LEU A 1 681 ? 20.047 16.422 29.375 1 25.41 681 LEU A O 1
ATOM 5420 N N . MET A 1 682 ? 19.672 16.375 27.109 1 26.59 682 MET A N 1
ATOM 5421 C CA . MET A 1 682 ? 20.953 17.062 27 1 26.59 682 MET A CA 1
ATOM 5422 C C . MET A 1 682 ? 20.812 18.547 27.328 1 26.59 682 MET A C 1
ATOM 5424 O O . MET A 1 682 ? 21.812 19.25 27.469 1 26.59 682 MET A O 1
ATOM 5428 N N . SER A 1 683 ? 19.656 19.047 27.125 1 27.88 683 SER A N 1
ATOM 5429 C CA . SER A 1 683 ? 19.609 20.406 27.656 1 27.88 683 SER A CA 1
ATOM 5430 C C . SER A 1 683 ? 19.781 20.406 29.172 1 27.88 683 SER A C 1
ATOM 5432 O O . SER A 1 683 ? 19.922 21.469 29.781 1 27.88 683 SER A O 1
ATOM 5434 N N . TYR A 1 684 ? 19.266 19.375 29.844 1 26.34 684 TYR A N 1
ATOM 5435 C CA . TYR A 1 684 ? 19.484 19.484 31.281 1 26.34 684 TYR A CA 1
ATOM 5436 C C . TYR A 1 684 ? 20.969 19.391 31.609 1 26.34 684 TYR A C 1
ATOM 5438 O O . TYR A 1 684 ? 21.344 19.219 32.781 1 26.34 684 TYR A O 1
ATOM 5446 N N . CYS A 1 685 ? 21.781 18.969 30.625 1 24.48 685 CYS A N 1
ATOM 5447 C CA . CYS A 1 685 ? 23.047 19.391 31.219 1 24.48 685 CYS A CA 1
ATOM 5448 C C . CYS A 1 685 ? 23.031 20.891 31.547 1 24.48 685 CYS A C 1
ATOM 5450 O O . CYS A 1 685 ? 22.703 21.703 30.688 1 24.48 685 CYS A O 1
ATOM 5452 N N . PRO A 1 686 ? 22.844 21.312 32.75 1 25.52 686 PRO A N 1
ATOM 5453 C CA . PRO A 1 686 ? 22.891 22.688 33.25 1 25.52 686 PRO A CA 1
ATOM 5454 C C . PRO A 1 686 ? 23.812 23.578 32.406 1 25.52 686 PRO A C 1
ATOM 5456 O O . PRO A 1 686 ? 24.109 24.703 32.812 1 25.52 686 PRO A O 1
ATOM 5459 N N . THR A 1 687 ? 24.656 23.094 31.453 1 25.53 687 THR A N 1
ATOM 5460 C CA . THR A 1 687 ? 25.625 24.172 31.297 1 25.53 687 THR A CA 1
ATOM 5461 C C . THR A 1 687 ? 24.938 25.438 30.797 1 25.53 687 THR A C 1
ATOM 5463 O O . THR A 1 687 ? 23.828 25.375 30.266 1 25.53 687 THR A O 1
ATOM 5466 N N . ALA A 1 688 ? 25.781 26.531 30.344 1 28.86 688 ALA A N 1
ATOM 5467 C CA . ALA A 1 688 ? 26.016 27.953 30.109 1 28.86 688 ALA A CA 1
ATOM 5468 C C . ALA A 1 688 ? 25.266 28.422 28.875 1 28.86 688 ALA A C 1
ATOM 5470 O O . ALA A 1 688 ? 25.125 29.625 28.641 1 28.86 688 ALA A O 1
ATOM 5471 N N . THR A 1 689 ? 24.719 27.484 28.016 1 29.19 689 THR A N 1
ATOM 5472 C CA . THR A 1 689 ? 24.438 28.094 26.719 1 29.19 689 THR A CA 1
ATOM 5473 C C . THR A 1 689 ? 23.031 28.656 26.672 1 29.19 689 THR A C 1
ATOM 5475 O O . THR A 1 689 ? 22.641 29.297 25.688 1 29.19 689 THR A O 1
ATOM 5478 N N . ARG A 1 690 ? 22.078 28.344 27.406 1 33.38 690 ARG A N 1
ATOM 5479 C CA . ARG A 1 690 ? 20.812 29.062 27.359 1 33.38 690 ARG A CA 1
ATOM 5480 C C . ARG A 1 690 ? 21.016 30.531 27.734 1 33.38 690 ARG A C 1
ATOM 5482 O O . ARG A 1 690 ? 20.234 31.391 27.328 1 33.38 690 ARG A O 1
ATOM 5489 N N . LYS A 1 691 ? 21.891 30.75 28.703 1 33.62 691 LYS A N 1
ATOM 5490 C CA . LYS A 1 691 ? 22.203 32.156 29 1 33.62 691 LYS A CA 1
ATOM 5491 C C . LYS A 1 691 ? 22.75 32.875 27.766 1 33.62 691 LYS A C 1
ATOM 5493 O O . LYS A 1 691 ? 22.469 34.062 27.562 1 33.62 691 LYS A O 1
ATOM 5498 N N . THR A 1 692 ? 23.422 32 26.969 1 31.91 692 THR A N 1
ATOM 5499 C CA . THR A 1 692 ? 24.062 32.688 25.844 1 31.91 692 THR A CA 1
ATOM 5500 C C . THR A 1 692 ? 23.078 32.875 24.688 1 31.91 692 THR A C 1
ATOM 5502 O O . THR A 1 692 ? 23.062 33.938 24.031 1 31.91 692 THR A O 1
ATOM 5505 N N . LEU A 1 693 ? 22.203 31.922 24.484 1 32.88 693 LEU A N 1
ATOM 5506 C CA . LEU A 1 693 ? 21.297 32.156 23.359 1 32.88 693 LEU A CA 1
ATOM 5507 C C . LEU A 1 693 ? 20.203 33.125 23.734 1 32.88 693 LEU A C 1
ATOM 5509 O O . LEU A 1 693 ? 19.781 33.938 22.906 1 32.88 693 LEU A O 1
ATOM 5513 N N . HIS A 1 694 ? 19.625 33.188 24.922 1 34.56 694 HIS A N 1
ATOM 5514 C CA . HIS A 1 694 ? 18.812 34.312 25.344 1 34.56 694 HIS A CA 1
ATOM 5515 C C . HIS A 1 694 ? 19.594 35.594 25.328 1 34.56 694 HIS A C 1
ATOM 5517 O O . HIS A 1 694 ? 19.031 36.688 25.094 1 34.56 694 HIS A O 1
ATOM 5523 N N . ARG A 1 695 ? 20.906 35.531 25.609 1 35.47 695 ARG A N 1
ATOM 5524 C CA . ARG A 1 695 ? 21.734 36.719 25.484 1 35.47 695 ARG A CA 1
ATOM 5525 C C . ARG A 1 695 ? 21.875 37.125 24.031 1 35.47 695 ARG A C 1
ATOM 5527 O O . ARG A 1 695 ? 21.906 38.344 23.719 1 35.47 695 ARG A O 1
ATOM 5534 N N . VAL A 1 696 ? 21.875 36.156 23.188 1 38.56 696 VAL A N 1
ATOM 5535 C CA . VAL A 1 696 ? 21.984 36.5 21.766 1 38.56 696 VAL A CA 1
ATOM 5536 C C . VAL A 1 696 ? 20.625 36.969 21.25 1 38.56 696 VAL A C 1
ATOM 5538 O O . VAL A 1 696 ? 20.531 37.969 20.531 1 38.56 696 VAL A O 1
ATOM 5541 N N . ALA A 1 697 ? 19.484 36.438 21.609 1 40.47 697 ALA A N 1
ATOM 5542 C CA . ALA A 1 697 ? 18.172 36.938 21.234 1 40.47 697 ALA A CA 1
ATOM 5543 C C . ALA A 1 697 ? 17.859 38.281 21.938 1 40.47 697 ALA A C 1
ATOM 5545 O O . ALA A 1 697 ? 17.266 39.156 21.344 1 40.47 697 ALA A O 1
ATOM 5546 N N . SER A 1 698 ? 18.203 38.469 23.234 1 38.28 698 SER A N 1
ATOM 5547 C CA . SER A 1 698 ? 18.062 39.75 23.891 1 38.28 698 SER A CA 1
ATOM 5548 C C . SER A 1 698 ? 19 40.781 23.297 1 38.28 698 SER A C 1
ATOM 5550 O O . SER A 1 698 ? 18.641 41.969 23.188 1 38.28 698 SER A O 1
ATOM 5552 N N . SER A 1 699 ? 20.172 40.344 22.906 1 37.41 699 SER A N 1
ATOM 5553 C CA . SER A 1 699 ? 21.062 41.312 22.297 1 37.41 699 SER A CA 1
ATOM 5554 C C . SER A 1 699 ? 20.562 41.75 20.922 1 37.41 699 SER A C 1
ATOM 5556 O O . SER A 1 699 ? 20.75 42.906 20.516 1 37.41 699 SER A O 1
ATOM 5558 N N . ARG A 1 700 ? 19.875 40.812 20.203 1 39 700 ARG A N 1
ATOM 5559 C CA . ARG A 1 700 ? 19.297 41.25 18.922 1 39 700 ARG A CA 1
ATOM 5560 C C . ARG A 1 700 ? 18.062 42.094 19.125 1 39 700 ARG A C 1
ATOM 5562 O O . ARG A 1 700 ? 17.797 43.031 18.359 1 39 700 ARG A O 1
ATOM 5569 N N . ARG A 1 701 ? 17.25 41.844 20.125 1 38.41 701 ARG A N 1
ATOM 5570 C CA . ARG A 1 701 ? 16.188 42.812 20.438 1 38.41 701 ARG A CA 1
ATOM 5571 C C . ARG A 1 701 ? 16.781 44.156 20.844 1 38.41 701 ARG A C 1
ATOM 5573 O O . ARG A 1 701 ? 16.203 45.219 20.547 1 38.41 701 ARG A O 1
ATOM 5580 N N . ILE A 1 702 ? 17.875 44.188 21.578 1 38.16 702 ILE A N 1
ATOM 5581 C CA . ILE A 1 702 ? 18.5 45.469 21.938 1 38.16 702 ILE A CA 1
ATOM 5582 C C . ILE A 1 702 ? 19.094 46.125 20.688 1 38.16 702 ILE A C 1
ATOM 5584 O O . ILE A 1 702 ? 18.969 47.312 20.5 1 38.16 702 ILE A O 1
ATOM 5588 N N . GLU A 1 703 ? 19.656 45.281 19.797 1 37.59 703 GLU A N 1
ATOM 5589 C CA . GLU A 1 703 ? 20.234 45.938 18.625 1 37.59 703 GLU A CA 1
ATOM 5590 C C . GLU A 1 703 ? 19.141 46.375 17.656 1 37.59 703 GLU A C 1
ATOM 5592 O O . GLU A 1 703 ? 19.25 47.438 17.031 1 37.59 703 GLU A O 1
ATOM 5597 N N . GLU A 1 704 ? 18.016 45.688 17.516 1 40.75 704 GLU A N 1
ATOM 5598 C CA . GLU A 1 704 ? 16.938 46.188 16.688 1 40.75 704 GLU A CA 1
ATOM 5599 C C . GLU A 1 704 ? 16.281 47.406 17.344 1 40.75 704 GLU A C 1
ATOM 5601 O O . GLU A 1 704 ? 15.883 48.375 16.656 1 40.75 704 GLU A O 1
ATOM 5606 N N . ARG A 1 705 ? 16.172 47.469 18.672 1 38.78 705 ARG A N 1
ATOM 5607 C CA . ARG A 1 705 ? 15.711 48.688 19.312 1 38.78 705 ARG A CA 1
ATOM 5608 C C . ARG A 1 705 ? 16.703 49.844 19.109 1 38.78 705 ARG A C 1
ATOM 5610 O O . ARG A 1 705 ? 16.312 51 19.062 1 38.78 705 ARG A O 1
ATOM 5617 N N . ARG A 1 706 ? 18.016 49.531 19.109 1 38.44 706 ARG A N 1
ATOM 5618 C CA . ARG A 1 706 ? 18.969 50.625 18.906 1 38.44 706 ARG A CA 1
ATOM 5619 C C . ARG A 1 706 ? 18.906 51.156 17.484 1 38.44 706 ARG A C 1
ATOM 5621 O O . ARG A 1 706 ? 19.078 52.344 17.266 1 38.44 706 ARG A O 1
ATOM 5628 N N . GLU A 1 707 ? 18.656 50.281 16.531 1 38.62 707 GLU A N 1
ATOM 5629 C CA . GLU A 1 707 ? 18.609 50.844 15.188 1 38.62 707 GLU A CA 1
ATOM 5630 C C . GLU A 1 707 ? 17.328 51.656 14.969 1 38.62 707 GLU A C 1
ATOM 5632 O O . GLU A 1 707 ? 17.344 52.688 14.281 1 38.62 707 GLU A O 1
ATOM 5637 N N . THR A 1 708 ? 16.203 51.312 15.586 1 38.91 708 THR A N 1
ATOM 5638 C CA . THR A 1 708 ? 15.031 52.156 15.422 1 38.91 708 THR A CA 1
ATOM 5639 C C . THR A 1 708 ? 15.172 53.438 16.234 1 38.91 708 THR A C 1
ATOM 5641 O O . THR A 1 708 ? 14.516 54.438 15.945 1 38.91 708 THR A O 1
ATOM 5644 N N . GLY A 1 709 ? 15.945 53.438 17.344 1 34.94 709 GLY A N 1
ATOM 5645 C CA . GLY A 1 709 ? 16.125 54.688 18.094 1 34.94 709 GLY A CA 1
ATOM 5646 C C . GLY A 1 709 ? 16.969 55.719 17.344 1 34.94 709 GLY A C 1
ATOM 5647 O O . GLY A 1 709 ? 16.891 56.906 17.625 1 34.94 709 GLY A O 1
ATOM 5648 N N . ILE A 1 710 ? 17.969 55.188 16.594 1 37 710 ILE A N 1
ATOM 5649 C CA . ILE A 1 710 ? 18.859 56.188 16.016 1 37 710 ILE A CA 1
ATOM 5650 C C . ILE A 1 710 ? 18.141 56.906 14.875 1 37 710 ILE A C 1
ATOM 5652 O O . ILE A 1 710 ? 18.5 58.031 14.516 1 37 710 ILE A O 1
ATOM 5656 N N . LYS A 1 711 ? 17.188 56.281 14.188 1 38.75 711 LYS A N 1
ATOM 5657 C CA . LYS A 1 711 ? 16.672 57.031 13.039 1 38.75 711 LYS A CA 1
ATOM 5658 C C . LYS A 1 711 ? 15.797 58.188 13.484 1 38.75 711 LYS A C 1
ATOM 5660 O O . LYS A 1 711 ? 15.445 59.062 12.672 1 38.75 711 LYS A O 1
ATOM 5665 N N . SER A 1 712 ? 15.266 58.156 14.711 1 33.91 712 SER A N 1
ATOM 5666 C CA . SER A 1 712 ? 14.352 59.281 14.945 1 33.91 712 SER A CA 1
ATOM 5667 C C . SER A 1 712 ? 15.102 60.594 15.109 1 33.91 712 SER A C 1
ATOM 5669 O O . SER A 1 712 ? 14.516 61.656 15 1 33.91 712 SER A O 1
ATOM 5671 N N . THR A 1 713 ? 16.328 60.531 15.68 1 32.84 713 THR A N 1
ATOM 5672 C CA . THR A 1 713 ? 16.859 61.844 16.078 1 32.84 713 THR A CA 1
ATOM 5673 C C . THR A 1 713 ? 17.375 62.594 14.859 1 32.84 713 THR A C 1
ATOM 5675 O O . THR A 1 713 ? 17.688 63.781 14.953 1 32.84 713 THR A O 1
ATOM 5678 N N . ALA A 1 714 ? 17.797 61.875 13.836 1 32.41 714 ALA A N 1
ATOM 5679 C CA . ALA A 1 714 ? 18.672 62.594 12.922 1 32.41 714 ALA A CA 1
ATOM 5680 C C . ALA A 1 714 ? 17.859 63.562 12.055 1 32.41 714 ALA A C 1
ATOM 5682 O O . ALA A 1 714 ? 18.422 64.312 11.266 1 32.41 714 ALA A O 1
ATOM 5683 N N . THR A 1 715 ? 16.578 63.375 11.93 1 29.95 715 THR A N 1
ATOM 5684 C CA . THR A 1 715 ? 15.977 64.125 10.828 1 29.95 715 THR A CA 1
ATOM 5685 C C . THR A 1 715 ? 15.82 65.562 11.195 1 29.95 715 THR A C 1
ATOM 5687 O O . THR A 1 715 ? 15.305 66.375 10.406 1 29.95 715 THR A O 1
ATOM 5690 N N . PHE A 1 716 ? 16 66 12.453 1 29.66 716 PHE A N 1
ATOM 5691 C CA . PHE A 1 716 ? 15.516 67.375 12.68 1 29.66 716 PHE A CA 1
ATOM 5692 C C . PHE A 1 716 ? 16.5 68.375 12.117 1 29.66 716 PHE A C 1
ATOM 5694 O O . PHE A 1 716 ? 16.172 69.562 12.023 1 29.66 716 PHE A O 1
ATOM 5701 N N . GLY A 1 717 ? 17.828 68.125 12.102 1 26.61 717 GLY A N 1
ATOM 5702 C CA . GLY A 1 717 ? 18.688 69.312 12.141 1 26.61 717 GLY A CA 1
ATOM 5703 C C . GLY A 1 717 ? 18.766 70 10.82 1 26.61 717 GLY A C 1
ATOM 5704 O O . GLY A 1 717 ? 19.312 71.125 10.742 1 26.61 717 GLY A O 1
ATOM 5705 N N . LYS A 1 718 ? 18.766 69.312 9.68 1 28.84 718 LYS A N 1
ATOM 5706 C CA . LYS A 1 718 ? 19.531 70 8.602 1 28.84 718 LYS A CA 1
ATOM 5707 C C . LYS A 1 718 ? 18.719 71.062 7.934 1 28.84 718 LYS A C 1
ATOM 5709 O O . LYS A 1 718 ? 19.078 71.562 6.867 1 28.84 718 LYS A O 1
ATOM 5714 N N . SER A 1 719 ? 17.547 71.5 8.445 1 25.39 719 SER A N 1
ATOM 5715 C CA . SER A 1 719 ? 16.859 72.438 7.586 1 25.39 719 SER A CA 1
ATOM 5716 C C . SER A 1 719 ? 17.609 73.812 7.551 1 25.39 719 SER A C 1
ATOM 5718 O O . SER A 1 719 ? 17.234 74.688 6.797 1 25.39 719 SER A O 1
ATOM 5720 N N . SER A 1 720 ? 18.406 74.188 8.539 1 25.47 720 SER A N 1
ATOM 5721 C CA . SER A 1 720 ? 18.609 75.688 8.586 1 25.47 720 SER A CA 1
ATOM 5722 C C . SER A 1 720 ? 19.516 76.125 7.457 1 25.47 720 SER A C 1
ATOM 5724 O O . SER A 1 720 ? 19.469 77.312 7.047 1 25.47 720 SER A O 1
ATOM 5726 N N . VAL A 1 721 ? 20.734 75.562 7.223 1 25.16 721 VAL A N 1
ATOM 5727 C CA . VAL A 1 721 ? 21.844 76.438 6.938 1 25.16 721 VAL A CA 1
ATOM 5728 C C . VAL A 1 721 ? 21.797 76.875 5.477 1 25.16 721 VAL A C 1
ATOM 5730 O O . VAL A 1 721 ? 22.578 77.75 5.055 1 25.16 721 VAL A O 1
ATOM 5733 N N . LEU A 1 722 ? 21.156 76.188 4.461 1 23.23 722 LEU A N 1
ATOM 5734 C CA . LEU A 1 722 ? 21.562 76.688 3.133 1 23.23 722 LEU A CA 1
ATOM 5735 C C . LEU A 1 722 ? 20.938 78 2.805 1 23.23 722 LEU A C 1
ATOM 5737 O O . LEU A 1 722 ? 19.734 78.125 2.557 1 23.23 722 LEU A O 1
ATOM 5741 N N . ARG A 1 723 ? 21.047 79 3.752 1 20.34 723 ARG A N 1
ATOM 5742 C CA . ARG A 1 723 ? 21.188 80.375 3.223 1 20.34 723 ARG A CA 1
ATOM 5743 C C . ARG A 1 723 ? 22.562 80.562 2.6 1 20.34 723 ARG A C 1
ATOM 5745 O O . ARG A 1 723 ? 23.578 80.188 3.193 1 20.34 723 ARG A O 1
ATOM 5752 N N . MET B 1 1 ? -31.703 -20.219 -51.875 1 22.48 1 MET B N 1
ATOM 5753 C CA . MET B 1 1 ? -31.578 -21.641 -51.531 1 22.48 1 MET B CA 1
ATOM 5754 C C . MET B 1 1 ? -30.219 -21.938 -50.906 1 22.48 1 MET B C 1
ATOM 5756 O O . MET B 1 1 ? -29.875 -23.094 -50.688 1 22.48 1 MET B O 1
ATOM 5760 N N . CYS B 1 2 ? -29.234 -21.078 -51.188 1 26.38 2 CYS B N 1
ATOM 5761 C CA . CYS B 1 2 ? -27.875 -21.234 -50.719 1 26.38 2 CYS B CA 1
ATOM 5762 C C . CYS B 1 2 ? -27.828 -21.219 -49.188 1 26.38 2 CYS B C 1
ATOM 5764 O O . CYS B 1 2 ? -26.75 -21.156 -48.594 1 26.38 2 CYS B O 1
ATOM 5766 N N . THR B 1 3 ? -29 -20.891 -48.594 1 32.28 3 THR B N 1
ATOM 5767 C CA . THR B 1 3 ? -29.062 -20.406 -47.219 1 32.28 3 THR B CA 1
ATOM 5768 C C . THR B 1 3 ? -28.781 -21.547 -46.219 1 32.28 3 THR B C 1
ATOM 5770 O O . THR B 1 3 ? -28.406 -21.297 -45.062 1 32.28 3 THR B O 1
ATOM 5773 N N . GLY B 1 4 ? -29.484 -22.672 -46.406 1 30.17 4 GLY B N 1
ATOM 5774 C CA . GLY B 1 4 ? -29.719 -23.641 -45.344 1 30.17 4 GLY B CA 1
ATOM 5775 C C . GLY B 1 4 ? -28.547 -24.562 -45.094 1 30.17 4 GLY B C 1
ATOM 5776 O O . GLY B 1 4 ? -28.688 -25.781 -45.188 1 30.17 4 GLY B O 1
ATOM 5777 N N . ALA B 1 5 ? -27.328 -24.344 -45.5 1 36.38 5 ALA B N 1
ATOM 5778 C CA . ALA B 1 5 ? -26.344 -25.359 -45.125 1 36.38 5 ALA B CA 1
ATOM 5779 C C . ALA B 1 5 ? -26.5 -25.766 -43.656 1 36.38 5 ALA B C 1
ATOM 5781 O O . ALA B 1 5 ? -26.438 -24.938 -42.75 1 36.38 5 ALA B O 1
ATOM 5782 N N . SER B 1 6 ? -27.125 -26.875 -43.344 1 39.06 6 SER B N 1
ATOM 5783 C CA . SER B 1 6 ? -27.719 -27.453 -42.125 1 39.06 6 SER B CA 1
ATOM 5784 C C . SER B 1 6 ? -26.688 -27.547 -41.031 1 39.06 6 SER B C 1
ATOM 5786 O O . SER B 1 6 ? -25.484 -27.703 -41.281 1 39.06 6 SER B O 1
ATOM 5788 N N . THR B 1 7 ? -27.031 -27.109 -39.719 1 49.03 7 THR B N 1
ATOM 5789 C CA . THR B 1 7 ? -26.359 -27.203 -38.438 1 49.03 7 THR B CA 1
ATOM 5790 C C . THR B 1 7 ? -25.625 -28.547 -38.312 1 49.03 7 THR B C 1
ATOM 5792 O O . THR B 1 7 ? -24.562 -28.625 -37.688 1 49.03 7 THR B O 1
ATOM 5795 N N . ALA B 1 8 ? -26.188 -29.672 -39.062 1 51.12 8 ALA B N 1
ATOM 5796 C CA . ALA B 1 8 ? -25.625 -31 -38.938 1 51.12 8 ALA B CA 1
ATOM 5797 C C . ALA B 1 8 ? -24.328 -31.125 -39.75 1 51.12 8 ALA B C 1
ATOM 5799 O O . ALA B 1 8 ? -23.375 -31.781 -39.312 1 51.12 8 ALA B O 1
ATOM 5800 N N . ASP B 1 9 ? -24.328 -30.531 -40.844 1 51.41 9 ASP B N 1
ATOM 5801 C CA . ASP B 1 9 ? -23.172 -30.641 -41.719 1 51.41 9 ASP B CA 1
ATOM 5802 C C . ASP B 1 9 ? -21.969 -29.906 -41.156 1 51.41 9 ASP B C 1
ATOM 5804 O O . ASP B 1 9 ? -20.828 -30.375 -41.25 1 51.41 9 ASP B O 1
ATOM 5808 N N . THR B 1 10 ? -22.219 -28.828 -40.469 1 54.12 10 THR B N 1
ATOM 5809 C CA . THR B 1 10 ? -21.141 -28.047 -39.906 1 54.12 10 THR B CA 1
ATOM 5810 C C . THR B 1 10 ? -20.531 -28.797 -38.688 1 54.12 10 THR B C 1
ATOM 5812 O O . THR B 1 10 ? -19.328 -28.703 -38.438 1 54.12 10 THR B O 1
ATOM 5815 N N . LYS B 1 11 ? -21.391 -29.609 -38.094 1 59.69 11 LYS B N 1
ATOM 5816 C CA . LYS B 1 11 ? -20.922 -30.406 -36.969 1 59.69 11 LYS B CA 1
ATOM 5817 C C . LYS B 1 11 ? -19.953 -31.484 -37.406 1 59.69 11 LYS B C 1
ATOM 5819 O O . LYS B 1 11 ? -18.922 -31.703 -36.781 1 59.69 11 LYS B O 1
ATOM 5824 N N . THR B 1 12 ? -20.328 -32.125 -38.531 1 59.47 12 THR B N 1
ATOM 5825 C CA . THR B 1 12 ? -19.531 -33.219 -39.062 1 59.47 12 THR B CA 1
ATOM 5826 C C . THR B 1 12 ? -18.188 -32.719 -39.562 1 59.47 12 THR B C 1
ATOM 5828 O O . THR B 1 12 ? -17.156 -33.375 -39.375 1 59.47 12 THR B O 1
ATOM 5831 N N . LEU B 1 13 ? -18.172 -31.547 -40.094 1 59.44 13 LEU B N 1
ATOM 5832 C CA . LEU B 1 13 ? -16.938 -31 -40.625 1 59.44 13 LEU B CA 1
ATOM 5833 C C . LEU B 1 13 ? -15.977 -30.594 -39.531 1 59.44 13 LEU B C 1
ATOM 5835 O O . LEU B 1 13 ? -14.766 -30.828 -39.625 1 59.44 13 LEU B O 1
ATOM 5839 N N . SER B 1 14 ? -16.547 -30.016 -38.5 1 65.12 14 SER B N 1
ATOM 5840 C CA . SER B 1 14 ? -15.734 -29.562 -37.375 1 65.12 14 SER B CA 1
ATOM 5841 C C . SER B 1 14 ? -15.055 -30.734 -36.656 1 65.12 14 SER B C 1
ATOM 5843 O O . SER B 1 14 ? -13.844 -30.703 -36.438 1 65.12 14 SER B O 1
ATOM 5845 N N . SER B 1 15 ? -15.812 -31.734 -36.469 1 70.19 15 SER B N 1
ATOM 5846 C CA . SER B 1 15 ? -15.281 -32.906 -35.781 1 70.19 15 SER B CA 1
ATOM 5847 C C . SER B 1 15 ? -14.242 -33.625 -36.656 1 70.19 15 SER B C 1
ATOM 5849 O O . SER B 1 15 ? -13.242 -34.125 -36.125 1 70.19 15 SER B O 1
ATOM 5851 N N . ASN B 1 16 ? -14.422 -33.469 -37.969 1 75.88 16 ASN B N 1
ATOM 5852 C CA . ASN B 1 16 ? -13.516 -34.156 -38.844 1 75.88 16 ASN B CA 1
ATOM 5853 C C . ASN B 1 16 ? -12.148 -33.469 -38.906 1 75.88 16 ASN B C 1
ATOM 5855 O O . ASN B 1 16 ? -11.117 -34.156 -39 1 75.88 16 ASN B O 1
ATOM 5859 N N . LEU B 1 17 ? -12.156 -32.25 -38.719 1 77.56 17 LEU B N 1
ATOM 5860 C CA . LEU B 1 17 ? -10.898 -31.5 -38.781 1 77.56 17 LEU B CA 1
ATOM 5861 C C . LEU B 1 17 ? -10.023 -31.828 -37.594 1 77.56 17 LEU B C 1
ATOM 5863 O O . LEU B 1 17 ? -8.82 -32.094 -37.719 1 77.56 17 LEU B O 1
ATOM 5867 N N . LEU B 1 18 ? -10.602 -31.859 -36.469 1 82.88 18 LEU B N 1
ATOM 5868 C CA . LEU B 1 18 ? -9.836 -32.156 -35.281 1 82.88 18 LEU B CA 1
ATOM 5869 C C . LEU B 1 18 ? -9.398 -33.625 -35.25 1 82.88 18 LEU B C 1
ATOM 5871 O O . LEU B 1 18 ? -8.305 -33.938 -34.781 1 82.88 18 LEU B O 1
ATOM 5875 N N . LYS B 1 19 ? -10.266 -34.406 -35.781 1 81.81 19 LYS B N 1
ATOM 5876 C CA . LYS B 1 19 ? -9.906 -35.844 -35.875 1 81.81 19 LYS B CA 1
ATOM 5877 C C . LYS B 1 19 ? -8.734 -36.031 -36.844 1 81.81 19 LYS B C 1
ATOM 5879 O O . LYS B 1 19 ? -7.863 -36.875 -36.562 1 81.81 19 LYS B O 1
ATOM 5884 N N . ARG B 1 20 ? -8.727 -35.25 -37.844 1 80.12 20 ARG B N 1
ATOM 5885 C CA . ARG B 1 20 ? -7.613 -35.312 -38.781 1 80.12 20 ARG B CA 1
ATOM 5886 C C . ARG B 1 20 ? -6.305 -34.906 -38.125 1 80.12 20 ARG B C 1
ATOM 5888 O O . ARG B 1 20 ? -5.277 -35.562 -38.312 1 80.12 20 ARG B O 1
ATOM 5895 N N . VAL B 1 21 ? -6.41 -33.875 -37.406 1 82.62 21 VAL B N 1
ATOM 5896 C CA . VAL B 1 21 ? -5.219 -33.375 -36.75 1 82.62 21 VAL B CA 1
ATOM 5897 C C . VAL B 1 21 ? -4.758 -34.406 -35.688 1 82.62 21 VAL B C 1
ATOM 5899 O O . VAL B 1 21 ? -3.559 -34.625 -35.531 1 82.62 21 VAL B O 1
ATOM 5902 N N . SER B 1 22 ? -5.723 -34.938 -35.031 1 82.25 22 SER B N 1
ATOM 5903 C CA . SER B 1 22 ? -5.402 -35.969 -34.062 1 82.25 22 SER B CA 1
ATOM 5904 C C . SER B 1 22 ? -4.707 -37.156 -34.688 1 82.25 22 SER B C 1
ATOM 5906 O O . SER B 1 22 ? -3.74 -37.688 -34.156 1 82.25 22 SER B O 1
ATOM 5908 N N . ALA B 1 23 ? -5.164 -37.531 -35.875 1 78 23 ALA B N 1
ATOM 5909 C CA . ALA B 1 23 ? -4.57 -38.625 -36.625 1 78 23 ALA B CA 1
ATOM 5910 C C . ALA B 1 23 ? -3.158 -38.281 -37.094 1 78 23 ALA B C 1
ATOM 5912 O O . ALA B 1 23 ? -2.264 -39.125 -37.062 1 78 23 ALA B O 1
ATOM 5913 N N . GLU B 1 24 ? -3.027 -37.062 -37.406 1 78.88 24 GLU B N 1
ATOM 5914 C CA . GLU B 1 24 ? -1.708 -36.625 -37.844 1 78.88 24 GLU B CA 1
ATOM 5915 C C . GLU B 1 24 ? -0.711 -36.625 -36.688 1 78.88 24 GLU B C 1
ATOM 5917 O O . GLU B 1 24 ? 0.457 -36.969 -36.875 1 78.88 24 GLU B O 1
ATOM 5922 N N . ILE B 1 25 ? -1.123 -36.281 -35.562 1 78.69 25 ILE B N 1
ATOM 5923 C CA . ILE B 1 25 ? -0.273 -36.219 -34.375 1 78.69 25 ILE B CA 1
ATOM 5924 C C . ILE B 1 25 ? 0.088 -37.656 -33.969 1 78.69 25 ILE B C 1
ATOM 5926 O O . ILE B 1 25 ? 1.229 -37.906 -33.562 1 78.69 25 ILE B O 1
ATOM 5930 N N . GLU B 1 26 ? -0.868 -38.562 -34.062 1 76.31 26 GLU B N 1
ATOM 5931 C CA . GLU B 1 26 ? -0.631 -39.938 -33.688 1 76.31 26 GLU B CA 1
ATOM 5932 C C . GLU B 1 26 ? 0.316 -40.625 -34.688 1 76.31 26 GLU B C 1
ATOM 5934 O O . GLU B 1 26 ? 1.146 -41.438 -34.281 1 76.31 26 GLU B O 1
ATOM 5939 N N . ASN B 1 27 ? 0.157 -40.375 -36 1 68.5 27 ASN B N 1
ATOM 5940 C CA . ASN B 1 27 ? 0.951 -41.031 -37.031 1 68.5 27 ASN B CA 1
ATOM 5941 C C . ASN B 1 27 ? 2.332 -40.406 -37.188 1 68.5 27 ASN B C 1
ATOM 5943 O O . ASN B 1 27 ? 3.199 -40.938 -37.875 1 68.5 27 ASN B O 1
ATOM 5947 N N . GLY B 1 28 ? 2.807 -39.406 -36.281 1 60.97 28 GLY B N 1
ATOM 5948 C CA . GLY B 1 28 ? 4.121 -38.781 -36.312 1 60.97 28 GLY B CA 1
ATOM 5949 C C . GLY B 1 28 ? 4.422 -38.062 -37.625 1 60.97 28 GLY B C 1
ATOM 5950 O O . GLY B 1 28 ? 5.574 -37.719 -37.875 1 60.97 28 GLY B O 1
ATOM 5951 N N . ARG B 1 29 ? 3.82 -38.219 -38.656 1 54.12 29 ARG B N 1
ATOM 5952 C CA . ARG B 1 29 ? 4.246 -37.938 -40.031 1 54.12 29 ARG B CA 1
ATOM 5953 C C . ARG B 1 29 ? 4.68 -36.469 -40.156 1 54.12 29 ARG B C 1
ATOM 5955 O O . ARG B 1 29 ? 5.785 -36.188 -40.625 1 54.12 29 ARG B O 1
ATOM 5962 N N . ASN B 1 30 ? 3.842 -35.406 -40.75 1 46.78 30 ASN B N 1
ATOM 5963 C CA . ASN B 1 30 ? 4.18 -34.219 -41.531 1 46.78 30 ASN B CA 1
ATOM 5964 C C . ASN B 1 30 ? 4.512 -33.031 -40.656 1 46.78 30 ASN B C 1
ATOM 5966 O O . ASN B 1 30 ? 4.371 -31.875 -41.094 1 46.78 30 ASN B O 1
ATOM 5970 N N . PHE B 1 31 ? 4.574 -33.094 -39.531 1 49.66 31 PHE B N 1
ATOM 5971 C CA . PHE B 1 31 ? 4.762 -31.812 -38.875 1 49.66 31 PHE B CA 1
ATOM 5972 C C . PHE B 1 31 ? 6.133 -31.234 -39.219 1 49.66 31 PHE B C 1
ATOM 5974 O O . PHE B 1 31 ? 7.113 -31.969 -39.344 1 49.66 31 PHE B O 1
ATOM 5981 N N . HIS B 1 32 ? 6.191 -30.234 -40.062 1 45.22 32 HIS B N 1
ATOM 5982 C CA . HIS B 1 32 ? 7.352 -29.516 -40.562 1 45.22 32 HIS B CA 1
ATOM 5983 C C . HIS B 1 32 ? 8.414 -29.344 -39.5 1 45.22 32 HIS B C 1
ATOM 5985 O O . HIS B 1 32 ? 8.391 -28.375 -38.75 1 45.22 32 HIS B O 1
ATOM 5991 N N . THR B 1 33 ? 8.742 -30.359 -38.75 1 44.78 33 THR B N 1
ATOM 5992 C CA . THR B 1 33 ? 9.969 -30.203 -37.969 1 44.78 33 THR B CA 1
ATOM 5993 C C . THR B 1 33 ? 11.062 -29.547 -38.812 1 44.78 33 THR B C 1
ATOM 5995 O O . THR B 1 33 ? 11.523 -30.125 -39.781 1 44.78 33 THR B O 1
ATOM 5998 N N . SER B 1 34 ? 11.039 -28.438 -39 1 45.88 34 SER B N 1
ATOM 5999 C CA . SER B 1 34 ? 12.188 -27.859 -39.688 1 45.88 34 SER B CA 1
ATOM 6000 C C . SER B 1 34 ? 13.484 -28.547 -39.281 1 45.88 34 SER B C 1
ATOM 6002 O O . SER B 1 34 ? 13.672 -28.891 -38.125 1 45.88 34 SER B O 1
ATOM 6004 N N . ARG B 1 35 ? 14.18 -29.234 -40.094 1 47.34 35 ARG B N 1
ATOM 6005 C CA . ARG B 1 35 ? 15.484 -29.875 -40.094 1 47.34 35 ARG B CA 1
ATOM 6006 C C . ARG B 1 35 ? 16.406 -29.25 -39.062 1 47.34 35 ARG B C 1
ATOM 6008 O O . ARG B 1 35 ? 17.344 -29.906 -38.562 1 47.34 35 ARG B O 1
ATOM 6015 N N . ASN B 1 36 ? 16.219 -27.953 -38.719 1 49.88 36 ASN B N 1
ATOM 6016 C CA . ASN B 1 36 ? 17.25 -27.266 -37.938 1 49.88 36 ASN B CA 1
ATOM 6017 C C . ASN B 1 36 ? 16.828 -27.078 -36.469 1 49.88 36 ASN B C 1
ATOM 6019 O O . ASN B 1 36 ? 17.297 -26.156 -35.812 1 49.88 36 ASN B O 1
ATOM 6023 N N . ASN B 1 37 ? 15.961 -28.016 -35.906 1 61.72 37 ASN B N 1
ATOM 6024 C CA . ASN B 1 37 ? 15.547 -27.797 -34.531 1 61.72 37 ASN B CA 1
ATOM 6025 C C . ASN B 1 37 ? 16.594 -28.312 -33.562 1 61.72 37 ASN B C 1
ATOM 6027 O O . ASN B 1 37 ? 17.219 -29.344 -33.781 1 61.72 37 ASN B O 1
ATOM 6031 N N . THR B 1 38 ? 16.859 -27.547 -32.562 1 71.06 38 THR B N 1
ATOM 6032 C CA . THR B 1 38 ? 17.766 -27.922 -31.484 1 71.06 38 THR B CA 1
ATOM 6033 C C . THR B 1 38 ? 17.203 -29.109 -30.703 1 71.06 38 THR B C 1
ATOM 6035 O O . THR B 1 38 ? 16.031 -29.453 -30.844 1 71.06 38 THR B O 1
ATOM 6038 N N . LYS B 1 39 ? 18.016 -29.891 -30.125 1 71.5 39 LYS B N 1
ATOM 6039 C CA . LYS B 1 39 ? 17.641 -31.016 -29.281 1 71.5 39 LYS B CA 1
ATOM 6040 C C . LYS B 1 39 ? 16.531 -30.641 -28.297 1 71.5 39 LYS B C 1
ATOM 6042 O O . LYS B 1 39 ? 15.609 -31.422 -28.078 1 71.5 39 LYS B O 1
ATOM 6047 N N . MET B 1 40 ? 16.547 -29.5 -27.812 1 74.94 40 MET B N 1
ATOM 6048 C CA . MET B 1 40 ? 15.531 -29.031 -26.875 1 74.94 40 MET B CA 1
ATOM 6049 C C . MET B 1 40 ? 14.18 -28.875 -27.547 1 74.94 40 MET B C 1
ATOM 6051 O O . MET B 1 40 ? 13.148 -29.266 -26.984 1 74.94 40 MET B O 1
ATOM 6055 N N . GLU B 1 41 ? 14.195 -28.391 -28.734 1 81.38 41 GLU B N 1
ATOM 6056 C CA . GLU B 1 41 ? 12.953 -28.203 -29.469 1 81.38 41 GLU B CA 1
ATOM 6057 C C . GLU B 1 41 ? 12.281 -29.531 -29.766 1 81.38 41 GLU B C 1
ATOM 6059 O O . GLU B 1 41 ? 11.055 -29.656 -29.688 1 81.38 41 GLU B O 1
ATOM 6064 N N . ASN B 1 42 ? 13.094 -30.469 -30.047 1 80.25 42 ASN B N 1
ATOM 6065 C CA . ASN B 1 42 ? 12.547 -31.797 -30.328 1 80.25 42 ASN B CA 1
ATOM 6066 C C . ASN B 1 42 ? 11.953 -32.438 -29.078 1 80.25 42 ASN B C 1
ATOM 6068 O O . ASN B 1 42 ? 10.922 -33.094 -29.141 1 80.25 42 ASN B O 1
ATOM 6072 N N . GLN B 1 43 ? 12.602 -32.219 -27.984 1 78.25 43 GLN B N 1
ATOM 6073 C CA . GLN B 1 43 ? 12.094 -32.75 -26.734 1 78.25 43 GLN B CA 1
ATOM 6074 C C . GLN B 1 43 ? 10.773 -32.094 -26.344 1 78.25 43 GLN B C 1
ATOM 6076 O O . GLN B 1 43 ? 9.852 -32.781 -25.875 1 78.25 43 GLN B O 1
ATOM 6081 N N . VAL B 1 44 ? 10.727 -30.891 -26.594 1 82.44 44 VAL B N 1
ATOM 6082 C CA . VAL B 1 44 ? 9.5 -30.172 -26.266 1 82.44 44 VAL B CA 1
ATOM 6083 C C . VAL B 1 44 ? 8.383 -30.609 -27.203 1 82.44 44 VAL B C 1
ATOM 6085 O O . VAL B 1 44 ? 7.238 -30.797 -26.781 1 82.44 44 VAL B O 1
ATOM 6088 N N . SER B 1 45 ? 8.719 -30.703 -28.453 1 85.31 45 SER B N 1
ATOM 6089 C CA . SER B 1 45 ? 7.734 -31.156 -29.438 1 85.31 45 SER B CA 1
ATOM 6090 C C . SER B 1 45 ? 7.188 -32.531 -29.062 1 85.31 45 SER B C 1
ATOM 6092 O O . SER B 1 45 ? 5.984 -32.781 -29.156 1 85.31 45 SER B O 1
ATOM 6094 N N . GLU B 1 46 ? 8.078 -33.406 -28.594 1 83.5 46 GLU B N 1
ATOM 6095 C CA . GLU B 1 46 ? 7.66 -34.719 -28.172 1 83.5 46 GLU B CA 1
ATOM 6096 C C . GLU B 1 46 ? 6.762 -34.656 -26.953 1 83.5 46 GLU B C 1
ATOM 6098 O O . GLU B 1 46 ? 5.789 -35.406 -26.844 1 83.5 46 GLU B O 1
ATOM 6103 N N . LEU B 1 47 ? 7.145 -33.844 -26.109 1 81.81 47 LEU B N 1
ATOM 6104 C CA . LEU B 1 47 ? 6.32 -33.656 -24.922 1 81.81 47 LEU B CA 1
ATOM 6105 C C . LEU B 1 47 ? 4.926 -33.156 -25.297 1 81.81 47 LEU B C 1
ATOM 6107 O O . LEU B 1 47 ? 3.928 -33.656 -24.75 1 81.81 47 LEU B O 1
ATOM 6111 N N . MET B 1 48 ? 4.891 -32.219 -26.203 1 86 48 MET B N 1
ATOM 6112 C CA . MET B 1 48 ? 3.598 -31.688 -26.609 1 86 48 MET B CA 1
ATOM 6113 C C . MET B 1 48 ? 2.771 -32.75 -27.328 1 86 48 MET B C 1
ATOM 6115 O O . MET B 1 48 ? 1.55 -32.781 -27.188 1 86 48 MET B O 1
ATOM 6119 N N . ARG B 1 49 ? 3.4 -33.562 -28.062 1 85.94 49 ARG B N 1
ATOM 6120 C CA . ARG B 1 49 ? 2.707 -34.625 -28.75 1 85.94 49 ARG B CA 1
ATOM 6121 C C . ARG B 1 49 ? 2.064 -35.594 -27.734 1 85.94 49 ARG B C 1
ATOM 6123 O O . ARG B 1 49 ? 0.926 -36.031 -27.938 1 85.94 49 ARG B O 1
ATOM 6130 N N . VAL B 1 50 ? 2.777 -35.844 -26.703 1 78.62 50 VAL B N 1
ATOM 6131 C CA . VAL B 1 50 ? 2.268 -36.75 -25.672 1 78.62 50 VAL B CA 1
ATOM 6132 C C . VAL B 1 50 ? 1.08 -36.125 -24.953 1 78.62 50 VAL B C 1
ATOM 6134 O O . VAL B 1 50 ? 0.059 -36.75 -24.719 1 78.62 50 VAL B O 1
ATOM 6137 N N . VAL B 1 51 ? 1.252 -34.938 -24.641 1 81.88 51 VAL B N 1
ATOM 6138 C CA . VAL B 1 51 ? 0.187 -34.219 -23.938 1 81.88 51 VAL B CA 1
ATOM 6139 C C . VAL B 1 51 ? -1.067 -34.188 -24.812 1 81.88 51 VAL B C 1
ATOM 6141 O O . VAL B 1 51 ? -2.17 -34.438 -24.328 1 81.88 51 VAL B O 1
ATOM 6144 N N . LEU B 1 52 ? -0.921 -33.906 -26.078 1 86.38 52 LEU B N 1
ATOM 6145 C CA . LEU B 1 52 ? -2.062 -33.781 -26.969 1 86.38 52 LEU B CA 1
ATOM 6146 C C . LEU B 1 52 ? -2.684 -35.125 -27.266 1 86.38 52 LEU B C 1
ATOM 6148 O O . LEU B 1 52 ? -3.895 -35.219 -27.484 1 86.38 52 LEU B O 1
ATOM 6152 N N . LYS B 1 53 ? -1.859 -36.125 -27.281 1 81.06 53 LYS B N 1
ATOM 6153 C CA . LYS B 1 53 ? -2.373 -37.469 -27.5 1 81.06 53 LYS B CA 1
ATOM 6154 C C . LYS B 1 53 ? -3.385 -37.875 -26.422 1 81.06 53 LYS B C 1
ATOM 6156 O O . LYS B 1 53 ? -4.383 -38.531 -26.703 1 81.06 53 LYS B O 1
ATOM 6161 N N . TYR B 1 54 ? -3.189 -37.312 -25.266 1 75.81 54 TYR B N 1
ATOM 6162 C CA . TYR B 1 54 ? -4.059 -37.688 -24.156 1 75.81 54 TYR B CA 1
ATOM 6163 C C . TYR B 1 54 ? -5.184 -36.656 -23.984 1 75.81 54 TYR B C 1
ATOM 6165 O O . TYR B 1 54 ? -6.242 -37 -23.453 1 75.81 54 TYR B O 1
ATOM 6173 N N . THR B 1 55 ? -5.027 -35.5 -24.422 1 81.69 55 THR B N 1
ATOM 6174 C CA . THR B 1 55 ? -6.008 -34.469 -24.156 1 81.69 55 THR B CA 1
ATOM 6175 C C . THR B 1 55 ? -6.914 -34.25 -25.359 1 81.69 55 THR B C 1
ATOM 6177 O O . THR B 1 55 ? -8.086 -33.875 -25.203 1 81.69 55 THR B O 1
ATOM 6180 N N . LEU B 1 56 ? -6.488 -34.406 -26.547 1 84.62 56 LEU B N 1
ATOM 6181 C CA . LEU B 1 56 ? -7.203 -34.031 -27.766 1 84.62 56 LEU B CA 1
ATOM 6182 C C . LEU B 1 56 ? -8.477 -34.875 -27.922 1 84.62 56 LEU B C 1
ATOM 6184 O O . LEU B 1 56 ? -9.516 -34.344 -28.344 1 84.62 56 LEU B O 1
ATOM 6188 N N . PRO B 1 57 ? -8.422 -36.219 -27.656 1 82.44 57 PRO B N 1
ATOM 6189 C CA . PRO B 1 57 ? -9.672 -36.969 -27.766 1 82.44 57 PRO B CA 1
ATOM 6190 C C . PRO B 1 57 ? -10.789 -36.406 -26.891 1 82.44 57 PRO B C 1
ATOM 6192 O O . PRO B 1 57 ? -11.953 -36.375 -27.297 1 82.44 57 PRO B O 1
ATOM 6195 N N . PHE B 1 58 ? -10.398 -36 -25.797 1 82.12 58 PHE B N 1
ATOM 6196 C CA . PHE B 1 58 ? -11.367 -35.406 -24.891 1 82.12 58 PHE B CA 1
ATOM 6197 C C . PHE B 1 58 ? -11.898 -34.094 -25.484 1 82.12 58 PHE B C 1
ATOM 6199 O O . PHE B 1 58 ? -13.094 -33.812 -25.422 1 82.12 58 PHE B O 1
ATOM 6206 N N . VAL B 1 59 ? -11.062 -33.312 -26.016 1 83.75 59 VAL B N 1
ATOM 6207 C CA . VAL B 1 59 ? -11.43 -32.031 -26.609 1 83.75 59 VAL B CA 1
ATOM 6208 C C . VAL B 1 59 ? -12.336 -32.281 -27.812 1 83.75 59 VAL B C 1
ATOM 6210 O O . VAL B 1 59 ? -13.328 -31.578 -28 1 83.75 59 VAL B O 1
ATOM 6213 N N . ILE B 1 60 ? -12 -33.25 -28.609 1 84.69 60 ILE B N 1
ATOM 6214 C CA . ILE B 1 60 ? -12.773 -33.594 -29.797 1 84.69 60 ILE B CA 1
ATOM 6215 C C . ILE B 1 60 ? -14.188 -34.031 -29.391 1 84.69 60 ILE B C 1
ATOM 6217 O O . ILE B 1 60 ? -15.164 -33.594 -30 1 84.69 60 ILE B O 1
ATOM 6221 N N . ASP B 1 61 ? -14.266 -34.781 -28.359 1 84.38 61 ASP B N 1
ATOM 6222 C CA . ASP B 1 61 ? -15.57 -35.25 -27.875 1 84.38 61 ASP B CA 1
ATOM 6223 C C . ASP B 1 61 ? -16.422 -34.062 -27.406 1 84.38 61 ASP B C 1
ATOM 6225 O O . ASP B 1 61 ? -17.625 -34 -27.688 1 84.38 61 ASP B O 1
ATOM 6229 N N . ILE B 1 62 ? -15.828 -33.188 -26.734 1 86.25 62 ILE B N 1
ATOM 6230 C CA . ILE B 1 62 ? -16.531 -32.031 -26.203 1 86.25 62 ILE B CA 1
ATOM 6231 C C . ILE B 1 62 ? -16.984 -31.125 -27.359 1 86.25 62 ILE B C 1
ATOM 6233 O O . ILE B 1 62 ? -18.109 -30.625 -27.359 1 86.25 62 ILE B O 1
ATOM 6237 N N . VAL B 1 63 ? -16.125 -30.906 -28.266 1 83.25 63 VAL B N 1
ATOM 6238 C CA . VAL B 1 63 ? -16.422 -30.031 -29.406 1 83.25 63 VAL B CA 1
ATOM 6239 C C . VAL B 1 63 ? -17.531 -30.625 -30.25 1 83.25 63 VAL B C 1
ATOM 6241 O O . VAL B 1 63 ? -18.406 -29.922 -30.75 1 83.25 63 VAL B O 1
ATOM 6244 N N . ASP B 1 64 ? -17.484 -31.938 -30.344 1 81.56 64 ASP B N 1
ATOM 6245 C CA . ASP B 1 64 ? -18.5 -32.625 -31.125 1 81.56 64 ASP B CA 1
ATOM 6246 C C . ASP B 1 64 ? -19.891 -32.5 -30.484 1 81.56 64 ASP B C 1
ATOM 6248 O O . ASP B 1 64 ? -20.891 -32.344 -31.172 1 81.56 64 ASP B O 1
ATOM 6252 N N . GLN B 1 65 ? -19.859 -32.5 -29.234 1 85.19 65 GLN B N 1
ATOM 6253 C CA . GLN B 1 65 ? -21.141 -32.438 -28.516 1 85.19 65 GLN B CA 1
ATOM 6254 C C . GLN B 1 65 ? -21.641 -31.016 -28.359 1 85.19 65 GLN B C 1
ATOM 6256 O O . GLN B 1 65 ? -22.844 -30.781 -28.219 1 85.19 65 GLN B O 1
ATOM 6261 N N . SER B 1 66 ? -20.844 -29.922 -28.266 1 85.81 66 SER B N 1
ATOM 6262 C CA . SER B 1 66 ? -21.203 -28.547 -27.953 1 85.81 66 SER B CA 1
ATOM 6263 C C . SER B 1 66 ? -21.594 -27.781 -29.219 1 85.81 66 SER B C 1
ATOM 6265 O O . SER B 1 66 ? -22.141 -26.688 -29.141 1 85.81 66 SER B O 1
ATOM 6267 N N . SER B 1 67 ? -21.797 -28.219 -30.344 1 83.75 67 SER B N 1
ATOM 6268 C CA . SER B 1 67 ? -22.078 -27.516 -31.594 1 83.75 67 SER B CA 1
ATOM 6269 C C . SER B 1 67 ? -21.312 -26.203 -31.688 1 83.75 67 SER B C 1
ATOM 6271 O O . SER B 1 67 ? -21.906 -25.141 -31.797 1 83.75 67 SER B O 1
ATOM 6273 N N . VAL B 1 68 ? -20.062 -26.219 -31.625 1 89.88 68 VAL B N 1
ATOM 6274 C CA . VAL B 1 68 ? -19.172 -25.062 -31.734 1 89.88 68 VAL B CA 1
ATOM 6275 C C . VAL B 1 68 ? -19.078 -24.609 -33.188 1 89.88 68 VAL B C 1
ATOM 6277 O O . VAL B 1 68 ? -19.297 -25.406 -34.125 1 89.88 68 VAL B O 1
ATOM 6280 N N . SER B 1 69 ? -18.844 -23.297 -33.469 1 90.94 69 SER B N 1
ATOM 6281 C CA . SER B 1 69 ? -18.734 -22.734 -34.812 1 90.94 69 SER B CA 1
ATOM 6282 C C . SER B 1 69 ? -17.562 -23.328 -35.594 1 90.94 69 SER B C 1
ATOM 6284 O O . SER B 1 69 ? -16.594 -23.812 -34.969 1 90.94 69 SER B O 1
ATOM 6286 N N . ILE B 1 70 ? -17.594 -23.328 -36.875 1 89.19 70 ILE B N 1
ATOM 6287 C CA . ILE B 1 70 ? -16.547 -23.875 -37.719 1 89.19 70 ILE B CA 1
ATOM 6288 C C . ILE B 1 70 ? -15.273 -23.047 -37.562 1 89.19 70 ILE B C 1
ATOM 6290 O O . ILE B 1 70 ? -14.164 -23.594 -37.594 1 89.19 70 ILE B O 1
ATOM 6294 N N . GLU B 1 71 ? -15.453 -21.766 -37.438 1 91.12 71 GLU B N 1
ATOM 6295 C CA . GLU B 1 71 ? -14.305 -20.875 -37.281 1 91.12 71 GLU B CA 1
ATOM 6296 C C . GLU B 1 71 ? -13.539 -21.219 -36 1 91.12 71 GLU B C 1
ATOM 6298 O O . GLU B 1 71 ? -12.312 -21.203 -35.969 1 91.12 71 GLU B O 1
ATOM 6303 N N . CYS B 1 72 ? -14.258 -21.484 -34.969 1 92.56 72 CYS B N 1
ATOM 6304 C CA . CYS B 1 72 ? -13.641 -21.828 -33.688 1 92.56 72 CYS B CA 1
ATOM 6305 C C . CYS B 1 72 ? -12.914 -23.172 -33.812 1 92.56 72 CYS B C 1
ATOM 6307 O O . CYS B 1 72 ? -11.766 -23.297 -33.344 1 92.56 72 CYS B O 1
ATOM 6309 N N . THR B 1 73 ? -13.516 -24.125 -34.469 1 90.81 73 THR B N 1
ATOM 6310 C CA . THR B 1 73 ? -12.938 -25.453 -34.594 1 90.81 73 THR B CA 1
ATOM 6311 C C . THR B 1 73 ? -11.664 -25.406 -35.438 1 90.81 73 THR B C 1
ATOM 6313 O O . THR B 1 73 ? -10.68 -26.078 -35.125 1 90.81 73 THR B O 1
ATOM 6316 N N . GLU B 1 74 ? -11.695 -24.609 -36.469 1 89.75 74 GLU B N 1
ATOM 6317 C CA . GLU B 1 74 ? -10.523 -24.453 -37.344 1 89.75 74 GLU B CA 1
ATOM 6318 C C . GLU B 1 74 ? -9.359 -23.828 -36.594 1 89.75 74 GLU B C 1
ATOM 6320 O O . GLU B 1 74 ? -8.203 -24.234 -36.75 1 89.75 74 GLU B O 1
ATOM 6325 N N . SER B 1 75 ? -9.672 -22.844 -35.875 1 92 75 SER B N 1
ATOM 6326 C CA . SER B 1 75 ? -8.625 -22.156 -35.094 1 92 75 SER B CA 1
ATOM 6327 C C . SER B 1 75 ? -8.055 -23.062 -34.031 1 92 75 SER B C 1
ATOM 6329 O O . SER B 1 75 ? -6.859 -23.016 -33.719 1 92 75 SER B O 1
ATOM 6331 N N . LEU B 1 76 ? -8.93 -23.875 -33.438 1 91.06 76 LEU B N 1
ATOM 6332 C CA . LEU B 1 76 ? -8.461 -24.812 -32.406 1 91.06 76 LEU B CA 1
ATOM 6333 C C . LEU B 1 76 ? -7.59 -25.891 -33.031 1 91.06 76 LEU B C 1
ATOM 6335 O O . LEU B 1 76 ? -6.613 -26.344 -32.438 1 91.06 76 LEU B O 1
ATOM 6339 N N . ALA B 1 77 ? -7.984 -26.312 -34.219 1 89.19 77 ALA B N 1
ATOM 6340 C CA . ALA B 1 77 ? -7.188 -27.297 -34.938 1 89.19 77 ALA B CA 1
ATOM 6341 C C . ALA B 1 77 ? -5.809 -26.75 -35.281 1 89.19 77 ALA B C 1
ATOM 6343 O O . ALA B 1 77 ? -4.801 -27.453 -35.156 1 89.19 77 ALA B O 1
ATOM 6344 N N . ARG B 1 78 ? -5.852 -25.547 -35.656 1 89.25 78 ARG B N 1
ATOM 6345 C CA . ARG B 1 78 ? -4.578 -24.891 -35.938 1 89.25 78 ARG B CA 1
ATOM 6346 C C . ARG B 1 78 ? -3.734 -24.766 -34.656 1 89.25 78 ARG B C 1
ATOM 6348 O O . ARG B 1 78 ? -2.514 -24.922 -34.719 1 89.25 78 ARG B O 1
ATOM 6355 N N . TYR B 1 79 ? -4.387 -24.359 -33.625 1 91.06 79 TYR B N 1
ATOM 6356 C CA . TYR B 1 79 ? -3.719 -24.25 -32.344 1 91.06 79 TYR B CA 1
ATOM 6357 C C . TYR B 1 79 ? -3.051 -25.578 -31.969 1 91.06 79 TYR B C 1
ATOM 6359 O O . TYR B 1 79 ? -1.876 -25.594 -31.594 1 91.06 79 TYR B O 1
ATOM 6367 N N . ALA B 1 80 ? -3.723 -26.703 -32.156 1 89.69 80 ALA B N 1
ATOM 6368 C CA . ALA B 1 80 ? -3.203 -28.016 -31.797 1 89.69 80 ALA B CA 1
ATOM 6369 C C . ALA B 1 80 ? -2.027 -28.406 -32.688 1 89.69 80 ALA B C 1
ATOM 6371 O O . ALA B 1 80 ? -1.009 -28.906 -32.219 1 89.69 80 ALA B O 1
ATOM 6372 N N . SER B 1 81 ? -2.158 -28.109 -33.938 1 88.06 81 SER B N 1
ATOM 6373 C CA . SER B 1 81 ? -1.099 -28.453 -34.875 1 88.06 81 SER B CA 1
ATOM 6374 C C . SER B 1 81 ? 0.157 -27.625 -34.625 1 88.06 81 SER B C 1
ATOM 6376 O O . SER B 1 81 ? 1.269 -28.156 -34.625 1 88.06 81 SER B O 1
ATOM 6378 N N . ASP B 1 82 ? -0.05 -26.391 -34.375 1 89.19 82 ASP B N 1
ATOM 6379 C CA . ASP B 1 82 ? 1.086 -25.484 -34.188 1 89.19 82 ASP B CA 1
ATOM 6380 C C . ASP B 1 82 ? 1.743 -25.703 -32.812 1 89.19 82 ASP B C 1
ATOM 6382 O O . ASP B 1 82 ? 2.896 -25.328 -32.625 1 89.19 82 ASP B O 1
ATOM 6386 N N . LEU B 1 83 ? 1.021 -26.25 -31.891 1 90 83 LEU B N 1
ATOM 6387 C CA . LEU B 1 83 ? 1.615 -26.609 -30.609 1 90 83 LEU B CA 1
ATOM 6388 C C . LEU B 1 83 ? 2.645 -27.719 -30.781 1 90 83 LEU B C 1
ATOM 6390 O O . LEU B 1 83 ? 3.715 -27.688 -30.172 1 90 83 LEU B O 1
ATOM 6394 N N . VAL B 1 84 ? 2.291 -28.656 -31.609 1 86.62 84 VAL B N 1
ATOM 6395 C CA . VAL B 1 84 ? 3.197 -29.766 -31.891 1 86.62 84 VAL B CA 1
ATOM 6396 C C . VAL B 1 84 ? 4.406 -29.266 -32.688 1 86.62 84 VAL B C 1
ATOM 6398 O O . VAL B 1 84 ? 5.527 -29.734 -32.469 1 86.62 84 VAL B O 1
ATOM 6401 N N . ASP B 1 85 ? 4.105 -28.234 -33.469 1 85.44 85 ASP B N 1
ATOM 6402 C CA . ASP B 1 85 ? 5.188 -27.641 -34.281 1 85.44 85 ASP B CA 1
ATOM 6403 C C . ASP B 1 85 ? 5.992 -26.656 -33.438 1 85.44 85 ASP B C 1
ATOM 6405 O O . ASP B 1 85 ? 6.945 -26.047 -33.938 1 85.44 85 ASP B O 1
ATOM 6409 N N . ILE B 1 86 ? 5.578 -26.406 -32.312 1 88.69 86 ILE B N 1
ATOM 6410 C CA . ILE B 1 86 ? 6.273 -25.562 -31.328 1 88.69 86 ILE B CA 1
ATOM 6411 C C . ILE B 1 86 ? 6.383 -24.141 -31.859 1 88.69 86 ILE B C 1
ATOM 6413 O O . ILE B 1 86 ? 7.441 -23.516 -31.781 1 88.69 86 ILE B O 1
ATOM 6417 N N . ARG B 1 87 ? 5.336 -23.766 -32.469 1 87.44 87 ARG B N 1
ATOM 6418 C CA . ARG B 1 87 ? 5.297 -22.359 -32.906 1 87.44 87 ARG B CA 1
ATOM 6419 C C . ARG B 1 87 ? 5.176 -21.422 -31.703 1 87.44 87 ARG B C 1
ATOM 6421 O O . ARG B 1 87 ? 4.473 -21.734 -30.734 1 87.44 87 ARG B O 1
ATOM 6428 N N . SER B 1 88 ? 5.746 -20.281 -31.797 1 87.38 88 SER B N 1
ATOM 6429 C CA . SER B 1 88 ? 5.848 -19.359 -30.672 1 87.38 88 SER B CA 1
ATOM 6430 C C . SER B 1 88 ? 4.469 -18.938 -30.172 1 87.38 88 SER B C 1
ATOM 6432 O O . SER B 1 88 ? 4.207 -18.938 -28.969 1 87.38 88 SER B O 1
ATOM 6434 N N . TRP B 1 89 ? 3.547 -18.562 -31.078 1 90.19 89 TRP B N 1
ATOM 6435 C CA . TRP B 1 89 ? 2.234 -18.094 -30.656 1 90.19 89 TRP B CA 1
ATOM 6436 C C . TRP B 1 89 ? 1.46 -19.188 -29.938 1 90.19 89 TRP B C 1
ATOM 6438 O O . TRP B 1 89 ? 0.769 -18.906 -28.953 1 90.19 89 TRP B O 1
ATOM 6448 N N . ALA B 1 90 ? 1.555 -20.438 -30.469 1 92.5 90 ALA B N 1
ATOM 6449 C CA . ALA B 1 90 ? 0.83 -21.547 -29.859 1 92.5 90 ALA B CA 1
ATOM 6450 C C . ALA B 1 90 ? 1.381 -21.891 -28.484 1 92.5 90 ALA B C 1
ATOM 6452 O O . ALA B 1 90 ? 0.617 -22.172 -27.562 1 92.5 90 ALA B O 1
ATOM 6453 N N . MET B 1 91 ? 2.672 -21.828 -28.391 1 91.69 91 MET B N 1
ATOM 6454 C CA . MET B 1 91 ? 3.297 -22.094 -27.094 1 91.69 91 MET B CA 1
ATOM 6455 C C . MET B 1 91 ? 2.957 -21 -26.094 1 91.69 91 MET B C 1
ATOM 6457 O O . MET B 1 91 ? 2.783 -21.281 -24.906 1 91.69 91 MET B O 1
ATOM 6461 N N . GLU B 1 92 ? 2.91 -19.781 -26.531 1 92.31 92 GLU B N 1
ATOM 6462 C CA . GLU B 1 92 ? 2.527 -18.672 -25.672 1 92.31 92 GLU B CA 1
ATOM 6463 C C . GLU B 1 92 ? 1.087 -18.812 -25.188 1 92.31 92 GLU B C 1
ATOM 6465 O O . GLU B 1 92 ? 0.779 -18.516 -24.031 1 92.31 92 GLU B O 1
ATOM 6470 N N . MET B 1 93 ? 0.261 -19.188 -26.094 1 94.5 93 MET B N 1
ATOM 6471 C CA . MET B 1 93 ? -1.139 -19.391 -25.734 1 94.5 93 MET B CA 1
ATOM 6472 C C . MET B 1 93 ? -1.278 -20.484 -24.688 1 94.5 93 MET B C 1
ATOM 6474 O O . MET B 1 93 ? -2.047 -20.344 -23.734 1 94.5 93 MET B O 1
ATOM 6478 N N . PHE B 1 94 ? -0.494 -21.578 -24.906 1 93.12 94 PHE B N 1
ATOM 6479 C CA . PHE B 1 94 ? -0.471 -22.656 -23.938 1 93.12 94 PHE B CA 1
ATOM 6480 C C . PHE B 1 94 ? 0.105 -22.188 -22.609 1 93.12 94 PHE B C 1
ATOM 6482 O O . PHE B 1 94 ? -0.417 -22.531 -21.547 1 93.12 94 PHE B O 1
ATOM 6489 N N . ASP B 1 95 ? 1.119 -21.453 -22.672 1 92.94 95 ASP B N 1
ATOM 6490 C CA . ASP B 1 95 ? 1.793 -20.922 -21.484 1 92.94 95 ASP B CA 1
ATOM 6491 C C . ASP B 1 95 ? 0.895 -19.953 -20.719 1 92.94 95 ASP B C 1
ATOM 6493 O O . ASP B 1 95 ? 0.944 -19.891 -19.484 1 92.94 95 ASP B O 1
ATOM 6497 N N . ALA B 1 96 ? 0.099 -19.234 -21.391 1 95.81 96 ALA B N 1
ATOM 6498 C CA . ALA B 1 96 ? -0.762 -18.219 -20.781 1 95.81 96 ALA B CA 1
ATOM 6499 C C . ALA B 1 96 ? -1.934 -18.859 -20.047 1 95.81 96 ALA B C 1
ATOM 6501 O O . ALA B 1 96 ? -2.531 -18.25 -19.156 1 95.81 96 ALA B O 1
ATOM 6502 N N . THR B 1 97 ? -2.27 -20.031 -20.453 1 95.56 97 THR B N 1
ATOM 6503 C CA . THR B 1 97 ? -3.385 -20.734 -19.844 1 95.56 97 THR B CA 1
ATOM 6504 C C . THR B 1 97 ? -3.031 -21.188 -18.422 1 95.56 97 THR B C 1
ATOM 6506 O O . THR B 1 97 ? -1.892 -21.578 -18.156 1 95.56 97 THR B O 1
ATOM 6509 N N . SER B 1 98 ? -4.039 -21.062 -17.531 1 93.81 98 SER B N 1
ATOM 6510 C CA . SER B 1 98 ? -3.824 -21.359 -16.109 1 93.81 98 SER B CA 1
ATOM 6511 C C . SER B 1 98 ? -3.48 -22.828 -15.906 1 93.81 98 SER B C 1
ATOM 6513 O O . SER B 1 98 ? -3.943 -23.688 -16.656 1 93.81 98 SER B O 1
ATOM 6515 N N . LYS B 1 99 ? -2.621 -23.062 -14.984 1 91.5 99 LYS B N 1
ATOM 6516 C CA . LYS B 1 99 ? -2.301 -24.391 -14.484 1 91.5 99 LYS B CA 1
ATOM 6517 C C . LYS B 1 99 ? -2.939 -24.641 -13.117 1 91.5 99 LYS B C 1
ATOM 6519 O O . LYS B 1 99 ? -3.709 -23.812 -12.633 1 91.5 99 LYS B O 1
ATOM 6524 N N . LEU B 1 100 ? -2.678 -25.797 -12.555 1 88.5 100 LEU B N 1
ATOM 6525 C CA . LEU B 1 100 ? -3.229 -26.062 -11.234 1 88.5 100 LEU B CA 1
ATOM 6526 C C . LEU B 1 100 ? -2.502 -25.25 -10.164 1 88.5 100 LEU B C 1
ATOM 6528 O O . LEU B 1 100 ? -1.271 -25.188 -10.164 1 88.5 100 LEU B O 1
ATOM 6532 N N . PRO B 1 101 ? -3.279 -24.641 -9.391 1 89.31 101 PRO B N 1
ATOM 6533 C CA . PRO B 1 101 ? -2.637 -23.844 -8.336 1 89.31 101 PRO B CA 1
ATOM 6534 C C . PRO B 1 101 ? -2.072 -24.719 -7.215 1 89.31 101 PRO B C 1
ATOM 6536 O O . PRO B 1 101 ? -2.475 -25.875 -7.066 1 89.31 101 PRO B O 1
ATOM 6539 N N . SER B 1 102 ? -1.119 -24.203 -6.531 1 91.19 102 SER B N 1
ATOM 6540 C CA . SER B 1 102 ? -0.619 -24.844 -5.316 1 91.19 102 SER B CA 1
ATOM 6541 C C . SER B 1 102 ? -1.41 -24.391 -4.094 1 91.19 102 SER B C 1
ATOM 6543 O O . SER B 1 102 ? -1.832 -23.234 -4.008 1 91.19 102 SER B O 1
ATOM 6545 N N . GLY B 1 103 ? -1.68 -25.297 -3.219 1 89.19 103 GLY B N 1
ATOM 6546 C CA . GLY B 1 103 ? -2.389 -24.984 -1.99 1 89.19 103 GLY B CA 1
ATOM 6547 C C . GLY B 1 103 ? -3.896 -25.078 -2.129 1 89.19 103 GLY B C 1
ATOM 6548 O O . GLY B 1 103 ? -4.629 -24.266 -1.577 1 89.19 103 GLY B O 1
ATOM 6549 N N . ILE B 1 104 ? -4.336 -25.969 -2.941 1 86.44 104 ILE B N 1
ATOM 6550 C CA . ILE B 1 104 ? -5.766 -26.172 -3.148 1 86.44 104 ILE B CA 1
ATOM 6551 C C . ILE B 1 104 ? -6.414 -26.625 -1.844 1 86.44 104 ILE B C 1
ATOM 6553 O O . ILE B 1 104 ? -7.508 -26.172 -1.499 1 86.44 104 ILE B O 1
ATOM 6557 N N . LEU B 1 105 ? -5.691 -27.438 -1.102 1 84.25 105 LEU B N 1
ATOM 6558 C CA . LEU B 1 105 ? -6.246 -28.031 0.114 1 84.25 105 LEU B CA 1
ATOM 6559 C C . LEU B 1 105 ? -6.293 -27 1.24 1 84.25 105 LEU B C 1
ATOM 6561 O O . LEU B 1 105 ? -6.906 -27.234 2.281 1 84.25 105 LEU B O 1
ATOM 6565 N N . GLU B 1 106 ? -5.672 -25.922 1.017 1 81.94 106 GLU B N 1
ATOM 6566 C CA . GLU B 1 106 ? -5.785 -24.844 1.991 1 81.94 106 GLU B CA 1
ATOM 6567 C C . GLU B 1 106 ? -6.797 -23.797 1.538 1 81.94 106 GLU B C 1
ATOM 6569 O O . GLU B 1 106 ? -6.941 -22.75 2.176 1 81.94 106 GLU B O 1
ATOM 6574 N N . GLY B 1 107 ? -7.363 -24 0.433 1 80.19 107 GLY B N 1
ATOM 6575 C CA . GLY B 1 107 ? -8.438 -23.141 -0.02 1 80.19 107 GLY B CA 1
ATOM 6576 C C . GLY B 1 107 ? -8.047 -22.25 -1.182 1 80.19 107 GLY B C 1
ATOM 6577 O O . GLY B 1 107 ? -8.797 -21.359 -1.574 1 80.19 107 GLY B O 1
ATOM 6578 N N . THR B 1 108 ? -6.844 -22.359 -1.67 1 86.06 108 THR B N 1
ATOM 6579 C CA . THR B 1 108 ? -6.449 -21.625 -2.861 1 86.06 108 THR B CA 1
ATOM 6580 C C . THR B 1 108 ? -7.09 -22.219 -4.109 1 86.06 108 THR B C 1
ATOM 6582 O O . THR B 1 108 ? -6.68 -23.297 -4.57 1 86.06 108 THR B O 1
ATOM 6585 N N . LEU B 1 109 ? -8.031 -21.516 -4.605 1 86.19 109 LEU B N 1
ATOM 6586 C CA . LEU B 1 109 ? -8.828 -22.156 -5.652 1 86.19 109 LEU B CA 1
ATOM 6587 C C . LEU B 1 109 ? -8.688 -21.391 -6.969 1 86.19 109 LEU B C 1
ATOM 6589 O O . LEU B 1 109 ? -9.281 -21.797 -7.98 1 86.19 109 LEU B O 1
ATOM 6593 N N . SER B 1 110 ? -7.883 -20.406 -6.992 1 89.12 110 SER B N 1
ATOM 6594 C CA . SER B 1 110 ? -7.832 -19.609 -8.211 1 89.12 110 SER B CA 1
ATOM 6595 C C . SER B 1 110 ? -6.43 -19.594 -8.805 1 89.12 110 SER B C 1
ATOM 6597 O O . SER B 1 110 ? -5.438 -19.625 -8.07 1 89.12 110 SER B O 1
ATOM 6599 N N . GLU B 1 111 ? -6.336 -19.703 -10.055 1 92.19 111 GLU B N 1
ATOM 6600 C CA . GLU B 1 111 ? -5.164 -19.484 -10.891 1 92.19 111 GLU B CA 1
ATOM 6601 C C . GLU B 1 111 ? -5.527 -18.703 -12.156 1 92.19 111 GLU B C 1
ATOM 6603 O O . GLU B 1 111 ? -6.176 -19.25 -13.055 1 92.19 111 GLU B O 1
ATOM 6608 N N . LEU B 1 112 ? -5.074 -17.531 -12.266 1 92.69 112 LEU B N 1
ATOM 6609 C CA . LEU B 1 112 ? -5.57 -16.609 -13.281 1 92.69 112 LEU B CA 1
ATOM 6610 C C . LEU B 1 112 ? -4.789 -16.766 -14.578 1 92.69 112 LEU B C 1
ATOM 6612 O O . LEU B 1 112 ? -5.176 -16.203 -15.609 1 92.69 112 LEU B O 1
ATOM 6616 N N . GLY B 1 113 ? -3.75 -17.547 -14.625 1 93.5 113 GLY B N 1
ATOM 6617 C CA . GLY B 1 113 ? -2.932 -17.594 -15.828 1 93.5 113 GLY B CA 1
ATOM 6618 C C . GLY B 1 113 ? -2.271 -16.266 -16.141 1 93.5 113 GLY B C 1
ATOM 6619 O O . GLY B 1 113 ? -2.061 -15.438 -15.242 1 93.5 113 GLY B O 1
ATOM 6620 N N . SER B 1 114 ? -1.813 -16.141 -17.375 1 93.62 114 SER B N 1
ATOM 6621 C CA . SER B 1 114 ? -1.186 -14.891 -17.797 1 93.62 114 SER B CA 1
ATOM 6622 C C . SER B 1 114 ? -2.111 -14.078 -18.688 1 93.62 114 SER B C 1
ATOM 6624 O O . SER B 1 114 ? -2.092 -14.234 -19.922 1 93.62 114 SER B O 1
ATOM 6626 N N . TYR B 1 115 ? -2.855 -13.188 -18.125 1 94.75 115 TYR B N 1
ATOM 6627 C CA . TYR B 1 115 ? -3.854 -12.367 -18.797 1 94.75 115 TYR B CA 1
ATOM 6628 C C . TYR B 1 115 ? -3.219 -11.539 -19.906 1 94.75 115 TYR B C 1
ATOM 6630 O O . TYR B 1 115 ? -3.703 -11.531 -21.047 1 94.75 115 TYR B O 1
ATOM 6638 N N . ASP B 1 116 ? -2.162 -10.852 -19.625 1 91.5 116 ASP B N 1
ATOM 6639 C CA . ASP B 1 116 ? -1.533 -9.93 -20.562 1 91.5 116 ASP B CA 1
ATOM 6640 C C . ASP B 1 116 ? -0.844 -10.68 -21.703 1 91.5 116 ASP B C 1
ATOM 6642 O O . ASP B 1 116 ? -0.882 -10.25 -22.859 1 91.5 116 ASP B O 1
ATOM 6646 N N . GLN B 1 117 ? -0.194 -11.797 -21.375 1 92 117 GLN B N 1
ATOM 6647 C CA . GLN B 1 117 ? 0.429 -12.617 -22.406 1 92 117 GLN B CA 1
ATOM 6648 C C . GLN B 1 117 ? -0.601 -13.094 -23.438 1 92 117 GLN B C 1
ATOM 6650 O O . GLN B 1 117 ? -0.338 -13.094 -24.641 1 92 117 GLN B O 1
ATOM 6655 N N . CYS B 1 118 ? -1.707 -13.484 -22.906 1 96 118 CYS B N 1
ATOM 6656 C CA . CYS B 1 118 ? -2.77 -13.977 -23.781 1 96 118 CYS B CA 1
ATOM 6657 C C . CYS B 1 118 ? -3.271 -12.875 -24.703 1 96 118 CYS B C 1
ATOM 6659 O O . CYS B 1 118 ? -3.422 -13.094 -25.906 1 96 118 CYS B O 1
ATOM 6661 N N . LEU B 1 119 ? -3.475 -11.719 -24.219 1 95.06 119 LEU B N 1
ATOM 6662 C CA . LEU B 1 119 ? -4.043 -10.625 -25 1 95.06 119 LEU B CA 1
ATOM 6663 C C . LEU B 1 119 ? -3.037 -10.109 -26.016 1 95.06 119 LEU B C 1
ATOM 6665 O O . LEU B 1 119 ? -3.424 -9.57 -27.062 1 95.06 119 LEU B O 1
ATOM 6669 N N . ASP B 1 120 ? -1.795 -10.297 -25.812 1 90.81 120 ASP B N 1
ATOM 6670 C CA . ASP B 1 120 ? -0.76 -9.75 -26.688 1 90.81 120 ASP B CA 1
ATOM 6671 C C . ASP B 1 120 ? -0.488 -10.68 -27.875 1 90.81 120 ASP B C 1
ATOM 6673 O O . ASP B 1 120 ? 0.225 -10.305 -28.812 1 90.81 120 ASP B O 1
ATOM 6677 N N . ILE B 1 121 ? -1.041 -11.859 -27.891 1 92.81 121 ILE B N 1
ATOM 6678 C CA . ILE B 1 121 ? -0.806 -12.828 -28.953 1 92.81 121 ILE B CA 1
ATOM 6679 C C . ILE B 1 121 ? -1.543 -12.398 -30.219 1 92.81 121 ILE B C 1
ATOM 6681 O O . ILE B 1 121 ? -2.74 -12.109 -30.188 1 92.81 121 ILE B O 1
ATOM 6685 N N . GLU B 1 122 ? -0.812 -12.234 -31.266 1 91.44 122 GLU B N 1
ATOM 6686 C CA . GLU B 1 122 ? -1.347 -11.961 -32.594 1 91.44 122 GLU B CA 1
ATOM 6687 C C . GLU B 1 122 ? -0.862 -13 -33.625 1 91.44 122 GLU B C 1
ATOM 6689 O O . GLU B 1 122 ? 0.343 -13.211 -33.75 1 91.44 122 GLU B O 1
ATOM 6694 N N . VAL B 1 123 ? -1.781 -13.656 -34.188 1 89.19 123 VAL B N 1
ATOM 6695 C CA . VAL B 1 123 ? -1.438 -14.688 -35.156 1 89.19 123 VAL B CA 1
ATOM 6696 C C . VAL B 1 123 ? -1.685 -14.172 -36.562 1 89.19 123 VAL B C 1
ATOM 6698 O O . VAL B 1 123 ? -2.82 -13.859 -36.938 1 89.19 123 VAL B O 1
ATOM 6701 N N . PRO B 1 124 ? -0.581 -13.984 -37.25 1 83.31 124 PRO B N 1
ATOM 6702 C CA . PRO B 1 124 ? -0.73 -13.5 -38.625 1 83.31 124 PRO B CA 1
ATOM 6703 C C . PRO B 1 124 ? -1.081 -14.617 -39.625 1 83.31 124 PRO B C 1
ATOM 6705 O O . PRO B 1 124 ? -0.868 -15.797 -39.312 1 83.31 124 PRO B O 1
ATOM 6708 N N . PHE B 1 125 ? -1.81 -14.148 -40.75 1 75.81 125 PHE B N 1
ATOM 6709 C CA . PHE B 1 125 ? -1.876 -15.031 -41.906 1 75.81 125 PHE B CA 1
ATOM 6710 C C . PHE B 1 125 ? -0.508 -15.164 -42.562 1 75.81 125 PHE B C 1
ATOM 6712 O O . PHE B 1 125 ? 0.427 -14.438 -42.219 1 75.81 125 PHE B O 1
ATOM 6719 N N . GLN B 1 126 ? -0.498 -16.156 -43.375 1 61.5 126 GLN B N 1
ATOM 6720 C CA . GLN B 1 126 ? 0.729 -16.281 -44.156 1 61.5 126 GLN B CA 1
ATOM 6721 C C . GLN B 1 126 ? 1.054 -14.977 -44.875 1 61.5 126 GLN B C 1
ATOM 6723 O O . GLN B 1 126 ? 2.223 -14.617 -45.031 1 61.5 126 GLN B O 1
ATOM 6728 N N . ASN B 1 127 ? -0.017 -14.148 -45.219 1 59.06 127 ASN B N 1
ATOM 6729 C CA . ASN B 1 127 ? 0.173 -12.883 -45.938 1 59.06 127 ASN B CA 1
ATOM 6730 C C . ASN B 1 127 ? 0.281 -11.711 -44.969 1 59.06 127 ASN B C 1
ATOM 6732 O O . ASN B 1 127 ? 0.018 -10.562 -45.312 1 59.06 127 ASN B O 1
ATOM 6736 N N . GLU B 1 128 ? 0.602 -11.891 -43.75 1 66.44 128 GLU B N 1
ATOM 6737 C CA . GLU B 1 128 ? 0.94 -10.898 -42.719 1 66.44 128 GLU B CA 1
ATOM 6738 C C . GLU B 1 128 ? -0.312 -10.227 -42.188 1 66.44 128 GLU B C 1
ATOM 6740 O O . GLU B 1 128 ? -0.222 -9.344 -41.312 1 66.44 128 GLU B O 1
ATOM 6745 N N . SER B 1 129 ? -1.489 -10.562 -42.781 1 75 129 SER B N 1
ATOM 6746 C CA . SER B 1 129 ? -2.707 -10.047 -42.156 1 75 129 SER B CA 1
ATOM 6747 C C . SER B 1 129 ? -3.061 -10.812 -40.875 1 75 129 SER B C 1
ATOM 6749 O O . SER B 1 129 ? -2.59 -11.938 -40.688 1 75 129 SER B O 1
ATOM 6751 N N . MET B 1 130 ? -3.727 -10.195 -39.969 1 81.56 130 MET B N 1
ATOM 6752 C CA . MET B 1 130 ? -4.055 -10.828 -38.688 1 81.56 130 MET B CA 1
ATOM 6753 C C . MET B 1 130 ? -5.156 -11.867 -38.875 1 81.56 130 MET B C 1
ATOM 6755 O O . MET B 1 130 ? -6.234 -11.555 -39.375 1 81.56 130 MET B O 1
ATOM 6759 N N . GLU B 1 131 ? -4.867 -13.117 -38.656 1 86.19 131 GLU B N 1
ATOM 6760 C CA . GLU B 1 131 ? -5.855 -14.195 -38.688 1 86.19 131 GLU B CA 1
ATOM 6761 C C . GLU B 1 131 ? -6.734 -14.188 -37.438 1 86.19 131 GLU B C 1
ATOM 6763 O O . GLU B 1 131 ? -7.957 -14.109 -37.531 1 86.19 131 GLU B O 1
ATOM 6768 N N . PHE B 1 132 ? -6.117 -14.336 -36.344 1 91.5 132 PHE B N 1
ATOM 6769 C CA . PHE B 1 132 ? -6.836 -14.188 -35.062 1 91.5 132 PHE B CA 1
ATOM 6770 C C . PHE B 1 132 ? -5.883 -13.781 -33.938 1 91.5 132 PHE B C 1
ATOM 6772 O O . PHE B 1 132 ? -4.676 -13.664 -34.156 1 91.5 132 PHE B O 1
ATOM 6779 N N . GLN B 1 133 ? -6.445 -13.383 -32.812 1 94.19 133 GLN B N 1
ATOM 6780 C CA . GLN B 1 133 ? -5.668 -12.977 -31.641 1 94.19 133 GLN B CA 1
ATOM 6781 C C . GLN B 1 133 ? -6.016 -13.82 -30.422 1 94.19 133 GLN B C 1
ATOM 6783 O O . GLN B 1 133 ? -6.895 -14.688 -30.5 1 94.19 133 GLN B O 1
ATOM 6788 N N . GLY B 1 134 ? -5.191 -13.656 -29.406 1 95.81 134 GLY B N 1
ATOM 6789 C CA . GLY B 1 134 ? -5.477 -14.344 -28.156 1 95.81 134 GLY B CA 1
ATOM 6790 C C . GLY B 1 134 ? -6.672 -13.773 -27.422 1 95.81 134 GLY B C 1
ATOM 6791 O O . GLY B 1 134 ? -6.883 -12.562 -27.406 1 95.81 134 GLY B O 1
ATOM 6792 N N . GLN B 1 135 ? -7.484 -14.68 -26.859 1 97.19 135 GLN B N 1
ATOM 6793 C CA . GLN B 1 135 ? -8.656 -14.328 -26.062 1 97.19 135 GLN B CA 1
ATOM 6794 C C . GLN B 1 135 ? -8.594 -14.969 -24.688 1 97.19 135 GLN B C 1
ATOM 6796 O O . GLN B 1 135 ? -8.391 -16.188 -24.562 1 97.19 135 GLN B O 1
ATOM 6801 N N . TYR B 1 136 ? -8.711 -14.07 -23.703 1 97.31 136 TYR B N 1
ATOM 6802 C CA . TYR B 1 136 ? -8.664 -14.547 -22.328 1 97.31 136 TYR B CA 1
ATOM 6803 C C . TYR B 1 136 ? -10.07 -14.758 -21.781 1 97.31 136 TYR B C 1
ATOM 6805 O O . TYR B 1 136 ? -10.867 -13.828 -21.734 1 97.31 136 TYR B O 1
ATOM 6813 N N . CYS B 1 137 ? -10.406 -15.953 -21.328 1 97.06 137 CYS B N 1
ATOM 6814 C CA . CYS B 1 137 ? -11.703 -16.266 -20.734 1 97.06 137 CYS B CA 1
ATOM 6815 C C . CYS B 1 137 ? -11.555 -16.766 -19.297 1 97.06 137 CYS B C 1
ATOM 6817 O O . CYS B 1 137 ? -10.789 -17.688 -19.031 1 97.06 137 CYS B O 1
ATOM 6819 N N . GLY B 1 138 ? -12.188 -16.078 -18.391 1 94.19 138 GLY B N 1
ATOM 6820 C CA . GLY B 1 138 ? -12.234 -16.562 -17.016 1 94.19 138 GLY B CA 1
ATOM 6821 C C . GLY B 1 138 ? -13.266 -17.656 -16.797 1 94.19 138 GLY B C 1
ATOM 6822 O O . GLY B 1 138 ? -14.453 -17.453 -17.062 1 94.19 138 GLY B O 1
ATOM 6823 N N . VAL B 1 139 ? -12.82 -18.859 -16.375 1 94.06 139 VAL B N 1
ATOM 6824 C CA . VAL B 1 139 ? -13.703 -20 -16.156 1 94.06 139 VAL B CA 1
ATOM 6825 C C . VAL B 1 139 ? -13.953 -20.188 -14.664 1 94.06 139 VAL B C 1
ATOM 6827 O O . VAL B 1 139 ? -13 -20.297 -13.875 1 94.06 139 VAL B O 1
ATOM 6830 N N . GLU B 1 140 ? -15.156 -20.188 -14.312 1 91.69 140 GLU B N 1
ATOM 6831 C CA . GLU B 1 140 ? -15.547 -20.453 -12.938 1 91.69 140 GLU B CA 1
ATOM 6832 C C . GLU B 1 140 ? -16.109 -21.859 -12.781 1 91.69 140 GLU B C 1
ATOM 6834 O O . GLU B 1 140 ? -16.953 -22.281 -13.578 1 91.69 140 GLU B O 1
ATOM 6839 N N . VAL B 1 141 ? -15.578 -22.578 -11.875 1 88.56 141 VAL B N 1
ATOM 6840 C CA . VAL B 1 141 ? -16.031 -23.922 -11.609 1 88.56 141 VAL B CA 1
ATOM 6841 C C . VAL B 1 141 ? -16.531 -24.031 -10.172 1 88.56 141 VAL B C 1
ATOM 6843 O O . VAL B 1 141 ? -15.797 -23.703 -9.234 1 88.56 141 VAL B O 1
ATOM 6846 N N . ASN B 1 142 ? -17.734 -24.359 -10.023 1 84.06 142 ASN B N 1
ATOM 6847 C CA . ASN B 1 142 ? -18.297 -24.5 -8.68 1 84.06 142 ASN B CA 1
ATOM 6848 C C . ASN B 1 142 ? -18.922 -25.875 -8.469 1 84.06 142 ASN B C 1
ATOM 6850 O O . ASN B 1 142 ? -19.438 -26.469 -9.414 1 84.06 142 ASN B O 1
ATOM 6854 N N . ARG B 1 143 ? -18.812 -26.328 -7.223 1 75.12 143 ARG B N 1
ATOM 6855 C CA . ARG B 1 143 ? -19.469 -27.578 -6.875 1 75.12 143 ARG B CA 1
ATOM 6856 C C . ARG B 1 143 ? -20.969 -27.391 -6.75 1 75.12 143 ARG B C 1
ATOM 6858 O O . ARG B 1 143 ? -21.438 -26.328 -6.32 1 75.12 143 ARG B O 1
ATOM 6865 N N . ILE B 1 144 ? -21.688 -28.391 -7.262 1 66.25 144 ILE B N 1
ATOM 6866 C CA . ILE B 1 144 ? -23.141 -28.344 -7.086 1 66.25 144 ILE B CA 1
ATOM 6867 C C . ILE B 1 144 ? -23.5 -28.688 -5.637 1 66.25 144 ILE B C 1
ATOM 6869 O O . ILE B 1 144 ? -23.312 -29.812 -5.191 1 66.25 144 ILE B O 1
ATOM 6873 N N . LEU B 1 145 ? -23.438 -27.641 -4.801 1 63.78 145 LEU B N 1
ATOM 6874 C CA . LEU B 1 145 ? -23.688 -27.812 -3.375 1 63.78 145 LEU B CA 1
ATOM 6875 C C . LEU B 1 145 ? -25.172 -27.719 -3.064 1 63.78 145 LEU B C 1
ATOM 6877 O O . LEU B 1 145 ? -25.906 -27 -3.746 1 63.78 145 LEU B O 1
ATOM 6881 N N . PRO B 1 146 ? -25.625 -28.734 -2.164 1 60.38 146 PRO B N 1
ATOM 6882 C CA . PRO B 1 146 ? -27 -28.547 -1.698 1 60.38 146 PRO B CA 1
ATOM 6883 C C . PRO B 1 146 ? -27.219 -27.188 -1.038 1 60.38 146 PRO B C 1
ATOM 6885 O O . PRO B 1 146 ? -26.266 -26.516 -0.658 1 60.38 146 PRO B O 1
ATOM 6888 N N . LYS B 1 147 ? -28.438 -26.656 -1.168 1 56.16 147 LYS B N 1
ATOM 6889 C CA . LYS B 1 147 ? -28.781 -25.375 -0.565 1 56.16 147 LYS B CA 1
ATOM 6890 C C . LYS B 1 147 ? -28.297 -25.281 0.877 1 56.16 147 LYS B C 1
ATOM 6892 O O . LYS B 1 147 ? -28.406 -26.25 1.633 1 56.16 147 LYS B O 1
ATOM 6897 N N . THR B 1 148 ? -27.266 -24.438 1.121 1 53.75 148 THR B N 1
ATOM 6898 C CA . THR B 1 148 ? -26.609 -24.203 2.404 1 53.75 148 THR B CA 1
ATOM 6899 C C . THR B 1 148 ? -27.609 -24.328 3.549 1 53.75 148 THR B C 1
ATOM 6901 O O . THR B 1 148 ? -28.75 -23.859 3.443 1 53.75 148 THR B O 1
ATOM 6904 N N . ALA B 1 149 ? -27.297 -25.188 4.438 1 50.69 149 ALA B N 1
ATOM 6905 C CA . ALA B 1 149 ? -28.094 -25.094 5.656 1 50.69 149 ALA B CA 1
ATOM 6906 C C . ALA B 1 149 ? -28.156 -23.656 6.156 1 50.69 149 ALA B C 1
ATOM 6908 O O . ALA B 1 149 ? -27.281 -22.844 5.859 1 50.69 149 ALA B O 1
ATOM 6909 N N . GLU B 1 150 ? -29.281 -23.203 6.574 1 50.31 150 GLU B N 1
ATOM 6910 C CA . GLU B 1 150 ? -29.656 -21.875 7.066 1 50.31 150 GLU B CA 1
ATOM 6911 C C . GLU B 1 150 ? -28.516 -21.234 7.859 1 50.31 150 GLU B C 1
ATOM 6913 O O . GLU B 1 150 ? -28.328 -20.031 7.812 1 50.31 150 GLU B O 1
ATOM 6918 N N . THR B 1 151 ? -27.812 -22.094 8.789 1 48.84 151 THR B N 1
ATOM 6919 C CA . THR B 1 151 ? -26.891 -21.469 9.727 1 48.84 151 THR B CA 1
ATOM 6920 C C . THR B 1 151 ? -25.438 -21.797 9.367 1 48.84 151 THR B C 1
ATOM 6922 O O . THR B 1 151 ? -24.844 -22.719 9.938 1 48.84 151 THR B O 1
ATOM 6925 N N . PHE B 1 152 ? -25.031 -21.859 8.117 1 51.09 152 PHE B N 1
ATOM 6926 C CA . PHE B 1 152 ? -23.656 -22.219 7.852 1 51.09 152 PHE B CA 1
ATOM 6927 C C . PHE B 1 152 ? -22.719 -21.047 8.164 1 51.09 152 PHE B C 1
ATOM 6929 O O . PHE B 1 152 ? -22.953 -19.922 7.73 1 51.09 152 PHE B O 1
ATOM 6936 N N . TYR B 1 153 ? -21.969 -21.203 9.406 1 55.31 153 TYR B N 1
ATOM 6937 C CA . TYR B 1 153 ? -21 -20.172 9.766 1 55.31 153 TYR B CA 1
ATOM 6938 C C . TYR B 1 153 ? -19.578 -20.625 9.477 1 55.31 153 TYR B C 1
ATOM 6940 O O . TYR B 1 153 ? -19.266 -21.812 9.594 1 55.31 153 TYR B O 1
ATOM 6948 N N . PHE B 1 154 ? -18.797 -19.953 8.711 1 57.41 154 PHE B N 1
ATOM 6949 C CA . PHE B 1 154 ? -17.406 -20.156 8.289 1 57.41 154 PHE B CA 1
ATOM 6950 C C . PHE B 1 154 ? -16.562 -20.672 9.438 1 57.41 154 PHE B C 1
ATOM 6952 O O . PHE B 1 154 ? -15.594 -21.406 9.227 1 57.41 154 PHE B O 1
ATOM 6959 N N . GLY B 1 155 ? -16.75 -20.469 10.695 1 52.41 155 GLY B N 1
ATOM 6960 C CA . GLY B 1 155 ? -15.781 -20.609 11.766 1 52.41 155 GLY B CA 1
ATOM 6961 C C . GLY B 1 155 ? -15.617 -22.031 12.242 1 52.41 155 GLY B C 1
ATOM 6962 O O . GLY B 1 155 ? -15.023 -22.281 13.289 1 52.41 155 GLY B O 1
ATOM 6963 N N . ASN B 1 156 ? -16.156 -23.031 11.523 1 50.84 156 ASN B N 1
ATOM 6964 C CA . ASN B 1 156 ? -15.984 -24.297 12.242 1 50.84 156 ASN B CA 1
ATOM 6965 C C . ASN B 1 156 ? -14.594 -24.875 12.031 1 50.84 156 ASN B C 1
ATOM 6967 O O . ASN B 1 156 ? -14.148 -25.047 10.898 1 50.84 156 ASN B O 1
ATOM 6971 N N . GLU B 1 157 ? -13.75 -24.797 13 1 53.31 157 GLU B N 1
ATOM 6972 C CA . GLU B 1 157 ? -12.383 -25.281 13.117 1 53.31 157 GLU B CA 1
ATOM 6973 C C . GLU B 1 157 ? -12.305 -26.781 12.914 1 53.31 157 GLU B C 1
ATOM 6975 O O . GLU B 1 157 ? -12.414 -27.547 13.867 1 53.31 157 GLU B O 1
ATOM 6980 N N . GLN B 1 158 ? -12.805 -27.422 11.922 1 53.53 158 GLN B N 1
ATOM 6981 C CA . GLN B 1 158 ? -12.586 -28.875 11.938 1 53.53 158 GLN B CA 1
ATOM 6982 C C . GLN B 1 158 ? -11.172 -29.219 11.469 1 53.53 158 GLN B C 1
ATOM 6984 O O . GLN B 1 158 ? -10.789 -28.891 10.344 1 53.53 158 GLN B O 1
ATOM 6989 N N . LYS B 1 159 ? -10.188 -29.453 12.453 1 57 159 LYS B N 1
ATOM 6990 C CA . LYS B 1 159 ? -8.859 -29.984 12.156 1 57 159 LYS B CA 1
ATOM 6991 C C . LYS B 1 159 ? -8.938 -31.422 11.664 1 57 159 LYS B C 1
ATOM 6993 O O . LYS B 1 159 ? -9.5 -32.281 12.336 1 57 159 LYS B O 1
ATOM 6998 N N . THR B 1 160 ? -8.641 -31.75 10.352 1 62.03 160 THR B N 1
ATOM 6999 C CA . THR B 1 160 ? -8.57 -33.094 9.828 1 62.03 160 THR B CA 1
ATOM 7000 C C . THR B 1 160 ? -7.332 -33.812 10.344 1 62.03 160 THR B C 1
ATOM 7002 O O . THR B 1 160 ? -6.262 -33.219 10.453 1 62.03 160 THR B O 1
ATOM 7005 N N . HIS B 1 161 ? -7.488 -35.062 10.883 1 70.5 161 HIS B N 1
ATOM 7006 C CA . HIS B 1 161 ? -6.367 -35.906 11.312 1 70.5 161 HIS B CA 1
ATOM 7007 C C . HIS B 1 161 ? -5.422 -36.188 10.156 1 70.5 161 HIS B C 1
ATOM 7009 O O . HIS B 1 161 ? -5.867 -36.531 9.055 1 70.5 161 HIS B O 1
ATOM 7015 N N . PRO B 1 162 ? -4.18 -36.031 10.219 1 75.81 162 PRO B N 1
ATOM 7016 C CA . PRO B 1 162 ? -3.195 -36.188 9.148 1 75.81 162 PRO B CA 1
ATOM 7017 C C . PRO B 1 162 ? -3.252 -37.562 8.492 1 75.81 162 PRO B C 1
ATOM 7019 O O . PRO B 1 162 ? -2.902 -37.688 7.316 1 75.81 162 PRO B O 1
ATOM 7022 N N . LEU B 1 163 ? -3.746 -38.594 9.195 1 75.5 163 LEU B N 1
ATOM 7023 C CA . LEU B 1 163 ? -3.752 -39.938 8.656 1 75.5 163 LEU B CA 1
ATOM 7024 C C . LEU B 1 163 ? -5.102 -40.281 8.031 1 75.5 163 LEU B C 1
ATOM 7026 O O . LEU B 1 163 ? -5.273 -41.344 7.438 1 75.5 163 LEU B O 1
ATOM 7030 N N . SER B 1 164 ? -5.938 -39.25 8.055 1 76.75 164 SER B N 1
ATOM 7031 C CA . SER B 1 164 ? -7.246 -39.469 7.445 1 76.75 164 SER B CA 1
ATOM 7032 C C . SER B 1 164 ? -7.188 -39.312 5.93 1 76.75 164 SER B C 1
ATOM 7034 O O . SER B 1 164 ? -6.23 -38.75 5.398 1 76.75 164 SER B O 1
ATOM 7036 N N . SER B 1 165 ? -8.203 -39.875 5.273 1 76.5 165 SER B N 1
ATOM 7037 C CA . SER B 1 165 ? -8.281 -39.781 3.818 1 76.5 165 SER B CA 1
ATOM 7038 C C . SER B 1 165 ? -8.688 -38.375 3.381 1 76.5 165 SER B C 1
ATOM 7040 O O . SER B 1 165 ? -9.281 -37.625 4.152 1 76.5 165 SER B O 1
ATOM 7042 N N . ILE B 1 166 ? -8.359 -38.062 2.16 1 76.62 166 ILE B N 1
ATOM 7043 C CA . ILE B 1 166 ? -8.625 -36.75 1.582 1 76.62 166 ILE B CA 1
ATOM 7044 C C . ILE B 1 166 ? -10.133 -36.531 1.462 1 76.62 166 ILE B C 1
ATOM 7046 O O . ILE B 1 166 ? -10.602 -35.406 1.462 1 76.62 166 ILE B O 1
ATOM 7050 N N . GLY B 1 167 ? -10.852 -37.688 1.295 1 69.62 167 GLY B N 1
ATOM 7051 C CA . GLY B 1 167 ? -12.297 -37.562 1.231 1 69.62 167 GLY B CA 1
ATOM 7052 C C . GLY B 1 167 ? -12.891 -36.844 2.426 1 69.62 167 GLY B C 1
ATOM 7053 O O . GLY B 1 167 ? -13.781 -36 2.271 1 69.62 167 GLY B O 1
ATOM 7054 N N . LYS B 1 168 ? -12.391 -37.125 3.531 1 67.38 168 LYS B N 1
ATOM 7055 C CA . LYS B 1 168 ? -12.852 -36.469 4.746 1 67.38 168 LYS B CA 1
ATOM 7056 C C . LYS B 1 168 ? -12.461 -34.969 4.746 1 67.38 168 LYS B C 1
ATOM 7058 O O . LYS B 1 168 ? -13.219 -34.125 5.23 1 67.38 168 LYS B O 1
ATOM 7063 N N . PHE B 1 169 ? -11.398 -34.844 4.133 1 65.75 169 PHE B N 1
ATOM 7064 C CA . PHE B 1 169 ? -10.945 -33.438 4.012 1 65.75 169 PHE B CA 1
ATOM 7065 C C . PHE B 1 169 ? -11.922 -32.625 3.17 1 65.75 169 PHE B C 1
ATOM 7067 O O . PHE B 1 169 ? -12.32 -31.531 3.562 1 65.75 169 PHE B O 1
ATOM 7074 N N . PHE B 1 170 ? -12.281 -33.188 2.045 1 66.19 170 PHE B N 1
ATOM 7075 C CA . PHE B 1 170 ? -13.195 -32.469 1.152 1 66.19 170 PHE B CA 1
ATOM 7076 C C . PHE B 1 170 ? -14.555 -32.281 1.812 1 66.19 170 PHE B C 1
ATOM 7078 O O . PHE B 1 170 ? -15.219 -31.266 1.597 1 66.19 170 PHE B O 1
ATOM 7085 N N . GLN B 1 171 ? -14.914 -33.188 2.596 1 63.06 171 GLN B N 1
ATOM 7086 C CA . GLN B 1 171 ? -16.172 -33.062 3.324 1 63.06 171 GLN B CA 1
ATOM 7087 C C . GLN B 1 171 ? -16.109 -31.906 4.324 1 63.06 171 GLN B C 1
ATOM 7089 O O . GLN B 1 171 ? -17.062 -31.156 4.469 1 63.06 171 GLN B O 1
ATOM 7094 N N . ASP B 1 172 ? -14.953 -31.797 4.859 1 62.22 172 ASP B N 1
ATOM 7095 C CA . ASP B 1 172 ? -14.766 -30.766 5.875 1 62.22 172 ASP B CA 1
ATOM 7096 C C . ASP B 1 172 ? -14.586 -29.391 5.238 1 62.22 172 ASP B C 1
ATOM 7098 O O . ASP B 1 172 ? -15.062 -28.391 5.77 1 62.22 172 ASP B O 1
ATOM 7102 N N . MET B 1 173 ? -13.961 -29.422 4.074 1 61.34 173 MET B N 1
ATOM 7103 C CA . MET B 1 173 ? -13.727 -28.188 3.352 1 61.34 173 MET B CA 1
ATOM 7104 C C . MET B 1 173 ? -14.977 -27.75 2.588 1 61.34 173 MET B C 1
ATOM 7106 O O . MET B 1 173 ? -15.031 -26.656 2.027 1 61.34 173 MET B O 1
ATOM 7110 N N . GLY B 1 174 ? -15.969 -28.609 2.555 1 60.56 174 GLY B N 1
ATOM 7111 C CA . GLY B 1 174 ? -17.172 -28.359 1.791 1 60.56 174 GLY B CA 1
ATOM 7112 C C . GLY B 1 174 ? -17.781 -27 2.07 1 60.56 174 GLY B C 1
ATOM 7113 O O . GLY B 1 174 ? -18.359 -26.375 1.179 1 60.56 174 GLY B O 1
ATOM 7114 N N . SER B 1 175 ? -17.469 -26.469 3.189 1 62.62 175 SER B N 1
ATOM 7115 C CA . SER B 1 175 ? -18.062 -25.172 3.547 1 62.62 175 SER B CA 1
ATOM 7116 C C . SER B 1 175 ? -17.406 -24.031 2.779 1 62.62 175 SER B C 1
ATOM 7118 O O . SER B 1 175 ? -18.031 -23 2.525 1 62.62 175 SER B O 1
ATOM 7120 N N . VAL B 1 176 ? -16.188 -24.297 2.336 1 64.5 176 VAL B N 1
ATOM 7121 C CA . VAL B 1 176 ? -15.469 -23.25 1.623 1 64.5 176 VAL B CA 1
ATOM 7122 C C . VAL B 1 176 ? -16.125 -23 0.264 1 64.5 176 VAL B C 1
ATOM 7124 O O . VAL B 1 176 ? -16.141 -21.875 -0.229 1 64.5 176 VAL B O 1
ATOM 7127 N N . PHE B 1 177 ? -16.797 -24 -0.263 1 67.56 177 PHE B N 1
ATOM 7128 C CA . PHE B 1 177 ? -17.312 -23.922 -1.625 1 67.56 177 PHE B CA 1
ATOM 7129 C C . PHE B 1 177 ? -18.625 -23.141 -1.668 1 67.56 177 PHE B C 1
ATOM 7131 O O . PHE B 1 177 ? -19.109 -22.797 -2.746 1 67.56 177 PHE B O 1
ATOM 7138 N N . TYR B 1 178 ? -19.094 -22.859 -0.488 1 64.38 178 TYR B N 1
ATOM 7139 C CA . TYR B 1 178 ? -20.234 -21.969 -0.456 1 64.38 178 TYR B CA 1
ATOM 7140 C C . TYR B 1 178 ? -19.812 -20.531 -0.687 1 64.38 178 TYR B C 1
ATOM 7142 O O . TYR B 1 178 ? -20.625 -19.703 -1.117 1 64.38 178 TYR B O 1
ATOM 7150 N N . TYR B 1 179 ? -18.516 -20.328 -0.477 1 64.88 179 TYR B N 1
ATOM 7151 C CA . TYR B 1 179 ? -18.094 -18.938 -0.525 1 64.88 179 TYR B CA 1
ATOM 7152 C C . TYR B 1 179 ? -17 -18.734 -1.568 1 64.88 179 TYR B C 1
ATOM 7154 O O . TYR B 1 179 ? -16.641 -17.594 -1.894 1 64.88 179 TYR B O 1
ATOM 7162 N N . SER B 1 180 ? -16.5 -19.781 -1.962 1 73.62 180 SER B N 1
ATOM 7163 C CA . SER B 1 180 ? -15.414 -19.656 -2.928 1 73.62 180 SER B CA 1
ATOM 7164 C C . SER B 1 180 ? -15.625 -20.594 -4.121 1 73.62 180 SER B C 1
ATOM 7166 O O . SER B 1 180 ? -16.375 -21.562 -4.031 1 73.62 180 SER B O 1
ATOM 7168 N N . LYS B 1 181 ? -15.266 -20.141 -5.23 1 80.25 181 LYS B N 1
ATOM 7169 C CA . LYS B 1 181 ? -15.32 -20.891 -6.48 1 80.25 181 LYS B CA 1
ATOM 7170 C C . LYS B 1 181 ? -13.938 -20.969 -7.137 1 80.25 181 LYS B C 1
ATOM 7172 O O . LYS B 1 181 ? -13.086 -20.109 -6.887 1 80.25 181 LYS B O 1
ATOM 7177 N N . PHE B 1 182 ? -13.789 -22.047 -7.809 1 86.44 182 PHE B N 1
ATOM 7178 C CA . PHE B 1 182 ? -12.57 -22.125 -8.602 1 86.44 182 PHE B CA 1
ATOM 7179 C C . PHE B 1 182 ? -12.594 -21.109 -9.734 1 86.44 182 PHE B C 1
ATOM 7181 O O . PHE B 1 182 ? -13.633 -20.891 -10.359 1 86.44 182 PHE B O 1
ATOM 7188 N N . ARG B 1 183 ? -11.586 -20.438 -9.938 1 90.94 183 ARG B N 1
ATOM 7189 C CA . ARG B 1 183 ? -11.438 -19.5 -11.039 1 90.94 183 ARG B CA 1
ATOM 7190 C C . ARG B 1 183 ? -10.156 -19.766 -11.82 1 90.94 183 ARG B C 1
ATOM 7192 O O . ARG B 1 183 ? -9.055 -19.688 -11.266 1 90.94 183 ARG B O 1
ATOM 7199 N N . PHE B 1 184 ? -10.305 -20.109 -13.086 1 93.19 184 PHE B N 1
ATOM 7200 C CA . PHE B 1 184 ? -9.172 -20.406 -13.953 1 93.19 184 PHE B CA 1
ATOM 7201 C C . PHE B 1 184 ? -9.164 -19.5 -15.172 1 93.19 184 PHE B C 1
ATOM 7203 O O . PHE B 1 184 ? -10.227 -19.094 -15.664 1 93.19 184 PHE B O 1
ATOM 7210 N N . GLY B 1 185 ? -7.977 -19.078 -15.547 1 94.88 185 GLY B N 1
ATOM 7211 C CA . GLY B 1 185 ? -7.832 -18.312 -16.781 1 94.88 185 GLY B CA 1
ATOM 7212 C C . GLY B 1 185 ? -7.48 -19.156 -17.984 1 94.88 185 GLY B C 1
ATOM 7213 O O . GLY B 1 185 ? -6.531 -19.938 -17.938 1 94.88 185 GLY B O 1
ATOM 7214 N N . LEU B 1 186 ? -8.297 -19.094 -19.062 1 95.75 186 LEU B N 1
ATOM 7215 C CA . LEU B 1 186 ? -8.078 -19.844 -20.297 1 95.75 186 LEU B CA 1
ATOM 7216 C C . LEU B 1 186 ? -7.781 -18.906 -21.453 1 95.75 186 LEU B C 1
ATOM 7218 O O . LEU B 1 186 ? -8.445 -17.875 -21.625 1 95.75 186 LEU B O 1
ATOM 7222 N N . CYS B 1 187 ? -6.703 -19.219 -22.141 1 97.25 187 CYS B N 1
ATOM 7223 C CA . CYS B 1 187 ? -6.367 -18.469 -23.344 1 97.25 187 CYS B CA 1
ATOM 7224 C C . CYS B 1 187 ? -6.754 -19.234 -24.609 1 97.25 187 CYS B C 1
ATOM 7226 O O . CYS B 1 187 ? -6.227 -20.328 -24.859 1 97.25 187 CYS B O 1
ATOM 7228 N N . VAL B 1 188 ? -7.695 -18.75 -25.422 1 95.88 188 VAL B N 1
ATOM 7229 C CA . VAL B 1 188 ? -8.203 -19.406 -26.625 1 95.88 188 VAL B CA 1
ATOM 7230 C C . VAL B 1 188 ? -8.172 -18.406 -27.781 1 95.88 188 VAL B C 1
ATOM 7232 O O . VAL B 1 188 ? -8.039 -17.203 -27.578 1 95.88 188 VAL B O 1
ATOM 7235 N N . PRO B 1 189 ? -8.219 -18.938 -29.016 1 95.69 189 PRO B N 1
ATOM 7236 C CA . PRO B 1 189 ? -8.258 -18.031 -30.156 1 95.69 189 PRO B CA 1
ATOM 7237 C C . PRO B 1 189 ? -9.5 -17.141 -30.156 1 95.69 189 PRO B C 1
ATOM 7239 O O . PRO B 1 189 ? -10.586 -17.578 -29.781 1 95.69 189 PRO B O 1
ATOM 7242 N N . SER B 1 190 ? -9.312 -15.977 -30.625 1 95.81 190 SER B N 1
ATOM 7243 C CA . SER B 1 190 ? -10.367 -14.977 -30.594 1 95.81 190 SER B CA 1
ATOM 7244 C C . SER B 1 190 ? -11.516 -15.359 -31.531 1 95.81 190 SER B C 1
ATOM 7246 O O . SER B 1 190 ? -12.625 -14.828 -31.406 1 95.81 190 SER B O 1
ATOM 7248 N N . LYS B 1 191 ? -11.305 -16.266 -32.438 1 94.69 191 LYS B N 1
ATOM 7249 C CA . LYS B 1 191 ? -12.344 -16.719 -33.344 1 94.69 191 LYS B CA 1
ATOM 7250 C C . LYS B 1 191 ? -13.367 -17.594 -32.625 1 94.69 191 LYS B C 1
ATOM 7252 O O . LYS B 1 191 ? -14.453 -17.859 -33.156 1 94.69 191 LYS B O 1
ATOM 7257 N N . CYS B 1 192 ? -12.984 -18.078 -31.484 1 94.81 192 CYS B N 1
ATOM 7258 C CA . CYS B 1 192 ? -13.953 -18.75 -30.625 1 94.81 192 CYS B CA 1
ATOM 7259 C C . CYS B 1 192 ? -14.766 -17.734 -29.844 1 94.81 192 CYS B C 1
ATOM 7261 O O . CYS B 1 192 ? -14.336 -17.281 -28.766 1 94.81 192 CYS B O 1
ATOM 7263 N N . SER B 1 193 ? -15.914 -17.531 -30.25 1 94.44 193 SER B N 1
ATOM 7264 C CA . SER B 1 193 ? -16.766 -16.516 -29.656 1 94.44 193 SER B CA 1
ATOM 7265 C C . SER B 1 193 ? -17.188 -16.906 -28.234 1 94.44 193 SER B C 1
ATOM 7267 O O . SER B 1 193 ? -17.016 -18.062 -27.828 1 94.44 193 SER B O 1
ATOM 7269 N N . LEU B 1 194 ? -17.734 -15.93 -27.484 1 94.94 194 LEU B N 1
ATOM 7270 C CA . LEU B 1 194 ? -18.188 -16.172 -26.125 1 94.94 194 LEU B CA 1
ATOM 7271 C C . LEU B 1 194 ? -19.281 -17.234 -26.094 1 94.94 194 LEU B C 1
ATOM 7273 O O . LEU B 1 194 ? -19.234 -18.156 -25.266 1 94.94 194 LEU B O 1
ATOM 7277 N N . PRO B 1 195 ? -20.25 -17.203 -27.016 1 94.88 195 PRO B N 1
ATOM 7278 C CA . PRO B 1 195 ? -21.25 -18.281 -27.016 1 94.88 195 PRO B CA 1
ATOM 7279 C C . PRO B 1 195 ? -20.641 -19.641 -27.281 1 94.88 195 PRO B C 1
ATOM 7281 O O . PRO B 1 195 ? -21.062 -20.641 -26.703 1 94.88 195 PRO B O 1
ATOM 7284 N N . ASP B 1 196 ? -19.656 -19.688 -28.109 1 94.19 196 ASP B N 1
ATOM 7285 C CA . ASP B 1 196 ? -18.953 -20.953 -28.344 1 94.19 196 ASP B CA 1
ATOM 7286 C C . ASP B 1 196 ? -18.344 -21.484 -27.062 1 94.19 196 ASP B C 1
ATOM 7288 O O . ASP B 1 196 ? -18.516 -22.672 -26.719 1 94.19 196 ASP B O 1
ATOM 7292 N N . MET B 1 197 ? -17.719 -20.609 -26.406 1 94.25 197 MET B N 1
ATOM 7293 C CA . MET B 1 197 ? -17.016 -21.016 -25.188 1 94.25 197 MET B CA 1
ATOM 7294 C C . MET B 1 197 ? -18.016 -21.406 -24.094 1 94.25 197 MET B C 1
ATOM 7296 O O . MET B 1 197 ? -17.734 -22.297 -23.281 1 94.25 197 MET B O 1
ATOM 7300 N N . GLN B 1 198 ? -19.172 -20.734 -24.047 1 95.19 198 GLN B N 1
ATOM 7301 C CA . GLN B 1 198 ? -20.188 -21.062 -23.078 1 95.19 198 GLN B CA 1
ATOM 7302 C C . GLN B 1 198 ? -20.797 -22.422 -23.359 1 95.19 198 GLN B C 1
ATOM 7304 O O . GLN B 1 198 ? -21.125 -23.172 -22.422 1 95.19 198 GLN B O 1
ATOM 7309 N N . ARG B 1 199 ? -20.922 -22.812 -24.625 1 93.38 199 ARG B N 1
ATOM 7310 C CA . ARG B 1 199 ? -21.406 -24.141 -24.984 1 93.38 199 ARG B CA 1
ATOM 7311 C C . ARG B 1 199 ? -20.422 -25.234 -24.578 1 93.38 199 ARG B C 1
ATOM 7313 O O . ARG B 1 199 ? -20.828 -26.297 -24.094 1 93.38 199 ARG B O 1
ATOM 7320 N N . VAL B 1 200 ? -19.203 -24.891 -24.797 1 91.56 200 VAL B N 1
ATOM 7321 C CA . VAL B 1 200 ? -18.156 -25.828 -24.375 1 91.56 200 VAL B CA 1
ATOM 7322 C C . VAL B 1 200 ? -18.203 -26 -22.859 1 91.56 200 VAL B C 1
ATOM 7324 O O . VAL B 1 200 ? -18.078 -27.125 -22.359 1 91.56 200 VAL B O 1
ATOM 7327 N N . ALA B 1 201 ? -18.406 -24.938 -22.172 1 92.31 201 ALA B N 1
ATOM 7328 C CA . ALA B 1 201 ? -18.453 -24.969 -20.703 1 92.31 201 ALA B CA 1
ATOM 7329 C C . ALA B 1 201 ? -19.625 -25.828 -20.219 1 92.31 201 ALA B C 1
ATOM 7331 O O . ALA B 1 201 ? -19.484 -26.578 -19.25 1 92.31 201 ALA B O 1
ATOM 7332 N N . VAL B 1 202 ? -20.734 -25.734 -20.859 1 91.19 202 VAL B N 1
ATOM 7333 C CA . VAL B 1 202 ? -21.922 -26.5 -20.469 1 91.19 202 VAL B CA 1
ATOM 7334 C C . VAL B 1 202 ? -21.641 -28 -20.641 1 91.19 202 VAL B C 1
ATOM 7336 O O . VAL B 1 202 ? -22.031 -28.797 -19.781 1 91.19 202 VAL B O 1
ATOM 7339 N N . GLU B 1 203 ? -20.969 -28.344 -21.688 1 90.31 203 GLU B N 1
ATOM 7340 C CA . GLU B 1 203 ? -20.672 -29.75 -21.938 1 90.31 203 GLU B CA 1
ATOM 7341 C C . GLU B 1 203 ? -19.672 -30.281 -20.922 1 90.31 203 GLU B C 1
ATOM 7343 O O . GLU B 1 203 ? -19.766 -31.438 -20.5 1 90.31 203 GLU B O 1
ATOM 7348 N N . ILE B 1 204 ? -18.719 -29.453 -20.625 1 88.31 204 ILE B N 1
ATOM 7349 C CA . ILE B 1 204 ? -17.75 -29.844 -19.609 1 88.31 204 ILE B CA 1
ATOM 7350 C C . ILE B 1 204 ? -18.453 -30.016 -18.266 1 88.31 204 ILE B C 1
ATOM 7352 O O . ILE B 1 204 ? -18.156 -30.938 -17.516 1 88.31 204 ILE B O 1
ATOM 7356 N N . ALA B 1 205 ? -19.328 -29.109 -18 1 89.06 205 ALA B N 1
ATOM 7357 C CA . ALA B 1 205 ? -20.062 -29.141 -16.75 1 89.06 205 ALA B CA 1
ATOM 7358 C C . ALA B 1 205 ? -20.828 -30.453 -16.594 1 89.06 205 ALA B C 1
ATOM 7360 O O . ALA B 1 205 ? -20.859 -31.047 -15.523 1 89.06 205 ALA B O 1
ATOM 7361 N N . LYS B 1 206 ? -21.406 -30.922 -17.641 1 85.75 206 LYS B N 1
ATOM 7362 C CA . LYS B 1 206 ? -22.172 -32.188 -17.641 1 85.75 206 LYS B CA 1
ATOM 7363 C C . LYS B 1 206 ? -21.266 -33.375 -17.359 1 85.75 206 LYS B C 1
ATOM 7365 O O . LYS B 1 206 ? -21.656 -34.281 -16.641 1 85.75 206 LYS B O 1
ATOM 7370 N N . ARG B 1 207 ? -20.109 -33.281 -17.812 1 81.5 207 ARG B N 1
ATOM 7371 C CA . ARG B 1 207 ? -19.188 -34.406 -17.719 1 81.5 207 ARG B CA 1
ATOM 7372 C C . ARG B 1 207 ? -18.578 -34.469 -16.328 1 81.5 207 ARG B C 1
ATOM 7374 O O . ARG B 1 207 ? -18.406 -35.562 -15.773 1 81.5 207 ARG B O 1
ATOM 7381 N N . ILE B 1 208 ? -18.234 -33.344 -15.773 1 80.75 208 ILE B N 1
ATOM 7382 C CA . ILE B 1 208 ? -17.562 -33.344 -14.484 1 80.75 208 ILE B CA 1
ATOM 7383 C C . ILE B 1 208 ? -18.578 -33.156 -13.359 1 80.75 208 ILE B C 1
ATOM 7385 O O . ILE B 1 208 ? -18.234 -33.25 -12.18 1 80.75 208 ILE B O 1
ATOM 7389 N N . LYS B 1 209 ? -19.859 -32.938 -13.602 1 79.75 209 LYS B N 1
ATOM 7390 C CA . LYS B 1 209 ? -20.953 -32.781 -12.648 1 79.75 209 LYS B CA 1
ATOM 7391 C C . LYS B 1 209 ? -20.688 -31.609 -11.711 1 79.75 209 LYS B C 1
ATOM 7393 O O . LYS B 1 209 ? -20.828 -31.75 -10.492 1 79.75 209 LYS B O 1
ATOM 7398 N N . MET B 1 210 ? -20.109 -30.656 -12.273 1 86.31 210 MET B N 1
ATOM 7399 C CA . MET B 1 210 ? -19.922 -29.375 -11.594 1 86.31 210 MET B CA 1
ATOM 7400 C C . MET B 1 210 ? -20.516 -28.234 -12.406 1 86.31 210 MET B C 1
ATOM 7402 O O . MET B 1 210 ? -20.891 -28.406 -13.562 1 86.31 210 MET B O 1
ATOM 7406 N N . GLU B 1 211 ? -20.703 -27.141 -11.758 1 87.38 211 GLU B N 1
ATOM 7407 C CA . GLU B 1 211 ? -21.141 -25.938 -12.477 1 87.38 211 GLU B CA 1
ATOM 7408 C C . GLU B 1 211 ? -19.969 -25.188 -13.07 1 87.38 211 GLU B C 1
ATOM 7410 O O . GLU B 1 211 ? -19.031 -24.812 -12.352 1 87.38 211 GLU B O 1
ATOM 7415 N N . VAL B 1 212 ? -19.953 -25.141 -14.359 1 91.44 212 VAL B N 1
ATOM 7416 C CA . VAL B 1 212 ? -18.906 -24.406 -15.055 1 91.44 212 VAL B CA 1
ATOM 7417 C C . VAL B 1 212 ? -19.516 -23.188 -15.758 1 91.44 212 VAL B C 1
ATOM 7419 O O . VAL B 1 212 ? -20.453 -23.312 -16.547 1 91.44 212 VAL B O 1
ATOM 7422 N N . LEU B 1 213 ? -19 -22 -15.422 1 92 213 LEU B N 1
ATOM 7423 C CA . LEU B 1 213 ? -19.547 -20.766 -15.984 1 92 213 LEU B CA 1
ATOM 7424 C C . LEU B 1 213 ? -18.438 -19.906 -16.578 1 92 213 LEU B C 1
ATOM 7426 O O . LEU B 1 213 ? -17.359 -19.781 -15.992 1 92 213 LEU B O 1
ATOM 7430 N N . ILE B 1 214 ? -18.625 -19.422 -17.75 1 94.69 214 ILE B N 1
ATOM 7431 C CA . ILE B 1 214 ? -17.797 -18.406 -18.375 1 94.69 214 ILE B CA 1
ATOM 7432 C C . ILE B 1 214 ? -18.594 -17.125 -18.562 1 94.69 214 ILE B C 1
ATOM 7434 O O . ILE B 1 214 ? -19.516 -17.078 -19.391 1 94.69 214 ILE B O 1
ATOM 7438 N N . LEU B 1 215 ? -18.281 -16.125 -17.844 1 89.81 215 LEU B N 1
ATOM 7439 C CA . LEU B 1 215 ? -19.094 -14.898 -17.844 1 89.81 215 LEU B CA 1
ATOM 7440 C C . LEU B 1 215 ? -18.656 -13.961 -18.969 1 89.81 215 LEU B C 1
ATOM 7442 O O . LEU B 1 215 ? -19.484 -13.328 -19.625 1 89.81 215 LEU B O 1
ATOM 7446 N N . GLU B 1 216 ? -17.344 -13.828 -19.078 1 92.19 216 GLU B N 1
ATOM 7447 C CA . GLU B 1 216 ? -16.828 -12.898 -20.078 1 92.19 216 GLU B CA 1
ATOM 7448 C C . GLU B 1 216 ? -15.445 -13.32 -20.562 1 92.19 216 GLU B C 1
ATOM 7450 O O . GLU B 1 216 ? -14.719 -14.023 -19.859 1 92.19 216 GLU B O 1
ATOM 7455 N N . CYS B 1 217 ? -15.164 -13.023 -21.781 1 95.94 217 CYS B N 1
ATOM 7456 C CA . CYS B 1 217 ? -13.836 -13.188 -22.375 1 95.94 217 CYS B CA 1
ATOM 7457 C C . CYS B 1 217 ? -13.281 -11.844 -22.828 1 95.94 217 CYS B C 1
ATOM 7459 O O . CYS B 1 217 ? -14.039 -10.945 -23.203 1 95.94 217 CYS B O 1
ATOM 7461 N N . TYR B 1 218 ? -12.016 -11.672 -22.797 1 95.12 218 TYR B N 1
ATOM 7462 C CA . TYR B 1 218 ? -11.375 -10.398 -23.109 1 95.12 218 TYR B CA 1
ATOM 7463 C C . TYR B 1 218 ? -10.453 -10.523 -24.312 1 95.12 218 TYR B C 1
ATOM 7465 O O . TYR B 1 218 ? -9.766 -11.539 -24.469 1 95.12 218 TYR B O 1
ATOM 7473 N N . THR B 1 219 ? -10.484 -9.641 -25.203 1 94.44 219 THR B N 1
ATOM 7474 C CA . THR B 1 219 ? -9.555 -9.477 -26.312 1 94.44 219 THR B CA 1
ATOM 7475 C C . THR B 1 219 ? -8.93 -8.086 -26.297 1 94.44 219 THR B C 1
ATOM 7477 O O . THR B 1 219 ? -9.461 -7.168 -25.672 1 94.44 219 THR B O 1
ATOM 7480 N N . LYS B 1 220 ? -7.777 -7.992 -26.859 1 91.88 220 LYS B N 1
ATOM 7481 C CA . LYS B 1 220 ? -7.113 -6.691 -26.922 1 91.88 220 LYS B CA 1
ATOM 7482 C C . LYS B 1 220 ? -7.836 -5.754 -27.891 1 91.88 220 LYS B C 1
ATOM 7484 O O . LYS B 1 220 ? -7.906 -6.02 -29.094 1 91.88 220 LYS B O 1
ATOM 7489 N N . LYS B 1 221 ? -8.555 -4.836 -27.391 1 86.56 221 LYS B N 1
ATOM 7490 C CA . LYS B 1 221 ? -9.25 -3.836 -28.203 1 86.56 221 LYS B CA 1
ATOM 7491 C C . LYS B 1 221 ? -8.672 -2.443 -27.953 1 86.56 221 LYS B C 1
ATOM 7493 O O . LYS B 1 221 ? -8.203 -2.145 -26.859 1 86.56 221 LYS B O 1
ATOM 7498 N N . PRO B 1 222 ? -8.617 -1.749 -29 1 86.31 222 PRO B N 1
ATOM 7499 C CA . PRO B 1 222 ? -8.164 -0.374 -28.781 1 86.31 222 PRO B CA 1
ATOM 7500 C C . PRO B 1 222 ? -9.125 0.433 -27.906 1 86.31 222 PRO B C 1
ATOM 7502 O O . PRO B 1 222 ? -10.32 0.148 -27.875 1 86.31 222 PRO B O 1
ATOM 7505 N N . VAL B 1 223 ? -8.609 1.382 -27.234 1 83.75 223 VAL B N 1
ATOM 7506 C CA . VAL B 1 223 ? -9.398 2.221 -26.344 1 83.75 223 VAL B CA 1
ATOM 7507 C C . VAL B 1 223 ? -10.273 3.17 -27.156 1 83.75 223 VAL B C 1
ATOM 7509 O O . VAL B 1 223 ? -9.773 3.939 -27.984 1 83.75 223 VAL B O 1
ATOM 7512 N N . GLU B 1 224 ? -11.578 2.965 -27.094 1 85.81 224 GLU B N 1
ATOM 7513 C CA . GLU B 1 224 ? -12.523 3.869 -27.75 1 85.81 224 GLU B CA 1
ATOM 7514 C C . GLU B 1 224 ? -13.07 4.895 -26.75 1 85.81 224 GLU B C 1
ATOM 7516 O O . GLU B 1 224 ? -13.609 4.531 -25.703 1 85.81 224 GLU B O 1
ATOM 7521 N N . LEU B 1 225 ? -12.867 6.117 -27.047 1 89.81 225 LEU B N 1
ATOM 7522 C CA . LEU B 1 225 ? -13.375 7.176 -26.188 1 89.81 225 LEU B CA 1
ATOM 7523 C C . LEU B 1 225 ? -14.844 7.473 -26.5 1 89.81 225 LEU B C 1
ATOM 7525 O O . LEU B 1 225 ? -15.203 7.715 -27.656 1 89.81 225 LEU B O 1
ATOM 7529 N N . GLU B 1 226 ? -15.688 7.344 -25.578 1 90.88 226 GLU B N 1
ATOM 7530 C CA . GLU B 1 226 ? -17.109 7.645 -25.672 1 90.88 226 GLU B CA 1
ATOM 7531 C C . GLU B 1 226 ? -17.375 9.133 -25.453 1 90.88 226 GLU B C 1
ATOM 7533 O O . GLU B 1 226 ? -16.469 9.883 -25.094 1 90.88 226 GLU B O 1
ATOM 7538 N N . THR B 1 227 ? -18.609 9.57 -25.656 1 91.75 227 THR B N 1
ATOM 7539 C CA . THR B 1 227 ? -19.016 10.961 -25.5 1 91.75 227 THR B CA 1
ATOM 7540 C C . THR B 1 227 ? -18.828 11.438 -24.062 1 91.75 227 THR B C 1
ATOM 7542 O O . THR B 1 227 ? -18.453 12.586 -23.828 1 91.75 227 THR B O 1
ATOM 7545 N N . ILE B 1 228 ? -19.031 10.57 -23.172 1 90.69 228 ILE B N 1
ATOM 7546 C CA . ILE B 1 228 ? -18.906 10.945 -21.766 1 90.69 228 ILE B CA 1
ATOM 7547 C C . ILE B 1 228 ? -17.453 11.258 -21.453 1 90.69 228 ILE B C 1
ATOM 7549 O O . ILE B 1 228 ? -17.172 12.156 -20.656 1 90.69 228 ILE B O 1
ATOM 7553 N N . HIS B 1 229 ? -16.562 10.586 -22.062 1 93 229 HIS B N 1
ATOM 7554 C CA . HIS B 1 229 ? -15.141 10.844 -21.844 1 93 229 HIS B CA 1
ATOM 7555 C C . HIS B 1 229 ? -14.75 12.242 -22.328 1 93 229 HIS B C 1
ATOM 7557 O O . HIS B 1 229 ? -14.047 12.969 -21.625 1 93 229 HIS B O 1
ATOM 7563 N N . ILE B 1 230 ? -15.266 12.609 -23.422 1 93.06 230 ILE B N 1
ATOM 7564 C CA . ILE B 1 230 ? -14.977 13.922 -24 1 93.06 230 ILE B CA 1
ATOM 7565 C C . ILE B 1 230 ? -15.594 15.016 -23.125 1 93.06 230 ILE B C 1
ATOM 7567 O O . ILE B 1 230 ? -14.953 16.031 -22.844 1 93.06 230 ILE B O 1
ATOM 7571 N N . ALA B 1 231 ? -16.812 14.734 -22.719 1 92 231 ALA B N 1
ATOM 7572 C CA . ALA B 1 231 ? -17.5 15.703 -21.875 1 92 231 ALA B CA 1
ATOM 7573 C C . ALA B 1 231 ? -16.719 15.945 -20.578 1 92 231 ALA B C 1
ATOM 7575 O O . ALA B 1 231 ? -16.547 17.094 -20.156 1 92 231 ALA B O 1
ATOM 7576 N N . VAL B 1 232 ? -16.297 14.914 -19.984 1 91.06 232 VAL B N 1
ATOM 7577 C CA . VAL B 1 232 ? -15.555 15.031 -18.734 1 91.06 232 VAL B CA 1
ATOM 7578 C C . VAL B 1 232 ? -14.219 15.719 -18.984 1 91.06 232 VAL B C 1
ATOM 7580 O O . VAL B 1 232 ? -13.781 16.562 -18.188 1 91.06 232 VAL B O 1
ATOM 7583 N N . PHE B 1 233 ? -13.539 15.422 -20.078 1 91.19 233 PHE B N 1
ATOM 7584 C CA . PHE B 1 233 ? -12.266 16.047 -20.422 1 91.19 233 PHE B CA 1
ATOM 7585 C C . PHE B 1 233 ? -12.438 17.547 -20.625 1 91.19 233 PHE B C 1
ATOM 7587 O O . PHE B 1 233 ? -11.609 18.344 -20.188 1 91.19 233 PHE B O 1
ATOM 7594 N N . VAL B 1 234 ? -13.492 17.906 -21.25 1 92.12 234 VAL B N 1
ATOM 7595 C CA . VAL B 1 234 ? -13.758 19.312 -21.516 1 92.12 234 VAL B CA 1
ATOM 7596 C C . VAL B 1 234 ? -14.094 20.031 -20.203 1 92.12 234 VAL B C 1
ATOM 7598 O O . VAL B 1 234 ? -13.562 21.109 -19.938 1 92.12 234 VAL B O 1
ATOM 7601 N N . ALA B 1 235 ? -14.938 19.391 -19.422 1 90.31 235 ALA B N 1
ATOM 7602 C CA . ALA B 1 235 ? -15.305 19.984 -18.141 1 90.31 235 ALA B CA 1
ATOM 7603 C C . ALA B 1 235 ? -14.078 20.141 -17.25 1 90.31 235 ALA B C 1
ATOM 7605 O O . ALA B 1 235 ? -13.891 21.188 -16.625 1 90.31 235 ALA B O 1
ATOM 7606 N N . ALA B 1 236 ? -13.281 19.109 -17.172 1 88.25 236 ALA B N 1
ATOM 7607 C CA . ALA B 1 236 ? -12.062 19.156 -16.359 1 88.25 236 ALA B CA 1
ATOM 7608 C C . ALA B 1 236 ? -11.062 20.172 -16.938 1 88.25 236 ALA B C 1
ATOM 7610 O O . ALA B 1 236 ? -10.383 20.859 -16.188 1 88.25 236 ALA B O 1
ATOM 7611 N N . GLY B 1 237 ? -11.016 20.266 -18.25 1 90.69 237 GLY B N 1
ATOM 7612 C CA . GLY B 1 237 ? -10.141 21.219 -18.891 1 90.69 237 GLY B CA 1
ATOM 7613 C C . GLY B 1 237 ? -10.531 22.656 -18.641 1 90.69 237 GLY B C 1
ATOM 7614 O O . GLY B 1 237 ? -9.68 23.5 -18.344 1 90.69 237 GLY B O 1
ATOM 7615 N N . VAL B 1 238 ? -11.789 22.906 -18.672 1 91.38 238 VAL B N 1
ATOM 7616 C CA . VAL B 1 238 ? -12.297 24.25 -18.391 1 91.38 238 VAL B CA 1
ATOM 7617 C C . VAL B 1 238 ? -12.047 24.609 -16.938 1 91.38 238 VAL B C 1
ATOM 7619 O O . VAL B 1 238 ? -11.586 25.719 -16.625 1 91.38 238 VAL B O 1
ATOM 7622 N N . LEU B 1 239 ? -12.367 23.672 -16.062 1 88.38 239 LEU B N 1
ATOM 7623 C CA . LEU B 1 239 ? -12.133 23.922 -14.648 1 88.38 239 LEU B CA 1
ATOM 7624 C C . LEU B 1 239 ? -10.648 24.188 -14.391 1 88.38 239 LEU B C 1
ATOM 7626 O O . LEU B 1 239 ? -10.305 25.078 -13.609 1 88.38 239 LEU B O 1
ATOM 7630 N N . PHE B 1 240 ? -9.844 23.438 -15.094 1 90.25 240 PHE B N 1
ATOM 7631 C CA . PHE B 1 240 ? -8.406 23.625 -14.93 1 90.25 240 PHE B CA 1
ATOM 7632 C C . PHE B 1 240 ? -7.965 24.984 -15.453 1 90.25 240 PHE B C 1
ATOM 7634 O O . PHE B 1 240 ? -7.156 25.672 -14.82 1 90.25 240 PHE B O 1
ATOM 7641 N N . ALA B 1 241 ? -8.484 25.391 -16.531 1 92.75 241 ALA B N 1
ATOM 7642 C CA . ALA B 1 241 ? -8.156 26.688 -17.125 1 92.75 241 ALA B CA 1
ATOM 7643 C C . ALA B 1 241 ? -8.586 27.844 -16.219 1 92.75 241 ALA B C 1
ATOM 7645 O O . ALA B 1 241 ? -7.844 28.797 -16.016 1 92.75 241 ALA B O 1
ATOM 7646 N N . VAL B 1 242 ? -9.727 27.688 -15.602 1 91.56 242 VAL B N 1
ATOM 7647 C CA . VAL B 1 242 ? -10.234 28.719 -14.703 1 91.56 242 VAL B CA 1
ATOM 7648 C C . VAL B 1 242 ? -9.391 28.766 -13.43 1 91.56 242 VAL B C 1
ATOM 7650 O O . VAL B 1 242 ? -9.125 29.844 -12.883 1 91.56 242 VAL B O 1
ATOM 7653 N N . CYS B 1 243 ? -8.977 27.594 -12.945 1 90.31 243 CYS B N 1
ATOM 7654 C CA . CYS B 1 243 ? -8.133 27.531 -11.766 1 90.31 243 CYS B CA 1
ATOM 7655 C C . CYS B 1 243 ? -6.785 28.188 -12.023 1 90.31 243 CYS B C 1
ATOM 7657 O O . CYS B 1 243 ? -6.266 28.906 -11.164 1 90.31 243 CYS B O 1
ATOM 7659 N N . VAL B 1 244 ? -6.262 28.031 -13.227 1 91.69 244 VAL B N 1
ATOM 7660 C CA . VAL B 1 244 ? -4.973 28.609 -13.586 1 91.69 244 VAL B CA 1
ATOM 7661 C C . VAL B 1 244 ? -5.113 30.125 -13.719 1 91.69 244 VAL B C 1
ATOM 7663 O O . VAL B 1 244 ? -4.273 30.875 -13.211 1 91.69 244 VAL B O 1
ATOM 7666 N N . ALA B 1 245 ? -6.172 30.578 -14.328 1 92.19 245 ALA B N 1
ATOM 7667 C CA . ALA B 1 245 ? -6.426 32 -14.477 1 92.19 245 ALA B CA 1
ATOM 7668 C C . ALA B 1 245 ? -6.602 32.688 -13.117 1 92.19 245 ALA B C 1
ATOM 7670 O O . ALA B 1 245 ? -6.039 33.75 -12.867 1 92.19 245 ALA B O 1
ATOM 7671 N N . GLY B 1 246 ? -7.395 31.969 -12.266 1 90.75 246 GLY B N 1
ATOM 7672 C CA . GLY B 1 246 ? -7.566 32.5 -10.922 1 90.75 246 GLY B CA 1
ATOM 7673 C C . GLY B 1 246 ? -6.277 32.531 -10.125 1 90.75 246 GLY B C 1
ATOM 7674 O O . GLY B 1 246 ? -6.035 33.5 -9.375 1 90.75 246 GLY B O 1
ATOM 7675 N N . SER B 1 247 ? -5.426 31.594 -10.297 1 89.12 247 SER B N 1
ATOM 7676 C CA . SER B 1 247 ? -4.152 31.531 -9.586 1 89.12 247 SER B CA 1
ATOM 7677 C C . SER B 1 247 ? -3.195 32.625 -10.07 1 89.12 247 SER B C 1
ATOM 7679 O O . SER B 1 247 ? -2.48 33.219 -9.273 1 89.12 247 SER B O 1
ATOM 7681 N N . CYS B 1 248 ? -3.197 32.906 -11.359 1 88.5 248 CYS B N 1
ATOM 7682 C CA . CYS B 1 248 ? -2.359 33.938 -11.922 1 88.5 248 CYS B CA 1
ATOM 7683 C C . CYS B 1 248 ? -2.797 35.312 -11.43 1 88.5 248 CYS B C 1
ATOM 7685 O O . CYS B 1 248 ? -1.959 36.156 -11.07 1 88.5 248 CYS B O 1
ATOM 7687 N N . LEU B 1 249 ? -4.074 35.531 -11.375 1 87.38 249 LEU B N 1
ATOM 7688 C CA . LEU B 1 249 ? -4.609 36.781 -10.867 1 87.38 249 LEU B CA 1
ATOM 7689 C C . LEU B 1 249 ? -4.223 37 -9.406 1 87.38 249 LEU B C 1
ATOM 7691 O O . LEU B 1 249 ? -3.852 38.094 -9.008 1 87.38 249 LEU B O 1
ATOM 7695 N N . GLU B 1 250 ? -4.398 35.875 -8.617 1 86.81 250 GLU B N 1
ATOM 7696 C CA . GLU B 1 250 ? -4.031 35.969 -7.207 1 86.81 250 GLU B CA 1
ATOM 7697 C C . GLU B 1 250 ? -2.543 36.25 -7.043 1 86.81 250 GLU B C 1
ATOM 7699 O O . GLU B 1 250 ? -2.152 37.062 -6.188 1 86.81 250 GLU B O 1
ATOM 7704 N N . TYR B 1 251 ? -1.703 35.656 -7.773 1 82.94 251 TYR B N 1
ATOM 7705 C CA . TYR B 1 251 ? -0.259 35.844 -7.703 1 82.94 251 TYR B CA 1
ATOM 7706 C C . TYR B 1 251 ? 0.125 37.25 -8.062 1 82.94 251 TYR B C 1
ATOM 7708 O O . TYR B 1 251 ? 0.966 37.875 -7.398 1 82.94 251 TYR B O 1
ATOM 7716 N N . TYR B 1 252 ? -0.488 37.781 -9.07 1 80.94 252 TYR B N 1
ATOM 7717 C CA . TYR B 1 252 ? -0.223 39.156 -9.5 1 80.94 252 TYR B CA 1
ATOM 7718 C C . TYR B 1 252 ? -0.712 40.156 -8.469 1 80.94 252 TYR B C 1
ATOM 7720 O O . TYR B 1 252 ? -0.061 41.188 -8.227 1 80.94 252 TYR B O 1
ATOM 7728 N N . SER B 1 253 ? -1.82 39.812 -7.883 1 79.44 253 SER B N 1
ATOM 7729 C CA . SER B 1 253 ? -2.367 40.719 -6.863 1 79.44 253 SER B CA 1
ATOM 7730 C C . SER B 1 253 ? -1.492 40.719 -5.613 1 79.44 253 SER B C 1
ATOM 7732 O O . SER B 1 253 ? -1.387 41.75 -4.93 1 79.44 253 SER B O 1
ATOM 7734 N N . MET B 1 254 ? -0.938 39.594 -5.27 1 76.38 254 MET B N 1
ATOM 7735 C CA . MET B 1 254 ? -0.06 39.5 -4.109 1 76.38 254 MET B CA 1
ATOM 7736 C C . MET B 1 254 ? 1.214 40.312 -4.316 1 76.38 254 MET B C 1
ATOM 7738 O O . MET B 1 254 ? 1.746 40.906 -3.371 1 76.38 254 MET B O 1
ATOM 7742 N N . LYS B 1 255 ? 1.816 40.344 -5.469 1 72 255 LYS B N 1
ATOM 7743 C CA . LYS B 1 255 ? 3.057 41.062 -5.781 1 72 255 LYS B CA 1
ATOM 7744 C C . LYS B 1 255 ? 2.836 42.562 -5.816 1 72 255 LYS B C 1
ATOM 7746 O O . LYS B 1 255 ? 3.701 43.344 -5.391 1 72 255 LYS B O 1
ATOM 7751 N N . LYS B 1 256 ? 1.763 42.938 -6.547 1 67.12 256 LYS B N 1
ATOM 7752 C CA . LYS B 1 256 ? 1.538 44.375 -6.68 1 67.12 256 LYS B CA 1
ATOM 7753 C C . LYS B 1 256 ? 1.046 44.969 -5.367 1 67.12 256 LYS B C 1
ATOM 7755 O O . LYS B 1 256 ? 0.967 46.188 -5.23 1 67.12 256 LYS B O 1
ATOM 7760 N N . HIS B 1 257 ? 1.66 44.438 -4.211 1 57.75 257 HIS B N 1
ATOM 7761 C CA . HIS B 1 257 ? 1.271 45 -2.928 1 57.75 257 HIS B CA 1
ATOM 7762 C C . HIS B 1 257 ? 0.034 45.875 -3.072 1 57.75 257 HIS B C 1
ATOM 7764 O O . HIS B 1 257 ? -0.155 46.812 -2.303 1 57.75 257 HIS B O 1
ATOM 7770 N N . SER B 1 258 ? -0.497 45.969 -4.277 1 50.62 258 SER B N 1
ATOM 7771 C CA . SER B 1 258 ? -1.523 46.969 -4.547 1 50.62 258 SER B CA 1
ATOM 7772 C C . SER B 1 258 ? -2.664 46.875 -3.537 1 50.62 258 SER B C 1
ATOM 7774 O O . SER B 1 258 ? -3.121 45.781 -3.207 1 50.62 258 SER B O 1
ATOM 7776 N N . THR B 1 259 ? -2.814 47.906 -2.701 1 47.16 259 THR B N 1
ATOM 7777 C CA . THR B 1 259 ? -3.898 48.312 -1.803 1 47.16 259 THR B CA 1
ATOM 7778 C C . THR B 1 259 ? -5.227 47.719 -2.279 1 47.16 259 THR B C 1
ATOM 7780 O O . THR B 1 259 ? -5.352 47.312 -3.438 1 47.16 259 THR B O 1
ATOM 7783 N N . GLU B 1 260 ? -6.344 48.25 -1.635 1 50 260 GLU B N 1
ATOM 7784 C CA . GLU B 1 260 ? -7.793 48.156 -1.485 1 50 260 GLU B CA 1
ATOM 7785 C C . GLU B 1 260 ? -8.492 48.188 -2.844 1 50 260 GLU B C 1
ATOM 7787 O O . GLU B 1 260 ? -9.594 48.719 -2.971 1 50 260 GLU B O 1
ATOM 7792 N N . LYS B 1 261 ? -7.824 48.219 -3.932 1 52.66 261 LYS B N 1
ATOM 7793 C CA . LYS B 1 261 ? -8.789 48.5 -4.992 1 52.66 261 LYS B CA 1
ATOM 7794 C C . LYS B 1 261 ? -9.852 47.406 -5.078 1 52.66 261 LYS B C 1
ATOM 7796 O O . LYS B 1 261 ? -9.547 46.219 -4.895 1 52.66 261 LYS B O 1
ATOM 7801 N N . LYS B 1 262 ? -11 47.719 -5.207 1 57.72 262 LYS B N 1
ATOM 7802 C CA . LYS B 1 262 ? -12.305 47.062 -5.371 1 57.72 262 LYS B CA 1
ATOM 7803 C C . LYS B 1 262 ? -12.258 46 -6.469 1 57.72 262 LYS B C 1
ATOM 7805 O O . LYS B 1 262 ? -12.273 46.344 -7.656 1 57.72 262 LYS B O 1
ATOM 7810 N N . ASN B 1 263 ? -11.656 44.719 -6.25 1 65.88 263 ASN B N 1
ATOM 7811 C CA . ASN B 1 263 ? -11.734 43.656 -7.25 1 65.88 263 ASN B CA 1
ATOM 7812 C C . ASN B 1 263 ? -13.133 43.531 -7.84 1 65.88 263 ASN B C 1
ATOM 7814 O O . ASN B 1 263 ? -14.125 43.5 -7.102 1 65.88 263 ASN B O 1
ATOM 7818 N N . GLY B 1 264 ? -13.344 43.938 -9.125 1 73.38 264 GLY B N 1
ATOM 7819 C CA . GLY B 1 264 ? -14.617 43.719 -9.797 1 73.38 264 GLY B CA 1
ATOM 7820 C C . GLY B 1 264 ? -15.234 42.375 -9.531 1 73.38 264 GLY B C 1
ATOM 7821 O O . GLY B 1 264 ? -14.578 41.469 -8.992 1 73.38 264 GLY B O 1
ATOM 7822 N N . LYS B 1 265 ? -16.484 42.344 -9.641 1 82.44 265 LYS B N 1
ATOM 7823 C CA . LYS B 1 265 ? -17.25 41.125 -9.43 1 82.44 265 LYS B CA 1
ATOM 7824 C C . LYS B 1 265 ? -16.609 39.938 -10.172 1 82.44 265 LYS B C 1
ATOM 7826 O O . LYS B 1 265 ? -16.547 38.844 -9.633 1 82.44 265 LYS B O 1
ATOM 7831 N N . THR B 1 266 ? -16.109 40.156 -11.328 1 82.31 266 THR B N 1
ATOM 7832 C CA . THR B 1 266 ? -15.523 39.094 -12.141 1 82.31 266 THR B CA 1
ATOM 7833 C C . THR B 1 266 ? -14.188 38.656 -11.555 1 82.31 266 THR B C 1
ATOM 7835 O O . THR B 1 266 ? -13.875 37.469 -11.539 1 82.31 266 THR B O 1
ATOM 7838 N N . GLN B 1 267 ? -13.531 39.531 -11.047 1 84.06 267 GLN B N 1
ATOM 7839 C CA . GLN B 1 267 ? -12.234 39.188 -10.469 1 84.06 267 GLN B CA 1
ATOM 7840 C C . GLN B 1 267 ? -12.398 38.375 -9.188 1 84.06 267 GLN B C 1
ATOM 7842 O O . GLN B 1 267 ? -11.656 37.438 -8.945 1 84.06 267 GLN B O 1
ATOM 7847 N N . ARG B 1 268 ? -13.453 38.719 -8.547 1 83.75 268 ARG B N 1
ATOM 7848 C CA . ARG B 1 268 ? -13.719 38 -7.309 1 83.75 268 ARG B CA 1
ATOM 7849 C C . ARG B 1 268 ? -14.141 36.562 -7.594 1 83.75 268 ARG B C 1
ATOM 7851 O O . ARG B 1 268 ? -13.758 35.625 -6.875 1 83.75 268 ARG B O 1
ATOM 7858 N N . ALA B 1 269 ? -14.891 36.5 -8.633 1 86.44 269 ALA B N 1
ATOM 7859 C CA . ALA B 1 269 ? -15.336 35.156 -9.016 1 86.44 269 ALA B CA 1
ATOM 7860 C C . ALA B 1 269 ? -14.164 34.281 -9.445 1 86.44 269 ALA B C 1
ATOM 7862 O O . ALA B 1 269 ? -14.109 33.094 -9.109 1 86.44 269 ALA B O 1
ATOM 7863 N N . LEU B 1 270 ? -13.266 34.844 -10.102 1 85.44 270 LEU B N 1
ATOM 7864 C CA . LEU B 1 270 ? -12.117 34.094 -10.57 1 85.44 270 LEU B CA 1
ATOM 7865 C C . LEU B 1 270 ? -11.188 33.719 -9.414 1 85.44 270 LEU B C 1
ATOM 7867 O O . LEU B 1 270 ? -10.555 32.656 -9.43 1 85.44 270 LEU B O 1
ATOM 7871 N N . LEU B 1 271 ? -11.188 34.531 -8.438 1 85.69 271 LEU B N 1
ATOM 7872 C CA . LEU B 1 271 ? -10.305 34.312 -7.301 1 85.69 271 LEU B CA 1
ATOM 7873 C C . LEU B 1 271 ? -10.789 33.125 -6.461 1 85.69 271 LEU B C 1
ATOM 7875 O O . LEU B 1 271 ? -10 32.5 -5.766 1 85.69 271 LEU B O 1
ATOM 7879 N N . CYS B 1 272 ? -12.062 32.875 -6.625 1 84.88 272 CYS B N 1
ATOM 7880 C CA . CYS B 1 272 ? -12.609 31.75 -5.895 1 84.88 272 CYS B CA 1
ATOM 7881 C C . CYS B 1 272 ? -12.008 30.438 -6.398 1 84.88 272 CYS B C 1
ATOM 7883 O O . CYS B 1 272 ? -11.945 29.453 -5.656 1 84.88 272 CYS B O 1
ATOM 7885 N N . PHE B 1 273 ? -11.484 30.5 -7.621 1 88.5 273 PHE B N 1
ATOM 7886 C CA . PHE B 1 273 ? -10.969 29.281 -8.227 1 88.5 273 PHE B CA 1
ATOM 7887 C C . PHE B 1 273 ? -9.445 29.234 -8.148 1 88.5 273 PHE B C 1
ATOM 7889 O O . PHE B 1 273 ? -8.812 28.344 -8.719 1 88.5 273 PHE B O 1
ATOM 7896 N N . SER B 1 274 ? -8.93 30.188 -7.465 1 89.19 274 SER B N 1
ATOM 7897 C CA . SER B 1 274 ? -7.477 30.234 -7.352 1 89.19 274 SER B CA 1
ATOM 7898 C C . SER B 1 274 ? -6.949 29.062 -6.535 1 89.19 274 SER B C 1
ATOM 7900 O O . SER B 1 274 ? -7.422 28.812 -5.43 1 89.19 274 SER B O 1
ATOM 7902 N N . LEU B 1 275 ? -5.961 28.344 -7.062 1 86.12 275 LEU B N 1
ATOM 7903 C CA . LEU B 1 275 ? -5.359 27.219 -6.375 1 86.12 275 LEU B CA 1
ATOM 7904 C C . LEU B 1 275 ? -4.559 27.672 -5.16 1 86.12 275 LEU B C 1
ATOM 7906 O O . LEU B 1 275 ? -4.5 26.984 -4.148 1 86.12 275 LEU B O 1
ATOM 7910 N N . ILE B 1 276 ? -4.086 28.828 -5.188 1 84.38 276 ILE B N 1
ATOM 7911 C CA . ILE B 1 276 ? -3.281 29.375 -4.102 1 84.38 276 ILE B CA 1
ATOM 7912 C C . ILE B 1 276 ? -4.176 29.719 -2.912 1 84.38 276 ILE B C 1
ATOM 7914 O O . ILE B 1 276 ? -3.896 29.312 -1.781 1 84.38 276 ILE B O 1
ATOM 7918 N N . ALA B 1 277 ? -5.242 30.359 -3.225 1 82.5 277 ALA B N 1
ATOM 7919 C CA . ALA B 1 277 ? -6.168 30.75 -2.164 1 82.5 277 ALA B CA 1
ATOM 7920 C C . ALA B 1 277 ? -6.809 29.531 -1.516 1 82.5 277 ALA B C 1
ATOM 7922 O O . ALA B 1 277 ? -6.934 29.469 -0.29 1 82.5 277 ALA B O 1
ATOM 7923 N N . ASN B 1 278 ? -7.102 28.609 -2.363 1 82.56 278 ASN B N 1
ATOM 7924 C CA . ASN B 1 278 ? -7.742 27.406 -1.848 1 82.56 278 ASN B CA 1
ATOM 7925 C C . ASN B 1 278 ? -6.77 26.547 -1.035 1 82.56 278 ASN B C 1
ATOM 7927 O O . ASN B 1 278 ? -7.16 25.922 -0.051 1 82.56 278 ASN B O 1
ATOM 7931 N N . PHE B 1 279 ? -5.602 26.578 -1.411 1 80.56 279 PHE B N 1
ATOM 7932 C CA . PHE B 1 279 ? -4.605 25.828 -0.655 1 80.56 279 PHE B CA 1
ATOM 7933 C C . PHE B 1 279 ? -4.355 26.469 0.702 1 80.56 279 PHE B C 1
ATOM 7935 O O . PHE B 1 279 ? -4.238 25.781 1.714 1 80.56 279 PHE B O 1
ATOM 7942 N N . ARG B 1 280 ? -4.371 27.766 0.736 1 77.75 280 ARG B N 1
ATOM 7943 C CA . ARG B 1 280 ? -4.199 28.484 1.99 1 77.75 280 ARG B CA 1
ATOM 7944 C C . ARG B 1 280 ? -5.375 28.25 2.93 1 77.75 280 ARG B C 1
ATOM 7946 O O . ARG B 1 280 ? -5.191 28.094 4.141 1 77.75 280 ARG B O 1
ATOM 7953 N N . HIS B 1 281 ? -6.43 28.188 2.248 1 78.19 281 HIS B N 1
ATOM 7954 C CA . HIS B 1 281 ? -7.629 27.938 3.037 1 78.19 281 HIS B CA 1
ATOM 7955 C C . HIS B 1 281 ? -7.613 26.516 3.619 1 78.19 281 HIS B C 1
ATOM 7957 O O . HIS B 1 281 ? -8.07 26.312 4.742 1 78.19 281 HIS B O 1
ATOM 7963 N N . LEU B 1 282 ? -7.109 25.656 2.881 1 78 282 LEU B N 1
ATOM 7964 C CA . LEU B 1 282 ? -7.02 24.266 3.33 1 78 282 LEU B CA 1
ATOM 7965 C C . LEU B 1 282 ? -6.055 24.141 4.504 1 78 282 LEU B C 1
ATOM 7967 O O . LEU B 1 282 ? -6.344 23.438 5.477 1 78 282 LEU B O 1
ATOM 7971 N N . ILE B 1 283 ? -5.02 24.922 4.406 1 74.69 283 ILE B N 1
ATOM 7972 C CA . ILE B 1 283 ? -3.994 24.828 5.438 1 74.69 283 ILE B CA 1
ATOM 7973 C C . ILE B 1 283 ? -4.406 25.656 6.652 1 74.69 283 ILE B C 1
ATOM 7975 O O . ILE B 1 283 ? -4.121 25.281 7.793 1 74.69 283 ILE B O 1
ATOM 7979 N N . ALA B 1 284 ? -5.113 26.766 6.43 1 66.62 284 ALA B N 1
ATOM 7980 C CA . ALA B 1 284 ? -5.543 27.641 7.512 1 66.62 284 ALA B CA 1
ATOM 7981 C C . ALA B 1 284 ? -6.605 26.969 8.375 1 66.62 284 ALA B C 1
ATOM 7983 O O . ALA B 1 284 ? -6.84 27.375 9.516 1 66.62 284 ALA B O 1
ATOM 7984 N N . ALA B 1 285 ? -7.324 26.062 7.809 1 58.94 285 ALA B N 1
ATOM 7985 C CA . ALA B 1 285 ? -8.328 25.344 8.586 1 58.94 285 ALA B CA 1
ATOM 7986 C C . ALA B 1 285 ? -7.734 24.828 9.891 1 58.94 285 ALA B C 1
ATOM 7988 O O . ALA B 1 285 ? -8.445 24.656 10.883 1 58.94 285 ALA B O 1
ATOM 7989 N N . SER B 1 286 ? -6.441 24.719 9.922 1 57.12 286 SER B N 1
ATOM 7990 C CA . SER B 1 286 ? -5.715 24.25 11.102 1 57.12 286 SER B CA 1
ATOM 7991 C C . SER B 1 286 ? -5.59 25.344 12.148 1 57.12 286 SER B C 1
ATOM 7993 O O . SER B 1 286 ? -5.457 25.062 13.344 1 57.12 286 SER B O 1
ATOM 7995 N N . GLU B 1 287 ? -5.695 26.672 11.695 1 55.31 287 GLU B N 1
ATOM 7996 C CA . GLU B 1 287 ? -5.395 27.781 12.602 1 55.31 287 GLU B CA 1
ATOM 7997 C C . GLU B 1 287 ? -6.676 28.406 13.156 1 55.31 287 GLU B C 1
ATOM 7999 O O . GLU B 1 287 ? -6.641 29.109 14.164 1 55.31 287 GLU B O 1
ATOM 8004 N N . ARG B 1 288 ? -7.844 28.172 12.523 1 51.28 288 ARG B N 1
ATOM 8005 C CA . ARG B 1 288 ? -9.031 28.922 12.93 1 51.28 288 ARG B CA 1
ATOM 8006 C C . ARG B 1 288 ? -9.508 28.484 14.312 1 51.28 288 ARG B C 1
ATOM 8008 O O . ARG B 1 288 ? -9.383 27.312 14.672 1 51.28 288 ARG B O 1
ATOM 8015 N N . SER B 1 289 ? -9.523 29.359 15.148 1 54.84 289 SER B N 1
ATOM 8016 C CA . SER B 1 289 ? -10.031 29.328 16.516 1 54.84 289 SER B CA 1
ATOM 8017 C C . SER B 1 289 ? -11.438 28.719 16.578 1 54.84 289 SER B C 1
ATOM 8019 O O . SER B 1 289 ? -12.148 28.891 17.562 1 54.84 289 SER B O 1
ATOM 8021 N N . ASP B 1 290 ? -11.867 27.922 15.531 1 61.38 290 ASP B N 1
ATOM 8022 C CA . ASP B 1 290 ? -13.25 27.484 15.555 1 61.38 290 ASP B CA 1
ATOM 8023 C C . ASP B 1 290 ? -13.422 26.281 16.484 1 61.38 290 ASP B C 1
ATOM 8025 O O . ASP B 1 290 ? -12.555 25.406 16.547 1 61.38 290 ASP B O 1
ATOM 8029 N N . LYS B 1 291 ? -14.281 26.453 17.5 1 67.56 291 LYS B N 1
ATOM 8030 C CA . LYS B 1 291 ? -14.625 25.453 18.516 1 67.56 291 LYS B CA 1
ATOM 8031 C C . LYS B 1 291 ? -14.953 24.109 17.875 1 67.56 291 LYS B C 1
ATOM 8033 O O . LYS B 1 291 ? -14.898 23.062 18.531 1 67.56 291 LYS B O 1
ATOM 8038 N N . LEU B 1 292 ? -15.156 24.141 16.594 1 84.06 292 LEU B N 1
ATOM 8039 C CA . LEU B 1 292 ? -15.555 22.875 15.984 1 84.06 292 LEU B CA 1
ATOM 8040 C C . LEU B 1 292 ? -14.383 22.234 15.25 1 84.06 292 LEU B C 1
ATOM 8042 O O . LEU B 1 292 ? -14.586 21.375 14.375 1 84.06 292 LEU B O 1
ATOM 8046 N N . LYS B 1 293 ? -13.227 22.625 15.594 1 86.5 293 LYS B N 1
ATOM 8047 C CA . LYS B 1 293 ? -12.023 22.078 14.969 1 86.5 293 LYS B CA 1
ATOM 8048 C C . LYS B 1 293 ? -11.898 20.578 15.227 1 86.5 293 LYS B C 1
ATOM 8050 O O . LYS B 1 293 ? -11.352 19.844 14.406 1 86.5 293 LYS B O 1
ATOM 8055 N N . VAL B 1 294 ? -12.438 20.188 16.344 1 91.5 294 VAL B N 1
ATOM 8056 C CA . VAL B 1 294 ? -12.352 18.797 16.766 1 91.5 294 VAL B CA 1
ATOM 8057 C C . VAL B 1 294 ? -13.07 17.891 15.758 1 91.5 294 VAL B C 1
ATOM 8059 O O . VAL B 1 294 ? -12.688 16.734 15.57 1 91.5 294 VAL B O 1
ATOM 8062 N N . LEU B 1 295 ? -14.047 18.422 15.062 1 93.06 295 LEU B N 1
ATOM 8063 C CA . LEU B 1 295 ? -14.828 17.625 14.117 1 93.06 295 LEU B CA 1
ATOM 8064 C C . LEU B 1 295 ? -13.977 17.203 12.93 1 93.06 295 LEU B C 1
ATOM 8066 O O . LEU B 1 295 ? -14.219 16.156 12.336 1 93.06 295 LEU B O 1
ATOM 8070 N N . GLN B 1 296 ? -12.969 18.016 12.625 1 90.5 296 GLN B N 1
ATOM 8071 C CA . GLN B 1 296 ? -12.094 17.656 11.516 1 90.5 296 GLN B CA 1
ATOM 8072 C C . GLN B 1 296 ? -11.273 16.406 11.836 1 90.5 296 GLN B C 1
ATOM 8074 O O . GLN B 1 296 ? -11.117 15.531 10.984 1 90.5 296 GLN B O 1
ATOM 8079 N N . GLY B 1 297 ? -10.766 16.375 13.016 1 91.38 297 GLY B N 1
ATOM 8080 C CA . GLY B 1 297 ? -10.047 15.188 13.43 1 91.38 297 GLY B CA 1
ATOM 8081 C C . GLY B 1 297 ? -10.914 13.953 13.484 1 91.38 297 GLY B C 1
ATOM 8082 O O . GLY B 1 297 ? -10.484 12.859 13.094 1 91.38 297 GLY B O 1
ATOM 8083 N N . MET B 1 298 ? -12.125 14.109 13.898 1 95.38 298 MET B N 1
ATOM 8084 C CA . MET B 1 298 ? -13.062 12.992 13.969 1 95.38 298 MET B CA 1
ATOM 8085 C C . MET B 1 298 ? -13.398 12.477 12.578 1 95.38 298 MET B C 1
ATOM 8087 O O . MET B 1 298 ? -13.461 11.266 12.352 1 95.38 298 MET B O 1
ATOM 8091 N N . LYS B 1 299 ? -13.586 13.398 11.688 1 94.94 299 LYS B N 1
ATOM 8092 C CA . LYS B 1 299 ? -13.883 13.023 10.305 1 94.94 299 LYS B CA 1
ATOM 8093 C C . LYS B 1 299 ? -12.719 12.25 9.688 1 94.94 299 LYS B C 1
ATOM 8095 O O . LYS B 1 299 ? -12.922 11.242 9 1 94.94 299 LYS B O 1
ATOM 8100 N N . ALA B 1 300 ? -11.539 12.766 9.961 1 91.94 300 ALA B N 1
ATOM 8101 C CA . ALA B 1 300 ? -10.352 12.133 9.398 1 91.94 300 ALA B CA 1
ATOM 8102 C C . ALA B 1 300 ? -10.211 10.695 9.883 1 91.94 300 ALA B C 1
ATOM 8104 O O . ALA B 1 300 ? -9.961 9.789 9.094 1 91.94 300 ALA B O 1
ATOM 8105 N N . LEU B 1 301 ? -10.445 10.477 11.141 1 93.19 301 LEU B N 1
ATOM 8106 C CA . LEU B 1 301 ? -10.312 9.141 11.695 1 93.19 301 LEU B CA 1
ATOM 8107 C C . LEU B 1 301 ? -11.445 8.234 11.234 1 93.19 301 LEU B C 1
ATOM 8109 O O . LEU B 1 301 ? -11.242 7.043 10.992 1 93.19 301 LEU B O 1
ATOM 8113 N N . THR B 1 302 ? -12.57 8.82 11.07 1 94.56 302 THR B N 1
ATOM 8114 C CA . THR B 1 302 ? -13.734 8.055 10.641 1 94.56 302 THR B CA 1
ATOM 8115 C C . THR B 1 302 ? -13.578 7.594 9.195 1 94.56 302 THR B C 1
ATOM 8117 O O . THR B 1 302 ? -13.867 6.441 8.875 1 94.56 302 THR B O 1
ATOM 8120 N N . ILE B 1 303 ? -13.117 8.461 8.352 1 93.94 303 ILE B N 1
ATOM 8121 C CA . ILE B 1 303 ? -12.969 8.086 6.949 1 93.94 303 ILE B CA 1
ATOM 8122 C C . ILE B 1 303 ? -11.883 7.023 6.812 1 93.94 303 ILE B C 1
ATOM 8124 O O . ILE B 1 303 ? -11.977 6.129 5.965 1 93.94 303 ILE B O 1
ATOM 8128 N N . ALA B 1 304 ? -10.859 7.137 7.629 1 89.88 304 ALA B N 1
ATOM 8129 C CA . ALA B 1 304 ? -9.828 6.105 7.633 1 89.88 304 ALA B CA 1
ATOM 8130 C C . ALA B 1 304 ? -10.406 4.746 8 1 89.88 304 ALA B C 1
ATOM 8132 O O . ALA B 1 304 ? -10.07 3.73 7.387 1 89.88 304 ALA B O 1
ATOM 8133 N N . TRP B 1 305 ? -11.266 4.77 8.953 1 91.56 305 TRP B N 1
ATOM 8134 C CA . TRP B 1 305 ? -11.906 3.535 9.383 1 91.56 305 TRP B CA 1
ATOM 8135 C C . TRP B 1 305 ? -12.82 2.986 8.289 1 91.56 305 TRP B C 1
ATOM 8137 O O . TRP B 1 305 ? -12.875 1.773 8.07 1 91.56 305 TRP B O 1
ATOM 8147 N N . ILE B 1 306 ? -13.469 3.832 7.574 1 93.12 306 ILE B N 1
ATOM 8148 C CA . ILE B 1 306 ? -14.344 3.422 6.48 1 93.12 306 ILE B CA 1
ATOM 8149 C C . ILE B 1 306 ? -13.523 2.76 5.379 1 93.12 306 ILE B C 1
ATOM 8151 O O . ILE B 1 306 ? -13.875 1.684 4.891 1 93.12 306 ILE B O 1
ATOM 8155 N N . MET B 1 307 ? -12.5 3.369 5.051 1 89.12 307 MET B N 1
ATOM 8156 C CA . MET B 1 307 ? -11.648 2.828 3.996 1 89.12 307 MET B CA 1
ATOM 8157 C C . MET B 1 307 ? -11.062 1.481 4.406 1 89.12 307 MET B C 1
ATOM 8159 O O . MET B 1 307 ? -10.969 0.563 3.59 1 89.12 307 MET B O 1
ATOM 8163 N N . PHE B 1 308 ? -10.727 1.344 5.617 1 84 308 PHE B N 1
ATOM 8164 C CA . PHE B 1 308 ? -10.195 0.091 6.145 1 84 308 PHE B CA 1
ATOM 8165 C C . PHE B 1 308 ? -11.242 -1.013 6.074 1 84 308 PHE B C 1
ATOM 8167 O O . PHE B 1 308 ? -10.945 -2.139 5.672 1 84 308 PHE B O 1
ATOM 8174 N N . GLY B 1 309 ? -12.383 -0.654 6.477 1 86.38 309 GLY B N 1
ATOM 8175 C CA . GLY B 1 309 ? -13.477 -1.608 6.414 1 86.38 309 GLY B CA 1
ATOM 8176 C C . GLY B 1 309 ? -13.797 -2.053 5 1 86.38 309 GLY B C 1
ATOM 8177 O O . GLY B 1 309 ? -14.008 -3.242 4.75 1 86.38 309 GLY B O 1
ATOM 8178 N N . HIS B 1 310 ? -13.758 -1.13 4.066 1 88.81 310 HIS B N 1
ATOM 8179 C CA . HIS B 1 310 ? -14.078 -1.454 2.68 1 88.81 310 HIS B CA 1
ATOM 8180 C C . HIS B 1 310 ? -12.992 -2.318 2.053 1 88.81 310 HIS B C 1
ATOM 8182 O O . HIS B 1 310 ? -13.273 -3.18 1.219 1 88.81 310 HIS B O 1
ATOM 8188 N N . ASN B 1 311 ? -11.859 -2.139 2.455 1 80.75 311 ASN B N 1
ATOM 8189 C CA . ASN B 1 311 ? -10.773 -2.967 1.943 1 80.75 311 ASN B CA 1
ATOM 8190 C C . ASN B 1 311 ? -10.961 -4.434 2.328 1 80.75 311 ASN B C 1
ATOM 8192 O O . ASN B 1 311 ? -10.664 -5.328 1.537 1 80.75 311 ASN B O 1
ATOM 8196 N N . TYR B 1 312 ? -11.477 -4.645 3.488 1 78 312 TYR B N 1
ATOM 8197 C CA . TYR B 1 312 ? -11.703 -6.008 3.951 1 78 312 TYR B CA 1
ATOM 8198 C C . TYR B 1 312 ? -12.992 -6.574 3.367 1 78 312 TYR B C 1
ATOM 8200 O O . TYR B 1 312 ? -13.039 -7.742 2.975 1 78 312 TYR B O 1
ATOM 8208 N N . ALA B 1 313 ? -13.945 -5.738 3.268 1 79.62 313 ALA B N 1
ATOM 8209 C CA . ALA B 1 313 ? -15.242 -6.203 2.799 1 79.62 313 ALA B CA 1
ATOM 8210 C C . ALA B 1 313 ? -15.203 -6.547 1.313 1 79.62 313 ALA B C 1
ATOM 8212 O O . ALA B 1 313 ? -15.898 -7.461 0.861 1 79.62 313 ALA B O 1
ATOM 8213 N N . TRP B 1 314 ? -14.383 -5.855 0.613 1 78.19 314 TRP B N 1
ATOM 8214 C CA . TRP B 1 314 ? -14.375 -6.051 -0.833 1 78.19 314 TRP B CA 1
ATOM 8215 C C . TRP B 1 314 ? -13.242 -6.98 -1.25 1 78.19 314 TRP B C 1
ATOM 8217 O O . TRP B 1 314 ? -12.875 -7.031 -2.426 1 78.19 314 TRP B O 1
ATOM 8227 N N . THR B 1 315 ? -12.727 -7.648 -0.314 1 72.5 315 THR B N 1
ATOM 8228 C CA . THR B 1 315 ? -11.734 -8.664 -0.642 1 72.5 315 THR B CA 1
ATOM 8229 C C . THR B 1 315 ? -12.367 -9.812 -1.418 1 72.5 315 THR B C 1
ATOM 8231 O O . THR B 1 315 ? -13.422 -10.328 -1.03 1 72.5 315 THR B O 1
ATOM 8234 N N . ASN B 1 316 ? -11.852 -10.062 -2.611 1 73.75 316 ASN B N 1
ATOM 8235 C CA . ASN B 1 316 ? -12.305 -11.188 -3.43 1 73.75 316 ASN B CA 1
ATOM 8236 C C . ASN B 1 316 ? -11.805 -12.516 -2.885 1 73.75 316 ASN B C 1
ATOM 8238 O O . ASN B 1 316 ? -10.617 -12.836 -3.014 1 73.75 316 ASN B O 1
ATOM 8242 N N . PHE B 1 317 ? -12.688 -13.32 -2.369 1 70.88 317 PHE B N 1
ATOM 8243 C CA . PHE B 1 317 ? -12.328 -14.586 -1.735 1 70.88 317 PHE B CA 1
ATOM 8244 C C . PHE B 1 317 ? -11.703 -15.539 -2.746 1 70.88 317 PHE B C 1
ATOM 8246 O O . PHE B 1 317 ? -10.703 -16.203 -2.449 1 70.88 317 PHE B O 1
ATOM 8253 N N . PRO B 1 318 ? -12.266 -15.539 -3.91 1 71.69 318 PRO B N 1
ATOM 8254 C CA . PRO B 1 318 ? -11.648 -16.469 -4.859 1 71.69 318 PRO B CA 1
ATOM 8255 C C . PRO B 1 318 ? -10.195 -16.109 -5.164 1 71.69 318 PRO B C 1
ATOM 8257 O O . PRO B 1 318 ? -9.414 -16.984 -5.559 1 71.69 318 PRO B O 1
ATOM 8260 N N . LEU B 1 319 ? -9.859 -14.883 -4.902 1 78.69 319 LEU B N 1
ATOM 8261 C CA . LEU B 1 319 ? -8.508 -14.438 -5.227 1 78.69 319 LEU B CA 1
ATOM 8262 C C . LEU B 1 319 ? -7.582 -14.578 -4.02 1 78.69 319 LEU B C 1
ATOM 8264 O O . LEU B 1 319 ? -6.367 -14.422 -4.145 1 78.69 319 LEU B O 1
ATOM 8268 N N . ALA B 1 320 ? -8.133 -14.977 -2.971 1 77.12 320 ALA B N 1
ATOM 8269 C CA . ALA B 1 320 ? -7.34 -15.016 -1.745 1 77.12 320 ALA B CA 1
ATOM 8270 C C . ALA B 1 320 ? -6.598 -16.344 -1.615 1 77.12 320 ALA B C 1
ATOM 8272 O O . ALA B 1 320 ? -7.152 -17.406 -1.913 1 77.12 320 ALA B O 1
ATOM 8273 N N . ARG B 1 321 ? -5.32 -16.156 -1.326 1 82.56 321 ARG B N 1
ATOM 8274 C CA . ARG B 1 321 ? -4.562 -17.328 -0.911 1 82.56 321 ARG B CA 1
ATOM 8275 C C . ARG B 1 321 ? -4.891 -17.703 0.528 1 82.56 321 ARG B C 1
ATOM 8277 O O . ARG B 1 321 ? -5.008 -16.844 1.396 1 82.56 321 ARG B O 1
ATOM 8284 N N . ARG B 1 322 ? -5.141 -18.938 0.811 1 77.94 322 ARG B N 1
ATOM 8285 C CA . ARG B 1 322 ? -5.434 -19.469 2.141 1 77.94 322 ARG B CA 1
ATOM 8286 C C . ARG B 1 322 ? -6.566 -18.688 2.801 1 77.94 322 ARG B C 1
ATOM 8288 O O . ARG B 1 322 ? -6.383 -18.109 3.869 1 77.94 322 ARG B O 1
ATOM 8295 N N . PRO B 1 323 ? -7.695 -18.672 2.205 1 75.69 323 PRO B N 1
ATOM 8296 C CA . PRO B 1 323 ? -8.82 -17.891 2.74 1 75.69 323 PRO B CA 1
ATOM 8297 C C . PRO B 1 323 ? -9.219 -18.328 4.148 1 75.69 323 PRO B C 1
ATOM 8299 O O . PRO B 1 323 ? -9.922 -17.609 4.852 1 75.69 323 PRO B O 1
ATOM 8302 N N . LYS B 1 324 ? -8.734 -19.453 4.594 1 72.94 324 LYS B N 1
ATOM 8303 C CA . LYS B 1 324 ? -9.039 -19.953 5.934 1 72.94 324 LYS B CA 1
ATOM 8304 C C . LYS B 1 324 ? -8.555 -18.969 7.004 1 72.94 324 LYS B C 1
ATOM 8306 O O . LYS B 1 324 ? -9.164 -18.859 8.07 1 72.94 324 LYS B O 1
ATOM 8311 N N . LEU B 1 325 ? -7.531 -18.297 6.676 1 73.38 325 LEU B N 1
ATOM 8312 C CA . LEU B 1 325 ? -7.016 -17.312 7.625 1 73.38 325 LEU B CA 1
ATOM 8313 C C . LEU B 1 325 ? -8.055 -16.234 7.906 1 73.38 325 LEU B C 1
ATOM 8315 O O . LEU B 1 325 ? -8.18 -15.773 9.039 1 73.38 325 LEU B O 1
ATOM 8319 N N . LEU B 1 326 ? -8.766 -15.867 6.883 1 74.12 326 LEU B N 1
ATOM 8320 C CA . LEU B 1 326 ? -9.789 -14.844 7.047 1 74.12 326 LEU B CA 1
ATOM 8321 C C . LEU B 1 326 ? -10.984 -15.398 7.82 1 74.12 326 LEU B C 1
ATOM 8323 O O . LEU B 1 326 ? -11.523 -14.719 8.695 1 74.12 326 LEU B O 1
ATOM 8327 N N . THR B 1 327 ? -11.375 -16.594 7.57 1 74.25 327 THR B N 1
ATOM 8328 C CA . THR B 1 327 ? -12.523 -17.172 8.258 1 74.25 327 THR B CA 1
ATOM 8329 C C . THR B 1 327 ? -12.188 -17.469 9.719 1 74.25 327 THR B C 1
ATOM 8331 O O . THR B 1 327 ? -13.047 -17.359 10.594 1 74.25 327 THR B O 1
ATOM 8334 N N . ASP B 1 328 ? -10.93 -17.75 9.953 1 76.31 328 ASP B N 1
ATOM 8335 C CA . ASP B 1 328 ? -10.484 -17.922 11.328 1 76.31 328 ASP B CA 1
ATOM 8336 C C . ASP B 1 328 ? -10.461 -16.594 12.07 1 76.31 328 ASP B C 1
ATOM 8338 O O . ASP B 1 328 ? -10.781 -16.531 13.266 1 76.31 328 ASP B O 1
ATOM 8342 N N . ALA B 1 329 ? -10.141 -15.672 11.336 1 77.38 329 ALA B N 1
ATOM 8343 C CA . ALA B 1 329 ? -10.102 -14.344 11.945 1 77.38 329 ALA B CA 1
ATOM 8344 C C . ALA B 1 329 ? -11.5 -13.883 12.344 1 77.38 329 ALA B C 1
ATOM 8346 O O . ALA B 1 329 ? -11.664 -13.18 13.344 1 77.38 329 ALA B O 1
ATOM 8347 N N . TYR B 1 330 ? -12.492 -14.305 11.625 1 78.5 330 TYR B N 1
ATOM 8348 C CA . TYR B 1 330 ? -13.875 -13.93 11.914 1 78.5 330 TYR B CA 1
ATOM 8349 C C . TYR B 1 330 ? -14.312 -14.453 13.273 1 78.5 330 TYR B C 1
ATOM 8351 O O . TYR B 1 330 ? -15.273 -13.945 13.859 1 78.5 330 TYR B O 1
ATOM 8359 N N . GLN B 1 331 ? -13.562 -15.414 13.797 1 81.81 331 GLN B N 1
ATOM 8360 C CA . GLN B 1 331 ? -13.953 -16.031 15.055 1 81.81 331 GLN B CA 1
ATOM 8361 C C . GLN B 1 331 ? -13.312 -15.312 16.25 1 81.81 331 GLN B C 1
ATOM 8363 O O . GLN B 1 331 ? -13.664 -15.578 17.391 1 81.81 331 GLN B O 1
ATOM 8368 N N . LYS B 1 332 ? -12.5 -14.461 15.93 1 84.5 332 LYS B N 1
ATOM 8369 C CA . LYS B 1 332 ? -11.789 -13.758 17 1 84.5 332 LYS B CA 1
ATOM 8370 C C . LYS B 1 332 ? -12.492 -12.453 17.359 1 84.5 332 LYS B C 1
ATOM 8372 O O . LYS B 1 332 ? -12.992 -11.75 16.469 1 84.5 332 LYS B O 1
ATOM 8377 N N . LEU B 1 333 ? -12.469 -12.109 18.578 1 87.62 333 LEU B N 1
ATOM 8378 C CA . LEU B 1 333 ? -13.141 -10.914 19.094 1 87.62 333 LEU B CA 1
ATOM 8379 C C . LEU B 1 333 ? -12.484 -9.648 18.562 1 87.62 333 LEU B C 1
ATOM 8381 O O . LEU B 1 333 ? -13.164 -8.664 18.266 1 87.62 333 LEU B O 1
ATOM 8385 N N . GLU B 1 334 ? -11.211 -9.734 18.391 1 84.5 334 GLU B N 1
ATOM 8386 C CA . GLU B 1 334 ? -10.469 -8.547 17.969 1 84.5 334 GLU B CA 1
ATOM 8387 C C . GLU B 1 334 ? -10.844 -8.125 16.547 1 84.5 334 GLU B C 1
ATOM 8389 O O . GLU B 1 334 ? -10.719 -6.957 16.188 1 84.5 334 GLU B O 1
ATOM 8394 N N . PHE B 1 335 ? -11.352 -9.094 15.789 1 84.25 335 PHE B N 1
ATOM 8395 C CA . PHE B 1 335 ? -11.688 -8.805 14.406 1 84.25 335 PHE B CA 1
ATOM 8396 C C . PHE B 1 335 ? -13.062 -8.141 14.305 1 84.25 335 PHE B C 1
ATOM 8398 O O . PHE B 1 335 ? -13.484 -7.742 13.219 1 84.25 335 PHE B O 1
ATOM 8405 N N . GLY B 1 336 ? -13.609 -7.953 15.484 1 85.38 336 GLY B N 1
ATOM 8406 C CA . GLY B 1 336 ? -14.898 -7.281 15.523 1 85.38 336 GLY B CA 1
ATOM 8407 C C . GLY B 1 336 ? -14.844 -5.848 15.031 1 85.38 336 GLY B C 1
ATOM 8408 O O . GLY B 1 336 ? -15.797 -5.355 14.43 1 85.38 336 GLY B O 1
ATOM 8409 N N . PHE B 1 337 ? -13.742 -5.199 15.227 1 87.38 337 PHE B N 1
ATOM 8410 C CA . PHE B 1 337 ? -13.547 -3.826 14.781 1 87.38 337 PHE B CA 1
ATOM 8411 C C . PHE B 1 337 ? -13.641 -3.732 13.258 1 87.38 337 PHE B C 1
ATOM 8413 O O . PHE B 1 337 ? -14.109 -2.729 12.727 1 87.38 337 PHE B O 1
ATOM 8420 N N . ILE B 1 338 ? -13.305 -4.836 12.609 1 85.38 338 ILE B N 1
ATOM 8421 C CA . ILE B 1 338 ? -13.336 -4.875 11.148 1 85.38 338 ILE B CA 1
ATOM 8422 C C . ILE B 1 338 ? -14.688 -5.398 10.672 1 85.38 338 ILE B C 1
ATOM 8424 O O . ILE B 1 338 ? -15.281 -4.848 9.742 1 85.38 338 ILE B O 1
ATOM 8428 N N . LEU B 1 339 ? -15.156 -6.375 11.336 1 86.56 339 LEU B N 1
ATOM 8429 C CA . LEU B 1 339 ? -16.406 -7.004 10.93 1 86.56 339 LEU B CA 1
ATOM 8430 C C . LEU B 1 339 ? -17.578 -6.031 11.07 1 86.56 339 LEU B C 1
ATOM 8432 O O . LEU B 1 339 ? -18.531 -6.086 10.297 1 86.56 339 LEU B O 1
ATOM 8436 N N . ASN B 1 340 ? -17.438 -5.137 11.992 1 90.19 340 ASN B N 1
ATOM 8437 C CA . ASN B 1 340 ? -18.516 -4.188 12.242 1 90.19 340 ASN B CA 1
ATOM 8438 C C . ASN B 1 340 ? -18.141 -2.777 11.797 1 90.19 340 ASN B C 1
ATOM 8440 O O . ASN B 1 340 ? -18.578 -1.794 12.391 1 90.19 340 ASN B O 1
ATOM 8444 N N . SER B 1 341 ? -17.297 -2.73 10.797 1 89.25 341 SER B N 1
ATOM 8445 C CA . SER B 1 341 ? -16.828 -1.444 10.281 1 89.25 341 SER B CA 1
ATOM 8446 C C . SER B 1 341 ? -17.969 -0.679 9.617 1 89.25 341 SER B C 1
ATOM 8448 O O . SER B 1 341 ? -17.844 0.518 9.344 1 89.25 341 SER B O 1
ATOM 8450 N N . TRP B 1 342 ? -19.156 -1.314 9.359 1 89.31 342 TRP B N 1
ATOM 8451 C CA . TRP B 1 342 ? -20.312 -0.631 8.789 1 89.31 342 TRP B CA 1
ATOM 8452 C C . TRP B 1 342 ? -20.797 0.481 9.711 1 89.31 342 TRP B C 1
ATOM 8454 O O . TRP B 1 342 ? -21.422 1.44 9.258 1 89.31 342 TRP B O 1
ATOM 8464 N N . LEU B 1 343 ? -20.422 0.406 10.945 1 94.69 343 LEU B N 1
ATOM 8465 C CA . LEU B 1 343 ? -20.812 1.411 11.93 1 94.69 343 LEU B CA 1
ATOM 8466 C C . LEU B 1 343 ? -20.047 2.707 11.719 1 94.69 343 LEU B C 1
ATOM 8468 O O . LEU B 1 343 ? -20.406 3.752 12.25 1 94.69 343 LEU B O 1
ATOM 8472 N N . SER B 1 344 ? -19.031 2.635 10.891 1 94.5 344 SER B N 1
ATOM 8473 C CA . SER B 1 344 ? -18.141 3.775 10.719 1 94.5 344 SER B CA 1
ATOM 8474 C C . SER B 1 344 ? -18.844 4.926 10 1 94.5 344 SER B C 1
ATOM 8476 O O . SER B 1 344 ? -18.375 6.066 10.047 1 94.5 344 SER B O 1
ATOM 8478 N N . VAL B 1 345 ? -19.953 4.707 9.383 1 95.38 345 VAL B N 1
ATOM 8479 C CA . VAL B 1 345 ? -20.672 5.762 8.656 1 95.38 345 VAL B CA 1
ATOM 8480 C C . VAL B 1 345 ? -21.5 6.582 9.633 1 95.38 345 VAL B C 1
ATOM 8482 O O . VAL B 1 345 ? -21.844 7.734 9.352 1 95.38 345 VAL B O 1
ATOM 8485 N N . GLU B 1 346 ? -21.859 6.086 10.789 1 97.75 346 GLU B N 1
ATOM 8486 C CA . GLU B 1 346 ? -22.797 6.699 11.727 1 97.75 346 GLU B CA 1
ATOM 8487 C C . GLU B 1 346 ? -22.219 7.988 12.32 1 97.75 346 GLU B C 1
ATOM 8489 O O . GLU B 1 346 ? -22.938 8.969 12.492 1 97.75 346 GLU B O 1
ATOM 8494 N N . PRO B 1 347 ? -20.922 8.008 12.609 1 97.5 347 PRO B N 1
ATOM 8495 C CA . PRO B 1 347 ? -20.375 9.273 13.102 1 97.5 347 PRO B CA 1
ATOM 8496 C C . PRO B 1 347 ? -20.547 10.422 12.109 1 97.5 347 PRO B C 1
ATOM 8498 O O . PRO B 1 347 ? -20.672 11.578 12.516 1 97.5 347 PRO B O 1
ATOM 8501 N N . PHE B 1 348 ? -20.562 10.141 10.867 1 96.81 348 PHE B N 1
ATOM 8502 C CA . PHE B 1 348 ? -20.766 11.195 9.883 1 96.81 348 PHE B CA 1
ATOM 8503 C C . PHE B 1 348 ? -22.172 11.766 9.969 1 96.81 348 PHE B C 1
ATOM 8505 O O . PHE B 1 348 ? -22.359 12.977 9.891 1 96.81 348 PHE B O 1
ATOM 8512 N N . PHE B 1 349 ? -23.156 10.898 10.125 1 98 349 PHE B N 1
ATOM 8513 C CA . PHE B 1 349 ? -24.516 11.375 10.297 1 98 349 PHE B CA 1
ATOM 8514 C C . PHE B 1 349 ? -24.641 12.203 11.57 1 98 349 PHE B C 1
ATOM 8516 O O . PHE B 1 349 ? -25.297 13.25 11.57 1 98 349 PHE B O 1
ATOM 8523 N N . LEU B 1 350 ? -24 11.695 12.57 1 98.38 350 LEU B N 1
ATOM 8524 C CA . LEU B 1 350 ? -24.016 12.422 13.836 1 98.38 350 LEU B CA 1
ATOM 8525 C C . LEU B 1 350 ? -23.422 13.82 13.672 1 98.38 350 LEU B C 1
ATOM 8527 O O . LEU B 1 350 ? -24.016 14.805 14.109 1 98.38 350 LEU B O 1
ATOM 8531 N N . MET B 1 351 ? -22.297 13.914 13.039 1 97.12 351 MET B N 1
ATOM 8532 C CA . MET B 1 351 ? -21.625 15.195 12.867 1 97.12 351 MET B CA 1
ATOM 8533 C C . MET B 1 351 ? -22.438 16.125 11.969 1 97.12 351 MET B C 1
ATOM 8535 O O . MET B 1 351 ? -22.484 17.328 12.195 1 97.12 351 MET B O 1
ATOM 8539 N N . ASN B 1 352 ? -23.031 15.609 10.969 1 96.25 352 ASN B N 1
ATOM 8540 C CA . ASN B 1 352 ? -23.875 16.422 10.094 1 96.25 352 ASN B CA 1
ATOM 8541 C C . ASN B 1 352 ? -25.094 16.969 10.836 1 96.25 352 ASN B C 1
ATOM 8543 O O . ASN B 1 352 ? -25.484 18.125 10.641 1 96.25 352 ASN B O 1
ATOM 8547 N N . GLY B 1 353 ? -25.656 16.109 11.688 1 97.69 353 GLY B N 1
ATOM 8548 C CA . GLY B 1 353 ? -26.75 16.594 12.523 1 97.69 353 GLY B CA 1
ATOM 8549 C C . GLY B 1 353 ? -26.328 17.656 13.508 1 97.69 353 GLY B C 1
ATOM 8550 O O . GLY B 1 353 ? -27.047 18.641 13.703 1 97.69 353 GLY B O 1
ATOM 8551 N N . LEU B 1 354 ? -25.188 17.453 14.078 1 97.38 354 LEU B N 1
ATOM 8552 C CA . LEU B 1 354 ? -24.641 18.422 15.023 1 97.38 354 LEU B CA 1
ATOM 8553 C C . LEU B 1 354 ? -24.406 19.766 14.359 1 97.38 354 LEU B C 1
ATOM 8555 O O . LEU B 1 354 ? -24.828 20.812 14.883 1 97.38 354 LEU B O 1
ATOM 8559 N N . VAL B 1 355 ? -23.75 19.766 13.211 1 94.06 355 VAL B N 1
ATOM 8560 C CA . VAL B 1 355 ? -23.438 21 12.508 1 94.06 355 VAL B CA 1
ATOM 8561 C C . VAL B 1 355 ? -24.719 21.688 12.055 1 94.06 355 VAL B C 1
ATOM 8563 O O . VAL B 1 355 ? -24.844 22.906 12.141 1 94.06 355 VAL B O 1
ATOM 8566 N N . ALA B 1 356 ? -25.672 20.922 11.609 1 94.5 356 ALA B N 1
ATOM 8567 C CA . ALA B 1 356 ? -26.938 21.469 11.172 1 94.5 356 ALA B CA 1
ATOM 8568 C C . ALA B 1 356 ? -27.641 22.203 12.32 1 94.5 356 ALA B C 1
ATOM 8570 O O . ALA B 1 356 ? -28.062 23.344 12.172 1 94.5 356 ALA B O 1
ATOM 8571 N N . SER B 1 357 ? -27.75 21.547 13.422 1 95.69 357 SER B N 1
ATOM 8572 C CA . SER B 1 357 ? -28.438 22.141 14.57 1 95.69 357 SER B CA 1
ATOM 8573 C C . SER B 1 357 ? -27.641 23.328 15.133 1 95.69 357 SER B C 1
ATOM 8575 O O . SER B 1 357 ? -28.219 24.375 15.422 1 95.69 357 SER B O 1
ATOM 8577 N N . TYR B 1 358 ? -26.391 23.188 15.234 1 92.56 358 TYR B N 1
ATOM 8578 C CA . TYR B 1 358 ? -25.516 24.219 15.789 1 92.56 358 TYR B CA 1
ATOM 8579 C C . TYR B 1 358 ? -25.578 25.484 14.938 1 92.56 358 TYR B C 1
ATOM 8581 O O . TYR B 1 358 ? -25.703 26.594 15.477 1 92.56 358 TYR B O 1
ATOM 8589 N N . THR B 1 359 ? -25.562 25.359 13.672 1 89.81 359 THR B N 1
ATOM 8590 C CA . THR B 1 359 ? -25.516 26.5 12.766 1 89.81 359 THR B CA 1
ATOM 8591 C C . THR B 1 359 ? -26.906 27.094 12.562 1 89.81 359 THR B C 1
ATOM 8593 O O . THR B 1 359 ? -27.094 28.312 12.656 1 89.81 359 THR B O 1
ATOM 8596 N N . VAL B 1 360 ? -27.906 26.312 12.312 1 92.69 360 VAL B N 1
ATOM 8597 C CA . VAL B 1 360 ? -29.234 26.781 11.961 1 92.69 360 VAL B CA 1
ATOM 8598 C C . VAL B 1 360 ? -29.891 27.469 13.164 1 92.69 360 VAL B C 1
ATOM 8600 O O . VAL B 1 360 ? -30.547 28.5 13.016 1 92.69 360 VAL B O 1
ATOM 8603 N N . LEU B 1 361 ? -29.719 26.953 14.336 1 92.88 361 LEU B N 1
ATOM 8604 C CA . LEU B 1 361 ? -30.312 27.562 15.523 1 92.88 361 LEU B CA 1
ATOM 8605 C C . LEU B 1 361 ? -29.719 28.938 15.797 1 92.88 361 LEU B C 1
ATOM 8607 O O . LEU B 1 361 ? -30.438 29.859 16.188 1 92.88 361 LEU B O 1
ATOM 8611 N N . GLN B 1 362 ? -28.453 28.984 15.562 1 89.38 362 GLN B N 1
ATOM 8612 C CA . GLN B 1 362 ? -27.812 30.281 15.719 1 89.38 362 GLN B CA 1
ATOM 8613 C C . GLN B 1 362 ? -28.328 31.281 14.68 1 89.38 362 GLN B C 1
ATOM 8615 O O . GLN B 1 362 ? -28.562 32.438 15 1 89.38 362 GLN B O 1
ATOM 8620 N N . VAL B 1 363 ? -28.547 30.812 13.531 1 89.31 363 VAL B N 1
ATOM 8621 C CA . VAL B 1 363 ? -29.047 31.656 12.453 1 89.31 363 VAL B CA 1
ATOM 8622 C C . VAL B 1 363 ? -30.5 32.031 12.711 1 89.31 363 VAL B C 1
ATOM 8624 O O . VAL B 1 363 ? -30.891 33.188 12.484 1 89.31 363 VAL B O 1
ATOM 8627 N N . LEU B 1 364 ? -31.297 31.141 13.164 1 91.19 364 LEU B N 1
ATOM 8628 C CA . LEU B 1 364 ? -32.719 31.391 13.461 1 91.19 364 LEU B CA 1
ATOM 8629 C C . LEU B 1 364 ? -32.844 32.438 14.562 1 91.19 364 LEU B C 1
ATOM 8631 O O . LEU B 1 364 ? -33.75 33.281 14.508 1 91.19 364 LEU B O 1
ATOM 8635 N N . ILE B 1 365 ? -31.984 32.375 15.484 1 88.62 365 ILE B N 1
ATOM 8636 C CA . ILE B 1 365 ? -32 33.344 16.578 1 88.62 365 ILE B CA 1
ATOM 8637 C C . ILE B 1 365 ? -31.609 34.719 16.047 1 88.62 365 ILE B C 1
ATOM 8639 O O . ILE B 1 365 ? -32.25 35.719 16.359 1 88.62 365 ILE B O 1
ATOM 8643 N N . ALA B 1 366 ? -30.609 34.625 15.258 1 88.12 366 ALA B N 1
ATOM 8644 C CA . ALA B 1 366 ? -30.094 35.875 14.719 1 88.12 366 ALA B CA 1
ATOM 8645 C C . ALA B 1 366 ? -31.094 36.531 13.766 1 88.12 366 ALA B C 1
ATOM 8647 O O . ALA B 1 366 ? -31.234 37.75 13.742 1 88.12 366 ALA B O 1
ATOM 8648 N N . LEU B 1 367 ? -31.844 35.75 13 1 90.06 367 LEU B N 1
ATOM 8649 C CA . LEU B 1 367 ? -32.781 36.281 11.992 1 90.06 367 LEU B CA 1
ATOM 8650 C C . LEU B 1 367 ? -34.219 36.281 12.531 1 90.06 367 LEU B C 1
ATOM 8652 O O . LEU B 1 367 ? -35.156 36.469 11.766 1 90.06 367 LEU B O 1
ATOM 8656 N N . LYS B 1 368 ? -34.344 36.125 13.695 1 89.44 368 LYS B N 1
ATOM 8657 C CA . LYS B 1 368 ? -35.656 36.188 14.391 1 89.44 368 LYS B CA 1
ATOM 8658 C C . LYS B 1 368 ? -36.656 35.219 13.742 1 89.44 368 LYS B C 1
ATOM 8660 O O . LYS B 1 368 ? -37.781 35.594 13.469 1 89.44 368 LYS B O 1
ATOM 8665 N N . GLY B 1 369 ? -36.125 34.094 13.336 1 84.81 369 GLY B N 1
ATOM 8666 C CA . GLY B 1 369 ? -36.969 33 12.891 1 84.81 369 GLY B CA 1
ATOM 8667 C C . GLY B 1 369 ? -37.156 32.969 11.383 1 84.81 369 GLY B C 1
ATOM 8668 O O . GLY B 1 369 ? -37.844 32.094 10.859 1 84.81 369 GLY B O 1
ATOM 8669 N N . ARG B 1 370 ? -36.594 33.906 10.625 1 85.25 370 ARG B N 1
ATOM 8670 C CA . ARG B 1 370 ? -36.75 33.906 9.172 1 85.25 370 ARG B CA 1
ATOM 8671 C C . ARG B 1 370 ? -35.625 33.156 8.484 1 85.25 370 ARG B C 1
ATOM 8673 O O . ARG B 1 370 ? -34.469 33.469 8.68 1 85.25 370 ARG B O 1
ATOM 8680 N N . ILE B 1 371 ? -35.906 31.906 7.98 1 85 371 ILE B N 1
ATOM 8681 C CA . ILE B 1 371 ? -34.906 31.141 7.246 1 85 371 ILE B CA 1
ATOM 8682 C C . ILE B 1 371 ? -35.438 30.734 5.883 1 85 371 ILE B C 1
ATOM 8684 O O . ILE B 1 371 ? -36.625 30.406 5.758 1 85 371 ILE B O 1
ATOM 8688 N N . ASN B 1 372 ? -34.719 30.969 4.801 1 89.31 372 ASN B N 1
ATOM 8689 C CA . ASN B 1 372 ? -35.062 30.484 3.467 1 89.31 372 ASN B CA 1
ATOM 8690 C C . ASN B 1 372 ? -34.781 28.984 3.33 1 89.31 372 ASN B C 1
ATOM 8692 O O . ASN B 1 372 ? -33.688 28.562 2.979 1 89.31 372 ASN B O 1
ATOM 8696 N N . ILE B 1 373 ? -35.812 28.203 3.559 1 90 373 ILE B N 1
ATOM 8697 C CA . ILE B 1 373 ? -35.719 26.75 3.627 1 90 373 ILE B CA 1
ATOM 8698 C C . ILE B 1 373 ? -35.25 26.203 2.281 1 90 373 ILE B C 1
ATOM 8700 O O . ILE B 1 373 ? -34.312 25.406 2.221 1 90 373 ILE B O 1
ATOM 8704 N N . PRO B 1 374 ? -35.844 26.625 1.133 1 92.12 374 PRO B N 1
ATOM 8705 C CA . PRO B 1 374 ? -35.406 26.078 -0.148 1 92.12 374 PRO B CA 1
ATOM 8706 C C . PRO B 1 374 ? -33.938 26.391 -0.43 1 92.12 374 PRO B C 1
ATOM 8708 O O . PRO B 1 374 ? -33.219 25.531 -0.958 1 92.12 374 PRO B O 1
ATOM 8711 N N . LEU B 1 375 ? -33.531 27.469 -0.024 1 90.25 375 LEU B N 1
ATOM 8712 C CA . LEU B 1 375 ? -32.125 27.828 -0.258 1 90.25 375 LEU B CA 1
ATOM 8713 C C . LEU B 1 375 ? -31.219 26.984 0.616 1 90.25 375 LEU B C 1
ATOM 8715 O O . LEU B 1 375 ? -30.125 26.578 0.179 1 90.25 375 LEU B O 1
ATOM 8719 N N . TYR B 1 376 ? -31.688 26.797 1.849 1 90.5 376 TYR B N 1
ATOM 8720 C CA . TYR B 1 376 ? -30.938 25.953 2.775 1 90.5 376 TYR B CA 1
ATOM 8721 C C . TYR B 1 376 ? -30.719 24.562 2.201 1 90.5 376 TYR B C 1
ATOM 8723 O O . TYR B 1 376 ? -29.609 24.031 2.23 1 90.5 376 TYR B O 1
ATOM 8731 N N . ILE B 1 377 ? -31.688 24.016 1.582 1 93.56 377 ILE B N 1
ATOM 8732 C CA . ILE B 1 377 ? -31.641 22.656 1.031 1 93.56 377 ILE B CA 1
ATOM 8733 C C . ILE B 1 377 ? -30.891 22.672 -0.296 1 93.56 377 ILE B C 1
ATOM 8735 O O . ILE B 1 377 ? -30.078 21.781 -0.564 1 93.56 377 ILE B O 1
ATOM 8739 N N . LEU B 1 378 ? -31.047 23.688 -1.09 1 92.81 378 LEU B N 1
ATOM 8740 C CA . LEU B 1 378 ? -30.453 23.766 -2.418 1 92.81 378 LEU B CA 1
ATOM 8741 C C . LEU B 1 378 ? -28.938 23.953 -2.32 1 92.81 378 LEU B C 1
ATOM 8743 O O . LEU B 1 378 ? -28.203 23.453 -3.168 1 92.81 378 LEU B O 1
ATOM 8747 N N . ARG B 1 379 ? -28.531 24.609 -1.319 1 89.75 379 ARG B N 1
ATOM 8748 C CA . ARG B 1 379 ? -27.094 24.812 -1.136 1 89.75 379 ARG B CA 1
ATOM 8749 C C . ARG B 1 379 ? -26.391 23.469 -0.917 1 89.75 379 ARG B C 1
ATOM 8751 O O . ARG B 1 379 ? -25.359 23.203 -1.546 1 89.75 379 ARG B O 1
ATOM 8758 N N . LYS B 1 380 ? -26.938 22.703 -0.071 1 91.69 380 LYS B N 1
ATOM 8759 C CA . LYS B 1 380 ? -26.344 21.391 0.164 1 91.69 380 LYS B CA 1
ATOM 8760 C C . LYS B 1 380 ? -26.484 20.484 -1.065 1 91.69 380 LYS B C 1
ATOM 8762 O O . LYS B 1 380 ? -25.547 19.75 -1.415 1 91.69 380 LYS B O 1
ATOM 8767 N N . TYR B 1 381 ? -27.641 20.578 -1.71 1 93.56 381 TYR B N 1
ATOM 8768 C CA . TYR B 1 381 ? -27.891 19.797 -2.916 1 93.56 381 TYR B CA 1
ATOM 8769 C C . TYR B 1 381 ? -26.828 20.062 -3.973 1 93.56 381 TYR B C 1
ATOM 8771 O O . TYR B 1 381 ? -26.234 19.125 -4.508 1 93.56 381 TYR B O 1
ATOM 8779 N N . PHE B 1 382 ? -26.516 21.297 -4.176 1 90.5 382 PHE B N 1
ATOM 8780 C CA . PHE B 1 382 ? -25.578 21.641 -5.234 1 90.5 382 PHE B CA 1
ATOM 8781 C C . PHE B 1 382 ? -24.156 21.312 -4.828 1 90.5 382 PHE B C 1
ATOM 8783 O O . PHE B 1 382 ? -23.328 20.922 -5.668 1 90.5 382 PHE B O 1
ATOM 8790 N N . LYS B 1 383 ? -23.891 21.406 -3.588 1 88.44 383 LYS B N 1
ATOM 8791 C CA . LYS B 1 383 ? -22.562 21.031 -3.094 1 88.44 383 LYS B CA 1
ATOM 8792 C C . LYS B 1 383 ? -22.281 19.562 -3.324 1 88.44 383 LYS B C 1
ATOM 8794 O O . LYS B 1 383 ? -21.203 19.188 -3.799 1 88.44 383 LYS B O 1
ATOM 8799 N N . ILE B 1 384 ? -23.234 18.781 -3.137 1 90.94 384 ILE B N 1
ATOM 8800 C CA . ILE B 1 384 ? -23.078 17.328 -3.26 1 90.94 384 ILE B CA 1
ATOM 8801 C C . ILE B 1 384 ? -23.156 16.922 -4.73 1 90.94 384 ILE B C 1
ATOM 8803 O O . ILE B 1 384 ? -22.422 16.047 -5.18 1 90.94 384 ILE B O 1
ATOM 8807 N N . LEU B 1 385 ? -24 17.641 -5.484 1 90.94 385 LEU B N 1
ATOM 8808 C CA . LEU B 1 385 ? -24.266 17.312 -6.879 1 90.94 385 LEU B CA 1
ATOM 8809 C C . LEU B 1 385 ? -22.984 17.438 -7.715 1 90.94 385 LEU B C 1
ATOM 8811 O O . LEU B 1 385 ? -22.688 16.562 -8.531 1 90.94 385 LEU B O 1
ATOM 8815 N N . MET B 1 386 ? -22.25 18.484 -7.531 1 87.12 386 MET B N 1
ATOM 8816 C CA . MET B 1 386 ? -21.047 18.719 -8.32 1 87.12 386 MET B CA 1
ATOM 8817 C C . MET B 1 386 ? -20.031 17.625 -8.094 1 87.12 386 MET B C 1
ATOM 8819 O O . MET B 1 386 ? -19.422 17.125 -9.039 1 87.12 386 MET B O 1
ATOM 8823 N N . LEU B 1 387 ? -19.875 17.219 -6.902 1 87.81 387 LEU B N 1
ATOM 8824 C CA . LEU B 1 387 ? -18.922 16.172 -6.586 1 87.81 387 LEU B CA 1
ATOM 8825 C C . LEU B 1 387 ? -19.406 14.82 -7.109 1 87.81 387 LEU B C 1
ATOM 8827 O O . LEU B 1 387 ? -18.609 14 -7.566 1 87.81 387 LEU B O 1
ATOM 8831 N N . LEU B 1 388 ? -20.719 14.641 -7.062 1 92.12 388 LEU B N 1
ATOM 8832 C CA . LEU B 1 388 ? -21.297 13.398 -7.566 1 92.12 388 LEU B CA 1
ATOM 8833 C C . LEU B 1 388 ? -21.094 13.273 -9.07 1 92.12 388 LEU B C 1
ATOM 8835 O O . LEU B 1 388 ? -20.672 12.227 -9.562 1 92.12 388 LEU B O 1
ATOM 8839 N N . LEU B 1 389 ? -21.312 14.352 -9.766 1 90.31 389 LEU B N 1
ATOM 8840 C CA . LEU B 1 389 ? -21.156 14.344 -11.211 1 90.31 389 LEU B CA 1
ATOM 8841 C C . LEU B 1 389 ? -19.688 14.109 -11.602 1 90.31 389 LEU B C 1
ATOM 8843 O O . LEU B 1 389 ? -19.406 13.359 -12.539 1 90.31 389 LEU B O 1
ATOM 8847 N N . LEU B 1 390 ? -18.828 14.688 -10.891 1 87.12 390 LEU B N 1
ATOM 8848 C CA . LEU B 1 390 ? -17.406 14.461 -11.148 1 87.12 390 LEU B CA 1
ATOM 8849 C C . LEU B 1 390 ? -17.047 13.008 -10.898 1 87.12 390 LEU B C 1
ATOM 8851 O O . LEU B 1 390 ? -16.297 12.406 -11.68 1 87.12 390 LEU B O 1
ATOM 8855 N N . THR B 1 391 ? -17.547 12.461 -9.844 1 91.25 391 THR B N 1
ATOM 8856 C CA . THR B 1 391 ? -17.234 11.086 -9.492 1 91.25 391 THR B CA 1
ATOM 8857 C C . THR B 1 391 ? -17.781 10.117 -10.539 1 91.25 391 THR B C 1
ATOM 8859 O O . THR B 1 391 ? -17.094 9.18 -10.945 1 91.25 391 THR B O 1
ATOM 8862 N N . ILE B 1 392 ? -19 10.375 -10.977 1 92.94 392 ILE B N 1
ATOM 8863 C CA . ILE B 1 392 ? -19.594 9.547 -12.016 1 92.94 392 ILE B CA 1
ATOM 8864 C C . ILE B 1 392 ? -18.781 9.672 -13.305 1 92.94 392 ILE B C 1
ATOM 8866 O O . ILE B 1 392 ? -18.5 8.68 -13.969 1 92.94 392 ILE B O 1
ATOM 8870 N N . GLY B 1 393 ? -18.422 10.891 -13.656 1 92 393 GLY B N 1
ATOM 8871 C CA . GLY B 1 393 ? -17.594 11.102 -14.836 1 92 393 GLY B CA 1
ATOM 8872 C C . GLY B 1 393 ? -16.281 10.352 -14.773 1 92 393 GLY B C 1
ATOM 8873 O O . GLY B 1 393 ? -15.867 9.727 -15.75 1 92 393 GLY B O 1
ATOM 8874 N N . LEU B 1 394 ? -15.609 10.359 -13.656 1 90.62 394 LEU B N 1
ATOM 8875 C CA . LEU B 1 394 ? -14.328 9.688 -13.477 1 90.62 394 LEU B CA 1
ATOM 8876 C C . LEU B 1 394 ? -14.508 8.172 -13.492 1 90.62 394 LEU B C 1
ATOM 8878 O O . LEU B 1 394 ? -13.602 7.441 -13.906 1 90.62 394 LEU B O 1
ATOM 8882 N N . ALA B 1 395 ? -15.664 7.746 -13.039 1 94.12 395 ALA B N 1
ATOM 8883 C CA . ALA B 1 395 ? -15.938 6.309 -13.031 1 94.12 395 ALA B CA 1
ATOM 8884 C C . ALA B 1 395 ? -15.875 5.734 -14.445 1 94.12 395 ALA B C 1
ATOM 8886 O O . ALA B 1 395 ? -15.383 4.625 -14.648 1 94.12 395 ALA B O 1
ATOM 8887 N N . PHE B 1 396 ? -16.281 6.445 -15.398 1 94 396 PHE B N 1
ATOM 8888 C CA . PHE B 1 396 ? -16.312 5.957 -16.766 1 94 396 PHE B CA 1
ATOM 8889 C C . PHE B 1 396 ? -14.914 5.91 -17.375 1 94 396 PHE B C 1
ATOM 8891 O O . PHE B 1 396 ? -14.711 5.336 -18.438 1 94 396 PHE B O 1
ATOM 8898 N N . PHE B 1 397 ? -13.93 6.441 -16.688 1 92.06 397 PHE B N 1
ATOM 8899 C CA . PHE B 1 397 ? -12.547 6.387 -17.156 1 92.06 397 PHE B CA 1
ATOM 8900 C C . PHE B 1 397 ? -11.852 5.133 -16.656 1 92.06 397 PHE B C 1
ATOM 8902 O O . PHE B 1 397 ? -10.727 4.832 -17.062 1 92.06 397 PHE B O 1
ATOM 8909 N N . MET B 1 398 ? -12.461 4.387 -15.789 1 92.06 398 MET B N 1
ATOM 8910 C CA . MET B 1 398 ? -11.82 3.217 -15.195 1 92.06 398 MET B CA 1
ATOM 8911 C C . MET B 1 398 ? -11.359 2.242 -16.281 1 92.06 398 MET B C 1
ATOM 8913 O O . MET B 1 398 ? -10.219 1.78 -16.25 1 92.06 398 MET B O 1
ATOM 8917 N N . PRO B 1 399 ? -12.188 1.93 -17.359 1 90.5 399 PRO B N 1
ATOM 8918 C CA . PRO B 1 399 ? -11.75 0.983 -18.391 1 90.5 399 PRO B CA 1
ATOM 8919 C C . PRO B 1 399 ? -10.617 1.535 -19.25 1 90.5 399 PRO B C 1
ATOM 8921 O O . PRO B 1 399 ? -9.953 0.778 -19.969 1 90.5 399 PRO B O 1
ATOM 8924 N N . VAL B 1 400 ? -10.445 2.834 -19.219 1 88.81 400 VAL B N 1
ATOM 8925 C CA . VAL B 1 400 ? -9.383 3.459 -20 1 88.81 400 VAL B CA 1
ATOM 8926 C C . VAL B 1 400 ? -8.055 3.352 -19.25 1 88.81 400 VAL B C 1
ATOM 8928 O O . VAL B 1 400 ? -6.992 3.273 -19.875 1 88.81 400 VAL B O 1
ATOM 8931 N N . VAL B 1 401 ? -8.086 3.285 -18 1 85.5 401 VAL B N 1
ATOM 8932 C CA . VAL B 1 401 ? -6.891 3.355 -17.172 1 85.5 401 VAL B CA 1
ATOM 8933 C C . VAL B 1 401 ? -6.258 1.971 -17.047 1 85.5 401 VAL B C 1
ATOM 8935 O O . VAL B 1 401 ? -5.031 1.841 -17.031 1 85.5 401 VAL B O 1
ATOM 8938 N N . SER B 1 402 ? -7.074 0.913 -16.922 1 88.06 402 SER B N 1
ATOM 8939 C CA . SER B 1 402 ? -6.5 -0.409 -16.688 1 88.06 402 SER B CA 1
ATOM 8940 C C . SER B 1 402 ? -7.445 -1.511 -17.156 1 88.06 402 SER B C 1
ATOM 8942 O O . SER B 1 402 ? -8.492 -1.229 -17.734 1 88.06 402 SER B O 1
ATOM 8944 N N . SER B 1 403 ? -6.992 -2.697 -17.141 1 90.44 403 SER B N 1
ATOM 8945 C CA . SER B 1 403 ? -7.734 -3.918 -17.438 1 90.44 403 SER B CA 1
ATOM 8946 C C . SER B 1 403 ? -7.262 -5.082 -16.578 1 90.44 403 SER B C 1
ATOM 8948 O O . SER B 1 403 ? -6.254 -4.973 -15.875 1 90.44 403 SER B O 1
ATOM 8950 N N . GLY B 1 404 ? -8.062 -6.102 -16.547 1 90.88 404 GLY B N 1
ATOM 8951 C CA . GLY B 1 404 ? -7.688 -7.262 -15.75 1 90.88 404 GLY B CA 1
ATOM 8952 C C . GLY B 1 404 ? -8.688 -8.398 -15.836 1 90.88 404 GLY B C 1
ATOM 8953 O O . GLY B 1 404 ? -9.766 -8.242 -16.422 1 90.88 404 GLY B O 1
ATOM 8954 N N . PRO B 1 405 ? -8.312 -9.508 -15.297 1 91.56 405 PRO B N 1
ATOM 8955 C CA . PRO B 1 405 ? -9.148 -10.703 -15.391 1 91.56 405 PRO B CA 1
ATOM 8956 C C . PRO B 1 405 ? -10.484 -10.555 -14.664 1 91.56 405 PRO B C 1
ATOM 8958 O O . PRO B 1 405 ? -11.461 -11.219 -15.016 1 91.56 405 PRO B O 1
ATOM 8961 N N . PHE B 1 406 ? -10.617 -9.711 -13.711 1 90.5 406 PHE B N 1
ATOM 8962 C CA . PHE B 1 406 ? -11.844 -9.547 -12.938 1 90.5 406 PHE B CA 1
ATOM 8963 C C . PHE B 1 406 ? -12.555 -8.258 -13.312 1 90.5 406 PHE B C 1
ATOM 8965 O O . PHE B 1 406 ? -13.398 -7.762 -12.562 1 90.5 406 PHE B O 1
ATOM 8972 N N . TRP B 1 407 ? -12.227 -7.707 -14.383 1 91.56 407 TRP B N 1
ATOM 8973 C CA . TRP B 1 407 ? -12.758 -6.41 -14.781 1 91.56 407 TRP B CA 1
ATOM 8974 C C . TRP B 1 407 ? -14.281 -6.465 -14.922 1 91.56 407 TRP B C 1
ATOM 8976 O O . TRP B 1 407 ? -14.984 -5.555 -14.477 1 91.56 407 TRP B O 1
ATOM 8986 N N . TYR B 1 408 ? -14.789 -7.566 -15.5 1 89.88 408 TYR B N 1
ATOM 8987 C CA . TYR B 1 408 ? -16.219 -7.727 -15.695 1 89.88 408 TYR B CA 1
ATOM 8988 C C . TYR B 1 408 ? -16.938 -7.844 -14.359 1 89.88 408 TYR B C 1
ATOM 8990 O O . TYR B 1 408 ? -18.016 -7.262 -14.172 1 89.88 408 TYR B O 1
ATOM 8998 N N . ASP B 1 409 ? -16.359 -8.508 -13.406 1 86.38 409 ASP B N 1
ATOM 8999 C CA . ASP B 1 409 ? -16.969 -8.797 -12.109 1 86.38 409 ASP B CA 1
ATOM 9000 C C . ASP B 1 409 ? -17.094 -7.535 -11.266 1 86.38 409 ASP B C 1
ATOM 9002 O O . ASP B 1 409 ? -18.031 -7.402 -10.469 1 86.38 409 ASP B O 1
ATOM 9006 N N . VAL B 1 410 ? -16.234 -6.629 -11.508 1 87.69 410 VAL B N 1
ATOM 9007 C CA . VAL B 1 410 ? -16.156 -5.52 -10.562 1 87.69 410 VAL B CA 1
ATOM 9008 C C . VAL B 1 410 ? -16.516 -4.215 -11.266 1 87.69 410 VAL B C 1
ATOM 9010 O O . VAL B 1 410 ? -17.594 -3.65 -11.016 1 87.69 410 VAL B O 1
ATOM 9013 N N . VAL B 1 411 ? -15.773 -3.83 -12.281 1 90.94 411 VAL B N 1
ATOM 9014 C CA . VAL B 1 411 ? -15.867 -2.5 -12.875 1 90.94 411 VAL B CA 1
ATOM 9015 C C . VAL B 1 411 ? -17.047 -2.453 -13.852 1 90.94 411 VAL B C 1
ATOM 9017 O O . VAL B 1 411 ? -17.859 -1.531 -13.805 1 90.94 411 VAL B O 1
ATOM 9020 N N . ASP B 1 412 ? -17.188 -3.467 -14.695 1 91.56 412 ASP B N 1
ATOM 9021 C CA . ASP B 1 412 ? -18.234 -3.428 -15.719 1 91.56 412 ASP B CA 1
ATOM 9022 C C . ASP B 1 412 ? -19.625 -3.439 -15.094 1 91.56 412 ASP B C 1
ATOM 9024 O O . ASP B 1 412 ? -20.531 -2.766 -15.578 1 91.56 412 ASP B O 1
ATOM 9028 N N . GLN B 1 413 ? -19.781 -4.184 -14.117 1 90.06 413 GLN B N 1
ATOM 9029 C CA . GLN B 1 413 ? -21.078 -4.223 -13.43 1 90.06 413 GLN B CA 1
ATOM 9030 C C . GLN B 1 413 ? -21.422 -2.857 -12.836 1 90.06 413 GLN B C 1
ATOM 9032 O O . GLN B 1 413 ? -22.562 -2.402 -12.945 1 90.06 413 GLN B O 1
ATOM 9037 N N . GLU B 1 414 ? -20.516 -2.18 -12.203 1 91.69 414 GLU B N 1
ATOM 9038 C CA . GLU B 1 414 ? -20.734 -0.861 -11.617 1 91.69 414 GLU B CA 1
ATOM 9039 C C . GLU B 1 414 ? -21.062 0.174 -12.688 1 91.69 414 GLU B C 1
ATOM 9041 O O . GLU B 1 414 ? -21.922 1.026 -12.508 1 91.69 414 GLU B O 1
ATOM 9046 N N . LEU B 1 415 ? -20.344 0.082 -13.805 1 93.88 415 LEU B N 1
ATOM 9047 C CA . LEU B 1 415 ? -20.578 1.024 -14.898 1 93.88 415 LEU B CA 1
ATOM 9048 C C . LEU B 1 415 ? -21.938 0.793 -15.531 1 93.88 415 LEU B C 1
ATOM 9050 O O . LEU B 1 415 ? -22.609 1.744 -15.938 1 93.88 415 LEU B O 1
ATOM 9054 N N . ARG B 1 416 ? -22.328 -0.481 -15.648 1 94.19 416 ARG B N 1
ATOM 9055 C CA . ARG B 1 416 ? -23.672 -0.781 -16.156 1 94.19 416 ARG B CA 1
ATOM 9056 C C . ARG B 1 416 ? -24.75 -0.176 -15.25 1 94.19 416 ARG B C 1
ATOM 9058 O O . ARG B 1 416 ? -25.719 0.394 -15.734 1 94.19 416 ARG B O 1
ATOM 9065 N N . ASN B 1 417 ? -24.547 -0.254 -13.953 1 94.69 417 ASN B N 1
ATOM 9066 C CA . ASN B 1 417 ? -25.469 0.365 -13 1 94.69 417 ASN B CA 1
ATOM 9067 C C . ASN B 1 417 ? -25.531 1.878 -13.188 1 94.69 417 ASN B C 1
ATOM 9069 O O . ASN B 1 417 ? -26.594 2.475 -13.078 1 94.69 417 ASN B O 1
ATOM 9073 N N . CYS B 1 418 ? -24.422 2.469 -13.461 1 94.38 418 CYS B N 1
ATOM 9074 C CA . CYS B 1 418 ? -24.391 3.916 -13.641 1 94.38 418 CYS B CA 1
ATOM 9075 C C . CYS B 1 418 ? -25.078 4.32 -14.945 1 94.38 418 CYS B C 1
ATOM 9077 O O . CYS B 1 418 ? -25.734 5.359 -15.008 1 94.38 418 CYS B O 1
ATOM 9079 N N . ARG B 1 419 ? -24.953 3.504 -16 1 94.19 419 ARG B N 1
ATOM 9080 C CA . ARG B 1 419 ? -25.609 3.797 -17.281 1 94.19 419 ARG B CA 1
ATOM 9081 C C . ARG B 1 419 ? -27.125 3.68 -17.156 1 94.19 419 ARG B C 1
ATOM 9083 O O . ARG B 1 419 ? -27.859 4.504 -17.703 1 94.19 419 ARG B O 1
ATOM 9090 N N . GLU B 1 420 ? -27.562 2.766 -16.344 1 94.81 420 GLU B N 1
ATOM 9091 C CA . GLU B 1 420 ? -28.984 2.477 -16.266 1 94.81 420 GLU B CA 1
ATOM 9092 C C . GLU B 1 420 ? -29.656 3.324 -15.18 1 94.81 420 GLU B C 1
ATOM 9094 O O . GLU B 1 420 ? -30.812 3.738 -15.336 1 94.81 420 GLU B O 1
ATOM 9099 N N . ASN B 1 421 ? -28.922 3.574 -14.062 1 94.94 421 ASN B N 1
ATOM 9100 C CA . ASN B 1 421 ? -29.609 4.113 -12.891 1 94.94 421 ASN B CA 1
ATOM 9101 C C . ASN B 1 421 ? -28.953 5.395 -12.391 1 94.94 421 ASN B C 1
ATOM 9103 O O . ASN B 1 421 ? -29.062 5.742 -11.219 1 94.94 421 ASN B O 1
ATOM 9107 N N . TRP B 1 422 ? -28.203 6.16 -13.25 1 91.56 422 TRP B N 1
ATOM 9108 C CA . TRP B 1 422 ? -27.5 7.363 -12.836 1 91.56 422 TRP B CA 1
ATOM 9109 C C . TRP B 1 422 ? -28.469 8.414 -12.305 1 91.56 422 TRP B C 1
ATOM 9111 O O . TRP B 1 422 ? -28.109 9.211 -11.43 1 91.56 422 TRP B O 1
ATOM 9121 N N . TRP B 1 423 ? -29.719 8.508 -12.781 1 93 423 TRP B N 1
ATOM 9122 C CA . TRP B 1 423 ? -30.672 9.562 -12.445 1 93 423 TRP B CA 1
ATOM 9123 C C . TRP B 1 423 ? -31.188 9.391 -11.023 1 93 423 TRP B C 1
ATOM 9125 O O . TRP B 1 423 ? -31.625 10.359 -10.391 1 93 423 TRP B O 1
ATOM 9135 N N . PHE B 1 424 ? -31.172 8.156 -10.406 1 94.25 424 PHE B N 1
ATOM 9136 C CA . PHE B 1 424 ? -31.516 7.973 -9 1 94.25 424 PHE B CA 1
ATOM 9137 C C . PHE B 1 424 ? -30.562 8.75 -8.102 1 94.25 424 PHE B C 1
ATOM 9139 O O . PHE B 1 424 ? -30.984 9.281 -7.07 1 94.25 424 PHE B O 1
ATOM 9146 N N . GLY B 1 425 ? -29.328 8.742 -8.539 1 92.5 425 GLY B N 1
ATOM 9147 C CA . GLY B 1 425 ? -28.328 9.484 -7.785 1 92.5 425 GLY B CA 1
ATOM 9148 C C . GLY B 1 425 ? -28.531 10.984 -7.832 1 92.5 425 GLY B C 1
ATOM 9149 O O . GLY B 1 425 ? -28.359 11.672 -6.824 1 92.5 425 GLY B O 1
ATOM 9150 N N . LEU B 1 426 ? -28.984 11.508 -8.945 1 93 426 LEU B N 1
ATOM 9151 C CA . LEU B 1 426 ? -29.203 12.945 -9.109 1 93 426 LEU B CA 1
ATOM 9152 C C . LEU B 1 426 ? -30.406 13.406 -8.312 1 93 426 LEU B C 1
ATOM 9154 O O . LEU B 1 426 ? -30.453 14.539 -7.832 1 93 426 LEU B O 1
ATOM 9158 N N . LEU B 1 427 ? -31.312 12.492 -8.156 1 94.5 427 LEU B N 1
ATOM 9159 C CA . LEU B 1 427 ? -32.531 12.82 -7.406 1 94.5 427 LEU B CA 1
ATOM 9160 C C . LEU B 1 427 ? -32.344 12.477 -5.93 1 94.5 427 LEU B C 1
ATOM 9162 O O . LEU B 1 427 ? -33.219 12.766 -5.117 1 94.5 427 LEU B O 1
ATOM 9166 N N . PHE B 1 428 ? -31.281 11.945 -5.543 1 95.06 428 PHE B N 1
ATOM 9167 C CA . PHE B 1 428 ? -30.953 11.586 -4.172 1 95.06 428 PHE B CA 1
ATOM 9168 C C . PHE B 1 428 ? -32 10.648 -3.584 1 95.06 428 PHE B C 1
ATOM 9170 O O . PHE B 1 428 ? -32.469 10.859 -2.465 1 95.06 428 PHE B O 1
ATOM 9177 N N . ILE B 1 429 ? -32.344 9.562 -4.41 1 96.19 429 ILE B N 1
ATOM 9178 C CA . ILE B 1 429 ? -33.281 8.539 -3.957 1 96.19 429 ILE B CA 1
ATOM 9179 C C . ILE B 1 429 ? -32.656 7.156 -4.188 1 96.19 429 ILE B C 1
ATOM 9181 O O . ILE B 1 429 ? -33.406 6.164 -4.332 1 96.19 429 ILE B O 1
ATOM 9185 N N . SER B 1 430 ? -31.359 7.121 -4.262 1 95.56 430 SER B N 1
ATOM 9186 C CA . SER B 1 430 ? -30.656 5.867 -4.527 1 95.56 430 SER B CA 1
ATOM 9187 C C . SER B 1 430 ? -30.859 4.875 -3.385 1 95.56 430 SER B C 1
ATOM 9189 O O . SER B 1 430 ? -30.781 3.66 -3.592 1 95.56 430 SER B O 1
ATOM 9191 N N . ASN B 1 431 ? -31.141 5.348 -2.17 1 96.06 431 ASN B N 1
ATOM 9192 C CA . ASN B 1 431 ? -31.281 4.48 -1.002 1 96.06 431 ASN B CA 1
ATOM 9193 C C . ASN B 1 431 ? -32.594 3.701 -1.031 1 96.06 431 ASN B C 1
ATOM 9195 O O . ASN B 1 431 ? -32.844 2.881 -0.149 1 96.06 431 ASN B O 1
ATOM 9199 N N . TRP B 1 432 ? -33.438 3.92 -2.076 1 95.5 432 TRP B N 1
ATOM 9200 C CA . TRP B 1 432 ? -34.719 3.236 -2.15 1 95.5 432 TRP B CA 1
ATOM 9201 C C . TRP B 1 432 ? -34.719 2.16 -3.229 1 95.5 432 TRP B C 1
ATOM 9203 O O . TRP B 1 432 ? -35.75 1.534 -3.508 1 95.5 432 TRP B O 1
ATOM 9213 N N . ILE B 1 433 ? -33.625 2 -3.822 1 94.44 433 ILE B N 1
ATOM 9214 C CA . ILE B 1 433 ? -33.406 0.889 -4.746 1 94.44 433 ILE B CA 1
ATOM 9215 C C . ILE B 1 433 ? -32.344 -0.061 -4.191 1 94.44 433 ILE B C 1
ATOM 9217 O O . ILE B 1 433 ? -31.656 0.27 -3.23 1 94.44 433 ILE B O 1
ATOM 9221 N N . SER B 1 434 ? -32.281 -1.188 -4.84 1 93.94 434 SER B N 1
ATOM 9222 C CA . SER B 1 434 ? -31.359 -2.203 -4.348 1 93.94 434 SER B CA 1
ATOM 9223 C C . SER B 1 434 ? -29.906 -1.765 -4.527 1 93.94 434 SER B C 1
ATOM 9225 O O . SER B 1 434 ? -29.578 -1.109 -5.516 1 93.94 434 SER B O 1
ATOM 9227 N N . MET B 1 435 ? -29.141 -2.109 -3.564 1 93.31 435 MET B N 1
ATOM 9228 C CA . MET B 1 435 ? -27.719 -1.77 -3.574 1 93.31 435 MET B CA 1
ATOM 9229 C C . MET B 1 435 ? -27.047 -2.264 -4.852 1 93.31 435 MET B C 1
ATOM 9231 O O . MET B 1 435 ? -26.141 -1.619 -5.367 1 93.31 435 MET B O 1
ATOM 9235 N N . LYS B 1 436 ? -27.453 -3.342 -5.41 1 92 436 LYS B N 1
ATOM 9236 C CA . LYS B 1 436 ? -26.859 -3.961 -6.59 1 92 436 LYS B CA 1
ATOM 9237 C C . LYS B 1 436 ? -27.141 -3.139 -7.844 1 92 436 LYS B C 1
ATOM 9239 O O . LYS B 1 436 ? -26.516 -3.334 -8.883 1 92 436 LYS B O 1
ATOM 9244 N N . LYS B 1 437 ? -28.047 -2.225 -7.691 1 94.62 437 LYS B N 1
ATOM 9245 C CA . LYS B 1 437 ? -28.484 -1.485 -8.875 1 94.62 437 LYS B CA 1
ATOM 9246 C C . LYS B 1 437 ? -28.047 -0.025 -8.797 1 94.62 437 LYS B C 1
ATOM 9248 O O . LYS B 1 437 ? -28.172 0.718 -9.773 1 94.62 437 LYS B O 1
ATOM 9253 N N . ILE B 1 438 ? -27.578 0.356 -7.688 1 95.38 438 ILE B N 1
ATOM 9254 C CA . ILE B 1 438 ? -27.219 1.753 -7.457 1 95.38 438 ILE B CA 1
ATOM 9255 C C . ILE B 1 438 ? -25.938 2.092 -8.211 1 95.38 438 ILE B C 1
ATOM 9257 O O . ILE B 1 438 ? -25.016 1.278 -8.273 1 95.38 438 ILE B O 1
ATOM 9261 N N . CYS B 1 439 ? -25.938 3.293 -8.844 1 94.31 439 CYS B N 1
ATOM 9262 C CA . CYS B 1 439 ? -24.703 3.818 -9.422 1 94.31 439 CYS B CA 1
ATOM 9263 C C . CYS B 1 439 ? -23.734 4.238 -8.328 1 94.31 439 CYS B C 1
ATOM 9265 O O . CYS B 1 439 ? -24.062 5.07 -7.484 1 94.31 439 CYS B O 1
ATOM 9267 N N . ILE B 1 440 ? -22.516 3.705 -8.359 1 92.94 440 ILE B N 1
ATOM 9268 C CA . ILE B 1 440 ? -21.516 3.951 -7.316 1 92.94 440 ILE B CA 1
ATOM 9269 C C . ILE B 1 440 ? -22.156 3.738 -5.945 1 92.94 440 ILE B C 1
ATOM 9271 O O . ILE B 1 440 ? -22.297 4.68 -5.16 1 92.94 440 ILE B O 1
ATOM 9275 N N . SER B 1 441 ? -22.438 2.59 -5.641 1 88.81 441 SER B N 1
ATOM 9276 C CA . SER B 1 441 ? -23.344 2.164 -4.578 1 88.81 441 SER B CA 1
ATOM 9277 C C . SER B 1 441 ? -22.828 2.613 -3.211 1 88.81 441 SER B C 1
ATOM 9279 O O . SER B 1 441 ? -23.609 3.133 -2.4 1 88.81 441 SER B O 1
ATOM 9281 N N . PRO B 1 442 ? -21.516 2.574 -2.859 1 87.69 442 PRO B N 1
ATOM 9282 C CA . PRO B 1 442 ? -21.109 2.896 -1.488 1 87.69 442 PRO B CA 1
ATOM 9283 C C . PRO B 1 442 ? -21.344 4.363 -1.132 1 87.69 442 PRO B C 1
ATOM 9285 O O . PRO B 1 442 ? -21.719 4.672 0.005 1 87.69 442 PRO B O 1
ATOM 9288 N N . MET B 1 443 ? -21.328 5.211 -2.049 1 91.31 443 MET B N 1
ATOM 9289 C CA . MET B 1 443 ? -21.422 6.637 -1.735 1 91.31 443 MET B CA 1
ATOM 9290 C C . MET B 1 443 ? -22.812 7.18 -2.025 1 91.31 443 MET B C 1
ATOM 9292 O O . MET B 1 443 ? -23.312 8.047 -1.307 1 91.31 443 MET B O 1
ATOM 9296 N N . SER B 1 444 ? -23.484 6.629 -3.041 1 93.94 444 SER B N 1
ATOM 9297 C CA . SER B 1 444 ? -24.75 7.195 -3.51 1 93.94 444 SER B CA 1
ATOM 9298 C C . SER B 1 444 ? -25.859 7 -2.482 1 93.94 444 SER B C 1
ATOM 9300 O O . SER B 1 444 ? -26.688 7.883 -2.293 1 93.94 444 SER B O 1
ATOM 9302 N N . TRP B 1 445 ? -25.859 5.898 -1.862 1 95.06 445 TRP B N 1
ATOM 9303 C CA . TRP B 1 445 ? -26.891 5.707 -0.847 1 95.06 445 TRP B CA 1
ATOM 9304 C C . TRP B 1 445 ? -26.688 6.672 0.317 1 95.06 445 TRP B C 1
ATOM 9306 O O . TRP B 1 445 ? -27.656 7.223 0.845 1 95.06 445 TRP B O 1
ATOM 9316 N N . PHE B 1 446 ? -25.453 6.883 0.77 1 95.31 446 PHE B N 1
ATOM 9317 C CA . PHE B 1 446 ? -25.141 7.73 1.912 1 95.31 446 PHE B CA 1
ATOM 9318 C C . PHE B 1 446 ? -25.547 9.18 1.641 1 95.31 446 PHE B C 1
ATOM 9320 O O . PHE B 1 446 ? -26.188 9.82 2.479 1 95.31 446 PHE B O 1
ATOM 9327 N N . ILE B 1 447 ? -25.109 9.68 0.479 1 95.31 447 ILE B N 1
ATOM 9328 C CA . ILE B 1 447 ? -25.375 11.086 0.176 1 95.31 447 ILE B CA 1
ATOM 9329 C C . ILE B 1 447 ? -26.875 11.312 0.045 1 95.31 447 ILE B C 1
ATOM 9331 O O . ILE B 1 447 ? -27.391 12.375 0.417 1 95.31 447 ILE B O 1
ATOM 9335 N N . SER B 1 448 ? -27.578 10.32 -0.5 1 96.44 448 SER B N 1
ATOM 9336 C CA . SER B 1 448 ? -29.031 10.422 -0.583 1 96.44 448 SER B CA 1
ATOM 9337 C C . SER B 1 448 ? -29.656 10.484 0.805 1 96.44 448 SER B C 1
ATOM 9339 O O . SER B 1 448 ? -30.5 11.344 1.069 1 96.44 448 SER B O 1
ATOM 9341 N N . THR B 1 449 ? -29.188 9.656 1.655 1 97 449 THR B N 1
ATOM 9342 C CA . THR B 1 449 ? -29.703 9.641 3.021 1 97 449 THR B CA 1
ATOM 9343 C C . THR B 1 449 ? -29.344 10.938 3.744 1 97 449 THR B C 1
ATOM 9345 O O . THR B 1 449 ? -30.188 11.516 4.441 1 97 449 THR B O 1
ATOM 9348 N N . ASP B 1 450 ? -28.172 11.367 3.566 1 95.62 450 ASP B N 1
ATOM 9349 C CA . ASP B 1 450 ? -27.703 12.586 4.219 1 95.62 450 ASP B CA 1
ATOM 9350 C C . ASP B 1 450 ? -28.547 13.789 3.805 1 95.62 450 ASP B C 1
ATOM 9352 O O . ASP B 1 450 ? -28.984 14.562 4.652 1 95.62 450 ASP B O 1
ATOM 9356 N N . LEU B 1 451 ? -28.766 13.93 2.512 1 96.5 451 LEU B N 1
ATOM 9357 C CA . LEU B 1 451 ? -29.562 15.047 2.025 1 96.5 451 LEU B CA 1
ATOM 9358 C C . LEU B 1 451 ? -31 14.953 2.518 1 96.5 451 LEU B C 1
ATOM 9360 O O . LEU B 1 451 ? -31.609 15.961 2.867 1 96.5 451 LEU B O 1
ATOM 9364 N N . GLN B 1 452 ? -31.578 13.797 2.541 1 97.12 452 GLN B N 1
ATOM 9365 C CA . GLN B 1 452 ? -32.938 13.602 3.016 1 97.12 452 GLN B CA 1
ATOM 9366 C C . GLN B 1 452 ? -33.062 13.969 4.492 1 97.12 452 GLN B C 1
ATOM 9368 O O . GLN B 1 452 ? -34 14.68 4.883 1 97.12 452 GLN B O 1
ATOM 9373 N N . LEU B 1 453 ? -32.125 13.492 5.285 1 97.56 453 LEU B N 1
ATOM 9374 C CA . LEU B 1 453 ? -32.156 13.812 6.707 1 97.56 453 LEU B CA 1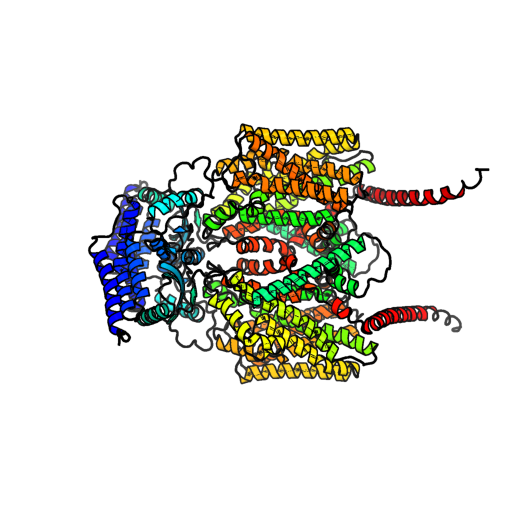
ATOM 9375 C C . LEU B 1 453 ? -31.922 15.305 6.934 1 97.56 453 LEU B C 1
ATOM 9377 O O . LEU B 1 453 ? -32.562 15.914 7.797 1 97.56 453 LEU B O 1
ATOM 9381 N N . HIS B 1 454 ? -31.031 15.859 6.18 1 96.38 454 HIS B N 1
ATOM 9382 C CA . HIS B 1 454 ? -30.781 17.297 6.242 1 96.38 454 HIS B CA 1
ATOM 9383 C C . HIS B 1 454 ? -32.031 18.094 5.91 1 96.38 454 HIS B C 1
ATOM 9385 O O . HIS B 1 454 ? -32.375 19.047 6.605 1 96.38 454 HIS B O 1
ATOM 9391 N N . SER B 1 455 ? -32.781 17.641 4.91 1 95.75 455 SER B N 1
ATOM 9392 C CA . SER B 1 455 ? -34 18.328 4.484 1 95.75 455 SER B CA 1
ATOM 9393 C C . SER B 1 455 ? -35.094 18.172 5.523 1 95.75 455 SER B C 1
ATOM 9395 O O . SER B 1 455 ? -35.812 19.141 5.84 1 95.75 455 SER B O 1
ATOM 9397 N N . PHE B 1 456 ? -35.188 17.047 6.09 1 95.38 456 PHE B N 1
ATOM 9398 C CA . PHE B 1 456 ? -36.25 16.781 7.055 1 95.38 456 PHE B CA 1
ATOM 9399 C C . PHE B 1 456 ? -35.906 17.422 8.398 1 95.38 456 PHE B C 1
ATOM 9401 O O . PHE B 1 456 ? -36.812 17.656 9.211 1 95.38 456 PHE B O 1
ATOM 9408 N N . SER B 1 457 ? -34.688 17.641 8.672 1 95.44 457 SER B N 1
ATOM 9409 C CA . SER B 1 457 ? -34.281 18.172 9.969 1 95.44 457 SER B CA 1
ATOM 9410 C C . SER B 1 457 ? -34.75 19.609 10.148 1 95.44 457 SER B C 1
ATOM 9412 O O . SER B 1 457 ? -34.75 20.125 11.266 1 95.44 457 SER B O 1
ATOM 9414 N N . VAL B 1 458 ? -35.281 20.281 9.094 1 94.06 458 VAL B N 1
ATOM 9415 C CA . VAL B 1 458 ? -35.75 21.641 9.164 1 94.06 458 VAL B CA 1
ATOM 9416 C C . VAL B 1 458 ? -36.938 21.719 10.133 1 94.06 458 VAL B C 1
ATOM 9418 O O . VAL B 1 458 ? -37.094 22.688 10.891 1 94.06 458 VAL B O 1
ATOM 9421 N N . ILE B 1 459 ? -37.688 20.672 10.203 1 95.38 459 ILE B N 1
ATOM 9422 C CA . ILE B 1 459 ? -38.906 20.641 11.016 1 95.38 459 ILE B CA 1
ATOM 9423 C C . ILE B 1 459 ? -38.531 20.625 12.5 1 95.38 459 ILE B C 1
ATOM 9425 O O . ILE B 1 459 ? -38.875 21.547 13.242 1 95.38 459 ILE B O 1
ATOM 9429 N N . PRO B 1 460 ? -37.781 19.656 12.906 1 96.38 460 PRO B N 1
ATOM 9430 C CA . PRO B 1 460 ? -37.406 19.672 14.328 1 96.38 460 PRO B CA 1
ATOM 9431 C C . PRO B 1 460 ? -36.594 20.891 14.703 1 96.38 460 PRO B C 1
ATOM 9433 O O . PRO B 1 460 ? -36.688 21.391 15.828 1 96.38 460 PRO B O 1
ATOM 9436 N N . LEU B 1 461 ? -35.781 21.469 13.922 1 96.12 461 LEU B N 1
ATOM 9437 C CA . LEU B 1 461 ? -34.969 22.656 14.227 1 96.12 461 LEU B CA 1
ATOM 9438 C C . LEU B 1 461 ? -35.844 23.875 14.453 1 96.12 461 LEU B C 1
ATOM 9440 O O . LEU B 1 461 ? -35.594 24.672 15.352 1 96.12 461 LEU B O 1
ATOM 9444 N N . TYR B 1 462 ? -36.875 23.953 13.625 1 94.81 462 TYR B N 1
ATOM 9445 C CA . TYR B 1 462 ? -37.812 25.062 13.805 1 94.81 462 TYR B CA 1
ATOM 9446 C C . TYR B 1 462 ? -38.594 24.922 15.109 1 94.81 462 TYR B C 1
ATOM 9448 O O . TYR B 1 462 ? -38.812 25.906 15.82 1 94.81 462 TYR B O 1
ATOM 9456 N N . ILE B 1 463 ? -38.938 23.703 15.43 1 96.31 463 ILE B N 1
ATOM 9457 C CA . ILE B 1 463 ? -39.625 23.453 16.688 1 96.31 463 ILE B CA 1
ATOM 9458 C C . ILE B 1 463 ? -38.719 23.766 17.859 1 96.31 463 ILE B C 1
ATOM 9460 O O . ILE B 1 463 ? -39.156 24.359 18.859 1 96.31 463 ILE B O 1
ATOM 9464 N N . LEU B 1 464 ? -37.5 23.375 17.781 1 96.25 464 LEU B N 1
ATOM 9465 C CA . LEU B 1 464 ? -36.531 23.625 18.828 1 96.25 464 LEU B CA 1
ATOM 9466 C C . LEU B 1 464 ? -36.312 25.125 19.016 1 96.25 464 LEU B C 1
ATOM 9468 O O . LEU B 1 464 ? -36.062 25.578 20.141 1 96.25 464 LEU B O 1
ATOM 9472 N N . TYR B 1 465 ? -36.375 25.859 17.906 1 94.44 465 TYR B N 1
ATOM 9473 C CA . TYR B 1 465 ? -36.25 27.312 17.969 1 94.44 465 TYR B CA 1
ATOM 9474 C C . TYR B 1 465 ? -37.406 27.938 18.719 1 94.44 465 TYR B C 1
ATOM 9476 O O . TYR B 1 465 ? -37.219 28.828 19.547 1 94.44 465 TYR B O 1
ATOM 9484 N N . LYS B 1 466 ? -38.625 27.438 18.5 1 94.5 466 LYS B N 1
ATOM 9485 C CA . LYS B 1 466 ? -39.844 27.984 19.125 1 94.5 466 LYS B CA 1
ATOM 9486 C C . LYS B 1 466 ? -39.906 27.578 20.594 1 94.5 466 LYS B C 1
ATOM 9488 O O . LYS B 1 466 ? -40.25 28.406 21.453 1 94.5 466 LYS B O 1
ATOM 9493 N N . SER B 1 467 ? -39.75 26.297 20.812 1 95.5 467 SER B N 1
ATOM 9494 C CA . SER B 1 467 ? -39.75 25.766 22.172 1 95.5 467 SER B CA 1
ATOM 9495 C C . SER B 1 467 ? -38.719 24.672 22.344 1 95.5 467 SER B C 1
ATOM 9497 O O . SER B 1 467 ? -38.844 23.594 21.75 1 95.5 467 SER B O 1
ATOM 9499 N N . ARG B 1 468 ? -37.812 24.844 23.219 1 94.12 468 ARG B N 1
ATOM 9500 C CA . ARG B 1 468 ? -36.719 23.906 23.453 1 94.12 468 ARG B CA 1
ATOM 9501 C C . ARG B 1 468 ? -37.25 22.578 23.984 1 94.12 468 ARG B C 1
ATOM 9503 O O . ARG B 1 468 ? -36.844 21.516 23.5 1 94.12 468 ARG B O 1
ATOM 9510 N N . LYS B 1 469 ? -38.156 22.594 24.906 1 95.88 469 LYS B N 1
ATOM 9511 C CA . LYS B 1 469 ? -38.656 21.375 25.547 1 95.88 469 LYS B CA 1
ATOM 9512 C C . LYS B 1 469 ? -39.438 20.531 24.547 1 95.88 469 LYS B C 1
ATOM 9514 O O . LYS B 1 469 ? -39.219 19.312 24.453 1 95.88 469 LYS B O 1
ATOM 9519 N N . VAL B 1 470 ? -40.344 21.125 23.766 1 96.75 470 VAL B N 1
ATOM 9520 C CA . VAL B 1 470 ? -41.156 20.406 22.781 1 96.75 470 VAL B CA 1
ATOM 9521 C C . VAL B 1 470 ? -40.281 19.859 21.672 1 96.75 470 VAL B C 1
ATOM 9523 O O . VAL B 1 470 ? -40.5 18.75 21.172 1 96.75 470 VAL B O 1
ATOM 9526 N N . GLY B 1 471 ? -39.281 20.703 21.359 1 96.81 471 GLY B N 1
ATOM 9527 C CA . GLY B 1 471 ? -38.375 20.281 20.312 1 96.81 471 GLY B CA 1
ATOM 9528 C C . GLY B 1 471 ? -37.562 19.062 20.703 1 96.81 471 GLY B C 1
ATOM 9529 O O . GLY B 1 471 ? -37.438 18.125 19.906 1 96.81 471 GLY B O 1
ATOM 9530 N N . VAL B 1 472 ? -37 19.031 21.891 1 97.12 472 VAL B N 1
ATOM 9531 C CA . VAL B 1 472 ? -36.219 17.906 22.375 1 97.12 472 VAL B CA 1
ATOM 9532 C C . VAL B 1 472 ? -37.094 16.656 22.438 1 97.12 472 VAL B C 1
ATOM 9534 O O . VAL B 1 472 ? -36.656 15.562 22.031 1 97.12 472 VAL B O 1
ATOM 9537 N N . LEU B 1 473 ? -38.312 16.781 22.891 1 97.38 473 LEU B N 1
ATOM 9538 C CA . LEU B 1 473 ? -39.25 15.656 22.969 1 97.38 473 LEU B CA 1
ATOM 9539 C C . LEU B 1 473 ? -39.562 15.117 21.578 1 97.38 473 LEU B C 1
ATOM 9541 O O . LEU B 1 473 ? -39.656 13.906 21.391 1 97.38 473 LEU B O 1
ATOM 9545 N N . PHE B 1 474 ? -39.75 16.016 20.688 1 97.75 474 PHE B N 1
ATOM 9546 C CA . PHE B 1 474 ? -40.031 15.625 19.312 1 97.75 474 PHE B CA 1
ATOM 9547 C C . PHE B 1 474 ? -38.875 14.82 18.734 1 97.75 474 PHE B C 1
ATOM 9549 O O . PHE B 1 474 ? -39.094 13.789 18.094 1 97.75 474 PHE B O 1
ATOM 9556 N N . VAL B 1 475 ? -37.688 15.312 18.906 1 98.12 475 VAL B N 1
ATOM 9557 C CA . VAL B 1 475 ? -36.5 14.641 18.391 1 98.12 475 VAL B CA 1
ATOM 9558 C C . VAL B 1 475 ? -36.344 13.273 19.047 1 98.12 475 VAL B C 1
ATOM 9560 O O . VAL B 1 475 ? -36.062 12.281 18.375 1 98.12 475 VAL B O 1
ATOM 9563 N N . LEU B 1 476 ? -36.562 13.164 20.344 1 97.75 476 LEU B N 1
ATOM 9564 C CA . LEU B 1 476 ? -36.469 11.891 21.047 1 97.75 476 LEU B CA 1
ATOM 9565 C C . LEU B 1 476 ? -37.5 10.906 20.531 1 97.75 476 LEU B C 1
ATOM 9567 O O . LEU B 1 476 ? -37.219 9.719 20.359 1 97.75 476 LEU B O 1
ATOM 9571 N N . PHE B 1 477 ? -38.688 11.406 20.281 1 97.56 477 PHE B N 1
ATOM 9572 C CA . PHE B 1 477 ? -39.719 10.57 19.719 1 97.56 477 PHE B CA 1
ATOM 9573 C C . PHE B 1 477 ? -39.344 10.047 18.344 1 97.56 477 PHE B C 1
ATOM 9575 O O . PHE B 1 477 ? -39.594 8.883 18.016 1 97.56 477 PHE B O 1
ATOM 9582 N N . THR B 1 478 ? -38.781 10.914 17.547 1 97.5 478 THR B N 1
ATOM 9583 C CA . THR B 1 478 ? -38.344 10.508 16.219 1 97.5 478 THR B CA 1
ATOM 9584 C C . THR B 1 478 ? -37.281 9.422 16.297 1 97.5 478 THR B C 1
ATOM 9586 O O . THR B 1 478 ? -37.281 8.469 15.523 1 97.5 478 THR B O 1
ATOM 9589 N N . VAL B 1 479 ? -36.281 9.523 17.219 1 98 479 VAL B N 1
ATOM 9590 C CA . VAL B 1 479 ? -35.219 8.539 17.406 1 98 479 VAL B CA 1
ATOM 9591 C C . VAL B 1 479 ? -35.844 7.203 17.828 1 98 479 VAL B C 1
ATOM 9593 O O . VAL B 1 479 ? -35.5 6.16 17.25 1 98 479 VAL B O 1
ATOM 9596 N N . ILE B 1 480 ? -36.781 7.242 18.766 1 97.81 480 ILE B N 1
ATOM 9597 C CA . ILE B 1 480 ? -37.375 6.023 19.266 1 97.81 480 ILE B CA 1
ATOM 9598 C C . ILE B 1 480 ? -38.219 5.379 18.172 1 97.81 480 ILE B C 1
ATOM 9600 O O . ILE B 1 480 ? -38.188 4.164 17.969 1 97.81 480 ILE B O 1
ATOM 9604 N N . ALA B 1 481 ? -38.969 6.168 17.438 1 97.75 481 ALA B N 1
ATOM 9605 C CA . ALA B 1 481 ? -39.812 5.66 16.344 1 97.75 481 ALA B CA 1
ATOM 9606 C C . ALA B 1 481 ? -38.938 4.996 15.266 1 97.75 481 ALA B C 1
ATOM 9608 O O . ALA B 1 481 ? -39.312 3.947 14.727 1 97.75 481 ALA B O 1
ATOM 9609 N N . SER B 1 482 ? -37.875 5.625 14.914 1 97.75 482 SER B N 1
ATOM 9610 C CA . SER B 1 482 ? -36.969 5.055 13.93 1 97.75 482 SER B CA 1
ATOM 9611 C C . SER B 1 482 ? -36.375 3.738 14.414 1 97.75 482 SER B C 1
ATOM 9613 O O . SER B 1 482 ? -36.281 2.773 13.656 1 97.75 482 SER B O 1
ATOM 9615 N N . ASN B 1 483 ? -35.969 3.682 15.68 1 98 483 ASN B N 1
ATOM 9616 C CA . ASN B 1 483 ? -35.406 2.449 16.25 1 98 483 ASN B CA 1
ATOM 9617 C C . ASN B 1 483 ? -36.438 1.329 16.234 1 98 483 ASN B C 1
ATOM 9619 O O . ASN B 1 483 ? -36.125 0.181 15.93 1 98 483 ASN B O 1
ATOM 9623 N N . ILE B 1 484 ? -37.656 1.697 16.578 1 97.69 484 ILE B N 1
ATOM 9624 C CA . ILE B 1 484 ? -38.75 0.712 16.578 1 97.69 484 ILE B CA 1
ATOM 9625 C C . ILE B 1 484 ? -39 0.214 15.164 1 97.69 484 ILE B C 1
ATOM 9627 O O . ILE B 1 484 ? -39.219 -0.98 14.945 1 97.69 484 ILE B O 1
ATOM 9631 N N . ALA B 1 485 ? -38.969 1.067 14.211 1 97.69 485 ALA B N 1
ATOM 9632 C CA . ALA B 1 485 ? -39.156 0.683 12.82 1 97.69 485 ALA B CA 1
ATOM 9633 C C . ALA B 1 485 ? -38.094 -0.31 12.375 1 97.69 485 ALA B C 1
ATOM 9635 O O . ALA B 1 485 ? -38.375 -1.279 11.672 1 97.69 485 ALA B O 1
ATOM 9636 N N . ILE B 1 486 ? -36.875 -0.111 12.766 1 98.12 486 ILE B N 1
ATOM 9637 C CA . ILE B 1 486 ? -35.781 -0.999 12.43 1 98.12 486 ILE B CA 1
ATOM 9638 C C . ILE B 1 486 ? -36 -2.373 13.055 1 98.12 486 ILE B C 1
ATOM 9640 O O . ILE B 1 486 ? -35.875 -3.396 12.375 1 98.12 486 ILE B O 1
ATOM 9644 N N . GLY B 1 487 ? -36.312 -2.33 14.406 1 97.88 487 GLY B N 1
ATOM 9645 C CA . GLY B 1 487 ? -36.594 -3.588 15.086 1 97.88 487 GLY B CA 1
ATOM 9646 C C . GLY B 1 487 ? -37.75 -4.363 14.477 1 97.88 487 GLY B C 1
ATOM 9647 O O . GLY B 1 487 ? -37.656 -5.578 14.297 1 97.88 487 GLY B O 1
ATOM 9648 N N . TRP B 1 488 ? -38.719 -3.639 14.125 1 97.56 488 TRP B N 1
ATOM 9649 C CA . TRP B 1 488 ? -39.906 -4.25 13.539 1 97.56 488 TRP B CA 1
ATOM 9650 C C . TRP B 1 488 ? -39.562 -4.875 12.18 1 97.56 488 TRP B C 1
ATOM 9652 O O . TRP B 1 488 ? -39.969 -6.012 11.906 1 97.56 488 TRP B O 1
ATOM 9662 N N . THR B 1 489 ? -38.906 -4.195 11.312 1 97.44 489 THR B N 1
ATOM 9663 C CA . THR B 1 489 ? -38.531 -4.699 10 1 97.44 489 THR B CA 1
ATOM 9664 C C . THR B 1 489 ? -37.625 -5.918 10.117 1 97.44 489 THR B C 1
ATOM 9666 O O . THR B 1 489 ? -37.781 -6.898 9.398 1 97.44 489 THR B O 1
ATOM 9669 N N . THR B 1 490 ? -36.656 -5.871 11.016 1 97.69 490 THR B N 1
ATOM 9670 C CA . THR B 1 490 ? -35.719 -6.98 11.219 1 97.69 490 THR B CA 1
ATOM 9671 C C . THR B 1 490 ? -36.469 -8.227 11.703 1 97.69 490 THR B C 1
ATOM 9673 O O . THR B 1 490 ? -36.219 -9.328 11.234 1 97.69 490 THR B O 1
ATOM 9676 N N . PHE B 1 491 ? -37.469 -7.98 12.609 1 97 491 PHE B N 1
ATOM 9677 C CA . PHE B 1 491 ? -38.219 -9.086 13.18 1 97 491 PHE B CA 1
ATOM 9678 C C . PHE B 1 491 ? -39.188 -9.672 12.148 1 97 491 PHE B C 1
ATOM 9680 O O . PHE B 1 491 ? -39.25 -10.891 11.984 1 97 491 PHE B O 1
ATOM 9687 N N . MET B 1 492 ? -39.844 -8.914 11.391 1 96.94 492 MET B N 1
ATOM 9688 C CA . MET B 1 492 ? -40.875 -9.344 10.453 1 96.94 492 MET B CA 1
ATOM 9689 C C . MET B 1 492 ? -40.25 -10.062 9.258 1 96.94 492 MET B C 1
ATOM 9691 O O . MET B 1 492 ? -40.812 -11.055 8.773 1 96.94 492 MET B O 1
ATOM 9695 N N . TYR B 1 493 ? -39.125 -9.641 8.805 1 95.75 493 TYR B N 1
ATOM 9696 C CA . TYR B 1 493 ? -38.531 -10.219 7.613 1 95.75 493 TYR B CA 1
ATOM 9697 C C . TYR B 1 493 ? -37.406 -11.188 7.988 1 95.75 493 TYR B C 1
ATOM 9699 O O . TYR B 1 493 ? -36.688 -11.672 7.121 1 95.75 493 TYR B O 1
ATOM 9707 N N . ASP B 1 494 ? -37.156 -11.43 9.219 1 93.38 494 ASP B N 1
ATOM 9708 C CA . ASP B 1 494 ? -36.125 -12.359 9.695 1 93.38 494 ASP B CA 1
ATOM 9709 C C . ASP B 1 494 ? -34.75 -11.992 9.141 1 93.38 494 ASP B C 1
ATOM 9711 O O . ASP B 1 494 ? -34.094 -12.828 8.531 1 93.38 494 ASP B O 1
ATOM 9715 N N . LEU B 1 495 ? -34.438 -10.773 9.383 1 96.25 495 LEU B N 1
ATOM 9716 C CA . LEU B 1 495 ? -33.188 -10.258 8.859 1 96.25 495 LEU B CA 1
ATOM 9717 C C . LEU B 1 495 ? -32.062 -10.383 9.906 1 96.25 495 LEU B C 1
ATOM 9719 O O . LEU B 1 495 ? -32.312 -10.859 11.023 1 96.25 495 LEU B O 1
ATOM 9723 N N . LEU B 1 496 ? -30.875 -10.078 9.539 1 94.62 496 LEU B N 1
ATOM 9724 C CA . LEU B 1 496 ? -29.703 -10.102 10.422 1 94.62 496 LEU B CA 1
ATOM 9725 C C . LEU B 1 496 ? -29.656 -8.852 11.281 1 94.62 496 LEU B C 1
ATOM 9727 O O . LEU B 1 496 ? -30.25 -7.828 10.945 1 94.62 496 LEU B O 1
ATOM 9731 N N . PRO B 1 497 ? -29.031 -8.914 12.391 1 95.06 497 PRO B N 1
ATOM 9732 C CA . PRO B 1 497 ? -28.969 -7.75 13.273 1 95.06 497 PRO B CA 1
ATOM 9733 C C . PRO B 1 497 ? -28.141 -6.609 12.688 1 95.06 497 PRO B C 1
ATOM 9735 O O . PRO B 1 497 ? -28.328 -5.449 13.062 1 95.06 497 PRO B O 1
ATOM 9738 N N . PHE B 1 498 ? -27.188 -6.875 11.922 1 94.12 498 PHE B N 1
ATOM 9739 C CA . PHE B 1 498 ? -26.312 -5.961 11.219 1 94.12 498 PHE B CA 1
ATOM 9740 C C . PHE B 1 498 ? -25.797 -6.594 9.93 1 94.12 498 PHE B C 1
ATOM 9742 O O . PHE B 1 498 ? -26.219 -7.688 9.555 1 94.12 498 PHE B O 1
ATOM 9749 N N . ILE B 1 499 ? -25.031 -5.859 9.172 1 91.81 499 ILE B N 1
ATOM 9750 C CA . ILE B 1 499 ? -24.438 -6.441 7.977 1 91.81 499 ILE B CA 1
ATOM 9751 C C . ILE B 1 499 ? -23.359 -7.449 8.375 1 91.81 499 ILE B C 1
ATOM 9753 O O . ILE B 1 499 ? -22.203 -7.078 8.594 1 91.81 499 ILE B O 1
ATOM 9757 N N . GLN B 1 500 ? -23.766 -8.617 8.477 1 89.38 500 GLN B N 1
ATOM 9758 C CA . GLN B 1 500 ? -22.891 -9.688 8.961 1 89.38 500 GLN B CA 1
ATOM 9759 C C . GLN B 1 500 ? -22.094 -10.305 7.824 1 89.38 500 GLN B C 1
ATOM 9761 O O . GLN B 1 500 ? -22.562 -11.219 7.145 1 89.38 500 GLN B O 1
ATOM 9766 N N . MET B 1 501 ? -20.875 -9.977 7.75 1 80.56 501 MET B N 1
ATOM 9767 C CA . MET B 1 501 ? -20 -10.461 6.684 1 80.56 501 MET B CA 1
ATOM 9768 C C . MET B 1 501 ? -19.703 -11.945 6.863 1 80.56 501 MET B C 1
ATOM 9770 O O . MET B 1 501 ? -19.406 -12.648 5.891 1 80.56 501 MET B O 1
ATOM 9774 N N . SER B 1 502 ? -19.859 -12.438 8.078 1 79.44 502 SER B N 1
ATOM 9775 C CA . SER B 1 502 ? -19.531 -13.82 8.391 1 79.44 502 SER B CA 1
ATOM 9776 C C . SER B 1 502 ? -20.703 -14.758 8.07 1 79.44 502 SER B C 1
ATOM 9778 O O . SER B 1 502 ? -20.562 -15.977 8.156 1 79.44 502 SER B O 1
ATOM 9780 N N . CYS B 1 503 ? -21.797 -14.141 7.621 1 81.19 503 CYS B N 1
ATOM 9781 C CA . CYS B 1 503 ? -22.969 -14.953 7.309 1 81.19 503 CYS B CA 1
ATOM 9782 C C . CYS B 1 503 ? -22.812 -15.641 5.953 1 81.19 503 CYS B C 1
ATOM 9784 O O . CYS B 1 503 ? -22.391 -15.008 4.98 1 81.19 503 CYS B O 1
ATOM 9786 N N . GLY B 1 504 ? -23.12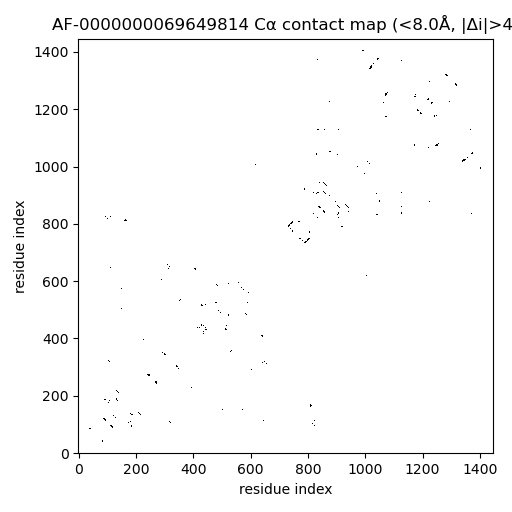5 -16.922 5.871 1 75.06 504 GLY B N 1
ATOM 9787 C CA . GLY B 1 504 ? -23 -17.688 4.637 1 75.06 504 GLY B CA 1
ATOM 9788 C C . GLY B 1 504 ? -24.141 -17.438 3.67 1 75.06 504 GLY B C 1
ATOM 9789 O O . GLY B 1 504 ? -24.031 -17.734 2.477 1 75.06 504 GLY B O 1
ATOM 9790 N N . ASP B 1 505 ? -25.234 -16.859 4.188 1 79.62 505 ASP B N 1
ATOM 9791 C CA . ASP B 1 505 ? -26.391 -16.578 3.344 1 79.62 505 ASP B CA 1
ATOM 9792 C C . ASP B 1 505 ? -26.266 -15.203 2.688 1 79.62 505 ASP B C 1
ATOM 9794 O O . ASP B 1 505 ? -26.625 -14.188 3.287 1 79.62 505 ASP B O 1
ATOM 9798 N N . LYS B 1 506 ? -25.891 -15.219 1.46 1 80 506 LYS B N 1
ATOM 9799 C CA . LYS B 1 506 ? -25.656 -13.969 0.741 1 80 506 LYS B CA 1
ATOM 9800 C C . LYS B 1 506 ? -26.969 -13.211 0.52 1 80 506 LYS B C 1
ATOM 9802 O O . LYS B 1 506 ? -26.969 -11.977 0.493 1 80 506 LYS B O 1
ATOM 9807 N N . GLN B 1 507 ? -28.047 -13.953 0.316 1 86.75 507 GLN B N 1
ATOM 9808 C CA . GLN B 1 507 ? -29.328 -13.289 0.094 1 86.75 507 GLN B CA 1
ATOM 9809 C C . GLN B 1 507 ? -29.812 -12.578 1.357 1 86.75 507 GLN B C 1
ATOM 9811 O O . GLN B 1 507 ? -30.359 -11.477 1.288 1 86.75 507 GLN B O 1
ATOM 9816 N N . LYS B 1 508 ? -29.625 -13.227 2.439 1 89.56 508 LYS B N 1
ATOM 9817 C CA . LYS B 1 508 ? -30 -12.609 3.703 1 89.56 508 LYS B CA 1
ATOM 9818 C C . LYS B 1 508 ? -29.188 -11.352 3.971 1 89.56 508 LYS B C 1
ATOM 9820 O O . LYS B 1 508 ? -29.703 -10.367 4.504 1 89.56 508 LYS B O 1
ATOM 9825 N N . ILE B 1 509 ? -27.969 -11.375 3.668 1 89.94 509 ILE B N 1
ATOM 9826 C CA . ILE B 1 509 ? -27.125 -10.203 3.801 1 89.94 509 ILE B CA 1
ATOM 9827 C C . ILE B 1 509 ? -27.656 -9.078 2.906 1 89.94 509 ILE B C 1
ATOM 9829 O O . ILE B 1 509 ? -27.812 -7.941 3.357 1 89.94 509 ILE B O 1
ATOM 9833 N N . GLN B 1 510 ? -27.969 -9.438 1.673 1 92.69 510 GLN B N 1
ATOM 9834 C CA . GLN B 1 510 ? -28.469 -8.453 0.717 1 92.69 510 GLN B CA 1
ATOM 9835 C C . GLN B 1 510 ? -29.797 -7.863 1.175 1 92.69 510 GLN B C 1
ATOM 9837 O O . GLN B 1 510 ? -30.016 -6.656 1.061 1 92.69 510 GLN B O 1
ATOM 9842 N N . ASP B 1 511 ? -30.625 -8.703 1.699 1 95.38 511 ASP B N 1
ATOM 9843 C CA . ASP B 1 511 ? -31.922 -8.234 2.189 1 95.38 511 ASP B CA 1
ATOM 9844 C C . ASP B 1 511 ? -31.734 -7.27 3.361 1 95.38 511 ASP B C 1
ATOM 9846 O O . ASP B 1 511 ? -32.469 -6.277 3.471 1 95.38 511 ASP B O 1
ATOM 9850 N N . THR B 1 512 ? -30.859 -7.582 4.18 1 96.12 512 THR B N 1
ATOM 9851 C CA . THR B 1 512 ? -30.594 -6.715 5.32 1 96.12 512 THR B CA 1
ATOM 9852 C C . THR B 1 512 ? -30.062 -5.363 4.852 1 96.12 512 THR B C 1
ATOM 9854 O O . THR B 1 512 ? -30.438 -4.32 5.391 1 96.12 512 THR B O 1
ATOM 9857 N N . ILE B 1 513 ? -29.266 -5.375 3.844 1 96.06 513 ILE B N 1
ATOM 9858 C CA . ILE B 1 513 ? -28.719 -4.137 3.303 1 96.06 513 ILE B CA 1
ATOM 9859 C C . ILE B 1 513 ? -29.828 -3.322 2.639 1 96.06 513 ILE B C 1
ATOM 9861 O O . ILE B 1 513 ? -30 -2.141 2.941 1 96.06 513 ILE B O 1
ATOM 9865 N N . ASP B 1 514 ? -30.625 -3.922 1.868 1 96.25 514 ASP B N 1
ATOM 9866 C CA . ASP B 1 514 ? -31.609 -3.234 1.042 1 96.25 514 ASP B CA 1
ATOM 9867 C C . ASP B 1 514 ? -32.781 -2.73 1.886 1 96.25 514 ASP B C 1
ATOM 9869 O O . ASP B 1 514 ? -33.312 -1.642 1.643 1 96.25 514 ASP B O 1
ATOM 9873 N N . ASN B 1 515 ? -33.094 -3.469 2.945 1 95.75 515 ASN B N 1
ATOM 9874 C CA . ASN B 1 515 ? -34.312 -3.137 3.662 1 95.75 515 ASN B CA 1
ATOM 9875 C C . ASN B 1 515 ? -34.031 -2.361 4.941 1 95.75 515 ASN B C 1
ATOM 9877 O O . ASN B 1 515 ? -34.906 -1.691 5.48 1 95.75 515 ASN B O 1
ATOM 9881 N N . VAL B 1 516 ? -32.875 -2.459 5.391 1 96.44 516 VAL B N 1
ATOM 9882 C CA . VAL B 1 516 ? -32.594 -1.805 6.664 1 96.44 516 VAL B CA 1
ATOM 9883 C C . VAL B 1 516 ? -31.453 -0.796 6.496 1 96.44 516 VAL B C 1
ATOM 9885 O O . VAL B 1 516 ? -31.672 0.41 6.648 1 96.44 516 VAL B O 1
ATOM 9888 N N . HIS B 1 517 ? -30.312 -1.23 5.98 1 95.44 517 HIS B N 1
A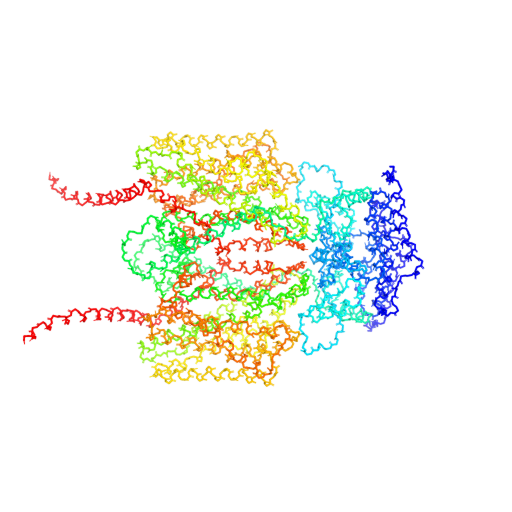TOM 9889 C CA . HIS B 1 517 ? -29.109 -0.41 5.977 1 95.44 517 HIS B CA 1
ATOM 9890 C C . HIS B 1 517 ? -29.281 0.815 5.086 1 95.44 517 HIS B C 1
ATOM 9892 O O . HIS B 1 517 ? -28.828 1.908 5.434 1 95.44 517 HIS B O 1
ATOM 9898 N N . LEU B 1 518 ? -29.953 0.721 3.971 1 96.44 518 LEU B N 1
ATOM 9899 C CA . LEU B 1 518 ? -30.016 1.788 2.979 1 96.44 518 LEU B CA 1
ATOM 9900 C C . LEU B 1 518 ? -31.094 2.814 3.355 1 96.44 518 LEU B C 1
ATOM 9902 O O . LEU B 1 518 ? -31.062 3.949 2.875 1 96.44 518 LEU B O 1
ATOM 9906 N N . ARG B 1 519 ? -31.969 2.496 4.23 1 96.38 519 ARG B N 1
ATOM 9907 C CA . ARG B 1 519 ? -33.125 3.334 4.5 1 96.38 519 ARG B CA 1
ATOM 9908 C C . ARG B 1 519 ? -32.75 4.512 5.395 1 96.38 519 ARG B C 1
ATOM 9910 O O . ARG B 1 519 ? -31.969 4.363 6.332 1 96.38 519 ARG B O 1
ATOM 9917 N N . PRO B 1 520 ? -33.281 5.621 5.129 1 96.19 520 PRO B N 1
ATOM 9918 C CA . PRO B 1 520 ? -32.938 6.824 5.887 1 96.19 520 PRO B CA 1
ATOM 9919 C C . PRO B 1 520 ? -33.312 6.723 7.363 1 96.19 520 PRO B C 1
ATOM 9921 O O . PRO B 1 520 ? -32.625 7.285 8.219 1 96.19 520 PRO B O 1
ATOM 9924 N N . TYR B 1 521 ? -34.438 6.035 7.672 1 95.88 521 TYR B N 1
ATOM 9925 C CA . TYR B 1 521 ? -34.875 5.961 9.062 1 95.88 521 TYR B CA 1
ATOM 9926 C C . TYR B 1 521 ? -33.875 5.148 9.891 1 95.88 521 TYR B C 1
ATOM 9928 O O . TYR B 1 521 ? -33.875 5.246 11.125 1 95.88 521 TYR B O 1
ATOM 9936 N N . THR B 1 522 ? -33.031 4.332 9.266 1 97 522 THR B N 1
ATOM 9937 C CA . THR B 1 522 ? -32.031 3.557 9.969 1 97 522 THR B CA 1
ATOM 9938 C C . THR B 1 522 ? -30.906 4.469 10.492 1 97 522 THR B C 1
ATOM 9940 O O . THR B 1 522 ? -30.297 4.176 11.523 1 97 522 THR B O 1
ATOM 9943 N N . HIS B 1 523 ? -30.641 5.578 9.852 1 97.94 523 HIS B N 1
ATOM 9944 C CA . HIS B 1 523 ? -29.547 6.477 10.203 1 97.94 523 HIS B CA 1
ATOM 9945 C C . HIS B 1 523 ? -30.078 7.762 10.836 1 97.94 523 HIS B C 1
ATOM 9947 O O . HIS B 1 523 ? -29.297 8.664 11.141 1 97.94 523 HIS B O 1
ATOM 9953 N N . ALA B 1 524 ? -31.422 7.828 10.961 1 97.81 524 ALA B N 1
ATOM 9954 C CA . ALA B 1 524 ? -32.031 8.977 11.625 1 97.81 524 ALA B CA 1
ATOM 9955 C C . ALA B 1 524 ? -31.641 9.031 13.102 1 97.81 524 ALA B C 1
ATOM 9957 O O . ALA B 1 524 ? -31.469 10.117 13.664 1 97.81 524 ALA B O 1
ATOM 9958 N N . GLY B 1 525 ? -31.516 7.859 13.711 1 97.38 525 GLY B N 1
ATOM 9959 C CA . GLY B 1 525 ? -31.078 7.824 15.102 1 97.38 525 GLY B CA 1
ATOM 9960 C C . GLY B 1 525 ? -29.797 8.586 15.344 1 97.38 525 GLY B C 1
ATOM 9961 O O . GLY B 1 525 ? -29.797 9.594 16.047 1 97.38 525 GLY B O 1
ATOM 9962 N N . PRO B 1 526 ? -28.719 8.148 14.711 1 98.19 526 PRO B N 1
ATOM 9963 C CA . PRO B 1 526 ? -27.438 8.844 14.867 1 98.19 526 PRO B CA 1
ATOM 9964 C C . PRO B 1 526 ? -27.516 10.312 14.453 1 98.19 526 PRO B C 1
ATOM 9966 O O . PRO B 1 526 ? -26.969 11.18 15.133 1 98.19 526 PRO B O 1
ATOM 9969 N N . TYR B 1 527 ? -28.203 10.656 13.383 1 98.56 527 TYR B N 1
ATOM 9970 C CA . TYR B 1 527 ? -28.328 12.031 12.898 1 98.56 527 TYR B CA 1
ATOM 9971 C C . TYR B 1 527 ? -28.984 12.914 13.953 1 98.56 527 TYR B C 1
ATOM 9973 O O . TYR B 1 527 ? -28.5 14.008 14.25 1 98.56 527 TYR B O 1
ATOM 9981 N N . TYR B 1 528 ? -30.047 12.453 14.539 1 98.44 528 TYR B N 1
ATOM 9982 C CA . TYR B 1 528 ? -30.812 13.281 15.477 1 98.44 528 TYR B CA 1
ATOM 9983 C C . TYR B 1 528 ? -30.141 13.297 16.844 1 98.44 528 TYR B C 1
ATOM 9985 O O . TYR B 1 528 ? -30.359 14.227 17.625 1 98.44 528 TYR B O 1
ATOM 9993 N N . VAL B 1 529 ? -29.359 12.258 17.156 1 98.19 529 VAL B N 1
ATOM 9994 C CA . VAL B 1 529 ? -28.469 12.391 18.312 1 98.19 529 VAL B CA 1
ATOM 9995 C C . VAL B 1 529 ? -27.531 13.57 18.094 1 98.19 529 VAL B C 1
ATOM 9997 O O . VAL B 1 529 ? -27.25 14.328 19.031 1 98.19 529 VAL B O 1
ATOM 10000 N N . GLY B 1 530 ? -27.047 13.734 16.891 1 98.44 530 GLY B N 1
ATOM 10001 C CA . GLY B 1 530 ? -26.219 14.883 16.531 1 98.44 530 GLY B CA 1
ATOM 10002 C C . GLY B 1 530 ? -26.953 16.203 16.688 1 98.44 530 GLY B C 1
ATOM 10003 O O . GLY B 1 530 ? -26.391 17.172 17.219 1 98.44 530 GLY B O 1
ATOM 10004 N N . VAL B 1 531 ? -28.203 16.203 16.328 1 98.06 531 VAL B N 1
ATOM 10005 C CA . VAL B 1 531 ? -29.016 17.422 16.453 1 98.06 531 VAL B CA 1
ATOM 10006 C C . VAL B 1 531 ? -29.156 17.797 17.922 1 98.06 531 VAL B C 1
ATOM 10008 O O . VAL B 1 531 ? -28.969 18.969 18.297 1 98.06 531 VAL B O 1
ATOM 10011 N N . LEU B 1 532 ? -29.422 16.828 18.719 1 97.75 532 LEU B N 1
ATOM 10012 C CA . LEU B 1 532 ? -29.562 17.094 20.156 1 97.75 532 LEU B CA 1
ATOM 10013 C C . LEU B 1 532 ? -28.234 17.562 20.734 1 97.75 532 LEU B C 1
ATOM 10015 O O . LEU B 1 532 ? -28.203 18.438 21.609 1 97.75 532 LEU B O 1
ATOM 10019 N N . LEU B 1 533 ? -27.188 16.984 20.266 1 97.25 533 LEU B N 1
ATOM 10020 C CA . LEU B 1 533 ? -25.875 17.391 20.734 1 97.25 533 LEU B CA 1
ATOM 10021 C C . LEU B 1 533 ? -25.594 18.859 20.406 1 97.25 533 LEU B C 1
ATOM 10023 O O . LEU B 1 533 ? -25.016 19.594 21.203 1 97.25 533 LEU B O 1
ATOM 10027 N N . GLY B 1 534 ? -26 19.25 19.203 1 96 534 GLY B N 1
ATOM 10028 C CA . GLY B 1 534 ? -25.875 20.656 18.844 1 96 534 GLY B CA 1
ATOM 10029 C C . GLY B 1 534 ? -26.578 21.594 19.812 1 96 534 GLY B C 1
ATOM 10030 O O . GLY B 1 534 ? -26.031 22.625 20.188 1 96 534 GLY B O 1
ATOM 10031 N N . VAL B 1 535 ? -27.719 21.219 20.281 1 95.12 535 VAL B N 1
ATOM 10032 C CA . VAL B 1 535 ? -28.5 22 21.234 1 95.12 535 VAL B CA 1
ATOM 10033 C C . VAL B 1 535 ? -27.797 22.031 22.578 1 95.12 535 VAL B C 1
ATOM 10035 O O . VAL B 1 535 ? -27.672 23.094 23.188 1 95.12 535 VAL B O 1
ATOM 10038 N N . VAL B 1 536 ? -27.328 20.906 22.953 1 95.12 536 VAL B N 1
ATOM 10039 C CA . VAL B 1 536 ? -26.656 20.797 24.25 1 95.12 536 VAL B CA 1
ATOM 10040 C C . VAL B 1 536 ? -25.391 21.641 24.266 1 95.12 536 VAL B C 1
ATOM 10042 O O . VAL B 1 536 ? -25.109 22.312 25.266 1 95.12 536 VAL B O 1
ATOM 10045 N N . ILE B 1 537 ? -24.672 21.656 23.219 1 94.19 537 ILE B N 1
ATOM 10046 C CA . ILE B 1 537 ? -23.438 22.422 23.125 1 94.19 537 ILE B CA 1
ATOM 10047 C C . ILE B 1 537 ? -23.75 23.906 23.172 1 94.19 537 ILE B C 1
ATOM 10049 O O . ILE B 1 537 ? -23.016 24.688 23.797 1 94.19 537 ILE B O 1
ATOM 10053 N N . LEU B 1 538 ? -24.797 24.328 22.547 1 91.56 538 LEU B N 1
ATOM 10054 C CA . LEU B 1 538 ? -25.188 25.734 22.531 1 91.56 538 LEU B CA 1
ATOM 10055 C C . LEU B 1 538 ? -25.625 26.172 23.938 1 91.56 538 LEU B C 1
ATOM 10057 O O . LEU B 1 538 ? -25.312 27.297 24.359 1 91.56 538 LEU B O 1
ATOM 10061 N N . ASP B 1 539 ? -26.219 25.281 24.625 1 91.25 539 ASP B N 1
ATOM 10062 C CA . ASP B 1 539 ? -26.734 25.625 25.953 1 91.25 539 ASP B CA 1
ATOM 10063 C C . ASP B 1 539 ? -25.641 25.516 27.016 1 91.25 539 ASP B C 1
ATOM 10065 O O . ASP B 1 539 ? -25.656 26.25 28 1 91.25 539 ASP B O 1
ATOM 10069 N N . TYR B 1 540 ? -24.688 24.594 26.812 1 91 540 TYR B N 1
ATOM 10070 C CA . TYR B 1 540 ? -23.656 24.312 27.812 1 91 540 TYR B CA 1
ATOM 10071 C C . TYR B 1 540 ? -22.266 24.516 27.25 1 91 540 TYR B C 1
ATOM 10073 O O . TYR B 1 540 ? -21.375 23.688 27.469 1 91 540 TYR B O 1
ATOM 10081 N N . ARG B 1 541 ? -22.031 25.484 26.547 1 83.31 541 ARG B N 1
ATOM 10082 C CA . ARG B 1 541 ? -20.797 25.734 25.828 1 83.31 541 ARG B CA 1
ATOM 10083 C C . ARG B 1 541 ? -19.609 25.859 26.781 1 83.31 541 ARG B C 1
ATOM 10085 O O . ARG B 1 541 ? -18.516 25.391 26.469 1 83.31 541 ARG B O 1
ATOM 10092 N N . ASN B 1 542 ? -19.797 26.375 28.031 1 87.38 542 ASN B N 1
ATOM 10093 C CA . ASN B 1 542 ? -18.688 26.641 28.922 1 87.38 542 ASN B CA 1
ATOM 10094 C C . ASN B 1 542 ? -18.766 25.781 30.188 1 87.38 542 ASN B C 1
ATOM 10096 O O . ASN B 1 542 ? -18.219 26.156 31.234 1 87.38 542 ASN B O 1
ATOM 10100 N N . ILE B 1 543 ? -19.328 24.703 29.984 1 91.5 543 ILE B N 1
ATOM 10101 C CA . ILE B 1 543 ? -19.484 23.828 31.141 1 91.5 543 ILE B CA 1
ATOM 10102 C C . ILE B 1 543 ? -18.141 23.219 31.531 1 91.5 543 ILE B C 1
ATOM 10104 O O . ILE B 1 543 ? -17.359 22.844 30.656 1 91.5 543 ILE B O 1
ATOM 10108 N N . LYS B 1 544 ? -17.828 23.25 32.812 1 91.94 544 LYS B N 1
ATOM 10109 C CA . LYS B 1 544 ? -16.672 22.562 33.375 1 91.94 544 LYS B CA 1
ATOM 10110 C C . LYS B 1 544 ? -17.078 21.312 34.156 1 91.94 544 LYS B C 1
ATOM 10112 O O . LYS B 1 544 ? -17.672 21.422 35.219 1 91.94 544 LYS B O 1
ATOM 10117 N N . LEU B 1 545 ? -16.75 20.219 33.656 1 93.81 545 LEU B N 1
ATOM 10118 C CA . LEU B 1 545 ? -17.109 18.953 34.281 1 93.81 545 LEU B CA 1
ATOM 10119 C C . LEU B 1 545 ? -16.141 18.594 35.406 1 93.81 545 LEU B C 1
ATOM 10121 O O . LEU B 1 545 ? -14.938 18.844 35.281 1 93.81 545 LEU B O 1
ATOM 10125 N N . SER B 1 546 ? -16.719 18.109 36.438 1 92.81 546 SER B N 1
ATOM 10126 C CA . SER B 1 546 ? -15.859 17.578 37.5 1 92.81 546 SER B CA 1
ATOM 10127 C C . SER B 1 546 ? -15.109 16.344 37.031 1 92.81 546 SER B C 1
ATOM 10129 O O . SER B 1 546 ? -15.477 15.719 36.031 1 92.81 546 SER B O 1
ATOM 10131 N N . ALA B 1 547 ? -14.078 16.016 37.688 1 88.31 547 ALA B N 1
ATOM 10132 C CA . ALA B 1 547 ? -13.273 14.859 37.312 1 88.31 547 ALA B CA 1
ATOM 10133 C C . ALA B 1 547 ? -14.102 13.578 37.375 1 88.31 547 ALA B C 1
ATOM 10135 O O . ALA B 1 547 ? -13.969 12.719 36.5 1 88.31 547 ALA B O 1
ATOM 10136 N N . SER B 1 548 ? -14.914 13.484 38.344 1 93.88 548 SER B N 1
ATOM 10137 C CA . SER B 1 548 ? -15.75 12.289 38.469 1 93.88 548 SER B CA 1
ATOM 10138 C C . SER B 1 548 ? -16.766 12.203 37.344 1 93.88 548 SER B C 1
ATOM 10140 O O . SER B 1 548 ? -17.016 11.125 36.812 1 93.88 548 SER B O 1
ATOM 10142 N N . GLN B 1 549 ? -17.359 13.336 37.031 1 95.12 549 GLN B N 1
ATOM 10143 C CA . GLN B 1 549 ? -18.312 13.375 35.938 1 95.12 549 GLN B CA 1
ATOM 10144 C C . GLN B 1 549 ? -17.641 13.008 34.625 1 95.12 549 GLN B C 1
ATOM 10146 O O . GLN B 1 549 ? -18.219 12.273 33.812 1 95.12 549 GLN B O 1
ATOM 10151 N N . ASN B 1 550 ? -16.516 13.531 34.438 1 94.75 550 ASN B N 1
ATOM 10152 C CA . ASN B 1 550 ? -15.773 13.273 33.188 1 94.75 550 ASN B CA 1
ATOM 10153 C C . ASN B 1 550 ? -15.383 11.797 33.094 1 94.75 550 ASN B C 1
ATOM 10155 O O . ASN B 1 550 ? -15.57 11.188 32.031 1 94.75 550 ASN B O 1
ATOM 10159 N N . VAL B 1 551 ? -14.906 11.219 34.125 1 94.38 551 VAL B N 1
ATOM 10160 C CA . VAL B 1 551 ? -14.5 9.82 34.125 1 94.38 551 VAL B CA 1
ATOM 10161 C C . VAL B 1 551 ? -15.719 8.93 33.906 1 94.38 551 VAL B C 1
ATOM 10163 O O . VAL B 1 551 ? -15.664 7.973 33.125 1 94.38 551 VAL B O 1
ATOM 10166 N N . MET B 1 552 ? -16.75 9.242 34.594 1 96.69 552 MET B N 1
ATOM 10167 C CA . MET B 1 552 ? -17.969 8.469 34.438 1 96.69 552 MET B CA 1
ATOM 10168 C C . MET B 1 552 ? -18.484 8.57 33 1 96.69 552 MET B C 1
ATOM 10170 O O . MET B 1 552 ? -18.953 7.578 32.438 1 96.69 552 MET B O 1
ATOM 10174 N N . GLY B 1 553 ? -18.438 9.742 32.469 1 97.06 553 GLY B N 1
ATOM 10175 C CA . GLY B 1 553 ? -18.828 9.922 31.078 1 97.06 553 GLY B CA 1
ATOM 10176 C C . GLY B 1 553 ? -18 9.102 30.109 1 97.06 553 GLY B C 1
ATOM 10177 O O . GLY B 1 553 ? -18.531 8.477 29.188 1 97.06 553 GLY B O 1
ATOM 10178 N N . TRP B 1 554 ? -16.75 9.07 30.328 1 96.75 554 TRP B N 1
ATOM 10179 C CA . TRP B 1 554 ? -15.859 8.289 29.484 1 96.75 554 TRP B CA 1
ATOM 10180 C C . TRP B 1 554 ? -16.141 6.793 29.625 1 96.75 554 TRP B C 1
ATOM 10182 O O . TRP B 1 554 ? -16.172 6.062 28.625 1 96.75 554 TRP B O 1
ATOM 10192 N N . ILE B 1 555 ? -16.344 6.348 30.828 1 97.5 555 ILE B N 1
ATOM 10193 C CA . ILE B 1 555 ? -16.625 4.938 31.062 1 97.5 555 ILE B CA 1
ATOM 10194 C C . ILE B 1 555 ? -17.922 4.543 30.328 1 97.5 555 ILE B C 1
ATOM 10196 O O . ILE B 1 555 ? -17.953 3.521 29.641 1 97.5 555 ILE B O 1
ATOM 10200 N N . CYS B 1 556 ? -18.906 5.367 30.469 1 97.5 556 CYS B N 1
ATOM 10201 C CA . CYS B 1 556 ? -20.172 5.102 29.797 1 97.5 556 CYS B CA 1
ATOM 10202 C C . CYS B 1 556 ? -20 5.109 28.281 1 97.5 556 CYS B C 1
ATOM 10204 O O . CYS B 1 556 ? -20.531 4.242 27.578 1 97.5 556 CYS B O 1
ATOM 10206 N N . SER B 1 557 ? -19.266 6.059 27.828 1 97.88 557 SER B N 1
ATOM 10207 C CA . SER B 1 557 ? -19.016 6.164 26.391 1 97.88 557 SER B CA 1
ATOM 10208 C C . SER B 1 557 ? -18.297 4.93 25.859 1 97.88 557 SER B C 1
ATOM 10210 O O . SER B 1 557 ? -18.703 4.355 24.844 1 97.88 557 SER B O 1
ATOM 10212 N N . ILE B 1 558 ? -17.328 4.473 26.562 1 97.38 558 ILE B N 1
ATOM 10213 C CA . ILE B 1 558 ? -16.547 3.312 26.156 1 97.38 558 ILE B CA 1
ATOM 10214 C C . ILE B 1 558 ? -17.406 2.057 26.203 1 97.38 558 ILE B C 1
ATOM 10216 O O . ILE B 1 558 ? -17.359 1.221 25.297 1 97.38 558 ILE B O 1
ATOM 10220 N N . LEU B 1 559 ? -18.172 1.963 27.188 1 97.12 559 LEU B N 1
ATOM 10221 C CA . LEU B 1 559 ? -19.047 0.803 27.312 1 97.12 559 LEU B CA 1
ATOM 10222 C C . LEU B 1 559 ? -20.062 0.762 26.172 1 97.12 559 LEU B C 1
ATOM 10224 O O . LEU B 1 559 ? -20.328 -0.304 25.625 1 97.12 559 LEU B O 1
ATOM 10228 N N . LEU B 1 560 ? -20.609 1.869 25.828 1 97.5 560 LEU B N 1
ATOM 10229 C CA . LEU B 1 560 ? -21.562 1.937 24.734 1 97.5 560 LEU B CA 1
ATOM 10230 C C . LEU B 1 560 ? -20.891 1.57 23.406 1 97.5 560 LEU B C 1
ATOM 10232 O O . LEU B 1 560 ? -21.453 0.845 22.594 1 97.5 560 LEU B O 1
ATOM 10236 N N . ALA B 1 561 ? -19.703 2.039 23.234 1 96.69 561 ALA B N 1
ATOM 10237 C CA . ALA B 1 561 ? -18.953 1.728 22.016 1 96.69 561 ALA B CA 1
ATOM 10238 C C . ALA B 1 561 ? -18.625 0.24 21.938 1 96.69 561 ALA B C 1
ATOM 10240 O O . ALA B 1 561 ? -18.812 -0.391 20.891 1 96.69 561 ALA B O 1
ATOM 10241 N N . LEU B 1 562 ? -18.188 -0.333 23.047 1 96.12 562 LEU B N 1
ATOM 10242 C CA . LEU B 1 562 ? -17.781 -1.735 23.062 1 96.12 562 LEU B CA 1
ATOM 10243 C C . LEU B 1 562 ? -18.984 -2.646 22.844 1 96.12 562 LEU B C 1
ATOM 10245 O O . LEU B 1 562 ? -18.891 -3.645 22.125 1 96.12 562 LEU B O 1
ATOM 10249 N N . THR B 1 563 ? -20.031 -2.285 23.422 1 95.12 563 THR B N 1
ATOM 10250 C CA . THR B 1 563 ? -21.219 -3.105 23.266 1 95.12 563 THR B CA 1
ATOM 10251 C C . THR B 1 563 ? -21.734 -3.029 21.828 1 95.12 563 THR B C 1
ATOM 10253 O O . THR B 1 563 ? -22.188 -4.031 21.266 1 95.12 563 THR B O 1
ATOM 10256 N N . ALA B 1 564 ? -21.672 -1.903 21.234 1 95.81 564 ALA B N 1
ATOM 10257 C CA . ALA B 1 564 ? -22.125 -1.749 19.859 1 95.81 564 ALA B CA 1
ATOM 10258 C C . ALA B 1 564 ? -21.188 -2.459 18.891 1 95.81 564 ALA B C 1
ATOM 10260 O O . ALA B 1 564 ? -21.641 -3.119 17.953 1 95.81 564 ALA B O 1
ATOM 10261 N N . LEU B 1 565 ? -19.953 -2.381 19.156 1 93.81 565 LEU B N 1
ATOM 10262 C CA . LEU B 1 565 ? -18.953 -2.906 18.234 1 93.81 565 LEU B CA 1
ATOM 10263 C C . LEU B 1 565 ? -18.75 -4.406 18.438 1 93.81 565 LEU B C 1
ATOM 10265 O O . LEU B 1 565 ? -18.641 -5.156 17.453 1 93.81 565 LEU B O 1
ATOM 10269 N N . TYR B 1 566 ? -18.75 -4.859 19.688 1 93.69 566 TYR B N 1
ATOM 10270 C CA . TYR B 1 566 ? -18.375 -6.238 19.969 1 93.69 566 TYR B CA 1
ATOM 10271 C C . TYR B 1 566 ? -19.547 -7.035 20.5 1 93.69 566 TYR B C 1
ATOM 10273 O O . TYR B 1 566 ? -19.453 -8.25 20.703 1 93.69 566 TYR B O 1
ATOM 10281 N N . GLY B 1 567 ? -20.609 -6.395 20.688 1 92.5 567 GLY B N 1
ATOM 10282 C CA . GLY B 1 567 ? -21.797 -7.082 21.172 1 92.5 567 GLY B CA 1
ATOM 10283 C C . GLY B 1 567 ? -22.344 -8.102 20.188 1 92.5 567 GLY B C 1
ATOM 10284 O O . GLY B 1 567 ? -23.062 -9.031 20.594 1 92.5 567 GLY B O 1
ATOM 10285 N N . GLY B 1 568 ? -22.047 -7.977 18.922 1 90.56 568 GLY B N 1
ATOM 10286 C CA . GLY B 1 568 ? -22.531 -8.898 17.891 1 90.56 568 GLY B CA 1
ATOM 10287 C C . GLY B 1 568 ? -21.609 -10.086 17.688 1 90.56 568 GLY B C 1
ATOM 10288 O O . GLY B 1 568 ? -21.703 -10.789 16.688 1 90.56 568 GLY B O 1
ATOM 10289 N N . HIS B 1 569 ? -20.719 -10.352 18.609 1 89.94 569 HIS B N 1
ATOM 10290 C CA . HIS B 1 569 ? -19.703 -11.398 18.453 1 89.94 569 HIS B CA 1
ATOM 10291 C C . HIS B 1 569 ? -20.359 -12.773 18.328 1 89.94 569 HIS B C 1
ATOM 10293 O O . HIS B 1 569 ? -19.938 -13.586 17.5 1 89.94 569 HIS B O 1
ATOM 10299 N N . ASN B 1 570 ? -21.391 -12.977 19.047 1 88.62 570 ASN B N 1
ATOM 10300 C CA . ASN B 1 570 ? -22.062 -14.273 19 1 88.62 570 ASN B CA 1
ATOM 10301 C C . ASN B 1 570 ? -22.641 -14.562 17.625 1 88.62 570 ASN B C 1
ATOM 10303 O O . ASN B 1 570 ? -22.578 -15.695 17.141 1 88.62 570 ASN B O 1
ATOM 10307 N N . TRP B 1 571 ? -23.25 -13.594 17.047 1 89.31 571 TRP B N 1
ATOM 10308 C CA . TRP B 1 571 ? -23.766 -13.773 15.695 1 89.31 571 TRP B CA 1
ATOM 10309 C C . TRP B 1 571 ? -22.641 -14.07 14.711 1 89.31 571 TRP B C 1
ATOM 10311 O O . TRP B 1 571 ? -22.797 -14.891 13.812 1 89.31 571 TRP B O 1
ATOM 10321 N N . ASN B 1 572 ? -21.484 -13.539 14.875 1 85.25 572 ASN B N 1
ATOM 10322 C CA . ASN B 1 572 ? -20.375 -13.695 13.961 1 85.25 572 ASN B CA 1
ATOM 10323 C C . ASN B 1 572 ? -19.75 -15.086 14.055 1 85.25 572 ASN B C 1
ATOM 10325 O O . ASN B 1 572 ? -19.234 -15.609 13.07 1 85.25 572 ASN B O 1
ATOM 10329 N N . VAL B 1 573 ? -19.812 -15.664 15.242 1 83.69 573 VAL B N 1
ATOM 10330 C CA . VAL B 1 573 ? -19.156 -16.953 15.43 1 83.69 573 VAL B CA 1
ATOM 10331 C C . VAL B 1 573 ? -20.156 -18.078 15.141 1 83.69 573 VAL B C 1
ATOM 10333 O O . VAL B 1 573 ? -19.844 -19.25 15.344 1 83.69 573 VAL B O 1
ATOM 10336 N N . GLY B 1 574 ? -21.391 -17.75 14.766 1 80.06 574 GLY B N 1
ATOM 10337 C CA . GLY B 1 574 ? -22.344 -18.766 14.328 1 80.06 574 GLY B CA 1
ATOM 10338 C C . GLY B 1 574 ? -23.297 -19.203 15.422 1 80.06 574 GLY B C 1
ATOM 10339 O O . GLY B 1 574 ? -23.875 -20.281 15.352 1 80.06 574 GLY B O 1
ATOM 10340 N N . ASN B 1 575 ? -23.297 -18.406 16.453 1 85.38 575 ASN B N 1
ATOM 10341 C CA . ASN B 1 575 ? -24.25 -18.656 17.547 1 85.38 575 ASN B CA 1
ATOM 10342 C C . ASN B 1 575 ? -25.25 -17.516 17.688 1 85.38 575 ASN B C 1
ATOM 10344 O O . ASN B 1 575 ? -25.219 -16.781 18.688 1 85.38 575 ASN B O 1
ATOM 10348 N N . PRO B 1 576 ? -26.125 -17.5 16.703 1 87.69 576 PRO B N 1
ATOM 10349 C CA . PRO B 1 576 ? -27.047 -16.359 16.719 1 87.69 576 PRO B CA 1
ATOM 10350 C C . PRO B 1 576 ? -28.016 -16.422 17.906 1 87.69 576 PRO B C 1
ATOM 10352 O O . PRO B 1 576 ? -28.406 -17.5 18.344 1 87.69 576 PRO B O 1
ATOM 10355 N N . GLU B 1 577 ? -28.391 -15.258 18.375 1 91.12 577 GLU B N 1
ATOM 10356 C CA . GLU B 1 577 ? -29.375 -15.109 19.438 1 91.12 577 GLU B CA 1
ATOM 10357 C C . GLU B 1 577 ? -30.797 -15.227 18.891 1 91.12 577 GLU B C 1
ATOM 10359 O O . GLU B 1 577 ? -31 -15.32 17.672 1 91.12 577 GLU B O 1
ATOM 10364 N N . GLY B 1 578 ? -31.734 -15.25 19.719 1 92.69 578 GLY B N 1
ATOM 10365 C CA . GLY B 1 578 ? -33.125 -15.336 19.312 1 92.69 578 GLY B CA 1
ATOM 10366 C C . GLY B 1 578 ? -33.594 -14.141 18.484 1 92.69 578 GLY B C 1
ATOM 10367 O O . GLY B 1 578 ? -32.906 -13.117 18.453 1 92.69 578 GLY B O 1
ATOM 10368 N N . PRO B 1 579 ? -34.688 -14.242 17.797 1 94.38 579 PRO B N 1
ATOM 10369 C CA . PRO B 1 579 ? -35.156 -13.18 16.906 1 94.38 579 PRO B CA 1
ATOM 10370 C C . PRO B 1 579 ? -35.438 -11.867 17.641 1 94.38 579 PRO B C 1
ATOM 10372 O O . PRO B 1 579 ? -35.219 -10.789 17.094 1 94.38 579 PRO B O 1
ATOM 10375 N N . LEU B 1 580 ? -35.969 -11.93 18.844 1 95.81 580 LEU B N 1
ATOM 10376 C CA . LEU B 1 580 ? -36.281 -10.711 19.594 1 95.81 580 LEU B CA 1
ATOM 10377 C C . LEU B 1 580 ? -35 -9.977 19.984 1 95.81 580 LEU B C 1
ATOM 10379 O O . LEU B 1 580 ? -34.906 -8.75 19.844 1 95.81 580 LEU B O 1
ATOM 10383 N N . VAL B 1 581 ? -34.031 -10.758 20.438 1 96.19 581 VAL B N 1
ATOM 10384 C CA . VAL B 1 581 ? -32.75 -10.156 20.812 1 96.19 581 VAL B CA 1
ATOM 10385 C C . VAL B 1 581 ? -32.062 -9.602 19.562 1 96.19 581 VAL B C 1
ATOM 10387 O O . VAL B 1 581 ? -31.469 -8.531 19.609 1 96.19 581 VAL B O 1
ATOM 10390 N N . THR B 1 582 ? -32.156 -10.328 18.5 1 96.88 582 THR B N 1
ATOM 10391 C CA . THR B 1 582 ? -31.609 -9.867 17.219 1 96.88 582 THR B CA 1
ATOM 10392 C C . THR B 1 582 ? -32.25 -8.547 16.797 1 96.88 582 THR B C 1
ATOM 10394 O O . THR B 1 582 ? -31.547 -7.609 16.422 1 96.88 582 THR B O 1
ATOM 10397 N N . ALA B 1 583 ? -33.562 -8.469 16.938 1 97.69 583 ALA B N 1
ATOM 10398 C CA . ALA B 1 583 ? -34.281 -7.254 16.562 1 97.69 583 ALA B CA 1
ATOM 10399 C C . ALA B 1 583 ? -33.906 -6.094 17.484 1 97.69 583 ALA B C 1
ATOM 10401 O O . ALA B 1 583 ? -33.781 -4.957 17.031 1 97.69 583 ALA B O 1
ATOM 10402 N N . LEU B 1 584 ? -33.781 -6.352 18.719 1 97.06 584 LEU B N 1
ATOM 10403 C CA . LEU B 1 584 ? -33.406 -5.324 19.703 1 97.06 584 LEU B CA 1
ATOM 10404 C C . LEU B 1 584 ? -32 -4.785 19.422 1 97.06 584 LEU B C 1
ATOM 10406 O O . LEU B 1 584 ? -31.797 -3.572 19.453 1 97.06 584 LEU B O 1
ATOM 10410 N N . PHE B 1 585 ? -31.141 -5.719 19.203 1 97.12 585 PHE B N 1
ATOM 10411 C CA . PHE B 1 585 ? -29.781 -5.301 18.906 1 97.12 585 PHE B CA 1
ATOM 10412 C C . PHE B 1 585 ? -29.734 -4.488 17.609 1 97.12 585 PHE B C 1
ATOM 10414 O O . PHE B 1 585 ? -29.062 -3.461 17.547 1 97.12 585 PHE B O 1
ATOM 10421 N N . ALA B 1 586 ? -30.422 -4.91 16.609 1 97.56 586 ALA B N 1
ATOM 10422 C CA . ALA B 1 586 ? -30.484 -4.203 15.328 1 97.56 586 ALA B CA 1
ATOM 10423 C C . ALA B 1 586 ? -31.047 -2.793 15.508 1 97.56 586 ALA B C 1
ATOM 10425 O O . ALA B 1 586 ? -30.594 -1.853 14.852 1 97.56 586 ALA B O 1
ATOM 10426 N N . ALA B 1 587 ? -31.922 -2.623 16.391 1 97.75 587 ALA B N 1
ATOM 10427 C CA . ALA B 1 587 ? -32.625 -1.356 16.594 1 97.75 587 ALA B CA 1
ATOM 10428 C C . ALA B 1 587 ? -31.75 -0.363 17.359 1 97.75 587 ALA B C 1
ATOM 10430 O O . ALA B 1 587 ? -31.812 0.844 17.109 1 97.75 587 ALA B O 1
ATOM 10431 N N . MET B 1 588 ? -30.844 -0.862 18.156 1 96.62 588 MET B N 1
ATOM 10432 C CA . MET B 1 588 ? -30.281 0.05 19.156 1 96.62 588 MET B CA 1
ATOM 10433 C C . MET B 1 588 ? -28.797 0.274 18.906 1 96.62 588 MET B C 1
ATOM 10435 O O . MET B 1 588 ? -28.234 1.293 19.312 1 96.62 588 MET B O 1
ATOM 10439 N N . HIS B 1 589 ? -28.109 -0.612 18.312 1 96.81 589 HIS B N 1
ATOM 10440 C CA . HIS B 1 589 ? -26.656 -0.594 18.312 1 96.81 589 HIS B CA 1
ATOM 10441 C C . HIS B 1 589 ? -26.109 0.641 17.594 1 96.81 589 HIS B C 1
ATOM 10443 O O . HIS B 1 589 ? -25.109 1.217 18.016 1 96.81 589 HIS B O 1
ATOM 10449 N N . ARG B 1 590 ? -26.781 1.173 16.562 1 97.75 590 ARG B N 1
ATOM 10450 C CA . ARG B 1 590 ? -26.312 2.352 15.836 1 97.75 590 ARG B CA 1
ATOM 10451 C C . ARG B 1 590 ? -26.453 3.607 16.688 1 97.75 590 ARG B C 1
ATOM 10453 O O . ARG B 1 590 ? -25.531 4.426 16.75 1 97.75 590 ARG B O 1
ATOM 10460 N N . THR B 1 591 ? -27.578 3.744 17.281 1 97.75 591 THR B N 1
ATOM 10461 C CA . THR B 1 591 ? -27.844 4.906 18.125 1 97.75 591 THR B CA 1
ATOM 10462 C C . THR B 1 591 ? -26.922 4.922 19.344 1 97.75 591 THR B C 1
ATOM 10464 O O . THR B 1 591 ? -26.406 5.977 19.719 1 97.75 591 THR B O 1
ATOM 10467 N N . THR B 1 592 ? -26.75 3.74 19.891 1 97.06 592 THR B N 1
ATOM 10468 C CA . THR B 1 592 ? -25.875 3.65 21.062 1 97.06 592 THR B CA 1
ATOM 10469 C C . THR B 1 592 ? -24.438 4.008 20.672 1 97.06 592 THR B C 1
ATOM 10471 O O . THR B 1 592 ? -23.75 4.691 21.422 1 97.06 592 THR B O 1
ATOM 10474 N N . PHE B 1 593 ? -24.031 3.561 19.562 1 97.81 593 PHE B N 1
ATOM 10475 C CA . PHE B 1 593 ? -22.703 3.916 19.094 1 97.81 593 PHE B CA 1
ATOM 10476 C C . PHE B 1 593 ? -22.594 5.418 18.859 1 97.81 593 PHE B C 1
ATOM 10478 O O . PHE B 1 593 ? -21.594 6.039 19.234 1 97.81 593 PHE B O 1
ATOM 10485 N N . ALA B 1 594 ? -23.562 5.977 18.25 1 98.19 594 ALA B N 1
ATOM 10486 C CA . ALA B 1 594 ? -23.594 7.414 18 1 98.19 594 ALA B CA 1
ATOM 10487 C C . ALA B 1 594 ? -23.516 8.203 19.297 1 98.19 594 ALA B C 1
ATOM 10489 O O . ALA B 1 594 ? -22.891 9.258 19.375 1 98.19 594 ALA B O 1
ATOM 10490 N N . LEU B 1 595 ? -24.156 7.703 20.344 1 98.12 595 LEU B N 1
ATOM 10491 C CA . LEU B 1 595 ? -24.109 8.352 21.656 1 98.12 595 LEU B CA 1
ATOM 10492 C C . LEU B 1 595 ? -22.688 8.344 22.219 1 98.12 595 LEU B C 1
ATOM 10494 O O . LEU B 1 595 ? -22.266 9.32 22.844 1 98.12 595 LEU B O 1
ATOM 10498 N N . SER B 1 596 ? -22.047 7.266 21.984 1 98.19 596 SER B N 1
ATOM 10499 C CA . SER B 1 596 ? -20.656 7.18 22.422 1 98.19 596 SER B CA 1
ATOM 10500 C C . SER B 1 596 ? -19.781 8.227 21.719 1 98.19 596 SER B C 1
ATOM 10502 O O . SER B 1 596 ? -19.016 8.945 22.359 1 98.19 596 SER B O 1
ATOM 10504 N N . VAL B 1 597 ? -19.953 8.367 20.438 1 98 597 VAL B N 1
ATOM 10505 C CA . VAL B 1 597 ? -19.172 9.336 19.656 1 98 597 VAL B CA 1
ATOM 10506 C C . VAL B 1 597 ? -19.594 10.75 20.031 1 98 597 VAL B C 1
ATOM 10508 O O . VAL B 1 597 ? -18.766 11.664 20.062 1 98 597 VAL B O 1
ATOM 10511 N N . ALA B 1 598 ? -20.875 10.914 20.328 1 98.31 598 ALA B N 1
ATOM 10512 C CA . ALA B 1 598 ? -21.391 12.219 20.734 1 98.31 598 ALA B CA 1
ATOM 10513 C C . ALA B 1 598 ? -20.703 12.703 22.016 1 98.31 598 ALA B C 1
ATOM 10515 O O . ALA B 1 598 ? -20.422 13.891 22.156 1 98.31 598 ALA B O 1
ATOM 10516 N N . TRP B 1 599 ? -20.469 11.805 22.891 1 97.75 599 TRP B N 1
ATOM 10517 C CA . TRP B 1 599 ? -19.781 12.172 24.125 1 97.75 599 TRP B CA 1
ATOM 10518 C C . TRP B 1 599 ? -18.375 12.688 23.828 1 97.75 599 TRP B C 1
ATOM 10520 O O . TRP B 1 599 ? -17.953 13.703 24.391 1 97.75 599 TRP B O 1
ATOM 10530 N N . VAL B 1 600 ? -17.688 12.047 22.922 1 97 600 VAL B N 1
ATOM 10531 C CA . VAL B 1 600 ? -16.344 12.461 22.547 1 97 600 VAL B CA 1
ATOM 10532 C C . VAL B 1 600 ? -16.391 13.875 21.969 1 97 600 VAL B C 1
ATOM 10534 O O . VAL B 1 600 ? -15.586 14.734 22.344 1 97 600 VAL B O 1
ATOM 10537 N N . ALA B 1 601 ? -17.312 14.109 21.125 1 96.69 601 ALA B N 1
ATOM 10538 C CA . ALA B 1 601 ? -17.453 15.438 20.531 1 96.69 601 ALA B CA 1
ATOM 10539 C C . ALA B 1 601 ? -17.797 16.484 21.594 1 96.69 601 ALA B C 1
ATOM 10541 O O . ALA B 1 601 ? -17.203 17.562 21.609 1 96.69 601 ALA B O 1
ATOM 10542 N N . PHE B 1 602 ? -18.656 16.203 22.562 1 96.12 602 PHE B N 1
ATOM 10543 C CA . PHE B 1 602 ? -19.109 17.125 23.594 1 96.12 602 PHE B CA 1
ATOM 10544 C C . PHE B 1 602 ? -17.953 17.547 24.484 1 96.12 602 PHE B C 1
ATOM 10546 O O . PHE B 1 602 ? -17.734 18.75 24.703 1 96.12 602 PHE B O 1
ATOM 10553 N N . VAL B 1 603 ? -17.234 16.516 24.953 1 95.56 603 VAL B N 1
ATOM 10554 C CA . VAL B 1 603 ? -16.172 16.797 25.922 1 95.56 603 VAL B CA 1
ATOM 10555 C C . VAL B 1 603 ? -15.039 17.547 25.219 1 95.56 603 VAL B C 1
ATOM 10557 O O . VAL B 1 603 ? -14.398 18.406 25.828 1 95.56 603 VAL B O 1
ATOM 10560 N N . CYS B 1 604 ? -14.797 17.312 24 1 93.56 604 CYS B N 1
ATOM 10561 C CA . CYS B 1 604 ? -13.727 17.984 23.281 1 93.56 604 CYS B CA 1
ATOM 10562 C C . CYS B 1 604 ? -14.125 19.406 22.906 1 93.56 604 CYS B C 1
ATOM 10564 O O . CYS B 1 604 ? -13.328 20.344 23.047 1 93.56 604 CYS B O 1
ATOM 10566 N N . ILE B 1 605 ? -15.375 19.609 22.5 1 93.19 605 ILE B N 1
ATOM 10567 C CA . ILE B 1 605 ? -15.844 20.938 22.094 1 93.19 605 ILE B CA 1
ATOM 10568 C C . ILE B 1 605 ? -15.914 21.844 23.312 1 93.19 605 ILE B C 1
ATOM 10570 O O . ILE B 1 605 ? -15.617 23.031 23.219 1 93.19 605 ILE B O 1
ATOM 10574 N N . THR B 1 606 ? -16.25 21.266 24.469 1 92.56 606 THR B N 1
ATOM 10575 C CA . THR B 1 606 ? -16.375 22.047 25.703 1 92.56 606 THR B CA 1
ATOM 10576 C C . THR B 1 606 ? -15.039 22.125 26.438 1 92.56 606 THR B C 1
ATOM 10578 O O . THR B 1 606 ? -14.984 22.531 27.594 1 92.56 606 THR B O 1
ATOM 10581 N N . ASN B 1 607 ? -13.953 21.641 25.844 1 88.88 607 ASN B N 1
ATOM 10582 C CA . ASN B 1 607 ? -12.578 21.719 26.328 1 88.88 607 ASN B CA 1
ATOM 10583 C C . ASN B 1 607 ? -12.383 20.891 27.594 1 88.88 607 ASN B C 1
ATOM 10585 O O . ASN B 1 607 ? -11.68 21.297 28.516 1 88.88 607 ASN B O 1
ATOM 10589 N N . ASN B 1 608 ? -13.125 19.859 27.719 1 90.62 608 ASN B N 1
ATOM 10590 C CA . ASN B 1 608 ? -12.977 18.906 28.797 1 90.62 608 ASN B CA 1
ATOM 10591 C C . ASN B 1 608 ? -12.328 17.609 28.312 1 90.62 608 ASN B C 1
ATOM 10593 O O . ASN B 1 608 ? -12.289 16.609 29.047 1 90.62 608 ASN B O 1
ATOM 10597 N N . GLY B 1 609 ? -11.789 17.531 27.109 1 90.25 609 GLY B N 1
ATOM 10598 C CA . GLY B 1 609 ? -11.375 16.297 26.469 1 90.25 609 GLY B CA 1
ATOM 10599 C C . GLY B 1 609 ? -9.906 15.984 26.688 1 90.25 609 GLY B C 1
ATOM 10600 O O . GLY B 1 609 ? -9.445 14.883 26.375 1 90.25 609 GLY B O 1
ATOM 10601 N N . GLY B 1 610 ? -9.102 16.828 27.234 1 84.75 610 GLY B N 1
ATOM 10602 C CA . GLY B 1 610 ? -7.707 16.562 27.547 1 84.75 610 GLY B CA 1
ATOM 10603 C C . GLY B 1 610 ? -6.879 16.188 26.328 1 84.75 610 GLY B C 1
ATOM 10604 O O . GLY B 1 610 ? -6.879 16.906 25.328 1 84.75 610 GLY B O 1
ATOM 10605 N N . PRO B 1 611 ? -6.188 14.992 26.422 1 83.56 611 PRO B N 1
ATOM 10606 C CA . PRO B 1 611 ? -5.316 14.57 25.328 1 83.56 611 PRO B CA 1
ATOM 10607 C C . PRO B 1 611 ? -6.094 14.195 24.062 1 83.56 611 PRO B C 1
ATOM 10609 O O . PRO B 1 611 ? -5.574 14.336 22.953 1 83.56 611 PRO B O 1
ATOM 10612 N N . VAL B 1 612 ? -7.258 13.734 24.25 1 89.81 612 VAL B N 1
ATOM 10613 C CA . VAL B 1 612 ? -8.07 13.359 23.094 1 89.81 612 VAL B CA 1
ATOM 10614 C C . VAL B 1 612 ? -8.398 14.609 22.281 1 89.81 612 VAL B C 1
ATOM 10616 O O . VAL B 1 612 ? -8.336 14.578 21.047 1 89.81 612 VAL B O 1
ATOM 10619 N N . ASN B 1 613 ? -8.695 15.68 22.938 1 90.5 613 ASN B N 1
ATOM 10620 C CA . ASN B 1 613 ? -8.961 16.938 22.266 1 90.5 613 ASN B CA 1
ATOM 10621 C C . ASN B 1 613 ? -7.727 17.453 21.531 1 90.5 613 ASN B C 1
ATOM 10623 O O . ASN B 1 613 ? -7.832 17.969 20.422 1 90.5 613 ASN B O 1
ATOM 10627 N N . MET B 1 614 ? -6.641 17.25 22.234 1 84.62 614 MET B N 1
ATOM 10628 C CA . MET B 1 614 ? -5.387 17.688 21.625 1 84.62 614 MET B CA 1
ATOM 10629 C C . MET B 1 614 ? -5.121 16.953 20.312 1 84.62 614 MET B C 1
ATOM 10631 O O . MET B 1 614 ? -4.695 17.562 19.328 1 84.62 614 MET B O 1
ATOM 10635 N N . LEU B 1 615 ? -5.398 15.766 20.281 1 86.44 615 LEU B N 1
ATOM 10636 C CA . LEU B 1 615 ? -5.168 14.953 19.094 1 86.44 615 LEU B CA 1
ATOM 10637 C C . LEU B 1 615 ? -6.168 15.297 18 1 86.44 615 LEU B C 1
ATOM 10639 O O . LEU B 1 615 ? -5.785 15.539 16.844 1 86.44 615 LEU B O 1
ATOM 10643 N N . LEU B 1 616 ? -7.402 15.359 18.344 1 90.75 616 LEU B N 1
ATOM 10644 C CA . LEU B 1 616 ? -8.469 15.531 17.359 1 90.75 616 LEU B CA 1
ATOM 10645 C C . LEU B 1 616 ? -8.484 16.953 16.828 1 90.75 616 LEU B C 1
ATOM 10647 O O . LEU B 1 616 ? -8.945 17.203 15.703 1 90.75 616 LEU B O 1
ATOM 10651 N N . SER B 1 617 ? -7.98 17.891 17.594 1 87.5 617 SER B N 1
ATOM 10652 C CA . SER B 1 617 ? -7.949 19.281 17.156 1 87.5 617 SER B CA 1
ATOM 10653 C C . SER B 1 617 ? -6.594 19.641 16.547 1 87.5 617 SER B C 1
ATOM 10655 O O . SER B 1 617 ? -6.309 20.812 16.312 1 87.5 617 SER B O 1
ATOM 10657 N N . SER B 1 618 ? -5.797 18.656 16.344 1 81.12 618 SER B N 1
ATOM 10658 C CA . SER B 1 618 ? -4.457 18.875 15.805 1 81.12 618 SER B CA 1
ATOM 10659 C C . SER B 1 618 ? -4.512 19.391 14.367 1 81.12 618 SER B C 1
ATOM 10661 O O . SER B 1 618 ? -5.348 18.953 13.578 1 81.12 618 SER B O 1
ATOM 10663 N N . PRO B 1 619 ? -3.635 20.312 14.023 1 78.56 619 PRO B N 1
ATOM 10664 C CA . PRO B 1 619 ? -3.594 20.828 12.656 1 78.56 619 PRO B CA 1
ATOM 10665 C C . PRO B 1 619 ? -3.16 19.781 11.641 1 78.56 619 PRO B C 1
ATOM 10667 O O . PRO B 1 619 ? -3.422 19.922 10.445 1 78.56 619 PRO B O 1
ATOM 10670 N N . MET B 1 620 ? -2.605 18.766 12.062 1 76.38 620 MET B N 1
ATOM 10671 C CA . MET B 1 620 ? -2.137 17.703 11.164 1 76.38 620 MET B CA 1
ATOM 10672 C C . MET B 1 620 ? -3.311 16.969 10.539 1 76.38 620 MET B C 1
ATOM 10674 O O . MET B 1 620 ? -3.236 16.531 9.383 1 76.38 620 MET B O 1
ATOM 10678 N N . LEU B 1 621 ? -4.383 16.875 11.242 1 82.62 621 LEU B N 1
ATOM 10679 C CA . LEU B 1 621 ? -5.527 16.109 10.766 1 82.62 621 LEU B CA 1
ATOM 10680 C C . LEU B 1 621 ? -6.551 17.016 10.094 1 82.62 621 LEU B C 1
ATOM 10682 O O . LEU B 1 621 ? -7.438 16.531 9.383 1 82.62 621 LEU B O 1
ATOM 10686 N N . ALA B 1 622 ? -6.352 18.312 10.227 1 83.56 622 ALA B N 1
ATOM 10687 C CA . ALA B 1 622 ? -7.363 19.266 9.789 1 83.56 622 ALA B CA 1
ATOM 10688 C C . ALA B 1 622 ? -7.539 19.219 8.273 1 83.56 622 ALA B C 1
ATOM 10690 O O . ALA B 1 622 ? -8.672 19.203 7.777 1 83.56 622 ALA B O 1
ATOM 10691 N N . PRO B 1 623 ? -6.457 19.109 7.543 1 80.06 623 PRO B N 1
ATOM 10692 C CA . PRO B 1 623 ? -6.656 19.062 6.094 1 80.06 623 PRO B CA 1
ATOM 10693 C C . PRO B 1 623 ? -7.375 17.797 5.641 1 80.06 623 PRO B C 1
ATOM 10695 O O . PRO B 1 623 ? -8.234 17.844 4.758 1 80.06 623 PRO B O 1
ATOM 10698 N N . ALA B 1 624 ? -7.105 16.719 6.273 1 83.12 624 ALA B N 1
ATOM 10699 C CA . ALA B 1 624 ? -7.789 15.477 5.938 1 83.12 624 ALA B CA 1
ATOM 10700 C C . ALA B 1 624 ? -9.273 15.555 6.293 1 83.12 624 ALA B C 1
ATOM 10702 O O . ALA B 1 624 ? -10.117 15 5.586 1 83.12 624 ALA B O 1
ATOM 10703 N N . GLY B 1 625 ? -9.492 16.219 7.305 1 86.31 625 GLY B N 1
ATOM 10704 C CA . GLY B 1 625 ? -10.875 16.406 7.707 1 86.31 625 GLY B CA 1
ATOM 10705 C C . GLY B 1 625 ? -11.688 17.203 6.703 1 86.31 625 GLY B C 1
ATOM 10706 O O . GLY B 1 625 ? -12.828 16.859 6.402 1 86.31 625 GLY B O 1
ATOM 10707 N N . LYS B 1 626 ? -11.016 18.094 6.129 1 85.44 626 LYS B N 1
ATOM 10708 C CA . LYS B 1 626 ? -11.695 18.953 5.164 1 85.44 626 LYS B CA 1
ATOM 10709 C C . LYS B 1 626 ? -11.867 18.25 3.824 1 85.44 626 LYS B C 1
ATOM 10711 O O . LYS B 1 626 ? -12.789 18.562 3.066 1 85.44 626 LYS B O 1
ATOM 10716 N N . LEU B 1 627 ? -11.055 17.266 3.639 1 86.5 627 LEU B N 1
ATOM 10717 C CA . LEU B 1 627 ? -11.094 16.562 2.359 1 86.5 627 LEU B CA 1
ATOM 10718 C C . LEU B 1 627 ? -11.859 15.25 2.484 1 86.5 627 LEU B C 1
ATOM 10720 O O . LEU B 1 627 ? -11.852 14.438 1.561 1 86.5 627 LEU B O 1
ATOM 10724 N N . THR B 1 628 ? -12.492 15.078 3.543 1 88.19 628 THR B N 1
ATOM 10725 C CA . THR B 1 628 ? -13.133 13.797 3.842 1 88.19 628 THR B CA 1
ATOM 10726 C C . THR B 1 628 ? -14.195 13.469 2.799 1 88.19 628 THR B C 1
ATOM 10728 O O . THR B 1 628 ? -14.297 12.328 2.35 1 88.19 628 THR B O 1
ATOM 10731 N N . TYR B 1 629 ? -14.953 14.453 2.412 1 86.88 629 TYR B N 1
ATOM 10732 C CA . TYR B 1 629 ? -16.016 14.203 1.448 1 86.88 629 TYR B CA 1
ATOM 10733 C C . TYR B 1 629 ? -15.445 13.766 0.105 1 86.88 629 TYR B C 1
ATOM 10735 O O . TYR B 1 629 ? -15.969 12.844 -0.526 1 86.88 629 TYR B O 1
ATOM 10743 N N . MET B 1 630 ? -14.445 14.352 -0.277 1 87.75 630 MET B N 1
ATOM 10744 C CA . MET B 1 630 ? -13.797 13.977 -1.531 1 87.75 630 MET B CA 1
ATOM 10745 C C . MET B 1 630 ? -13.195 12.578 -1.434 1 87.75 630 MET B C 1
ATOM 10747 O O . MET B 1 630 ? -13.336 11.766 -2.354 1 87.75 630 MET B O 1
ATOM 10751 N N . ILE B 1 631 ? -12.57 12.312 -0.366 1 88.81 631 ILE B N 1
ATOM 10752 C CA . ILE B 1 631 ? -11.992 11 -0.142 1 88.81 631 ILE B CA 1
ATOM 10753 C C . ILE B 1 631 ? -13.094 9.938 -0.135 1 88.81 631 ILE B C 1
ATOM 10755 O O . ILE B 1 631 ? -12.953 8.883 -0.756 1 88.81 631 ILE B O 1
ATOM 10759 N N . PHE B 1 632 ? -14.117 10.32 0.438 1 89.31 632 PHE B N 1
ATOM 10760 C CA . PHE B 1 632 ? -15.25 9.406 0.544 1 89.31 632 PHE B CA 1
ATOM 10761 C C . PHE B 1 632 ? -15.828 9.094 -0.833 1 89.31 632 PHE B C 1
ATOM 10763 O O . PHE B 1 632 ? -16.141 7.938 -1.13 1 89.31 632 PHE B O 1
ATOM 10770 N N . MET B 1 633 ? -15.844 10.039 -1.67 1 90.25 633 MET B N 1
ATOM 10771 C CA . MET B 1 633 ? -16.453 9.891 -2.986 1 90.25 633 MET B CA 1
ATOM 10772 C C . MET B 1 633 ? -15.531 9.141 -3.938 1 90.25 633 MET B C 1
ATOM 10774 O O . MET B 1 633 ? -15.984 8.352 -4.766 1 90.25 633 MET B O 1
ATOM 10778 N N . LEU B 1 634 ? -14.273 9.211 -3.752 1 90.19 634 LEU B N 1
ATOM 10779 C CA . LEU B 1 634 ? -13.344 8.719 -4.758 1 90.19 634 LEU B CA 1
ATOM 10780 C C . LEU B 1 634 ? -12.758 7.375 -4.336 1 90.19 634 LEU B C 1
ATOM 10782 O O . LEU B 1 634 ? -12.227 6.637 -5.172 1 90.19 634 LEU B O 1
ATOM 10786 N N . HIS B 1 635 ? -12.82 7.035 -3.104 1 89.5 635 HIS B N 1
ATOM 10787 C CA . HIS B 1 635 ? -12.078 5.879 -2.621 1 89.5 635 HIS B CA 1
ATOM 10788 C C . HIS B 1 635 ? -12.578 4.59 -3.264 1 89.5 635 HIS B C 1
ATOM 10790 O O . HIS B 1 635 ? -11.797 3.678 -3.539 1 89.5 635 HIS B O 1
ATOM 10796 N N . SER B 1 636 ? -13.836 4.527 -3.553 1 91.5 636 SER B N 1
ATOM 10797 C CA . SER B 1 636 ? -14.391 3.305 -4.133 1 91.5 636 SER B CA 1
ATOM 10798 C C . SER B 1 636 ? -13.844 3.066 -5.539 1 91.5 636 SER B C 1
ATOM 10800 O O . SER B 1 636 ? -13.562 1.928 -5.914 1 91.5 636 SER B O 1
ATOM 10802 N N . LEU B 1 637 ? -13.742 4.125 -6.316 1 92.12 637 LEU B N 1
ATOM 10803 C CA . LEU B 1 637 ? -13.219 3.994 -7.672 1 92.12 637 LEU B CA 1
ATOM 10804 C C . LEU B 1 637 ? -11.805 3.422 -7.656 1 92.12 637 LEU B C 1
ATOM 10806 O O . LEU B 1 637 ? -11.484 2.523 -8.438 1 92.12 637 LEU B O 1
ATOM 10810 N N . ILE B 1 638 ? -11.086 3.869 -6.723 1 87.12 638 ILE B N 1
ATOM 10811 C CA . ILE B 1 638 ? -9.695 3.432 -6.617 1 87.12 638 ILE B CA 1
ATOM 10812 C C . ILE B 1 638 ? -9.648 1.966 -6.191 1 87.12 638 ILE B C 1
ATOM 10814 O O . ILE B 1 638 ? -8.883 1.175 -6.754 1 87.12 638 ILE B O 1
ATOM 10818 N N . PHE B 1 639 ? -10.484 1.605 -5.27 1 86.19 639 PHE B N 1
ATOM 10819 C CA . PHE B 1 639 ? -10.508 0.236 -4.773 1 86.19 639 PHE B CA 1
ATOM 10820 C C . PHE B 1 639 ? -10.984 -0.727 -5.855 1 86.19 639 PHE B C 1
ATOM 10822 O O . PHE B 1 639 ? -10.461 -1.84 -5.973 1 86.19 639 PHE B O 1
ATOM 10829 N N . TRP B 1 640 ? -11.938 -0.281 -6.656 1 90.5 640 TRP B N 1
ATOM 10830 C CA . TRP B 1 640 ? -12.461 -1.143 -7.711 1 90.5 640 TRP B CA 1
ATOM 10831 C C . TRP B 1 640 ? -11.422 -1.368 -8.797 1 90.5 640 TRP B C 1
ATOM 10833 O O . TRP B 1 640 ? -11.25 -2.49 -9.281 1 90.5 640 TRP B O 1
ATOM 10843 N N . VAL B 1 641 ? -10.742 -0.36 -9.188 1 88.81 641 VAL B N 1
ATOM 10844 C CA . VAL B 1 641 ? -9.711 -0.501 -10.203 1 88.81 641 VAL B CA 1
ATOM 10845 C C . VAL B 1 641 ? -8.602 -1.428 -9.695 1 88.81 641 VAL B C 1
ATOM 10847 O O . VAL B 1 641 ? -8.117 -2.283 -10.438 1 88.81 641 VAL B O 1
ATOM 10850 N N . ARG B 1 642 ? -8.305 -1.336 -8.492 1 82.81 642 ARG B N 1
ATOM 10851 C CA . ARG B 1 642 ? -7.273 -2.188 -7.91 1 82.81 642 ARG B CA 1
ATOM 10852 C C . ARG B 1 642 ? -7.719 -3.645 -7.875 1 82.81 642 ARG B C 1
ATOM 10854 O O . ARG B 1 642 ? -6.949 -4.543 -8.219 1 82.81 642 ARG B O 1
ATOM 10861 N N . ALA B 1 643 ? -8.867 -3.822 -7.457 1 84.38 643 ALA B N 1
ATOM 10862 C CA . ALA B 1 643 ? -9.391 -5.18 -7.352 1 84.38 643 ALA B CA 1
ATOM 10863 C C . ALA B 1 643 ? -9.531 -5.82 -8.727 1 84.38 643 ALA B C 1
ATOM 10865 O O . ALA B 1 643 ? -9.305 -7.023 -8.891 1 84.38 643 ALA B O 1
ATOM 10866 N N . ALA B 1 644 ? -9.875 -4.98 -9.664 1 89.62 644 ALA B N 1
ATOM 10867 C CA . ALA B 1 644 ? -10.133 -5.512 -11 1 89.62 644 ALA B CA 1
ATOM 10868 C C . ALA B 1 644 ? -8.836 -5.691 -11.781 1 89.62 644 ALA B C 1
ATOM 10870 O O . ALA B 1 644 ? -8.781 -6.469 -12.734 1 89.62 644 ALA B O 1
ATOM 10871 N N . SER B 1 645 ? -7.793 -4.992 -11.375 1 88 645 SER B N 1
ATOM 10872 C CA . SER B 1 645 ? -6.543 -5.031 -12.125 1 88 645 SER B CA 1
ATOM 10873 C C . SER B 1 645 ? -5.59 -6.074 -11.555 1 88 645 SER B C 1
ATOM 10875 O O . SER B 1 645 ? -4.426 -6.148 -11.961 1 88 645 SER B O 1
ATOM 10877 N N . VAL B 1 646 ? -6.035 -6.879 -10.734 1 85.56 646 VAL B N 1
ATOM 10878 C CA . VAL B 1 646 ? -5.176 -7.867 -10.094 1 85.56 646 VAL B CA 1
ATOM 10879 C C . VAL B 1 646 ? -4.773 -8.938 -11.102 1 85.56 646 VAL B C 1
ATOM 10881 O O . VAL B 1 646 ? -5.598 -9.383 -11.906 1 85.56 646 VAL B O 1
ATOM 10884 N N . ARG B 1 647 ? -3.492 -9.273 -11.156 1 89.19 647 ARG B N 1
ATOM 10885 C CA . ARG B 1 647 ? -2.988 -10.312 -12.055 1 89.19 647 ARG B CA 1
ATOM 10886 C C . ARG B 1 647 ? -2.561 -11.547 -11.281 1 89.19 647 ARG B C 1
ATOM 10888 O O . ARG B 1 647 ? -2.359 -12.617 -11.859 1 89.19 647 ARG B O 1
ATOM 10895 N N . GLU B 1 648 ? -2.375 -11.359 -10 1 87.38 648 GLU B N 1
ATOM 10896 C CA . GLU B 1 648 ? -1.951 -12.453 -9.133 1 87.38 648 GLU B CA 1
ATOM 10897 C C . GLU B 1 648 ? -2.85 -12.57 -7.906 1 87.38 648 GLU B C 1
ATOM 10899 O O . GLU B 1 648 ? -3.551 -11.617 -7.555 1 87.38 648 GLU B O 1
ATOM 10904 N N . ARG B 1 649 ? -2.766 -13.734 -7.316 1 87.44 649 ARG B N 1
ATOM 10905 C CA . ARG B 1 649 ? -3.521 -13.953 -6.086 1 87.44 649 ARG B CA 1
ATOM 10906 C C . ARG B 1 649 ? -3.016 -13.062 -4.961 1 87.44 649 ARG B C 1
ATOM 10908 O O . ARG B 1 649 ? -1.896 -12.547 -5.027 1 87.44 649 ARG B O 1
ATOM 10915 N N . LEU B 1 650 ? -3.879 -12.859 -4.086 1 79.81 650 LEU B N 1
ATOM 10916 C CA . LEU B 1 650 ? -3.529 -12.008 -2.955 1 79.81 650 LEU B CA 1
ATOM 10917 C C . LEU B 1 650 ? -3.412 -12.828 -1.674 1 79.81 650 LEU B C 1
ATOM 10919 O O . LEU B 1 650 ? -4.285 -13.641 -1.374 1 79.81 650 LEU B O 1
ATOM 10923 N N . TYR B 1 651 ? -2.244 -12.719 -1.031 1 76.62 651 TYR B N 1
ATOM 10924 C CA . TYR B 1 651 ? -2.1 -13.328 0.288 1 76.62 651 TYR B CA 1
ATOM 10925 C C . TYR B 1 651 ? -2.785 -12.484 1.354 1 76.62 651 TYR B C 1
ATOM 10927 O O . TYR B 1 651 ? -2.484 -11.297 1.505 1 76.62 651 TYR B O 1
ATOM 10935 N N . VAL B 1 652 ? -3.664 -13.031 2.043 1 70.81 652 VAL B N 1
ATOM 10936 C CA . VAL B 1 652 ? -4.492 -12.297 2.992 1 70.81 652 VAL B CA 1
ATOM 10937 C C . VAL B 1 652 ? -3.729 -12.094 4.301 1 70.81 652 VAL B C 1
ATOM 10939 O O . VAL B 1 652 ? -3.416 -13.062 4.996 1 70.81 652 VAL B O 1
ATOM 10942 N N . SER B 1 653 ? -3.057 -11.086 4.457 1 70 653 SER B N 1
ATOM 10943 C CA . SER B 1 653 ? -2.449 -10.672 5.719 1 70 653 SER B CA 1
ATOM 10944 C C . SER B 1 653 ? -2.881 -9.258 6.098 1 70 653 SER B C 1
ATOM 10946 O O . SER B 1 653 ? -3.328 -8.492 5.242 1 70 653 SER B O 1
ATOM 10948 N N . HIS B 1 654 ? -2.971 -9.055 7.387 1 64.38 654 HIS B N 1
ATOM 10949 C CA . HIS B 1 654 ? -3.352 -7.715 7.836 1 64.38 654 HIS B CA 1
ATOM 10950 C C . HIS B 1 654 ? -2.477 -6.648 7.191 1 64.38 654 HIS B C 1
ATOM 10952 O O . HIS B 1 654 ? -2.959 -5.562 6.855 1 64.38 654 HIS B O 1
ATOM 10958 N N . TYR B 1 655 ? -1.302 -7.062 6.93 1 59.22 655 TYR B N 1
ATOM 10959 C CA . TYR B 1 655 ? -0.365 -6.121 6.328 1 59.22 655 TYR B CA 1
ATOM 10960 C C . TYR B 1 655 ? -0.746 -5.82 4.883 1 59.22 655 TYR B C 1
ATOM 10962 O O . TYR B 1 655 ? -0.762 -4.66 4.469 1 59.22 655 TYR B O 1
ATOM 10970 N N . ASN B 1 656 ? -1.06 -6.871 4.148 1 60.62 656 ASN B N 1
ATOM 10971 C CA . ASN B 1 656 ? -1.359 -6.688 2.732 1 60.62 656 ASN B CA 1
ATOM 10972 C C . ASN B 1 656 ? -2.684 -5.957 2.531 1 60.62 656 ASN B C 1
ATOM 10974 O O . ASN B 1 656 ? -2.834 -5.184 1.584 1 60.62 656 ASN B O 1
ATOM 10978 N N . LEU B 1 657 ? -3.518 -6.211 3.541 1 59.38 657 LEU B N 1
ATOM 10979 C CA . LEU B 1 657 ? -4.82 -5.57 3.404 1 59.38 657 LEU B CA 1
ATOM 10980 C C . LEU B 1 657 ? -4.762 -4.117 3.859 1 59.38 657 LEU B C 1
ATOM 10982 O O . LEU B 1 657 ? -5.48 -3.268 3.326 1 59.38 657 LEU B O 1
ATOM 10986 N N . HIS B 1 658 ? -3.85 -3.846 4.797 1 57.22 658 HIS B N 1
ATOM 10987 C CA . HIS B 1 658 ? -3.693 -2.471 5.262 1 57.22 658 HIS B CA 1
ATOM 10988 C C . HIS B 1 658 ? -2.918 -1.634 4.25 1 57.22 658 HIS B C 1
ATOM 10990 O O . HIS B 1 658 ? -3.191 -0.443 4.082 1 57.22 658 HIS B O 1
ATOM 10996 N N . ALA B 1 659 ? -1.905 -2.146 3.682 1 51.78 659 ALA B N 1
ATOM 10997 C CA . ALA B 1 659 ? -1.065 -1.424 2.73 1 51.78 659 ALA B CA 1
ATOM 10998 C C . ALA B 1 659 ? -1.9 -0.841 1.593 1 51.78 659 ALA B C 1
ATOM 11000 O O . ALA B 1 659 ? -1.591 0.234 1.075 1 51.78 659 ALA B O 1
ATOM 11001 N N . VAL B 1 660 ? -3.053 -1.517 1.376 1 49.12 660 VAL B N 1
ATOM 11002 C CA . VAL B 1 660 ? -3.963 -1.09 0.318 1 49.12 660 VAL B CA 1
ATOM 11003 C C . VAL B 1 660 ? -4.68 0.192 0.739 1 49.12 660 VAL B C 1
ATOM 11005 O O . VAL B 1 660 ? -4.91 1.081 -0.084 1 49.12 660 VAL B O 1
ATOM 11008 N N . SER B 1 661 ? -5.004 0.339 2 1 44.81 661 SER B N 1
ATOM 11009 C CA . SER B 1 661 ? -5.848 1.424 2.488 1 44.81 661 SER B CA 1
ATOM 11010 C C . SER B 1 661 ? -5.07 2.732 2.578 1 44.81 661 SER B C 1
ATOM 11012 O O . SER B 1 661 ? -5.625 3.809 2.352 1 44.81 661 SER B O 1
ATOM 11014 N N . ASP B 1 662 ? -3.855 2.766 2.85 1 44.09 662 ASP B N 1
ATOM 11015 C CA . ASP B 1 662 ? -3.111 3.975 3.188 1 44.09 662 ASP B CA 1
ATOM 11016 C C . ASP B 1 662 ? -2.715 4.742 1.929 1 44.09 662 ASP B C 1
ATOM 11018 O O . ASP B 1 662 ? -2.475 5.953 1.984 1 44.09 662 ASP B O 1
ATOM 11022 N N . PHE B 1 663 ? -2.535 4.18 0.776 1 41.31 663 PHE B N 1
ATOM 11023 C CA . PHE B 1 663 ? -2.256 4.879 -0.471 1 41.31 663 PHE B CA 1
ATOM 11024 C C . PHE B 1 663 ? -3.193 6.066 -0.646 1 41.31 663 PHE B C 1
ATOM 11026 O O . PHE B 1 663 ? -2.795 7.109 -1.174 1 41.31 663 PHE B O 1
ATOM 11033 N N . ASP B 1 664 ? -4.371 5.902 -0.274 1 40.97 664 ASP B N 1
ATOM 11034 C CA . ASP B 1 664 ? -5.449 6.797 -0.687 1 40.97 664 ASP B CA 1
ATOM 11035 C C . ASP B 1 664 ? -5.414 8.102 0.103 1 40.97 664 ASP B C 1
ATOM 11037 O O . ASP B 1 664 ? -5.969 9.109 -0.333 1 40.97 664 ASP B O 1
ATOM 11041 N N . ASN B 1 665 ? -4.77 8.086 1.144 1 40.56 665 ASN B N 1
ATOM 11042 C CA . ASN B 1 665 ? -4.758 9.32 1.918 1 40.56 665 ASN B CA 1
ATOM 11043 C C . ASN B 1 665 ? -3.746 10.32 1.368 1 40.56 665 ASN B C 1
ATOM 11045 O O . ASN B 1 665 ? -3.838 11.516 1.641 1 40.56 665 ASN B O 1
ATOM 11049 N N . MET B 1 666 ? -2.721 9.906 0.734 1 35.09 666 MET B N 1
ATOM 11050 C CA . MET B 1 666 ? -1.675 10.852 0.346 1 35.09 666 MET B CA 1
ATOM 11051 C C . MET B 1 666 ? -1.955 11.438 -1.034 1 35.09 666 MET B C 1
ATOM 11053 O O . MET B 1 666 ? -1.213 12.297 -1.51 1 35.09 666 MET B O 1
ATOM 11057 N N . LYS B 1 667 ? -2.83 10.977 -1.871 1 39.97 667 LYS B N 1
ATOM 11058 C CA . LYS B 1 667 ? -3.09 11.625 -3.154 1 39.97 667 LYS B CA 1
ATOM 11059 C C . LYS B 1 667 ? -3.668 13.023 -2.961 1 39.97 667 LYS B C 1
ATOM 11061 O O . LYS B 1 667 ? -4.344 13.547 -3.848 1 39.97 667 LYS B O 1
ATOM 11066 N N . PRO B 1 668 ? -3.666 13.539 -1.923 1 33.91 668 PRO B N 1
ATOM 11067 C CA . PRO B 1 668 ? -4.281 14.867 -1.894 1 33.91 668 PRO B CA 1
ATOM 11068 C C . PRO B 1 668 ? -3.762 15.789 -2.998 1 33.91 668 PRO B C 1
ATOM 11070 O O . PRO B 1 668 ? -4.309 16.875 -3.215 1 33.91 668 PRO B O 1
ATOM 11073 N N . GLN B 1 669 ? -2.703 15.484 -3.629 1 32.19 669 GLN B N 1
ATOM 11074 C CA . GLN B 1 669 ? -2.236 16.547 -4.512 1 32.19 669 GLN B CA 1
ATOM 11075 C C . GLN B 1 669 ? -3.184 16.734 -5.691 1 32.19 669 GLN B C 1
ATOM 11077 O O . GLN B 1 669 ? -3.418 17.875 -6.133 1 32.19 669 GLN B O 1
ATOM 11082 N N . ALA B 1 670 ? -3.568 15.617 -6.375 1 31.39 670 ALA B N 1
ATOM 11083 C CA . ALA B 1 670 ? -4.438 15.922 -7.512 1 31.39 670 ALA B CA 1
ATOM 11084 C C . ALA B 1 670 ? -5.758 16.531 -7.051 1 31.39 670 ALA B C 1
ATOM 11086 O O . ALA B 1 670 ? -6.379 17.312 -7.777 1 31.39 670 ALA B O 1
ATOM 11087 N N . GLN B 1 671 ? -6.281 16.094 -5.914 1 31.84 671 GLN B N 1
ATOM 11088 C CA . GLN B 1 671 ? -7.664 16.328 -5.52 1 31.84 671 GLN B CA 1
ATOM 11089 C C . GLN B 1 671 ? -7.844 17.766 -5.008 1 31.84 671 GLN B C 1
ATOM 11091 O O . GLN B 1 671 ? -8.969 18.219 -4.797 1 31.84 671 GLN B O 1
ATOM 11096 N N . ASN B 1 672 ? -6.848 18.297 -4.535 1 30.88 672 ASN B N 1
ATOM 11097 C CA . ASN B 1 672 ? -7.098 19.656 -4.043 1 30.88 672 ASN B CA 1
ATOM 11098 C C . ASN B 1 672 ? -7.809 20.5 -5.09 1 30.88 672 ASN B C 1
ATOM 11100 O O . ASN B 1 672 ? -8.289 21.594 -4.781 1 30.88 672 ASN B O 1
ATOM 11104 N N . CYS B 1 673 ? -7.602 20.156 -6.266 1 29.58 673 CYS B N 1
ATOM 11105 C CA . CYS B 1 673 ? -8.242 21.062 -7.215 1 29.58 673 CYS B CA 1
ATOM 11106 C C . CYS B 1 673 ? -9.758 21.031 -7.062 1 29.58 673 CYS B C 1
ATOM 11108 O O . CYS B 1 673 ? -10.445 21.969 -7.465 1 29.58 673 CYS B O 1
ATOM 11110 N N . PHE B 1 674 ? -10.25 19.828 -6.711 1 29.98 674 PHE B N 1
ATOM 11111 C CA . PHE B 1 674 ? -11.688 19.812 -6.949 1 29.98 674 PHE B CA 1
ATOM 11112 C C . PHE B 1 674 ? -12.445 20.234 -5.699 1 29.98 674 PHE B C 1
ATOM 11114 O O . PHE B 1 674 ? -13.672 20.375 -5.73 1 29.98 674 PHE B O 1
ATOM 11121 N N . GLU B 1 675 ? -11.867 20.016 -4.59 1 30.09 675 GLU B N 1
ATOM 11122 C CA . GLU B 1 675 ? -12.82 20.156 -3.492 1 30.09 675 GLU B CA 1
ATOM 11123 C C . GLU B 1 675 ? -13.195 21.609 -3.266 1 30.09 675 GLU B C 1
ATOM 11125 O O . GLU B 1 675 ? -13.891 21.938 -2.295 1 30.09 675 GLU B O 1
ATOM 11130 N N . ALA B 1 676 ? -12.422 22.516 -3.611 1 28.03 676 ALA B N 1
ATOM 11131 C CA . ALA B 1 676 ? -13.039 23.75 -3.129 1 28.03 676 ALA B CA 1
ATOM 11132 C C . ALA B 1 676 ? -14.461 23.891 -3.652 1 28.03 676 ALA B C 1
ATOM 11134 O O . ALA B 1 676 ? -14.688 23.969 -4.863 1 28.03 676 ALA B O 1
ATOM 11135 N N . PRO B 1 677 ? -15.414 23.406 -3.062 1 27.22 677 PRO B N 1
ATOM 11136 C CA . PRO B 1 677 ? -16.703 23.922 -3.529 1 27.22 677 PRO B CA 1
ATOM 11137 C C . PRO B 1 677 ? -16.656 25.422 -3.814 1 27.22 677 PRO B C 1
ATOM 11139 O O . PRO B 1 677 ? -15.828 26.141 -3.242 1 27.22 677 PRO B O 1
ATOM 11142 N N . PRO B 1 678 ? -17.266 25.844 -4.859 1 26.34 678 PRO B N 1
ATOM 11143 C CA . PRO B 1 678 ? -17.594 27.266 -5.012 1 26.34 678 PRO B CA 1
ATOM 11144 C C . PRO B 1 678 ? -18.172 27.891 -3.738 1 26.34 678 PRO B C 1
ATOM 11146 O O . PRO B 1 678 ? -19.375 27.828 -3.514 1 26.34 678 PRO B O 1
ATOM 11149 N N . PRO B 1 679 ? -17.812 27.5 -2.609 1 26.97 679 PRO B N 1
ATOM 11150 C CA . PRO B 1 679 ? -18.5 28.406 -1.697 1 26.97 679 PRO B CA 1
ATOM 11151 C C . PRO B 1 679 ? -18.422 29.859 -2.143 1 26.97 679 PRO B C 1
ATOM 11153 O O . PRO B 1 679 ? -19.328 30.656 -1.865 1 26.97 679 PRO B O 1
ATOM 11156 N N . THR B 1 680 ? -17.172 30.203 -2.619 1 28.03 680 THR B N 1
ATOM 11157 C CA . THR B 1 680 ? -17.141 31.594 -3.027 1 28.03 680 THR B CA 1
ATOM 11158 C C . THR B 1 680 ? -18.016 31.828 -4.262 1 28.03 680 THR B C 1
ATOM 11160 O O . THR B 1 680 ? -18.328 32.969 -4.605 1 28.03 680 THR B O 1
ATOM 11163 N N . LEU B 1 681 ? -18.141 30.797 -5.105 1 25.44 681 LEU B N 1
ATOM 11164 C CA . LEU B 1 681 ? -19.125 31.156 -6.121 1 25.44 681 LEU B CA 1
ATOM 11165 C C . LEU B 1 681 ? -20.5 31.375 -5.492 1 25.44 681 LEU B C 1
ATOM 11167 O O . LEU B 1 681 ? -21.266 32.219 -5.949 1 25.44 681 LEU B O 1
ATOM 11171 N N . MET B 1 682 ? -20.781 30.453 -4.559 1 26.77 682 MET B N 1
ATOM 11172 C CA . MET B 1 682 ? -22.078 30.734 -3.955 1 26.77 682 MET B CA 1
ATOM 11173 C C . MET B 1 682 ? -22 31.953 -3.025 1 26.77 682 MET B C 1
ATOM 11175 O O . MET B 1 682 ? -23.031 32.469 -2.574 1 26.77 682 MET B O 1
ATOM 11179 N N . SER B 1 683 ? -20.859 32.156 -2.486 1 27.94 683 SER B N 1
ATOM 11180 C CA . SER B 1 683 ? -20.891 33.438 -1.775 1 27.94 683 SER B CA 1
ATOM 11181 C C . SER B 1 683 ? -21.109 34.594 -2.738 1 27.94 683 SER B C 1
ATOM 11183 O O . SER B 1 683 ? -21.344 35.75 -2.309 1 27.94 683 SER B O 1
ATOM 11185 N N . TYR B 1 684 ? -20.547 34.469 -3.943 1 26.45 684 TYR B N 1
ATOM 11186 C CA . TYR B 1 684 ? -20.781 35.656 -4.785 1 26.45 684 TYR B CA 1
ATOM 11187 C C . TYR B 1 684 ? -22.25 35.75 -5.148 1 26.45 684 TYR B C 1
ATOM 11189 O O . TYR B 1 684 ? -22.625 36.531 -6.031 1 26.45 684 TYR B O 1
ATOM 11197 N N . CYS B 1 685 ? -23.016 34.688 -4.91 1 24.38 685 CYS B N 1
ATOM 11198 C CA . CYS B 1 685 ? -24.328 35.344 -5.023 1 24.38 685 CYS B CA 1
ATOM 11199 C C . CYS B 1 685 ? -24.422 36.531 -4.074 1 24.38 685 CYS B C 1
ATOM 11201 O O . CYS B 1 685 ? -24.156 36.406 -2.879 1 24.38 685 CYS B O 1
ATOM 11203 N N . PRO B 1 686 ? -24.281 37.75 -4.496 1 25.8 686 PRO B N 1
ATOM 11204 C CA . PRO B 1 686 ? -24.453 38.969 -3.738 1 25.8 686 PRO B CA 1
ATOM 11205 C C . PRO B 1 686 ? -25.453 38.844 -2.598 1 25.8 686 PRO B C 1
ATOM 11207 O O . PRO B 1 686 ? -25.875 39.844 -2.012 1 25.8 686 PRO B O 1
ATOM 11210 N N . THR B 1 687 ? -26.188 37.719 -2.398 1 25.8 687 THR B N 1
ATOM 11211 C CA . THR B 1 687 ? -27.219 38.188 -1.486 1 25.8 687 THR B CA 1
ATOM 11212 C C . THR B 1 687 ? -26.609 38.656 -0.173 1 25.8 687 THR B C 1
ATOM 11214 O O . THR B 1 687 ? -25.469 38.312 0.153 1 25.8 687 THR B O 1
ATOM 11217 N N . ALA B 1 688 ? -27.5 39.031 0.907 1 28.58 688 ALA B N 1
ATOM 11218 C CA . ALA B 1 688 ? -27.75 39.781 2.145 1 28.58 688 ALA B CA 1
ATOM 11219 C C . ALA B 1 688 ? -26.984 39.156 3.312 1 28.58 688 ALA B C 1
ATOM 11221 O O . ALA B 1 688 ? -26.922 39.719 4.402 1 28.58 688 ALA B O 1
ATOM 11222 N N . THR B 1 689 ? -26.375 37.938 3.127 1 29.58 689 THR B N 1
ATOM 11223 C CA . THR B 1 689 ? -26.109 37.312 4.422 1 29.58 689 THR B CA 1
ATOM 11224 C C . THR B 1 689 ? -24.734 37.719 4.938 1 29.58 689 THR B C 1
ATOM 11226 O O . THR B 1 689 ? -24.359 37.344 6.059 1 29.58 689 THR B O 1
ATOM 11229 N N . ARG B 1 690 ? -23.797 38.156 4.262 1 33.31 690 ARG B N 1
ATOM 11230 C CA . ARG B 1 690 ? -22.562 38.625 4.902 1 33.31 690 ARG B CA 1
ATOM 11231 C C . ARG B 1 690 ? -22.844 39.812 5.824 1 33.31 690 ARG B C 1
ATOM 11233 O O . ARG B 1 690 ? -22.109 40.062 6.777 1 33.31 690 ARG B O 1
ATOM 11240 N N . LYS B 1 691 ? -23.781 40.656 5.402 1 34.75 691 LYS B N 1
ATOM 11241 C CA . LYS B 1 691 ? -24.141 41.75 6.309 1 34.75 691 LYS B CA 1
ATOM 11242 C C . LYS B 1 691 ? -24.688 41.219 7.625 1 34.75 691 LYS B C 1
ATOM 11244 O O . LYS B 1 691 ? -24.453 41.781 8.688 1 34.75 691 LYS B O 1
ATOM 11249 N N . THR B 1 692 ? -25.281 40 7.445 1 32.31 692 THR B N 1
ATOM 11250 C CA . THR B 1 692 ? -25.906 39.5 8.664 1 32.31 692 THR B CA 1
ATOM 11251 C C . THR B 1 692 ? -24.906 38.781 9.547 1 32.31 692 THR B C 1
ATOM 11253 O O . THR B 1 692 ? -24.938 38.906 10.766 1 32.31 692 THR B O 1
ATOM 11256 N N . LEU B 1 693 ? -23.969 38.094 8.945 1 33.03 693 LEU B N 1
ATOM 11257 C CA . LEU B 1 693 ? -23.062 37.375 9.836 1 33.03 693 LEU B CA 1
ATOM 11258 C C . LEU B 1 693 ? -22.016 38.344 10.398 1 33.03 693 LEU B C 1
ATOM 11260 O O . LEU B 1 693 ? -21.609 38.188 11.555 1 33.03 693 LEU B O 1
ATOM 11264 N N . HIS B 1 694 ? -21.484 39.312 9.711 1 34.53 694 HIS B N 1
ATOM 11265 C CA . HIS B 1 694 ? -20.719 40.406 10.344 1 34.53 694 HIS B CA 1
ATOM 11266 C C . HIS B 1 694 ? -21.562 41.125 11.367 1 34.53 694 HIS B C 1
ATOM 11268 O O . HIS B 1 694 ? -21.047 41.625 12.367 1 34.53 694 HIS B O 1
ATOM 11274 N N . ARG B 1 695 ? -22.859 41.25 11.109 1 35.62 695 ARG B N 1
ATOM 11275 C CA . ARG B 1 695 ? -23.734 41.875 12.102 1 35.62 695 ARG B CA 1
ATOM 11276 C C . ARG B 1 695 ? -23.875 40.969 13.336 1 35.62 695 ARG B C 1
ATOM 11278 O O . ARG B 1 695 ? -23.953 41.469 14.461 1 35.62 695 ARG B O 1
ATOM 11285 N N . VAL B 1 696 ? -23.812 39.688 13.086 1 39.03 696 VAL B N 1
ATOM 11286 C CA . VAL B 1 696 ? -23.906 38.812 14.234 1 39.03 696 VAL B CA 1
ATOM 11287 C C . VAL B 1 696 ? -22.547 38.75 14.953 1 39.03 696 VAL B C 1
ATOM 11289 O O . VAL B 1 696 ? -22.5 38.781 16.188 1 39.03 696 VAL B O 1
ATOM 11292 N N . ALA B 1 697 ? -21.422 38.75 14.312 1 40.25 697 ALA B N 1
ATOM 11293 C CA . ALA B 1 697 ? -20.109 38.812 14.961 1 40.25 697 ALA B CA 1
ATOM 11294 C C . ALA B 1 697 ? -19.875 40.188 15.57 1 40.25 697 ALA B C 1
ATOM 11296 O O . ALA B 1 697 ? -19.312 40.312 16.656 1 40.25 697 ALA B O 1
ATOM 11297 N N . SER B 1 698 ? -20.25 41.312 14.914 1 38.12 698 SER B N 1
ATOM 11298 C CA . SER B 1 698 ? -20.172 42.656 15.516 1 38.12 698 SER B CA 1
ATOM 11299 C C . SER B 1 698 ? -21.141 42.781 16.688 1 38.12 698 SER B C 1
ATOM 11301 O O . SER B 1 698 ? -20.844 43.438 17.672 1 38.12 698 SER B O 1
ATOM 11303 N N . SER B 1 699 ? -22.281 42.156 16.547 1 37.66 699 SER B N 1
ATOM 11304 C CA . SER B 1 699 ? -23.203 42.25 17.672 1 37.66 699 SER B CA 1
ATOM 11305 C C . SER B 1 699 ? -22.703 41.438 18.875 1 37.66 699 SER B C 1
ATOM 11307 O O . SER B 1 699 ? -22.938 41.812 20.016 1 37.66 699 SER B O 1
ATOM 11309 N N . ARG B 1 700 ? -21.953 40.344 18.609 1 39.09 700 ARG B N 1
ATOM 11310 C CA . ARG B 1 700 ? -21.375 39.625 19.75 1 39.09 700 ARG B CA 1
ATOM 11311 C C . ARG B 1 700 ? -20.172 40.375 20.312 1 39.09 700 ARG B C 1
ATOM 11313 O O . ARG B 1 700 ? -19.938 40.344 21.516 1 39.09 700 ARG B O 1
ATOM 11320 N N . ARG B 1 701 ? -19.391 41.031 19.516 1 38.72 701 ARG B N 1
ATOM 11321 C CA . ARG B 1 701 ? -18.391 41.938 20.094 1 38.72 701 ARG B CA 1
ATOM 11322 C C . ARG B 1 701 ? -19.047 43.062 20.891 1 38.72 701 ARG B C 1
ATOM 11324 O O . ARG B 1 701 ? -18.516 43.5 21.906 1 38.72 701 ARG B O 1
ATOM 11331 N N . ILE B 1 702 ? -20.172 43.594 20.453 1 38.12 702 ILE B N 1
ATOM 11332 C CA . ILE B 1 702 ? -20.875 44.625 21.219 1 38.12 702 ILE B CA 1
ATOM 11333 C C . ILE B 1 702 ? -21.453 44.031 22.5 1 38.12 702 ILE B C 1
ATOM 11335 O O . ILE B 1 702 ? -21.375 44.656 23.562 1 38.12 702 ILE B O 1
ATOM 11339 N N . GLU B 1 703 ? -21.969 42.812 22.406 1 37.53 703 GLU B N 1
ATOM 11340 C CA . GLU B 1 703 ? -22.531 42.25 23.625 1 37.53 703 GLU B CA 1
ATOM 11341 C C . GLU B 1 703 ? -21.438 41.812 24.594 1 37.53 703 GLU B C 1
ATOM 11343 O O . GLU B 1 703 ? -21.578 41.969 25.812 1 37.53 703 GLU B O 1
ATOM 11348 N N . GLU B 1 704 ? -20.281 41.344 24.141 1 40.69 704 GLU B N 1
ATOM 11349 C CA . GLU B 1 704 ? -19.188 41.062 25.062 1 40.69 704 GLU B CA 1
ATOM 11350 C C . GLU B 1 704 ? -18.609 42.344 25.641 1 40.69 704 GLU B C 1
ATOM 11352 O O . GLU B 1 704 ? -18.234 42.406 26.812 1 40.69 704 GLU B O 1
ATOM 11357 N N . ARG B 1 705 ? -18.547 43.438 24.891 1 38.56 705 ARG B N 1
ATOM 11358 C CA . ARG B 1 705 ? -18.172 44.719 25.453 1 38.56 705 ARG B CA 1
ATOM 11359 C C . ARG B 1 705 ? -19.203 45.219 26.469 1 38.56 705 ARG B C 1
ATOM 11361 O O . ARG B 1 705 ? -18.875 45.938 27.406 1 38.56 705 ARG B O 1
ATOM 11368 N N . ARG B 1 706 ? -20.516 44.969 26.219 1 38.22 706 ARG B N 1
ATOM 11369 C CA . ARG B 1 706 ? -21.5 45.438 27.172 1 38.22 706 ARG B CA 1
ATOM 11370 C C . ARG B 1 706 ? -21.406 44.656 28.484 1 38.22 706 ARG B C 1
ATOM 11372 O O . ARG B 1 706 ? -21.641 45.219 29.562 1 38.22 706 ARG B O 1
ATOM 11379 N N . GLU B 1 707 ? -21.078 43.375 28.406 1 38.75 707 GLU B N 1
ATOM 11380 C CA . GLU B 1 707 ? -21.016 42.688 29.688 1 38.75 707 GLU B CA 1
ATOM 11381 C C . GLU B 1 707 ? -19.75 43.062 30.453 1 38.75 707 GLU B C 1
ATOM 11383 O O . GLU B 1 707 ? -19.781 43.156 31.688 1 38.75 707 GLU B O 1
ATOM 11388 N N . THR B 1 708 ? -18.641 43.406 29.812 1 39.12 708 THR B N 1
ATOM 11389 C CA . THR B 1 708 ? -17.484 43.875 30.594 1 39.12 708 THR B CA 1
ATOM 11390 C C . THR B 1 708 ? -17.719 45.312 31.109 1 39.12 708 THR B C 1
ATOM 11392 O O . THR B 1 708 ? -17.094 45.719 32.062 1 39.12 708 THR B O 1
ATOM 11395 N N . GLY B 1 709 ? -18.547 46.156 30.438 1 35.12 709 GLY B N 1
ATOM 11396 C CA . GLY B 1 709 ? -18.812 47.469 30.953 1 35.12 709 GLY B CA 1
ATOM 11397 C C . GLY B 1 709 ? -19.656 47.469 32.219 1 35.12 709 GLY B C 1
ATOM 11398 O O . GLY B 1 709 ? -19.641 48.438 33 1 35.12 709 GLY B O 1
ATOM 11399 N N . ILE B 1 710 ? -20.594 46.5 32.281 1 37.22 710 ILE B N 1
ATOM 11400 C CA . ILE B 1 710 ? -21.484 46.594 33.438 1 37.22 710 ILE B CA 1
ATOM 11401 C C . ILE B 1 710 ? -20.75 46.188 34.719 1 37.22 710 ILE B C 1
ATOM 11403 O O . ILE B 1 710 ? -21.141 46.594 35.812 1 37.22 710 ILE B O 1
ATOM 11407 N N . LYS B 1 711 ? -19.719 45.375 34.656 1 39 711 LYS B N 1
ATOM 11408 C CA . LYS B 1 711 ? -19.172 44.969 35.938 1 39 711 LYS B CA 1
ATOM 11409 C C . LYS B 1 711 ? -18.344 46.094 36.562 1 39 711 LYS B C 1
ATOM 11411 O O . LYS B 1 711 ? -17.953 46 37.75 1 39 711 LYS B O 1
ATOM 11416 N N . SER B 1 712 ? -17.922 47.094 35.812 1 33.78 712 SER B N 1
ATOM 11417 C CA . SER B 1 712 ? -17.062 48.031 36.531 1 33.78 712 SER B CA 1
ATOM 11418 C C . SER B 1 712 ? -17.875 48.906 37.5 1 33.78 712 SER B C 1
ATOM 11420 O O . SER B 1 712 ? -17.312 49.5 38.406 1 33.78 712 SER B O 1
ATOM 11422 N N . THR B 1 713 ? -19.109 49.25 37.156 1 33 713 THR B N 1
ATOM 11423 C CA . THR B 1 713 ? -19.703 50.312 37.969 1 33 713 THR B CA 1
ATOM 11424 C C . THR B 1 713 ? -20.156 49.781 39.312 1 33 713 THR B C 1
ATOM 11426 O O . THR B 1 713 ? -20.516 50.562 40.188 1 33 713 THR B O 1
ATOM 11429 N N . ALA B 1 714 ? -20.484 48.5 39.438 1 32.78 714 ALA B N 1
ATOM 11430 C CA . ALA B 1 714 ? -21.312 48.188 40.594 1 32.78 714 ALA B CA 1
ATOM 11431 C C . ALA B 1 714 ? -20.453 48.156 41.844 1 32.78 714 ALA B C 1
ATOM 11433 O O . ALA B 1 714 ? -20.984 47.906 42.938 1 32.78 714 ALA B O 1
ATOM 11434 N N . THR B 1 715 ? -19.125 48.062 41.75 1 29.78 715 THR B N 1
ATOM 11435 C CA . THR B 1 715 ? -18.469 47.719 43 1 29.78 715 THR B CA 1
ATOM 11436 C C . THR B 1 715 ? -18.406 48.938 43.938 1 29.78 715 THR B C 1
ATOM 11438 O O . THR B 1 715 ? -17.875 48.844 45.031 1 29.78 715 THR B O 1
ATOM 11441 N N . PHE B 1 716 ? -18.703 50.188 43.531 1 29.69 716 PHE B N 1
ATOM 11442 C CA . PHE B 1 716 ? -18.297 51.25 44.469 1 29.69 716 PHE B CA 1
ATOM 11443 C C . PHE B 1 716 ? -19.25 51.312 45.625 1 29.69 716 PHE B C 1
ATOM 11445 O O . PHE B 1 716 ? -18.969 52 46.625 1 29.69 716 PHE B O 1
ATOM 11452 N N . GLY B 1 717 ? -20.562 51.062 45.531 1 26.89 717 GLY B N 1
ATOM 11453 C CA . GLY B 1 717 ? -21.453 51.719 46.469 1 26.89 717 GLY B CA 1
ATOM 11454 C C . GLY B 1 717 ? -21.422 51.094 47.844 1 26.89 717 GLY B C 1
ATOM 11455 O O . GLY B 1 717 ? -21.984 51.656 48.781 1 26.89 717 GLY B O 1
ATOM 11456 N N . LYS B 1 718 ? -21.281 49.812 48.062 1 30.03 718 LYS B N 1
ATOM 11457 C CA . LYS B 1 718 ? -21.922 49.281 49.281 1 30.03 718 LYS B CA 1
ATOM 11458 C C . LYS B 1 718 ? -21.047 49.531 50.5 1 30.03 718 LYS B C 1
ATOM 11460 O O . LYS B 1 718 ? -21.297 48.969 51.562 1 30.03 718 LYS B O 1
ATOM 11465 N N . SER B 1 719 ? -19.922 50.281 50.438 1 25.25 719 SER B N 1
ATOM 11466 C CA . SER B 1 719 ? -19.156 50.281 51.688 1 25.25 719 SER B CA 1
ATOM 11467 C C . SER B 1 719 ? -19.875 51.031 52.781 1 25.25 719 SER B C 1
ATOM 11469 O O . SER B 1 719 ? -19.422 51.062 53.938 1 25.25 719 SER B O 1
ATOM 11471 N N . SER B 1 720 ? -20.766 52 52.625 1 25.17 720 SER B N 1
ATOM 11472 C CA . SER B 1 720 ? -20.969 52.906 53.75 1 25.17 720 SER B CA 1
ATOM 11473 C C . SER B 1 720 ? -21.75 52.25 54.875 1 25.17 720 SER B C 1
ATOM 11475 O O . SER B 1 720 ? -21.719 52.688 56 1 25.17 720 SER B O 1
ATOM 11477 N N . VAL B 1 721 ? -22.875 51.562 54.688 1 25.08 721 VAL B N 1
ATOM 11478 C CA . VAL B 1 721 ? -23.922 51.719 55.688 1 25.08 721 VAL B CA 1
ATOM 11479 C C . VAL B 1 721 ? -23.594 50.875 56.906 1 25.08 721 VAL B C 1
ATOM 11481 O O . VAL B 1 721 ? -24.203 51.062 57.969 1 25.08 721 VAL B O 1
ATOM 11484 N N . LEU B 1 722 ? -22.938 49.656 56.938 1 22.56 722 LEU B N 1
ATOM 11485 C CA . LEU B 1 722 ? -23.125 48.906 58.156 1 22.56 722 LEU B CA 1
ATOM 11486 C C . LEU B 1 722 ? -22.281 49.438 59.281 1 22.56 722 LEU B C 1
ATOM 11488 O O . LEU B 1 722 ? -21.047 49.312 59.281 1 22.56 722 LEU B O 1
ATOM 11492 N N . ARG B 1 723 ? -22.359 50.781 59.5 1 20.52 723 ARG B N 1
ATOM 11493 C CA . ARG B 1 723 ? -22.234 51.188 60.906 1 20.52 723 ARG B CA 1
ATOM 11494 C C . ARG B 1 723 ? -23.391 50.656 61.75 1 20.52 723 ARG B C 1
ATOM 11496 O O . ARG B 1 723 ? -24.547 50.719 61.344 1 20.52 723 ARG B O 1
#

Nearest PDB structures (foldseek):
  8xql-assembly1_R  TM=2.058E-01  e=3.205E+00  Clostridium perfringens
  8vy9-assembly1_R  TM=1.582E-01  e=3.205E+00  Homo sapiens
  7a0g-assembly1_EEE  TM=1.401E-01  e=5.880E+00  Serratia marcescens
  8c02-assembly1_A  TM=2.066E-01  e=4.068E-01  Homo sapiens
  6kkj-assembly1_B  TM=1.409E-01  e=1.152E-01  Escherichia coli K-12

Organism: Araneus ventricosus (NCBI:txid182803)

pLDDT: mean 80.91, std 19.58, range [20.34, 98.56]

InterPro domains:
  IPR006621 Nose resistant-to-fluoxetine protein, N-terminal [PF20146] (72-200)
  IPR006621 Nose resistant-to-fluoxetine protein, N-terminal [SM00703] (69-223)
  IPR052728 Oxygen and lipid transport regulator [PTHR11161] (53-657)

Radius of gyration: 36.61 Å; Cα contacts (8 Å, |Δi|>4): 2075; chains: 2; bounding box: 82×135×112 Å

Solvent-accessible surface area (backbone atoms only — not comparable to full-atom values): 75060 Å² total; per-residue (Å²): 131,89,70,75,78,53,77,65,59,51,42,54,51,36,44,46,49,43,48,47,49,51,48,46,62,72,65,67,64,79,68,74,66,60,89,82,62,51,72,64,49,52,52,49,24,51,50,40,44,53,53,43,66,69,45,44,62,57,50,47,52,44,50,57,70,32,69,48,54,56,61,27,39,51,52,49,39,47,41,56,54,31,33,42,56,32,20,32,46,37,44,44,31,57,34,11,21,36,51,76,53,41,22,46,93,50,49,19,43,41,26,55,26,20,60,67,60,11,34,67,37,58,39,59,35,97,83,68,44,77,67,44,34,24,18,32,30,44,37,34,41,35,74,78,66,75,82,70,63,90,79,46,38,70,49,70,81,75,81,75,61,43,82,35,48,45,65,59,44,53,64,66,48,49,65,52,57,74,69,34,41,33,33,37,19,40,39,42,56,48,60,43,42,68,69,38,52,39,33,43,31,49,51,49,15,66,74,69,66,32,46,42,47,60,87,57,67,44,62,73,65,81,87,76,83,51,71,64,53,52,50,43,50,50,52,53,48,52,53,48,51,44,24,51,53,9,29,52,51,50,54,52,49,63,70,54,67,59,72,85,68,79,68,50,72,66,52,50,50,35,44,55,40,8,56,59,58,51,48,48,49,44,58,41,59,40,67,56,85,53,67,64,42,40,54,21,21,50,40,32,54,34,51,52,44,37,45,50,25,48,52,61,69,67,54,56,54,36,42,20,40,43,45,56,62,58,36,53,41,54,57,37,73,79,41,24,68,51,59,44,22,78,58,39,58,40,56,55,35,17,50,52,20,19,52,49,36,45,51,49,51,53,45,30,63,73,47,74,64,62,71,66,60,67,57,59,45,48,52,54,49,52,60,50,46,56,54,48,52,51,46,56,49,54,54,72,43,50,74,75,75,51,67,40,81,38,27,63,79,46,50,49,50,42,51,52,17,32,74,75,32,43,66,36,51,76,67,40,51,27,25,78,45,50,61,88,45,28,30,59,40,86,44,31,26,50,54,14,32,50,51,50,50,58,55,57,44,53,55,53,49,52,38,33,69,76,36,57,70,62,16,53,50,50,51,51,49,50,33,52,50,26,26,51,50,42,20,48,52,26,48,76,67,69,43,55,50,59,77,50,79,50,52,64,48,62,66,52,43,50,47,33,40,44,69,40,68,35,30,50,55,62,50,40,28,16,18,49,53,13,28,51,48,18,52,49,44,72,74,45,49,81,50,79,76,50,70,68,56,47,51,51,48,49,52,51,26,49,51,33,36,46,47,41,46,49,58,54,50,44,53,43,54,55,53,63,70,56,64,66,58,32,14,50,49,41,27,40,34,59,39,41,30,30,52,22,54,48,48,55,52,51,32,33,52,33,69,67,30,65,70,61,32,54,60,25,44,27,50,75,35,23,46,48,21,73,41,35,67,59,50,58,59,47,49,58,59,54,51,40,52,52,62,13,43,42,70,56,60,41,62,77,39,74,62,59,53,45,31,63,47,41,41,68,69,67,52,51,73,76,50,61,72,64,62,65,63,57,54,49,52,60,53,58,46,78,67,71,55,64,64,46,50,54,44,51,54,50,47,47,54,49,48,53,51,50,57,61,56,56,64,66,65,64,72,70,67,78,75,68,67,91,113,130,88,75,70,79,50,79,65,58,50,42,56,50,36,43,47,50,42,50,48,50,50,49,45,62,72,68,67,65,77,68,73,64,59,90,82,60,53,73,64,49,51,52,50,22,52,49,39,44,54,52,44,67,69,45,43,62,58,50,46,52,44,49,55,70,34,69,49,53,57,60,27,42,52,49,50,39,48,41,56,54,32,34,44,56,33,19,30,46,35,45,45,31,58,33,11,22,36,50,74,55,42,23,48,91,50,50,19,43,40,26,56,25,21,60,67,59,12,34,67,36,60,38,58,36,98,84,69,44,77,67,44,35,24,18,33,31,45,38,34,41,35,72,77,65,73,82,70,62,91,81,46,39,69,51,70,80,77,83,74,61,44,82,34,48,46,65,58,44,53,64,67,47,49,66,52,56,75,69,34,40,32,35,35,18,40,40,42,55,48,60,44,42,68,69,39,52,41,32,43,30,49,50,48,16,65,72,70,67,32,46,43,46,58,86,56,66,44,62,76,66,79,90,76,83,51,72,64,54,52,51,43,51,51,52,53,46,50,53,49,51,44,25,51,52,9,29,51,52,50,53,51,49,62,69,54,68,59,74,84,70,78,70,50,73,66,52,50,50,34,42,56,40,8,58,60,57,50,49,48,49,45,59,42,59,38,68,56,86,51,66,62,42,41,54,22,20,50,39,32,54,33,51,50,45,37,46,49,25,48,51,62,68,67,54,56,57,36,42,20,40,43,43,54,60,58,36,52,39,54,55,38,74,80,41,24,67,51,59,44,23,77,57,40,58,39,57,56,36,17,50,54,21,19,51,50,36,45,50,49,51,52,45,30,62,72,47,72,64,63,72,64,61,69,56,59,46,47,54,55,49,52,58,51,47,56,55,47,52,51,46,54,50,55,54,70,43,49,74,73,75,51,66,41,83,38,26,64,78,46,47,49,50,42,51,52,18,33,73,75,31,43,66,36,53,77,67,40,51,27,25,78,45,51,62,90,46,29,30,59,39,86,45,32,25,52,54,13,32,50,50,51,50,57,55,56,44,53,56,51,52,53,39,32,68,76,34,56,69,63,16,52,51,48,51,52,48,50,32,50,51,26,27,47,51,42,20,49,52,27,51,75,66,68,44,55,49,57,78,51,79,51,52,63,50,62,64,53,44,50,48,31,40,45,69,41,67,35,31,51,53,62,50,40,30,16,19,49,52,13,28,52,46,18,51,49,43,72,74,46,50,81,52,79,74,51,70,66,56,48,51,52,49,49,52,52,25,49,49,33,37,46,47,42,45,49,59,55,49,45,52,44,54,56,52,64,71,56,64,68,57,33,13,51,48,40,26,39,33,60,38,39,30,29,51,21,54,46,48,54,52,50,33,32,53,32,71,66,32,64,71,61,31,54,60,26,45,27,49,76,35,24,46,47,21,72,41,37,66,59,49,59,58,45,50,57,60,54,52,40,53,51,64,12,44,42,70,57,58,40,63,78,38,75,62,59,52,45,31,61,45,43,40,68,70,68,52,52,71,76,49,61,71,64,60,66,63,58,53,51,52,60,54,59,47,76,67,74,56,64,65,47,50,54,45,49,54,49,47,46,53,49,50,55,51,49,58,62,58,56,64,66,66,67,73,71,68,78,76,69,67,92,115